Protein AF-0000000084717264 (afdb_homodimer)

Sequence (988 aa):
MASDDRIPPNPRMLIQALRSIGYSLEQAVADIIDNSISAKARNVLVRLVRTDERIDQVLVVDDGTGMSEHRLHEAMRFGADTEKSLDSLSKFGMGLKLASFSQATELTVATRSAGNISGRRWTVESISDDWRCDAVPRQDTSRLMKGPWGEVDLSRHGTVVAWSGLDRIRIGKGGLDATIKRLFDRLTLHLGLHFHRFLEDGRVHIWLDSQEADAHPNGVCIEVEALNPFSYERSGDTNYPRVFPLDLGELGELVMEAHIWPSNASQRSYKLDSAANRQGFYFYRNDRLIQAGGWNDIRDTEPHSSLARIAIDLPPTFDSYFSLDVQKSSIKAPPIFMTALRSAADGKKTKFSEYLKTAQATYRKHESTNPDNFPLVPVEGLPAYLRDNLRETLAPSEKHIRPVSFQWTDIEGGDFFEIDRDNRVIRLNRTYRNRVLGNRRPSAADAPLLKVLLFLLLRDDIDSERVSPKQRKWLDTCNRALTHAMKVLRTDDEMASDDRIPPNPRMLIQALRSIGYSLEQAVADIIDNSISAKARNVLVRLVRTDERIDQVLVVDDGTGMSEHRLHEAMRFGADTEKSLDSLSKFGMGLKLASFSQATELTVATRSAGNISGRRWTVESISDDWRCDAVPRQDTSRLMKGPWGEVDLSRHGTVVAWSGLDRIRIGKGGLDATIKRLFDRLTLHLGLHFHRFLEDGRVHIWLDSQEADAHPNGVCIEVEALNPFSYERSGDTNYPRVFPLDLGELGELVMEAHIWPSNASQRSYKLDSAANRQGFYFYRNDRLIQAGGWNDIRDTEPHSSLARIAIDLPPTFDSYFSLDVQKSSIKAPPIFMTALRSAADGKKTKFSEYLKTAQATYRKHESTNPDNFPLVPVEGLPAYLRDNLRETLAPSEKHIRPVSFQWTDIEGGDFFEIDRDNRVIRLNRTYRNRVLGNRRPSAADAPLLKVLLFLLLRDDIDSERVSPKQRKWLDTCNRALTHAMKVLRTDDE

Nearest PDB structures (foldseek):
  5ofa-assembly1_B  TM=5.895E-01  e=4.382E-13  Homo sapiens
  5ofb-assembly1_B  TM=5.787E-01  e=7.760E-13  Homo sapiens
  5of9-assembly1_B  TM=5.758E-01  e=5.507E-13  Homo sapiens
  5of9-assembly1_A  TM=6.020E-01  e=8.079E-12  Homo sapiens
  5ofa-assembly1_A  TM=5.971E-01  e=6.071E-12  Homo sapiens

Structure (mmCIF, N/CA/C/O backbone):
data_AF-0000000084717264-model_v1
#
loop_
_entity.id
_entity.type
_entity.pdbx_description
1 polymer 'Uncharacterized protein'
#
loop_
_atom_site.group_PDB
_atom_site.id
_atom_site.type_symbol
_atom_site.label_atom_id
_atom_site.label_alt_id
_atom_site.label_comp_id
_atom_site.label_asym_id
_atom_site.label_entity_id
_atom_site.label_seq_id
_atom_site.pdbx_PDB_ins_code
_atom_site.Cartn_x
_atom_site.Cartn_y
_atom_site.Cartn_z
_atom_site.occupancy
_atom_site.B_iso_or_equiv
_atom_site.auth_seq_id
_atom_site.auth_comp_id
_atom_site.auth_asym_id
_atom_site.auth_atom_id
_atom_site.pdbx_PDB_model_num
ATOM 1 N N . MET A 1 1 ? -11.336 -45.875 -1.043 1 43 1 MET A N 1
ATOM 2 C CA . MET A 1 1 ? -10.547 -44.969 -0.229 1 43 1 MET A CA 1
ATOM 3 C C . MET A 1 1 ? -9.805 -43.969 -1.106 1 43 1 MET A C 1
ATOM 5 O O . MET A 1 1 ? -9.266 -44.312 -2.154 1 43 1 MET A O 1
ATOM 9 N N . ALA A 1 2 ? -10.164 -42.688 -0.973 1 59.91 2 ALA A N 1
ATOM 10 C CA . ALA A 1 2 ? -9.539 -41.781 -1.935 1 59.91 2 ALA A CA 1
ATOM 11 C C . ALA A 1 2 ? -8.023 -41.938 -1.92 1 59.91 2 ALA A C 1
ATOM 13 O O . ALA A 1 2 ? -7.41 -42.031 -0.853 1 59.91 2 ALA A O 1
ATOM 14 N N . SER A 1 3 ? -7.391 -42.469 -2.955 1 70.69 3 SER A N 1
ATOM 15 C CA . SER A 1 3 ? -5.949 -42.625 -3.121 1 70.69 3 SER A CA 1
ATOM 16 C C . SER A 1 3 ? -5.27 -41.312 -3.463 1 70.69 3 SER A C 1
ATOM 18 O O . SER A 1 3 ? -5.934 -40.344 -3.861 1 70.69 3 SER A O 1
ATOM 20 N N . ASP A 1 4 ? -3.949 -41.281 -3.059 1 77.62 4 ASP A N 1
ATOM 21 C CA . ASP A 1 4 ? -3.129 -40.125 -3.461 1 77.62 4 ASP A CA 1
ATOM 22 C C . ASP A 1 4 ? -3.227 -39.906 -4.965 1 77.62 4 ASP A C 1
ATOM 24 O O . ASP A 1 4 ? -3.334 -40.844 -5.746 1 77.62 4 ASP A O 1
ATOM 28 N N . ASP A 1 5 ? -3.527 -38.719 -5.238 1 90.12 5 ASP A N 1
ATOM 29 C CA . ASP A 1 5 ? -3.631 -38.312 -6.641 1 90.12 5 ASP A CA 1
ATOM 30 C C . ASP A 1 5 ? -2.662 -37.188 -6.965 1 90.12 5 ASP A C 1
ATOM 32 O O . ASP A 1 5 ? -2.176 -36.5 -6.062 1 90.12 5 ASP A O 1
ATOM 36 N N . ARG A 1 6 ? -2.215 -37.25 -8.195 1 93.94 6 ARG A N 1
ATOM 37 C CA . ARG A 1 6 ? -1.481 -36.062 -8.688 1 93.94 6 ARG A CA 1
ATOM 38 C C . ARG A 1 6 ? -2.426 -35.062 -9.32 1 93.94 6 ARG A C 1
ATOM 40 O O . ARG A 1 6 ? -3.209 -35.406 -10.211 1 93.94 6 ARG A O 1
ATOM 47 N N . ILE A 1 7 ? -2.434 -33.875 -8.75 1 95.5 7 ILE A N 1
ATOM 48 C CA . ILE A 1 7 ? -3.326 -32.844 -9.242 1 95.5 7 ILE A CA 1
ATOM 49 C C . ILE A 1 7 ? -2.506 -31.641 -9.719 1 95.5 7 ILE A C 1
ATOM 51 O O . ILE A 1 7 ? -2.375 -30.641 -9 1 95.5 7 ILE A O 1
ATOM 55 N N . PRO A 1 8 ? -1.955 -31.703 -10.977 1 95.06 8 PRO A N 1
ATOM 56 C CA . PRO A 1 8 ? -1.204 -30.562 -11.492 1 95.06 8 PRO A CA 1
ATOM 57 C C . PRO A 1 8 ? -2.086 -29.328 -11.719 1 95.06 8 PRO A C 1
ATOM 59 O O . PRO A 1 8 ? -3.309 -29.469 -11.836 1 95.06 8 PRO A O 1
ATOM 62 N N . PRO A 1 9 ? -1.458 -28.219 -11.789 1 95.25 9 PRO A N 1
ATOM 63 C CA . PRO A 1 9 ? -2.256 -27.016 -11.992 1 95.25 9 PRO A CA 1
ATOM 64 C C . PRO A 1 9 ? -2.871 -26.938 -13.383 1 95.25 9 PRO A C 1
ATOM 66 O O . PRO A 1 9 ? -2.35 -27.547 -14.328 1 95.25 9 PRO A O 1
ATOM 69 N N . ASN A 1 10 ? -4.016 -26.281 -13.461 1 94.31 10 ASN A N 1
ATOM 70 C CA . ASN A 1 10 ? -4.602 -25.891 -14.742 1 94.31 10 ASN A CA 1
ATOM 71 C C . ASN A 1 10 ? -3.889 -24.688 -15.336 1 94.31 10 ASN A C 1
ATOM 73 O O . ASN A 1 10 ? -3.984 -23.578 -14.805 1 94.31 10 ASN A O 1
ATOM 77 N N . PRO A 1 11 ? -3.141 -24.906 -16.438 1 95.31 11 PRO A N 1
ATOM 78 C CA . PRO A 1 11 ? -2.307 -23.828 -16.953 1 95.31 11 PRO A CA 1
ATOM 79 C C . PRO A 1 11 ? -3.119 -22.594 -17.344 1 95.31 11 PRO A C 1
ATOM 81 O O . PRO A 1 11 ? -2.664 -21.469 -17.156 1 95.31 11 PRO A O 1
ATOM 84 N N . ARG A 1 12 ? -4.352 -22.766 -17.859 1 93.44 12 ARG A N 1
ATOM 85 C CA . ARG A 1 12 ? -5.195 -21.656 -18.297 1 93.44 12 ARG A CA 1
ATOM 86 C C . ARG A 1 12 ? -5.555 -20.75 -17.125 1 93.44 12 ARG A C 1
ATOM 88 O O . ARG A 1 12 ? -5.441 -19.531 -17.203 1 93.44 12 ARG A O 1
ATOM 95 N N . MET A 1 13 ? -5.902 -21.359 -16.078 1 91.19 13 MET A N 1
ATOM 96 C CA . MET A 1 13 ? -6.328 -20.594 -14.898 1 91.19 13 MET A CA 1
ATOM 97 C C . MET A 1 13 ? -5.125 -20.031 -14.148 1 91.19 13 MET A C 1
ATOM 99 O O . MET A 1 13 ? -5.164 -18.906 -13.648 1 91.19 13 MET A O 1
ATOM 103 N N . LEU A 1 14 ? -4.09 -20.812 -14.086 1 93.19 14 LEU A N 1
ATOM 104 C CA . LEU A 1 14 ? -2.906 -20.406 -13.344 1 93.19 14 LEU A CA 1
ATOM 105 C C . LEU A 1 14 ? -2.285 -19.156 -13.953 1 93.19 14 LEU A C 1
ATOM 107 O O . LEU A 1 14 ? -1.93 -18.219 -13.234 1 93.19 14 LEU A O 1
ATOM 111 N N . ILE A 1 15 ? -2.168 -19.109 -15.258 1 94.62 15 ILE A N 1
ATOM 112 C CA . ILE A 1 15 ? -1.512 -17.969 -15.898 1 94.62 15 ILE A CA 1
ATOM 113 C C . ILE A 1 15 ? -2.33 -16.703 -15.672 1 94.62 15 ILE A C 1
ATOM 115 O O . ILE A 1 15 ? -1.771 -15.617 -15.516 1 94.62 15 ILE A O 1
ATOM 119 N N . GLN A 1 16 ? -3.645 -16.875 -15.633 1 89.81 16 GLN A N 1
ATOM 120 C CA . GLN A 1 16 ? -4.488 -15.711 -15.367 1 89.81 16 GLN A CA 1
ATOM 121 C C . GLN A 1 16 ? -4.258 -15.172 -13.953 1 89.81 16 GLN A C 1
ATOM 123 O O . GLN A 1 16 ? -4.223 -13.961 -13.742 1 89.81 16 GLN A O 1
ATOM 128 N N . ALA A 1 17 ? -4.102 -16.062 -13.055 1 89.25 17 ALA A N 1
ATOM 129 C CA . ALA A 1 17 ? -3.824 -15.664 -11.68 1 89.25 17 ALA A CA 1
ATOM 130 C C . ALA A 1 17 ? -2.453 -15 -11.562 1 89.25 17 ALA A C 1
ATOM 132 O O . ALA A 1 17 ? -2.309 -13.969 -10.898 1 89.25 17 ALA A O 1
ATOM 133 N N . LEU A 1 18 ? -1.501 -15.602 -12.25 1 91.62 18 LEU A N 1
ATOM 134 C CA . LEU A 1 18 ? -0.133 -15.102 -12.164 1 91.62 18 LEU A CA 1
ATOM 135 C C . LEU A 1 18 ? -0.022 -13.711 -12.797 1 91.62 18 LEU A C 1
ATOM 137 O O . LEU A 1 18 ? 0.787 -12.891 -12.367 1 91.62 18 LEU A O 1
ATOM 141 N N . ARG A 1 19 ? -0.896 -13.414 -13.742 1 91.94 19 ARG A N 1
ATOM 142 C CA . ARG A 1 19 ? -0.926 -12.102 -14.383 1 91.94 19 ARG A CA 1
ATOM 143 C C . ARG A 1 19 ? -1.493 -11.047 -13.438 1 91.94 19 ARG A C 1
ATOM 145 O O . ARG A 1 19 ? -1.324 -9.852 -13.672 1 91.94 19 ARG A O 1
ATOM 152 N N . SER A 1 20 ? -2.139 -11.531 -12.391 1 87.62 20 SER A N 1
ATOM 153 C CA . SER A 1 20 ? -2.891 -10.617 -11.539 1 87.62 20 SER A CA 1
ATOM 154 C C . SER A 1 20 ? -2.297 -10.555 -10.133 1 87.62 20 SER A C 1
ATOM 156 O O . SER A 1 20 ? -3.02 -10.359 -9.156 1 87.62 20 SER A O 1
ATOM 158 N N . ILE A 1 21 ? -0.976 -10.766 -9.992 1 85.56 21 ILE A N 1
ATOM 159 C CA . ILE A 1 21 ? -0.338 -10.797 -8.68 1 85.56 21 ILE A CA 1
ATOM 160 C C . ILE A 1 21 ? -0.051 -9.375 -8.211 1 85.56 21 ILE A C 1
ATOM 162 O O . ILE A 1 21 ? 0.168 -9.141 -7.02 1 85.56 21 ILE A O 1
ATOM 166 N N . GLY A 1 22 ? -0.038 -8.383 -9.062 1 80.19 22 GLY A N 1
ATOM 167 C CA . GLY A 1 22 ? 0.001 -7.012 -8.578 1 80.19 22 GLY A CA 1
ATOM 168 C C . GLY A 1 22 ? 1.306 -6.305 -8.891 1 80.19 22 GLY A C 1
ATOM 169 O O . GLY A 1 22 ? 1.784 -5.492 -8.094 1 80.19 22 GLY A O 1
ATOM 170 N N . TYR A 1 23 ? 1.973 -6.527 -10.047 1 87.88 23 TYR A N 1
ATOM 171 C CA . TYR A 1 23 ? 3.17 -5.824 -10.492 1 87.88 23 TYR A CA 1
ATOM 172 C C . TYR A 1 23 ? 2.816 -4.457 -11.062 1 87.88 23 TYR A C 1
ATOM 174 O O . TYR A 1 23 ? 1.822 -4.312 -11.781 1 87.88 23 TYR A O 1
ATOM 182 N N . SER A 1 24 ? 3.555 -3.447 -10.617 1 88.94 24 SER A N 1
ATOM 183 C CA . SER A 1 24 ? 3.594 -2.24 -11.438 1 88.94 24 SER A CA 1
ATOM 184 C C . SER A 1 24 ? 4.543 -2.404 -12.617 1 88.94 24 SER A C 1
ATOM 186 O O . SER A 1 24 ? 5.32 -3.363 -12.664 1 88.94 24 SER A O 1
ATOM 188 N N . LEU A 1 25 ? 4.484 -1.51 -13.523 1 93.75 25 LEU A N 1
ATOM 189 C CA . LEU A 1 25 ? 5.379 -1.589 -14.672 1 93.75 25 LEU A CA 1
ATOM 190 C C . LEU A 1 25 ? 6.836 -1.451 -14.242 1 93.75 25 LEU A C 1
ATOM 192 O O . LEU A 1 25 ? 7.703 -2.186 -14.719 1 93.75 25 LEU A O 1
ATOM 196 N N . GLU A 1 26 ? 7.074 -0.497 -13.344 1 95.44 26 GLU A N 1
ATOM 197 C CA . GLU A 1 26 ? 8.445 -0.251 -12.922 1 95.44 26 GLU A CA 1
ATOM 198 C C . GLU A 1 26 ? 9.016 -1.45 -12.164 1 95.44 26 GLU A C 1
ATOM 200 O O . GLU A 1 26 ? 10.188 -1.792 -12.32 1 95.44 26 GLU A O 1
ATOM 205 N N . GLN A 1 27 ? 8.188 -2.1 -11.391 1 94.56 27 GLN A N 1
ATOM 206 C CA . GLN A 1 27 ? 8.617 -3.305 -10.688 1 94.56 27 GLN A CA 1
ATOM 207 C C . GLN A 1 27 ? 8.93 -4.434 -11.664 1 94.56 27 GLN A C 1
ATOM 209 O O . GLN A 1 27 ? 9.898 -5.168 -11.484 1 94.56 27 GLN A O 1
ATOM 214 N N . ALA A 1 28 ? 8.07 -4.543 -12.602 1 96.62 28 ALA A N 1
ATOM 215 C CA . ALA A 1 28 ? 8.242 -5.594 -13.602 1 96.62 28 ALA A CA 1
ATOM 216 C C . ALA A 1 28 ? 9.547 -5.398 -14.375 1 96.62 28 ALA A C 1
ATOM 218 O O . ALA A 1 28 ? 10.336 -6.336 -14.531 1 96.62 28 ALA A O 1
ATOM 219 N N . VAL A 1 29 ? 9.766 -4.191 -14.82 1 98.19 29 VAL A N 1
ATOM 220 C CA . VAL A 1 29 ? 10.984 -3.877 -15.555 1 98.19 29 VAL A CA 1
ATOM 221 C C . VAL A 1 29 ? 12.203 -4.125 -14.672 1 98.19 29 VAL A C 1
ATOM 223 O O . VAL A 1 29 ? 13.211 -4.676 -15.125 1 98.19 29 VAL A O 1
ATOM 226 N N . ALA A 1 30 ? 12.094 -3.74 -13.438 1 97.62 30 ALA A N 1
ATOM 227 C CA . ALA A 1 30 ? 13.195 -3.932 -12.5 1 97.62 30 ALA A CA 1
ATOM 228 C C . ALA A 1 30 ? 13.539 -5.41 -12.352 1 97.62 30 ALA A C 1
ATOM 230 O O . ALA A 1 30 ? 14.711 -5.773 -12.227 1 97.62 30 ALA A O 1
ATOM 231 N N . ASP A 1 31 ? 12.586 -6.238 -12.352 1 95.69 31 ASP A N 1
ATOM 232 C CA . ASP A 1 31 ? 12.82 -7.672 -12.227 1 95.69 31 ASP A CA 1
ATOM 233 C C . ASP A 1 31 ? 13.594 -8.211 -13.43 1 95.69 31 ASP A C 1
ATOM 235 O O . ASP A 1 31 ? 14.391 -9.141 -13.297 1 95.69 31 ASP A O 1
ATOM 239 N N . ILE A 1 32 ? 13.281 -7.68 -14.578 1 97.75 32 ILE A N 1
ATOM 240 C CA . ILE A 1 32 ? 14.039 -8.086 -15.766 1 97.75 32 ILE A CA 1
ATOM 241 C C . ILE A 1 32 ? 15.477 -7.594 -15.648 1 97.75 32 ILE A C 1
ATOM 243 O O . ILE A 1 32 ? 16.422 -8.32 -15.969 1 97.75 32 ILE A O 1
ATOM 247 N N . ILE A 1 33 ? 15.609 -6.387 -15.188 1 98.12 33 ILE A N 1
ATOM 248 C CA . ILE A 1 33 ? 16.938 -5.793 -15.055 1 98.12 33 ILE A CA 1
ATOM 249 C C . ILE A 1 33 ? 17.734 -6.562 -14.016 1 98.12 33 ILE A C 1
ATOM 251 O O . ILE A 1 33 ? 18.953 -6.715 -14.148 1 98.12 33 ILE A O 1
ATOM 255 N N . ASP A 1 34 ? 17.109 -7.121 -12.969 1 96.19 34 ASP A N 1
ATOM 256 C CA . ASP A 1 34 ? 17.781 -8 -12.023 1 96.19 34 ASP A CA 1
ATOM 257 C C . ASP A 1 34 ? 18.562 -9.102 -12.75 1 96.19 34 ASP A C 1
ATOM 259 O O . ASP A 1 34 ? 19.703 -9.406 -12.391 1 96.19 34 ASP A O 1
ATOM 263 N N . ASN A 1 35 ? 17.906 -9.68 -13.742 1 95 35 ASN A N 1
ATOM 264 C CA . ASN A 1 35 ? 18.547 -10.742 -14.508 1 95 35 ASN A CA 1
ATOM 265 C C . ASN A 1 35 ? 19.734 -10.219 -15.32 1 95 35 ASN A C 1
ATOM 267 O O . ASN A 1 35 ? 20.734 -10.906 -15.492 1 95 35 ASN A O 1
ATOM 271 N N . SER A 1 36 ? 19.547 -9 -15.82 1 97.38 36 SER A N 1
ATOM 272 C CA . SER A 1 36 ? 20.641 -8.375 -16.547 1 97.38 36 SER A CA 1
ATOM 273 C C . SER A 1 36 ? 21.875 -8.188 -15.672 1 97.38 36 SER A C 1
ATOM 275 O O . SER A 1 36 ? 23 -8.477 -16.094 1 97.38 36 SER A O 1
ATOM 277 N N . ILE A 1 37 ? 21.641 -7.695 -14.492 1 96.44 37 ILE A N 1
ATOM 278 C CA . ILE A 1 37 ? 22.719 -7.453 -13.539 1 96.44 37 ILE A CA 1
ATOM 279 C C . ILE A 1 37 ? 23.359 -8.781 -13.148 1 96.44 37 ILE A C 1
ATOM 281 O O . ILE A 1 37 ? 24.594 -8.883 -13.07 1 96.44 37 ILE A O 1
ATOM 285 N N . SER A 1 38 ? 22.578 -9.805 -12.953 1 93.44 38 SER A N 1
ATOM 286 C CA . SER A 1 38 ? 23.078 -11.133 -12.633 1 93.44 38 SER A CA 1
ATOM 287 C C . SER A 1 38 ? 23.938 -11.688 -13.758 1 93.44 38 SER A C 1
ATOM 289 O O . SER A 1 38 ? 24.875 -12.461 -13.516 1 93.44 38 SER A O 1
ATOM 291 N N . ALA A 1 39 ? 23.656 -11.297 -14.969 1 94.88 39 ALA A N 1
ATOM 292 C CA . ALA A 1 39 ? 24.406 -11.734 -16.141 1 94.88 39 ALA A CA 1
ATOM 293 C C . ALA A 1 39 ? 25.625 -10.836 -16.375 1 94.88 39 ALA A C 1
ATOM 295 O O . ALA A 1 39 ? 26.281 -10.93 -17.406 1 94.88 39 ALA A O 1
ATOM 296 N N . LYS A 1 40 ? 25.828 -9.836 -15.445 1 95.69 40 LYS A N 1
ATOM 297 C CA . LYS A 1 40 ? 26.984 -8.938 -15.461 1 95.69 40 LYS A CA 1
ATOM 298 C C . LYS A 1 40 ? 26.906 -7.973 -16.641 1 95.69 40 LYS A C 1
ATOM 300 O O . LYS A 1 40 ? 27.922 -7.695 -17.281 1 95.69 40 LYS A O 1
ATOM 305 N N . ALA A 1 41 ? 25.75 -7.609 -16.969 1 97.75 41 ALA A N 1
ATOM 306 C CA . ALA A 1 41 ? 25.578 -6.605 -18.016 1 97.75 41 ALA A CA 1
ATOM 307 C C . ALA A 1 41 ? 26.172 -5.266 -17.594 1 97.75 41 ALA A C 1
ATOM 309 O O . ALA A 1 41 ? 26.062 -4.863 -16.438 1 97.75 41 ALA A O 1
ATOM 310 N N . ARG A 1 42 ? 26.719 -4.566 -18.531 1 97.88 42 ARG A N 1
ATOM 311 C CA . ARG A 1 42 ? 27.234 -3.221 -18.297 1 97.88 42 ARG A CA 1
ATOM 312 C C . ARG A 1 42 ? 26.234 -2.162 -18.734 1 97.88 42 ARG A C 1
ATOM 314 O O . ARG A 1 42 ? 26.219 -1.056 -18.203 1 97.88 42 ARG A O 1
ATOM 321 N N . ASN A 1 43 ? 25.578 -2.506 -19.766 1 98.12 43 ASN A N 1
ATOM 322 C CA . ASN A 1 43 ? 24.562 -1.612 -20.312 1 98.12 43 ASN A CA 1
ATOM 323 C C . ASN A 1 43 ? 23.219 -2.318 -20.453 1 98.12 43 ASN A C 1
ATOM 325 O O . ASN A 1 43 ? 23.156 -3.451 -20.938 1 98.12 43 ASN A O 1
ATOM 329 N N . VAL A 1 44 ? 22.188 -1.637 -20 1 98.69 44 VAL A N 1
ATOM 330 C CA . VAL A 1 44 ? 20.828 -2.109 -20.172 1 98.69 44 VAL A CA 1
ATOM 331 C C . VAL A 1 44 ? 19.969 -1.009 -20.781 1 98.69 44 VAL A C 1
ATOM 333 O O . VAL A 1 44 ? 20.031 0.149 -20.359 1 98.69 44 VAL A O 1
ATOM 336 N N . LEU A 1 45 ? 19.203 -1.337 -21.781 1 97.94 45 LEU A N 1
ATOM 337 C CA . LEU A 1 45 ? 18.281 -0.41 -22.438 1 97.94 45 LEU A CA 1
ATOM 338 C C . LEU A 1 45 ? 16.828 -0.85 -22.234 1 97.94 45 LEU A C 1
ATOM 340 O O . LEU A 1 45 ? 16.5 -2.018 -22.438 1 97.94 45 LEU A O 1
ATOM 344 N N . VAL A 1 46 ? 16.031 0.043 -21.703 1 98.44 46 VAL A N 1
ATOM 345 C CA . VAL A 1 46 ? 14.586 -0.13 -21.672 1 98.44 46 VAL A CA 1
ATOM 346 C C . VAL A 1 46 ? 13.945 0.755 -22.734 1 98.44 46 VAL A C 1
ATOM 348 O O . VAL A 1 46 ? 14.023 1.983 -22.672 1 98.44 46 VAL A O 1
ATOM 351 N N . ARG A 1 47 ? 13.344 0.152 -23.734 1 96.38 47 ARG A N 1
ATOM 352 C CA . ARG A 1 47 ? 12.758 0.888 -24.859 1 96.38 47 ARG A CA 1
ATOM 353 C C . ARG A 1 47 ? 11.25 0.679 -24.922 1 96.38 47 ARG A C 1
ATOM 355 O O . ARG A 1 47 ? 10.773 -0.458 -24.906 1 96.38 47 ARG A O 1
ATOM 362 N N . LEU A 1 48 ? 10.5 1.731 -24.969 1 96.19 48 LEU A N 1
ATOM 363 C CA . LEU A 1 48 ? 9.086 1.688 -25.297 1 96.19 48 LEU A CA 1
ATOM 364 C C . LEU A 1 48 ? 8.875 1.881 -26.797 1 96.19 48 LEU A C 1
ATOM 366 O O . LEU A 1 48 ? 9.203 2.934 -27.344 1 96.19 48 LEU A O 1
ATOM 370 N N . VAL A 1 49 ? 8.414 0.819 -27.406 1 95.19 49 VAL A N 1
ATOM 371 C CA . VAL A 1 49 ? 8.07 0.927 -28.828 1 95.19 49 VAL A CA 1
ATOM 372 C C . VAL A 1 49 ? 6.629 1.405 -28.969 1 95.19 49 VAL A C 1
ATOM 374 O O . VAL A 1 49 ? 5.707 0.793 -28.422 1 95.19 49 VAL A O 1
ATOM 377 N N . ARG A 1 50 ? 6.438 2.471 -29.719 1 91.88 50 ARG A N 1
ATOM 378 C CA . ARG A 1 50 ? 5.105 3.064 -29.75 1 91.88 50 ARG A CA 1
ATOM 379 C C . ARG A 1 50 ? 4.648 3.291 -31.188 1 91.88 50 ARG A C 1
ATOM 381 O O . ARG A 1 50 ? 5.473 3.334 -32.094 1 91.88 50 ARG A O 1
ATOM 388 N N . THR A 1 51 ? 3.354 3.268 -31.344 1 88.75 51 THR A N 1
ATOM 389 C CA . THR A 1 51 ? 2.695 3.834 -32.5 1 88.75 51 THR A CA 1
ATOM 390 C C . THR A 1 51 ? 2.125 5.215 -32.188 1 88.75 51 THR A C 1
ATOM 392 O O . THR A 1 51 ? 2.545 5.863 -31.234 1 88.75 51 THR A O 1
ATOM 395 N N . ASP A 1 52 ? 1.245 5.66 -33 1 82.25 52 ASP A N 1
ATOM 396 C CA . ASP A 1 52 ? 0.621 6.957 -32.75 1 82.25 52 ASP A CA 1
ATOM 397 C C . ASP A 1 52 ? -0.442 6.852 -31.656 1 82.25 52 ASP A C 1
ATOM 399 O O . ASP A 1 52 ? -0.806 7.855 -31.031 1 82.25 52 ASP A O 1
ATOM 403 N N . GLU A 1 53 ? -0.792 5.648 -31.438 1 82.38 53 GLU A N 1
ATOM 404 C CA . GLU A 1 53 ? -1.983 5.535 -30.594 1 82.38 53 GLU A CA 1
ATOM 405 C C . GLU A 1 53 ? -1.677 4.793 -29.297 1 82.38 53 GLU A C 1
ATOM 407 O O . GLU A 1 53 ? -2.396 4.941 -28.312 1 82.38 53 GLU A O 1
ATOM 412 N N . ARG A 1 54 ? -0.612 3.965 -29.312 1 88.12 54 ARG A N 1
ATOM 413 C CA . ARG A 1 54 ? -0.41 3.137 -28.125 1 88.12 54 ARG A CA 1
ATOM 414 C C . ARG A 1 54 ? 1.048 2.709 -28 1 88.12 54 ARG A C 1
ATOM 416 O O . ARG A 1 54 ? 1.849 2.938 -28.906 1 88.12 54 ARG A O 1
ATOM 423 N N . ILE A 1 55 ? 1.384 2.223 -26.906 1 91.69 55 ILE A N 1
ATOM 424 C CA . ILE A 1 55 ? 2.654 1.534 -26.703 1 91.69 55 ILE A CA 1
ATOM 425 C C . ILE A 1 55 ? 2.51 0.062 -27.078 1 91.69 55 ILE A C 1
ATOM 427 O O . ILE A 1 55 ? 1.714 -0.665 -26.484 1 91.69 55 ILE A O 1
ATOM 431 N N . ASP A 1 56 ? 3.283 -0.357 -27.984 1 92.12 56 ASP A N 1
ATOM 432 C CA . ASP A 1 56 ? 3.104 -1.674 -28.578 1 92.12 56 ASP A CA 1
ATOM 433 C C . ASP A 1 56 ? 3.979 -2.717 -27.891 1 92.12 56 ASP A C 1
ATOM 435 O O . ASP A 1 56 ? 3.605 -3.889 -27.812 1 92.12 56 ASP A O 1
ATOM 439 N N . GLN A 1 57 ? 5.152 -2.27 -27.578 1 96 57 GLN A N 1
ATOM 440 C CA . GLN A 1 57 ? 6.113 -3.209 -27 1 96 57 GLN A CA 1
ATOM 441 C C . GLN A 1 57 ? 6.98 -2.531 -25.953 1 96 57 GLN A C 1
ATOM 443 O O . GLN A 1 57 ? 7.16 -1.312 -25.969 1 96 57 GLN A O 1
ATOM 448 N N . VAL A 1 58 ? 7.379 -3.289 -25.031 1 97.62 58 VAL A N 1
ATOM 449 C CA . VAL A 1 58 ? 8.469 -2.93 -24.125 1 97.62 58 VAL A CA 1
ATOM 450 C C . VAL A 1 58 ? 9.648 -3.873 -24.344 1 97.62 58 VAL A C 1
ATOM 452 O O . VAL A 1 58 ? 9.484 -5.098 -24.312 1 97.62 58 VAL A O 1
ATOM 455 N N . LEU A 1 59 ? 10.773 -3.309 -24.641 1 97.75 59 LEU A N 1
ATOM 456 C CA . LEU A 1 59 ? 11.992 -4.086 -24.844 1 97.75 59 LEU A CA 1
ATOM 457 C C . LEU A 1 59 ? 13.016 -3.805 -23.75 1 97.75 59 LEU A C 1
ATOM 459 O O . LEU A 1 59 ? 13.234 -2.648 -23.391 1 97.75 59 LEU A O 1
ATOM 463 N N . VAL A 1 60 ? 13.539 -4.809 -23.172 1 98.69 60 VAL A N 1
ATOM 464 C CA . VAL A 1 60 ? 14.68 -4.703 -22.266 1 98.69 60 VAL A CA 1
ATOM 465 C C . VAL A 1 60 ? 15.883 -5.43 -22.875 1 98.69 60 VAL A C 1
ATOM 467 O O . VAL A 1 60 ? 15.836 -6.645 -23.094 1 98.69 60 VAL A O 1
ATOM 470 N N . VAL A 1 61 ? 16.906 -4.684 -23.156 1 98.5 61 VAL A N 1
ATOM 471 C CA . VAL A 1 61 ? 18.062 -5.188 -23.891 1 98.5 61 VAL A CA 1
ATOM 472 C C . VAL A 1 61 ? 19.312 -5.031 -23.031 1 98.5 61 VAL A C 1
ATOM 474 O O . VAL A 1 61 ? 19.547 -3.967 -22.453 1 98.5 61 VAL A O 1
ATOM 477 N N . ASP A 1 62 ? 20.125 -6.102 -22.938 1 98.56 62 ASP A N 1
ATOM 478 C CA . ASP A 1 62 ? 21.328 -6 -22.141 1 98.56 62 ASP A CA 1
ATOM 479 C C . ASP A 1 62 ? 22.516 -6.668 -22.844 1 98.56 62 ASP A C 1
ATOM 481 O O . ASP A 1 62 ? 22.328 -7.484 -23.75 1 98.56 62 ASP A O 1
ATOM 485 N N . ASP A 1 63 ? 23.719 -6.254 -22.5 1 98.25 63 ASP A N 1
ATOM 486 C CA . ASP A 1 63 ? 24.922 -6.828 -23.078 1 98.25 63 ASP A CA 1
ATOM 487 C C . ASP A 1 63 ? 25.562 -7.84 -22.125 1 98.25 63 ASP A C 1
ATOM 489 O O . ASP A 1 63 ? 26.781 -7.965 -22.062 1 98.25 63 ASP A O 1
ATOM 493 N N . GLY A 1 64 ? 24.75 -8.492 -21.266 1 97.69 64 GLY A N 1
ATOM 494 C CA . GLY A 1 64 ? 25.25 -9.508 -20.359 1 97.69 64 GLY A CA 1
ATOM 495 C C . GLY A 1 64 ? 25.828 -10.719 -21.062 1 97.69 64 GLY A C 1
ATOM 496 O O . GLY A 1 64 ? 25.938 -10.727 -22.297 1 97.69 64 GLY A O 1
ATOM 497 N N . THR A 1 65 ? 26.094 -11.789 -20.375 1 96.75 65 THR A N 1
ATOM 498 C CA . THR A 1 65 ? 26.844 -12.93 -20.891 1 96.75 65 THR A CA 1
ATOM 499 C C . THR A 1 65 ? 25.969 -13.75 -21.844 1 96.75 65 THR A C 1
ATOM 501 O O . THR A 1 65 ? 26.484 -14.609 -22.578 1 96.75 65 THR A O 1
ATOM 504 N N . GLY A 1 66 ? 24.656 -13.484 -21.844 1 96.88 66 GLY A N 1
ATOM 505 C CA . GLY A 1 66 ? 23.75 -14.281 -22.656 1 96.88 66 GLY A CA 1
ATOM 506 C C . GLY A 1 66 ? 23.5 -15.664 -22.094 1 96.88 66 GLY A C 1
ATOM 507 O O . GLY A 1 66 ? 23.844 -15.938 -20.938 1 96.88 66 GLY A O 1
ATOM 508 N N . MET A 1 67 ? 22.797 -16.469 -22.922 1 95.88 67 MET A N 1
ATOM 509 C CA . MET A 1 67 ? 22.438 -17.812 -22.469 1 95.88 67 MET A CA 1
ATOM 510 C C . MET A 1 67 ? 22.594 -18.812 -23.609 1 95.88 67 MET A C 1
ATOM 512 O O . MET A 1 67 ? 22.359 -18.5 -24.766 1 95.88 67 MET A O 1
ATOM 516 N N . SER A 1 68 ? 22.953 -20.031 -23.188 1 94.88 68 SER A N 1
ATOM 517 C CA . SER A 1 68 ? 22.859 -21.141 -24.109 1 94.88 68 SER A CA 1
ATOM 518 C C . SER A 1 68 ? 21.391 -21.547 -24.328 1 94.88 68 SER A C 1
ATOM 520 O O . SER A 1 68 ? 20.516 -21.094 -23.609 1 94.88 68 SER A O 1
ATOM 522 N N . GLU A 1 69 ? 21.219 -22.359 -25.312 1 94 69 GLU A N 1
ATOM 523 C CA . GLU A 1 69 ? 19.859 -22.828 -25.578 1 94 69 GLU A CA 1
ATOM 524 C C . GLU A 1 69 ? 19.281 -23.547 -24.359 1 94 69 GLU A C 1
ATOM 526 O O . GLU A 1 69 ? 18.109 -23.375 -24.047 1 94 69 GLU A O 1
ATOM 531 N N . HIS A 1 70 ? 20.109 -24.359 -23.766 1 93.19 70 HIS A N 1
ATOM 532 C CA . HIS A 1 70 ? 19.672 -25.094 -22.578 1 93.19 70 HIS A CA 1
ATOM 533 C C . HIS A 1 70 ? 19.328 -24.156 -21.438 1 93.19 70 HIS A C 1
ATOM 535 O O . HIS A 1 70 ? 18.312 -24.344 -20.75 1 93.19 70 HIS A O 1
ATOM 541 N N . ARG A 1 71 ? 20.156 -23.141 -21.219 1 93.56 71 ARG A N 1
ATOM 542 C CA . ARG A 1 71 ? 19.922 -22.188 -20.156 1 93.56 71 ARG A CA 1
ATOM 543 C C . ARG A 1 71 ? 18.672 -21.359 -20.422 1 93.56 71 ARG A C 1
ATOM 545 O O . ARG A 1 71 ? 17.906 -21.031 -19.5 1 93.56 71 ARG A O 1
ATOM 552 N N . LEU A 1 72 ? 18.484 -21.016 -21.672 1 95.81 72 LEU A N 1
ATOM 553 C CA . LEU A 1 72 ? 17.297 -20.281 -22.047 1 95.81 72 LEU A CA 1
ATOM 554 C C . LEU A 1 72 ? 16.031 -21.109 -21.781 1 95.81 72 LEU A C 1
ATOM 556 O O . LEU A 1 72 ? 15.047 -20.609 -21.266 1 95.81 72 LEU A O 1
ATOM 560 N N . HIS A 1 73 ? 16.109 -22.375 -22.172 1 94.62 73 HIS A N 1
ATOM 561 C CA . HIS A 1 73 ? 15 -23.297 -21.938 1 94.62 73 HIS A CA 1
ATOM 562 C C . HIS A 1 73 ? 14.625 -23.328 -20.453 1 94.62 73 HIS A C 1
ATOM 564 O O . HIS A 1 73 ? 13.445 -23.234 -20.109 1 94.62 73 HIS A O 1
ATOM 570 N N . GLU A 1 74 ? 15.594 -23.391 -19.625 1 94 74 GLU A N 1
ATOM 571 C CA . GLU A 1 74 ? 15.359 -23.438 -18.188 1 94 74 GLU A CA 1
ATOM 572 C C . GLU A 1 74 ? 14.859 -22.078 -17.672 1 94 74 GLU A C 1
ATOM 574 O O . GLU A 1 74 ? 14.016 -22.031 -16.766 1 94 74 GLU A O 1
ATOM 579 N N . ALA A 1 75 ? 15.406 -21.031 -18.219 1 94.44 75 ALA A N 1
ATOM 580 C CA . ALA A 1 75 ? 15.016 -19.688 -17.797 1 94.44 75 ALA A CA 1
ATOM 581 C C . ALA A 1 75 ? 13.539 -19.438 -18.078 1 94.44 75 ALA A C 1
ATOM 583 O O . ALA A 1 75 ? 12.883 -18.688 -17.344 1 94.44 75 ALA A O 1
ATOM 584 N N . MET A 1 76 ? 13.047 -20.141 -19.078 1 96.44 76 MET A N 1
ATOM 585 C CA . MET A 1 76 ? 11.656 -19.938 -19.484 1 96.44 76 MET A CA 1
ATOM 586 C C . MET A 1 76 ? 10.711 -20.719 -18.578 1 96.44 76 MET A C 1
ATOM 588 O O . MET A 1 76 ? 9.5 -20.469 -18.578 1 96.44 76 MET A O 1
ATOM 592 N N . ARG A 1 77 ? 11.234 -21.609 -17.828 1 95.69 77 ARG A N 1
ATOM 593 C CA . ARG A 1 77 ? 10.398 -22.422 -16.938 1 95.69 77 ARG A CA 1
ATOM 594 C C . ARG A 1 77 ? 9.891 -21.594 -15.758 1 95.69 77 ARG A C 1
ATOM 596 O O . ARG A 1 77 ? 10.656 -20.828 -15.156 1 95.69 77 ARG A O 1
ATOM 603 N N . PHE A 1 78 ? 8.57 -21.703 -15.477 1 94.75 78 PHE A N 1
ATOM 604 C CA . PHE A 1 78 ? 8.078 -21.156 -14.219 1 94.75 78 PHE A CA 1
ATOM 605 C C . PHE A 1 78 ? 8.688 -21.891 -13.039 1 94.75 78 PHE A C 1
ATOM 607 O O . PHE A 1 78 ? 8.352 -23.047 -12.781 1 94.75 78 PHE A O 1
ATOM 614 N N . GLY A 1 79 ? 9.547 -21.219 -12.375 1 92.56 79 GLY A N 1
ATOM 615 C CA . GLY A 1 79 ? 10.312 -21.844 -11.312 1 92.56 79 GLY A CA 1
ATOM 616 C C . GLY A 1 79 ? 11.633 -22.422 -11.797 1 92.56 79 GLY A C 1
ATOM 617 O O . GLY A 1 79 ? 11.938 -23.594 -11.555 1 92.56 79 GLY A O 1
ATOM 618 N N . ALA A 1 80 ? 12.32 -21.531 -12.516 1 88.94 80 ALA A N 1
ATOM 619 C CA . ALA A 1 80 ? 13.625 -21.969 -13.016 1 88.94 80 ALA A CA 1
ATOM 620 C C . ALA A 1 80 ? 14.578 -22.266 -11.859 1 88.94 80 ALA A C 1
ATOM 622 O O . ALA A 1 80 ? 14.633 -21.531 -10.875 1 88.94 80 ALA A O 1
ATOM 623 N N . ASP A 1 81 ? 15.055 -23.469 -11.844 1 76 81 ASP A N 1
ATOM 624 C CA . ASP A 1 81 ? 15.992 -23.891 -10.805 1 76 81 ASP A CA 1
ATOM 625 C C . ASP A 1 81 ? 17.438 -23.578 -11.203 1 76 81 ASP A C 1
ATOM 627 O O . ASP A 1 81 ? 18.125 -24.438 -11.766 1 76 81 ASP A O 1
ATOM 631 N N . THR A 1 82 ? 17.672 -22.375 -11.383 1 63.38 82 THR A N 1
ATOM 632 C CA . THR A 1 82 ? 19.062 -22.094 -11.75 1 63.38 82 THR A CA 1
ATOM 633 C C . THR A 1 82 ? 19.922 -21.938 -10.5 1 63.38 82 THR A C 1
ATOM 635 O O . THR A 1 82 ? 19.438 -21.531 -9.445 1 63.38 82 THR A O 1
ATOM 638 N N . GLU A 1 83 ? 20.984 -22.625 -10.445 1 58.12 83 GLU A N 1
ATOM 639 C CA . GLU A 1 83 ? 21.938 -22.516 -9.344 1 58.12 83 GLU A CA 1
ATOM 640 C C . GLU A 1 83 ? 22.062 -21.078 -8.859 1 58.12 83 GLU A C 1
ATOM 642 O O . GLU A 1 83 ? 22.562 -20.219 -9.594 1 58.12 83 GLU A O 1
ATOM 647 N N . LYS A 1 84 ? 21.188 -20.797 -7.98 1 65.06 84 LYS A N 1
ATOM 648 C CA . LYS A 1 84 ? 21.281 -19.422 -7.488 1 65.06 84 LYS A CA 1
ATOM 649 C C . LYS A 1 84 ? 22.406 -19.266 -6.477 1 65.06 84 LYS A C 1
ATOM 651 O O . LYS A 1 84 ? 22.484 -20.016 -5.5 1 65.06 84 LYS A O 1
ATOM 656 N N . SER A 1 85 ? 23.344 -18.594 -6.992 1 68.25 85 SER A N 1
ATOM 657 C CA . SER A 1 85 ? 24.391 -18.188 -6.07 1 68.25 85 SER A CA 1
ATOM 658 C C . SER A 1 85 ? 23.859 -17.266 -4.984 1 68.25 85 SER A C 1
ATOM 660 O O . SER A 1 85 ? 22.75 -16.734 -5.113 1 68.25 85 SER A O 1
ATOM 662 N N . LEU A 1 86 ? 24.516 -17.203 -3.914 1 73.12 86 LEU A N 1
ATOM 663 C CA . LEU A 1 86 ? 24.156 -16.344 -2.791 1 73.12 86 LEU A CA 1
ATOM 664 C C . LEU A 1 86 ? 24.062 -14.883 -3.229 1 73.12 86 LEU A C 1
ATOM 666 O O . LEU A 1 86 ? 23.422 -14.07 -2.561 1 73.12 86 LEU A O 1
ATOM 670 N N . ASP A 1 87 ? 24.547 -14.633 -4.395 1 77.12 87 ASP A N 1
ATOM 671 C CA . ASP A 1 87 ? 24.594 -13.234 -4.832 1 77.12 87 ASP A CA 1
ATOM 672 C C . ASP A 1 87 ? 23.484 -12.938 -5.836 1 77.12 87 ASP A C 1
ATOM 674 O O . ASP A 1 87 ? 23.359 -11.805 -6.305 1 77.12 87 ASP A O 1
ATOM 678 N N . SER A 1 88 ? 22.75 -13.945 -6.012 1 81.94 88 SER A N 1
ATOM 679 C CA . SER A 1 88 ? 21.703 -13.766 -7.008 1 81.94 88 SER A CA 1
ATOM 680 C C . SER A 1 88 ? 20.625 -12.789 -6.52 1 81.94 88 SER A C 1
ATOM 682 O O . SER A 1 88 ? 20.297 -12.773 -5.332 1 81.94 88 SER A O 1
ATOM 684 N N . LEU A 1 89 ? 20.156 -11.961 -7.449 1 85.75 89 LEU A N 1
ATOM 685 C CA . LEU A 1 89 ? 19.109 -11.008 -7.125 1 85.75 89 LEU A CA 1
ATOM 686 C C . LEU A 1 89 ? 17.734 -11.656 -7.219 1 85.75 89 LEU A C 1
ATOM 688 O O . LEU A 1 89 ? 16.75 -11.117 -6.715 1 85.75 89 LEU A O 1
ATOM 692 N N . SER A 1 90 ? 17.719 -12.859 -7.891 1 80.69 90 SER A N 1
ATOM 693 C CA . SER A 1 90 ? 16.484 -13.602 -8.023 1 80.69 90 SER A CA 1
ATOM 694 C C . SER A 1 90 ? 16.344 -14.664 -6.938 1 80.69 90 SER A C 1
ATOM 696 O O . SER A 1 90 ? 17.328 -15.328 -6.586 1 80.69 90 SER A O 1
ATOM 698 N N . LYS A 1 91 ? 15.148 -14.859 -6.445 1 77.88 91 LYS A N 1
ATOM 699 C CA . LYS A 1 91 ? 14.977 -15.789 -5.336 1 77.88 91 LYS A CA 1
ATOM 700 C C . LYS A 1 91 ? 14.148 -17 -5.762 1 77.88 91 LYS A C 1
ATOM 702 O O . LYS A 1 91 ? 14.469 -18.141 -5.414 1 77.88 91 LYS A O 1
ATOM 707 N N . PHE A 1 92 ? 13.211 -16.875 -6.688 1 83 92 PHE A N 1
ATOM 708 C CA . PHE A 1 92 ? 12.211 -17.922 -6.855 1 83 92 PHE A CA 1
ATOM 709 C C . PHE A 1 92 ? 12.289 -18.531 -8.25 1 83 92 PHE A C 1
ATOM 711 O O . PHE A 1 92 ? 11.609 -19.516 -8.547 1 83 92 PHE A O 1
ATOM 718 N N . GLY A 1 93 ? 13.07 -17.906 -9.102 1 88.88 93 GLY A N 1
ATOM 719 C CA . GLY A 1 93 ? 13.102 -18.375 -10.484 1 88.88 93 GLY A CA 1
ATOM 720 C C . GLY A 1 93 ? 11.828 -18.062 -11.242 1 88.88 93 GLY A C 1
ATOM 721 O O . GLY A 1 93 ? 11.477 -18.75 -12.203 1 88.88 93 GLY A O 1
ATOM 722 N N . MET A 1 94 ? 11.125 -17.047 -10.805 1 92.12 94 MET A N 1
ATOM 723 C CA . MET A 1 94 ? 9.82 -16.719 -11.375 1 92.12 94 MET A CA 1
ATOM 724 C C . MET A 1 94 ? 9.844 -15.328 -12 1 92.12 94 MET A C 1
ATOM 726 O O . MET A 1 94 ? 8.961 -14.984 -12.789 1 92.12 94 MET A O 1
ATOM 730 N N . GLY A 1 95 ? 10.844 -14.547 -11.75 1 92.5 95 GLY A N 1
ATOM 731 C CA . GLY A 1 95 ? 10.844 -13.117 -12.039 1 92.5 95 GLY A CA 1
ATOM 732 C C . GLY A 1 95 ? 10.625 -12.805 -13.508 1 92.5 95 GLY A C 1
ATOM 733 O O . GLY A 1 95 ? 9.734 -12.023 -13.852 1 92.5 95 GLY A O 1
ATOM 734 N N . LEU A 1 96 ? 11.344 -13.469 -14.359 1 95.56 96 LEU A N 1
ATOM 735 C CA . LEU A 1 96 ? 11.25 -13.234 -15.797 1 95.56 96 LEU A CA 1
ATOM 736 C C . LEU A 1 96 ? 9.812 -13.414 -16.281 1 95.56 96 LEU A C 1
ATOM 738 O O . LEU A 1 96 ? 9.281 -12.562 -17 1 95.56 96 LEU A O 1
ATOM 742 N N . LYS A 1 97 ? 9.188 -14.461 -15.828 1 96.12 97 LYS A N 1
ATOM 743 C CA . LYS A 1 97 ? 7.863 -14.812 -16.328 1 96.12 97 LYS A CA 1
ATOM 744 C C . LYS A 1 97 ? 6.781 -13.977 -15.648 1 96.12 97 LYS A C 1
ATOM 746 O O . LYS A 1 97 ? 5.898 -13.438 -16.312 1 96.12 97 LYS A O 1
ATOM 751 N N . LEU A 1 98 ? 6.852 -13.859 -14.305 1 93.81 98 LEU A N 1
ATOM 752 C CA . LEU A 1 98 ? 5.828 -13.141 -13.562 1 93.81 98 LEU A CA 1
ATOM 753 C C . LEU A 1 98 ? 5.812 -11.664 -13.953 1 93.81 98 LEU A C 1
ATOM 755 O O . LEU A 1 98 ? 4.742 -11.102 -14.203 1 93.81 98 LEU A O 1
ATOM 759 N N . ALA A 1 99 ? 6.969 -11.102 -14 1 95.44 99 ALA A N 1
ATOM 760 C CA . ALA A 1 99 ? 7.074 -9.703 -14.406 1 95.44 99 ALA A CA 1
ATOM 761 C C . ALA A 1 99 ? 6.512 -9.492 -15.805 1 95.44 99 ALA A C 1
ATOM 763 O O . ALA A 1 99 ? 5.715 -8.578 -16.031 1 95.44 99 ALA A O 1
ATOM 764 N N . SER A 1 100 ? 6.859 -10.336 -16.672 1 97.75 100 SER A N 1
ATOM 765 C CA . SER A 1 100 ? 6.473 -10.203 -18.078 1 97.75 100 SER A CA 1
ATOM 766 C C . SER A 1 100 ? 4.965 -10.328 -18.25 1 97.75 100 SER A C 1
ATOM 768 O O . SER A 1 100 ? 4.328 -9.469 -18.859 1 97.75 100 SER A O 1
ATOM 770 N N . PHE A 1 101 ? 4.402 -11.328 -17.672 1 96.25 101 PHE A N 1
ATOM 771 C CA . PHE A 1 101 ? 2.992 -11.602 -17.922 1 96.25 101 PHE A CA 1
ATOM 772 C C . PHE A 1 101 ? 2.104 -10.703 -17.078 1 96.25 101 PHE A C 1
ATOM 774 O O . PHE A 1 101 ? 0.906 -10.578 -17.344 1 96.25 101 PHE A O 1
ATOM 781 N N . SER A 1 102 ? 2.664 -10.102 -16.078 1 93.25 102 SER A N 1
ATOM 782 C CA . SER A 1 102 ? 1.914 -9.078 -15.367 1 93.25 102 SER A CA 1
ATOM 783 C C . SER A 1 102 ? 1.586 -7.898 -16.281 1 93.25 102 SER A C 1
ATOM 785 O O . SER A 1 102 ? 0.659 -7.133 -16 1 93.25 102 SER A O 1
ATOM 787 N N . GLN A 1 103 ? 2.352 -7.75 -17.344 1 94.25 103 GLN A N 1
ATOM 788 C CA . GLN A 1 103 ? 2.209 -6.57 -18.188 1 94.25 103 GLN A CA 1
ATOM 789 C C . GLN A 1 103 ? 1.726 -6.949 -19.594 1 94.25 103 GLN A C 1
ATOM 791 O O . GLN A 1 103 ? 1.079 -6.148 -20.266 1 94.25 103 GLN A O 1
ATOM 796 N N . ALA A 1 104 ? 2.072 -8.164 -19.984 1 96.75 104 ALA A N 1
ATOM 797 C CA . ALA A 1 104 ? 1.917 -8.516 -21.406 1 96.75 104 ALA A CA 1
ATOM 798 C C . ALA A 1 104 ? 1.347 -9.922 -21.562 1 96.75 104 ALA A C 1
ATOM 800 O O . ALA A 1 104 ? 1.396 -10.727 -20.625 1 96.75 104 ALA A O 1
ATOM 801 N N . THR A 1 105 ? 0.852 -10.234 -22.766 1 97.06 105 THR A N 1
ATOM 802 C CA . THR A 1 105 ? 0.324 -11.57 -23.031 1 97.06 105 THR A CA 1
ATOM 803 C C . THR A 1 105 ? 1.336 -12.406 -23.812 1 97.06 105 THR A C 1
ATOM 805 O O . THR A 1 105 ? 1.115 -13.594 -24.062 1 97.06 105 THR A O 1
ATOM 808 N N . GLU A 1 106 ? 2.424 -11.75 -24.188 1 98.31 106 GLU A N 1
ATOM 809 C CA . GLU A 1 106 ? 3.479 -12.438 -24.938 1 98.31 106 GLU A CA 1
ATOM 810 C C . GLU A 1 106 ? 4.859 -12.031 -24.438 1 98.31 106 GLU A C 1
ATOM 812 O O . GLU A 1 106 ? 5.145 -10.836 -24.281 1 98.31 106 GLU A O 1
ATOM 817 N N . LEU A 1 107 ? 5.695 -13.031 -24.141 1 98.62 107 LEU A N 1
ATOM 818 C CA . LEU A 1 107 ? 7.098 -12.867 -23.766 1 98.62 107 LEU A CA 1
ATOM 819 C C . LEU A 1 107 ? 8.016 -13.547 -24.781 1 98.62 107 LEU A C 1
ATOM 821 O O . LEU A 1 107 ? 7.898 -14.75 -25.016 1 98.62 107 LEU A O 1
ATOM 825 N N . THR A 1 108 ? 8.875 -12.75 -25.406 1 98.62 108 THR A N 1
ATOM 826 C CA . THR A 1 108 ? 9.898 -13.289 -26.297 1 98.62 108 THR A CA 1
ATOM 827 C C . THR A 1 108 ? 11.297 -12.984 -25.75 1 98.62 108 THR A C 1
ATOM 829 O O . THR A 1 108 ? 11.578 -11.852 -25.359 1 98.62 108 THR A O 1
ATOM 832 N N . VAL A 1 109 ? 12.102 -14.008 -25.703 1 98.62 109 VAL A N 1
ATOM 833 C CA . VAL A 1 109 ? 13.492 -13.836 -25.281 1 98.62 109 VAL A CA 1
ATOM 834 C C . VAL A 1 109 ? 14.43 -14.281 -26.406 1 98.62 109 VAL A C 1
ATOM 836 O O . VAL A 1 109 ? 14.312 -15.398 -26.922 1 98.62 109 VAL A O 1
ATOM 839 N N . ALA A 1 110 ? 15.266 -13.398 -26.891 1 98.56 110 ALA A N 1
ATOM 840 C CA . ALA A 1 110 ? 16.359 -13.688 -27.812 1 98.56 110 ALA A CA 1
ATOM 841 C C . ALA A 1 110 ? 17.719 -13.453 -27.141 1 98.56 110 ALA A C 1
ATOM 843 O O . ALA A 1 110 ? 17.906 -12.469 -26.422 1 98.56 110 ALA A O 1
ATOM 844 N N . THR A 1 111 ? 18.625 -14.344 -27.312 1 98.44 111 THR A N 1
ATOM 845 C CA . THR A 1 111 ? 19.891 -14.242 -26.609 1 98.44 111 THR A CA 1
ATOM 846 C C . THR A 1 111 ? 21.031 -14.781 -27.453 1 98.44 111 THR A C 1
ATOM 848 O O . THR A 1 111 ? 20.812 -15.562 -28.391 1 98.44 111 THR A O 1
ATOM 851 N N . ARG A 1 112 ? 22.156 -14.273 -27.234 1 97.44 112 ARG A N 1
ATOM 852 C CA . ARG A 1 112 ? 23.391 -14.688 -27.891 1 97.44 112 ARG A CA 1
ATOM 853 C C . ARG A 1 112 ? 24.484 -15 -26.875 1 97.44 112 ARG A C 1
ATOM 855 O O . ARG A 1 112 ? 24.734 -14.219 -25.953 1 97.44 112 ARG A O 1
ATOM 862 N N . SER A 1 113 ? 25 -16.156 -26.984 1 95.75 113 SER A N 1
ATOM 863 C CA . SER A 1 113 ? 26.125 -16.562 -26.141 1 95.75 113 SER A CA 1
ATOM 864 C C . SER A 1 113 ? 27.078 -17.453 -26.922 1 95.75 113 SER A C 1
ATOM 866 O O . SER A 1 113 ? 26.656 -18.391 -27.609 1 95.75 113 SER A O 1
ATOM 868 N N . ALA A 1 114 ? 28.359 -17.172 -26.844 1 92.25 114 ALA A N 1
ATOM 869 C CA . ALA A 1 114 ? 29.406 -17.969 -27.469 1 92.25 114 ALA A CA 1
ATOM 870 C C . ALA A 1 114 ? 29.141 -18.172 -28.953 1 92.25 114 ALA A C 1
ATOM 872 O O . ALA A 1 114 ? 29.234 -19.281 -29.469 1 92.25 114 ALA A O 1
ATOM 873 N N . GLY A 1 115 ? 28.656 -17.125 -29.594 1 88.94 115 GLY A N 1
ATOM 874 C CA . GLY A 1 115 ? 28.469 -17.141 -31.031 1 88.94 115 GLY A CA 1
ATOM 875 C C . GLY A 1 115 ? 27.156 -17.75 -31.469 1 88.94 115 GLY A C 1
ATOM 876 O O . GLY A 1 115 ? 26.812 -17.719 -32.656 1 88.94 115 GLY A O 1
ATOM 877 N N . ASN A 1 116 ? 26.438 -18.297 -30.562 1 94.81 116 ASN A N 1
ATOM 878 C CA . ASN A 1 116 ? 25.156 -18.938 -30.875 1 94.81 116 ASN A CA 1
ATOM 879 C C . ASN A 1 116 ? 23.984 -18.062 -30.453 1 94.81 116 ASN A C 1
ATOM 881 O O . ASN A 1 116 ? 24.047 -17.375 -29.438 1 94.81 116 ASN A O 1
ATOM 885 N N . ILE A 1 117 ? 22.938 -18.094 -31.25 1 96.56 117 ILE A N 1
ATOM 886 C CA . ILE A 1 117 ? 21.734 -17.344 -30.906 1 96.56 117 ILE A CA 1
ATOM 887 C C . ILE A 1 117 ? 20.578 -18.312 -30.656 1 96.56 117 ILE A C 1
ATOM 889 O O . ILE A 1 117 ? 20.484 -19.359 -31.281 1 96.56 117 ILE A O 1
ATOM 893 N N . SER A 1 118 ? 19.781 -18.047 -29.734 1 96.56 118 SER A N 1
ATOM 894 C CA . SER A 1 118 ? 18.594 -18.812 -29.375 1 96.56 118 SER A CA 1
ATOM 895 C C . SER A 1 118 ? 17.422 -17.906 -29 1 96.56 118 SER A C 1
ATOM 897 O O . SER A 1 118 ? 17.641 -16.797 -28.5 1 96.56 118 SER A O 1
ATOM 899 N N . GLY A 1 119 ? 16.219 -18.328 -29.328 1 97.62 119 GLY A N 1
ATOM 900 C CA . GLY A 1 119 ? 15.031 -17.562 -29 1 97.62 119 GLY A CA 1
ATOM 901 C C . GLY A 1 119 ? 13.867 -18.438 -28.578 1 97.62 119 GLY A C 1
ATOM 902 O O . GLY A 1 119 ? 13.664 -19.531 -29.125 1 97.62 119 GLY A O 1
ATOM 903 N N . ARG A 1 120 ? 13.156 -18.016 -27.609 1 98 120 ARG A N 1
ATOM 904 C CA . ARG A 1 120 ? 11.945 -18.688 -27.156 1 98 120 ARG A CA 1
ATOM 905 C C . ARG A 1 120 ? 10.828 -17.672 -26.906 1 98 120 ARG A C 1
ATOM 907 O O . ARG A 1 120 ? 11.086 -16.5 -26.641 1 98 120 ARG A O 1
ATOM 914 N N . ARG A 1 121 ? 9.594 -18.25 -26.969 1 98.06 121 ARG A N 1
ATOM 915 C CA . ARG A 1 121 ? 8.445 -17.359 -26.812 1 98.06 121 ARG A CA 1
ATOM 916 C C . ARG A 1 121 ? 7.332 -18.047 -26.016 1 98.06 121 ARG A C 1
ATOM 918 O O . ARG A 1 121 ? 6.98 -19.188 -26.297 1 98.06 121 ARG A O 1
ATOM 925 N N . TRP A 1 122 ? 6.895 -17.359 -24.984 1 97.56 122 TRP A N 1
ATOM 926 C CA . TRP A 1 122 ? 5.684 -17.703 -24.25 1 97.56 122 TRP A CA 1
ATOM 927 C C . TRP A 1 122 ? 4.531 -16.781 -24.641 1 97.56 122 TRP A C 1
ATOM 929 O O . TRP A 1 122 ? 4.723 -15.578 -24.828 1 97.56 122 TRP A O 1
ATOM 939 N N . THR A 1 123 ? 3.348 -17.359 -24.859 1 97.88 123 THR A N 1
ATOM 940 C CA . THR A 1 123 ? 2.105 -16.594 -24.906 1 97.88 123 THR A CA 1
ATOM 941 C C . THR A 1 123 ? 1.1 -17.141 -23.891 1 97.88 123 THR A C 1
ATOM 943 O O . THR A 1 123 ? 1.204 -18.297 -23.469 1 97.88 123 THR A O 1
ATOM 946 N N . VAL A 1 124 ? 0.201 -16.297 -23.484 1 97 124 VAL A N 1
ATOM 947 C CA . VAL A 1 124 ? -0.859 -16.766 -22.609 1 97 124 VAL A CA 1
ATOM 948 C C . VAL A 1 124 ? -1.585 -17.938 -23.25 1 97 124 VAL A C 1
ATOM 950 O O . VAL A 1 124 ? -1.916 -18.922 -22.562 1 97 124 VAL A O 1
ATOM 953 N N . GLU A 1 125 ? -1.776 -17.875 -24.547 1 96.62 125 GLU A N 1
ATOM 954 C CA . GLU A 1 125 ? -2.443 -18.938 -25.281 1 96.62 125 GLU A CA 1
ATOM 955 C C . GLU A 1 125 ? -1.616 -20.219 -25.266 1 96.62 125 GLU A C 1
ATOM 957 O O . GLU A 1 125 ? -2.15 -21.297 -25.031 1 96.62 125 GLU A O 1
ATOM 962 N N . SER A 1 126 ? -0.337 -20.094 -25.531 1 97.12 126 SER A N 1
ATOM 963 C CA . SER A 1 126 ? 0.514 -21.281 -25.578 1 97.12 126 SER A CA 1
ATOM 964 C C . SER A 1 126 ? 0.644 -21.922 -24.203 1 97.12 126 SER A C 1
ATOM 966 O O . SER A 1 126 ? 0.676 -23.141 -24.078 1 97.12 126 SER A O 1
ATOM 968 N N . ILE A 1 127 ? 0.75 -21.109 -23.156 1 97 127 ILE A N 1
ATOM 969 C CA . ILE A 1 127 ? 0.792 -21.609 -21.781 1 97 127 ILE A CA 1
ATOM 970 C C . ILE A 1 127 ? -0.5 -22.359 -21.469 1 97 127 ILE A C 1
ATOM 972 O O . ILE A 1 127 ? -0.465 -23.469 -20.922 1 97 127 ILE A O 1
ATOM 976 N N . SER A 1 128 ? -1.614 -21.781 -21.906 1 95.25 128 SER A N 1
ATOM 977 C CA . SER A 1 128 ? -2.926 -22.391 -21.672 1 95.25 128 SER A CA 1
ATOM 978 C C . SER A 1 128 ? -3.061 -23.719 -22.391 1 95.25 128 SER A C 1
ATOM 980 O O . SER A 1 128 ? -3.873 -24.562 -22 1 95.25 128 SER A O 1
ATOM 982 N N . ASP A 1 129 ? -2.309 -23.812 -23.5 1 95.38 129 ASP A N 1
ATOM 983 C CA . ASP A 1 129 ? -2.262 -25.062 -24.234 1 95.38 129 ASP A CA 1
ATOM 984 C C . ASP A 1 129 ? -1.188 -26 -23.688 1 95.38 129 ASP A C 1
ATOM 986 O O . ASP A 1 129 ? -0.234 -26.344 -24.375 1 95.38 129 ASP A O 1
ATOM 990 N N . ASP A 1 130 ? -1.272 -26.266 -22.422 1 95.06 130 ASP A N 1
ATOM 991 C CA . ASP A 1 130 ? -0.489 -27.25 -21.672 1 95.06 130 ASP A CA 1
ATOM 992 C C . ASP A 1 130 ? 0.996 -26.891 -21.688 1 95.06 130 ASP A C 1
ATOM 994 O O . ASP A 1 130 ? 1.835 -27.719 -22.062 1 95.06 130 ASP A O 1
ATOM 998 N N . TRP A 1 131 ? 1.341 -25.672 -21.531 1 96.69 131 TRP A N 1
ATOM 999 C CA . TRP A 1 131 ? 2.693 -25.172 -21.297 1 96.69 131 TRP A CA 1
ATOM 1000 C C . TRP A 1 131 ? 3.547 -25.312 -22.562 1 96.69 131 TRP A C 1
ATOM 1002 O O . TRP A 1 131 ? 4.715 -25.703 -22.484 1 96.69 131 TRP A O 1
ATOM 1012 N N . ARG A 1 132 ? 2.93 -25.062 -23.672 1 96.88 132 ARG A N 1
ATOM 1013 C CA . ARG A 1 132 ? 3.686 -25.062 -24.906 1 96.88 132 ARG A CA 1
ATOM 1014 C C . ARG A 1 132 ? 4.543 -23.812 -25.047 1 96.88 132 ARG A C 1
ATOM 1016 O O . ARG A 1 132 ? 4.027 -22.688 -24.984 1 96.88 132 ARG A O 1
ATOM 1023 N N . CYS A 1 133 ? 5.848 -23.984 -25.109 1 96.88 133 CYS A N 1
ATOM 1024 C CA . CYS A 1 133 ? 6.793 -22.906 -25.344 1 96.88 133 CYS A CA 1
ATOM 1025 C C . CYS A 1 133 ? 7.359 -22.969 -26.75 1 96.88 133 CYS A C 1
ATOM 1027 O O . CYS A 1 133 ? 7.984 -23.969 -27.125 1 96.88 133 CYS A O 1
ATOM 1029 N N . ASP A 1 134 ? 7.199 -21.875 -27.469 1 96.69 134 ASP A N 1
ATOM 1030 C CA . ASP A 1 134 ? 7.566 -21.891 -28.891 1 96.69 134 ASP A CA 1
ATOM 1031 C C . ASP A 1 134 ? 9.039 -21.516 -29.078 1 96.69 134 ASP A C 1
ATOM 1033 O O . ASP A 1 134 ? 9.578 -20.688 -28.344 1 96.69 134 ASP A O 1
ATOM 1037 N N . ALA A 1 135 ? 9.617 -22.156 -30 1 95.56 135 ALA A N 1
ATOM 1038 C CA . ALA A 1 135 ? 10.93 -21.719 -30.453 1 95.56 135 ALA A CA 1
ATOM 1039 C C . ALA A 1 135 ? 10.805 -20.547 -31.453 1 95.56 135 ALA A C 1
ATOM 1041 O O . ALA A 1 135 ? 9.945 -20.578 -32.344 1 95.56 135 ALA A O 1
ATOM 1042 N N . VAL A 1 136 ? 11.594 -19.547 -31.203 1 96.5 136 VAL A N 1
ATOM 1043 C CA . VAL A 1 136 ? 11.625 -18.453 -32.156 1 96.5 136 VAL A CA 1
ATOM 1044 C C . VAL A 1 136 ? 12.562 -18.781 -33.312 1 96.5 136 VAL A C 1
ATOM 1046 O O . VAL A 1 136 ? 13.711 -19.172 -33.094 1 96.5 136 VAL A O 1
ATOM 1049 N N . PRO A 1 137 ? 12.078 -18.672 -34.531 1 95 137 PRO A N 1
ATOM 1050 C CA . PRO A 1 137 ? 12.938 -18.953 -35.688 1 95 137 PRO A CA 1
ATOM 1051 C C . PRO A 1 137 ? 14.242 -18.172 -35.656 1 95 137 PRO A C 1
ATOM 1053 O O . PRO A 1 137 ? 14.258 -17 -35.25 1 95 137 PRO A O 1
ATOM 1056 N N . ARG A 1 138 ? 15.281 -18.781 -36.156 1 94.62 138 ARG A N 1
ATOM 1057 C CA . ARG A 1 138 ? 16.625 -18.203 -36.125 1 94.62 138 ARG A CA 1
ATOM 1058 C C . ARG A 1 138 ? 16.641 -16.844 -36.812 1 94.62 138 ARG A C 1
ATOM 1060 O O . ARG A 1 138 ? 17.328 -15.922 -36.344 1 94.62 138 ARG A O 1
ATOM 1067 N N . GLN A 1 139 ? 15.945 -16.688 -37.875 1 95.31 139 GLN A N 1
ATOM 1068 C CA . GLN A 1 139 ? 15.906 -15.438 -38.594 1 95.31 139 GLN A CA 1
ATOM 1069 C C . GLN A 1 139 ? 15.328 -14.312 -37.75 1 95.31 139 GLN A C 1
ATOM 1071 O O . GLN A 1 139 ? 15.852 -13.195 -37.75 1 95.31 139 GLN A O 1
ATOM 1076 N N . ASP A 1 140 ? 14.258 -14.641 -37.062 1 95.75 140 ASP A N 1
ATOM 1077 C CA . ASP A 1 140 ? 13.617 -13.648 -36.219 1 95.75 140 ASP A CA 1
ATOM 1078 C C . ASP A 1 140 ? 14.5 -13.312 -35.031 1 95.75 140 ASP A C 1
ATOM 1080 O O . ASP A 1 140 ? 14.578 -12.148 -34.594 1 95.75 140 ASP A O 1
ATOM 1084 N N . THR A 1 141 ? 15.117 -14.328 -34.438 1 96.75 141 THR A N 1
ATOM 1085 C CA . THR A 1 141 ? 16.047 -14.117 -33.344 1 96.75 141 THR A CA 1
ATOM 1086 C C . THR A 1 141 ? 17.203 -13.219 -33.75 1 96.75 141 THR A C 1
ATOM 1088 O O . THR A 1 141 ? 17.562 -12.297 -33.031 1 96.75 141 THR A O 1
ATOM 1091 N N . SER A 1 142 ? 17.719 -13.5 -34.906 1 95.69 142 SER A N 1
ATOM 1092 C CA . SER A 1 142 ? 18.828 -12.703 -35.438 1 95.69 142 SER A CA 1
ATOM 1093 C C . SER A 1 142 ? 18.406 -11.258 -35.656 1 95.69 142 SER A C 1
ATOM 1095 O O . SER A 1 142 ? 19.156 -10.328 -35.375 1 95.69 142 SER A O 1
ATOM 1097 N N . ARG A 1 143 ? 17.25 -11.07 -36.125 1 94.69 143 ARG A N 1
ATOM 1098 C CA . ARG A 1 143 ? 16.734 -9.727 -36.375 1 94.69 143 ARG A CA 1
ATOM 1099 C C . ARG A 1 143 ? 16.641 -8.945 -35.062 1 94.69 143 ARG A C 1
ATOM 1101 O O . ARG A 1 143 ? 17 -7.77 -35 1 94.69 143 ARG A O 1
ATOM 1108 N N . LEU A 1 144 ? 16.156 -9.586 -34.031 1 94.94 144 LEU A N 1
ATOM 1109 C CA . LEU A 1 144 ? 16.047 -8.945 -32.75 1 94.94 144 LEU A CA 1
ATOM 1110 C C . LEU A 1 144 ? 17.438 -8.602 -32.188 1 94.94 144 LEU A C 1
ATOM 1112 O O . LEU A 1 144 ? 17.625 -7.512 -31.641 1 94.94 144 LEU A O 1
ATOM 1116 N N . MET A 1 145 ? 18.391 -9.5 -32.406 1 96.06 145 MET A N 1
ATOM 1117 C CA . MET A 1 145 ? 19.734 -9.32 -31.844 1 96.06 145 MET A CA 1
ATOM 1118 C C . MET A 1 145 ? 20.484 -8.211 -32.562 1 96.06 145 MET A C 1
ATOM 1120 O O . MET A 1 145 ? 21.391 -7.594 -32 1 96.06 145 MET A O 1
ATOM 1124 N N . LYS A 1 146 ? 20.078 -7.902 -33.781 1 93.44 146 LYS A N 1
ATOM 1125 C CA . LYS A 1 146 ? 20.766 -6.918 -34.625 1 93.44 146 LYS A CA 1
ATOM 1126 C C . LYS A 1 146 ? 20.031 -5.582 -34.625 1 93.44 146 LYS A C 1
ATOM 1128 O O . LYS A 1 146 ? 20.312 -4.715 -35.438 1 93.44 146 LYS A O 1
ATOM 1133 N N . GLY A 1 147 ? 19.125 -5.383 -33.75 1 90.75 147 GLY A N 1
ATOM 1134 C CA . GLY A 1 147 ? 18.375 -4.133 -33.688 1 90.75 147 GLY A CA 1
ATOM 1135 C C . GLY A 1 147 ? 19.234 -2.945 -33.312 1 90.75 147 GLY A C 1
ATOM 1136 O O . GLY A 1 147 ? 20.406 -3.105 -32.969 1 90.75 147 GLY A O 1
ATOM 1137 N N . PRO A 1 148 ? 18.719 -1.744 -33.438 1 91.19 148 PRO A N 1
ATOM 1138 C CA . PRO A 1 148 ? 19.422 -0.519 -33.062 1 91.19 148 PRO A CA 1
ATOM 1139 C C . PRO A 1 148 ? 19.344 -0.242 -31.562 1 91.19 148 PRO A C 1
ATOM 1141 O O . PRO A 1 148 ? 18.484 0.508 -31.109 1 91.19 148 PRO A O 1
ATOM 1144 N N . TRP A 1 149 ? 20.344 -0.771 -30.844 1 92.56 149 TRP A N 1
ATOM 1145 C CA . TRP A 1 149 ? 20.234 -0.759 -29.391 1 92.56 149 TRP A CA 1
ATOM 1146 C C . TRP A 1 149 ? 21.156 0.303 -28.797 1 92.56 149 TRP A C 1
ATOM 1148 O O . TRP A 1 149 ? 21.469 0.26 -27.609 1 92.56 149 TRP A O 1
ATOM 1158 N N . GLY A 1 150 ? 21.641 1.211 -29.641 1 88.31 150 GLY A N 1
ATOM 1159 C CA . GLY A 1 150 ? 22.422 2.336 -29.156 1 88.31 150 GLY A CA 1
ATOM 1160 C C . GLY A 1 150 ? 23.656 1.913 -28.391 1 88.31 150 GLY A C 1
ATOM 1161 O O . GLY A 1 150 ? 24.516 1.204 -28.938 1 88.31 150 GLY A O 1
ATOM 1162 N N . GLU A 1 151 ? 23.594 2.092 -27.031 1 88.56 151 GLU A N 1
ATOM 1163 C CA . GLU A 1 151 ? 24.766 1.888 -26.172 1 88.56 151 GLU A CA 1
ATOM 1164 C C . GLU A 1 151 ? 24.953 0.408 -25.844 1 88.56 151 GLU A C 1
ATOM 1166 O O . GLU A 1 151 ? 25.984 0.02 -25.297 1 88.56 151 GLU A O 1
ATOM 1171 N N . VAL A 1 152 ? 24.016 -0.389 -26.203 1 95.44 152 VAL A N 1
ATOM 1172 C CA . VAL A 1 152 ? 24.094 -1.81 -25.891 1 95.44 152 VAL A CA 1
ATOM 1173 C C . VAL A 1 152 ? 24.594 -2.592 -27.094 1 95.44 152 VAL A C 1
ATOM 1175 O O . VAL A 1 152 ? 23.953 -2.594 -28.156 1 95.44 152 VAL A O 1
ATOM 1178 N N . ASP A 1 153 ? 25.703 -3.221 -26.922 1 95.44 153 ASP A N 1
ATOM 1179 C CA . ASP A 1 153 ? 26.312 -3.998 -28 1 95.44 153 ASP A CA 1
ATOM 1180 C C . ASP A 1 153 ? 26.016 -5.488 -27.844 1 95.44 153 ASP A C 1
ATOM 1182 O O . ASP A 1 153 ? 26.469 -6.113 -26.875 1 95.44 153 ASP A O 1
ATOM 1186 N N . LEU A 1 154 ? 25.328 -6.043 -28.812 1 96.44 154 LEU A N 1
ATOM 1187 C CA . LEU A 1 154 ? 24.922 -7.445 -28.734 1 96.44 154 LEU A CA 1
ATOM 1188 C C . LEU A 1 154 ? 25.719 -8.297 -29.719 1 96.44 154 LEU A C 1
ATOM 1190 O O . LEU A 1 154 ? 25.344 -9.43 -30.016 1 96.44 154 LEU A O 1
ATOM 1194 N N . SER A 1 155 ? 26.797 -7.824 -30.234 1 93.56 155 SER A N 1
ATOM 1195 C CA . SER A 1 155 ? 27.562 -8.516 -31.266 1 93.56 155 SER A CA 1
ATOM 1196 C C . SER A 1 155 ? 28.172 -9.805 -30.734 1 93.56 155 SER A C 1
ATOM 1198 O O . SER A 1 155 ? 28.281 -10.789 -31.469 1 93.56 155 SER A O 1
ATOM 1200 N N . ARG A 1 156 ? 28.516 -9.867 -29.5 1 93.81 156 ARG A N 1
ATOM 1201 C CA . ARG A 1 156 ? 29.156 -11.047 -28.938 1 93.81 156 ARG A CA 1
ATOM 1202 C C . ARG A 1 156 ? 28.234 -11.789 -27.984 1 93.81 156 ARG A C 1
ATOM 1204 O O . ARG A 1 156 ? 28.172 -13.016 -28 1 93.81 156 ARG A O 1
ATOM 1211 N N . HIS A 1 157 ? 27.656 -11.086 -27.172 1 96.69 157 HIS A N 1
ATOM 1212 C CA . HIS A 1 157 ? 26.75 -11.648 -26.188 1 96.69 157 HIS A CA 1
ATOM 1213 C C . HIS A 1 157 ? 25.672 -10.633 -25.797 1 96.69 157 HIS A C 1
ATOM 1215 O O . HIS A 1 157 ? 25.828 -9.43 -26.047 1 96.69 157 HIS A O 1
ATOM 1221 N N . GLY A 1 158 ? 24.625 -11.125 -25.266 1 98.12 158 GLY A N 1
ATOM 1222 C CA . GLY A 1 158 ? 23.547 -10.266 -24.781 1 98.12 158 GLY A CA 1
ATOM 1223 C C . GLY A 1 158 ? 22.172 -10.906 -24.891 1 98.12 158 GLY A C 1
ATOM 1224 O O . GLY A 1 158 ? 22.062 -12.07 -25.281 1 98.12 158 GLY A O 1
ATOM 1225 N N . THR A 1 159 ? 21.188 -10.195 -24.406 1 98.62 159 THR A N 1
ATOM 1226 C CA . THR A 1 159 ? 19.828 -10.727 -24.375 1 98.62 159 THR A CA 1
ATOM 1227 C C . THR A 1 159 ? 18.812 -9.617 -24.656 1 98.62 159 THR A C 1
ATOM 1229 O O . THR A 1 159 ? 18.984 -8.484 -24.188 1 98.62 159 THR A O 1
ATOM 1232 N N . VAL A 1 160 ? 17.812 -9.93 -25.438 1 98.69 160 VAL A N 1
ATOM 1233 C CA . VAL A 1 160 ? 16.672 -9.07 -25.672 1 98.69 160 VAL A CA 1
ATOM 1234 C C . VAL A 1 160 ? 15.406 -9.719 -25.094 1 98.69 160 VAL A C 1
ATOM 1236 O O . VAL A 1 160 ? 15.062 -10.852 -25.453 1 98.69 160 VAL A O 1
ATOM 1239 N N . VAL A 1 161 ? 14.781 -9.125 -24.141 1 98.75 161 VAL A N 1
ATOM 1240 C CA . VAL A 1 161 ? 13.477 -9.523 -23.625 1 98.75 161 VAL A CA 1
ATOM 1241 C C . VAL A 1 161 ? 12.391 -8.609 -24.188 1 98.75 161 VAL A C 1
ATOM 1243 O O . VAL A 1 161 ? 12.43 -7.391 -23.969 1 98.75 161 VAL A O 1
ATOM 1246 N N . ALA A 1 162 ? 11.453 -9.18 -24.875 1 98.5 162 ALA A N 1
ATOM 1247 C CA . ALA A 1 162 ? 10.422 -8.398 -25.547 1 98.5 162 ALA A CA 1
ATOM 1248 C C . ALA A 1 162 ? 9.031 -8.734 -25 1 98.5 162 ALA A C 1
ATOM 1250 O O . ALA A 1 162 ? 8.641 -9.906 -24.984 1 98.5 162 ALA A O 1
ATOM 1251 N N . TRP A 1 163 ? 8.359 -7.719 -24.516 1 98.5 163 TRP A N 1
ATOM 1252 C CA . TRP A 1 163 ? 6.961 -7.824 -24.125 1 98.5 163 TRP A CA 1
ATOM 1253 C C . TRP A 1 163 ? 6.039 -7.336 -25.234 1 98.5 163 TRP A C 1
ATOM 1255 O O . TRP A 1 163 ? 6.188 -6.215 -25.719 1 98.5 163 TRP A O 1
ATOM 1265 N N . SER A 1 164 ? 5.145 -8.164 -25.641 1 96.88 164 SER A N 1
ATOM 1266 C CA . SER A 1 164 ? 4.133 -7.801 -26.625 1 96.88 164 SER A CA 1
ATOM 1267 C C . SER A 1 164 ? 2.727 -8.078 -26.109 1 96.88 164 SER A C 1
ATOM 1269 O O . SER A 1 164 ? 2.555 -8.82 -25.141 1 96.88 164 SER A O 1
ATOM 1271 N N . GLY A 1 165 ? 1.729 -7.469 -26.75 1 95.12 165 GLY A N 1
ATOM 1272 C CA . GLY A 1 165 ? 0.372 -7.594 -26.234 1 95.12 165 GLY A CA 1
ATOM 1273 C C . GLY A 1 165 ? 0.182 -6.949 -24.875 1 95.12 165 GLY A C 1
ATOM 1274 O O . GLY A 1 165 ? -0.339 -7.578 -23.953 1 95.12 165 GLY A O 1
ATOM 1275 N N . LEU A 1 166 ? 0.688 -5.727 -24.797 1 93.56 166 LEU A N 1
ATOM 1276 C CA . LEU A 1 166 ? 0.587 -4.973 -23.562 1 93.56 166 LEU A CA 1
ATOM 1277 C C . LEU A 1 166 ? -0.86 -4.586 -23.266 1 93.56 166 LEU A C 1
ATOM 1279 O O . LEU A 1 166 ? -1.472 -3.84 -24.047 1 93.56 166 LEU A O 1
ATOM 1283 N N . ASP A 1 167 ? -1.383 -5.07 -22.172 1 87.19 167 ASP A N 1
ATOM 1284 C CA . ASP A 1 167 ? -2.801 -4.82 -21.922 1 87.19 167 ASP A CA 1
ATOM 1285 C C . ASP A 1 167 ? -3.02 -4.172 -20.562 1 87.19 167 ASP A C 1
ATOM 1287 O O . ASP A 1 167 ? -4.152 -4.078 -20.094 1 87.19 167 ASP A O 1
ATOM 1291 N N . ARG A 1 168 ? -1.904 -3.75 -19.969 1 83.12 168 ARG A N 1
ATOM 1292 C CA . ARG A 1 168 ? -2.037 -3.117 -18.656 1 83.12 168 ARG A CA 1
ATOM 1293 C C . ARG A 1 168 ? -1.686 -1.636 -18.719 1 83.12 168 ARG A C 1
ATOM 1295 O O . ARG A 1 168 ? -1.976 -0.879 -17.797 1 83.12 168 ARG A O 1
ATOM 1302 N N . ILE A 1 169 ? -0.989 -1.275 -19.797 1 83.62 169 ILE A N 1
ATOM 1303 C CA . ILE A 1 169 ? -0.628 0.129 -19.953 1 83.62 169 ILE A CA 1
ATOM 1304 C C . ILE A 1 169 ? -1.793 0.894 -20.578 1 83.62 169 ILE A C 1
ATOM 1306 O O . ILE A 1 169 ? -2.232 0.57 -21.688 1 83.62 169 ILE A O 1
ATOM 1310 N N . ARG A 1 170 ? -2.207 1.859 -19.922 1 75.06 170 ARG A N 1
ATOM 1311 C CA . ARG A 1 170 ? -3.338 2.639 -20.406 1 75.06 170 ARG A CA 1
ATOM 1312 C C . ARG A 1 170 ? -2.92 4.07 -20.719 1 75.06 170 ARG A C 1
ATOM 1314 O O . ARG A 1 170 ? -2.113 4.66 -20 1 75.06 170 ARG A O 1
ATOM 1321 N N . ILE A 1 171 ? -3.43 4.586 -21.766 1 77.75 171 ILE A N 1
ATOM 1322 C CA . ILE A 1 171 ? -3.109 5.945 -22.188 1 77.75 171 ILE A CA 1
ATOM 1323 C C . ILE A 1 171 ? -4 6.938 -21.438 1 77.75 171 ILE A C 1
ATOM 1325 O O . ILE A 1 171 ? -5.227 6.805 -21.453 1 77.75 171 ILE A O 1
ATOM 1329 N N . GLY A 1 172 ? -3.352 7.883 -20.828 1 67.5 172 GLY A N 1
ATOM 1330 C CA . GLY A 1 172 ? -4.078 8.891 -20.062 1 67.5 172 GLY A CA 1
ATOM 1331 C C . GLY A 1 172 ? -4.648 9.992 -20.938 1 67.5 172 GLY A C 1
ATOM 1332 O O . GLY A 1 172 ? -4.504 9.969 -22.156 1 67.5 172 GLY A O 1
ATOM 1333 N N . LYS A 1 173 ? -5.27 10.984 -20.281 1 64.06 173 LYS A N 1
ATOM 1334 C CA . LYS A 1 173 ? -5.949 12.086 -20.969 1 64.06 173 LYS A CA 1
ATOM 1335 C C . LYS A 1 173 ? -4.961 12.945 -21.75 1 64.06 173 LYS A C 1
ATOM 1337 O O . LYS A 1 173 ? -5.305 13.484 -22.797 1 64.06 173 LYS A O 1
ATOM 1342 N N . GLY A 1 174 ? -3.822 13.016 -21.266 1 70.88 174 GLY A N 1
ATOM 1343 C CA . GLY A 1 174 ? -2.822 13.859 -21.906 1 70.88 174 GLY A CA 1
ATOM 1344 C C . GLY A 1 174 ? -2.26 13.25 -23.172 1 70.88 174 GLY A C 1
ATOM 1345 O O . GLY A 1 174 ? -1.457 13.883 -23.859 1 70.88 174 GLY A O 1
ATOM 1346 N N . GLY A 1 175 ? -2.818 12.07 -23.359 1 82.06 175 GLY A N 1
ATOM 1347 C CA . GLY A 1 175 ? -2.369 11.43 -24.594 1 82.06 175 GLY A CA 1
ATOM 1348 C C . GLY A 1 175 ? -1.168 10.523 -24.391 1 82.06 175 GLY A C 1
ATOM 1349 O O . GLY A 1 175 ? -0.723 10.32 -23.25 1 82.06 175 GLY A O 1
ATOM 1350 N N . LEU A 1 176 ? -0.661 10 -25.516 1 87.69 176 LEU A N 1
ATOM 1351 C CA . LEU A 1 176 ? 0.401 9 -25.516 1 87.69 176 LEU A CA 1
ATOM 1352 C C . LEU A 1 176 ? 1.713 9.602 -25.031 1 87.69 176 LEU A C 1
ATOM 1354 O O . LEU A 1 176 ? 2.408 9 -24.203 1 87.69 176 LEU A O 1
ATOM 1358 N N . ASP A 1 177 ? 2.021 10.82 -25.453 1 87.38 177 ASP A N 1
ATOM 1359 C CA . ASP A 1 177 ? 3.283 11.453 -25.078 1 87.38 177 ASP A CA 1
ATOM 1360 C C . ASP A 1 177 ? 3.33 11.742 -23.578 1 87.38 177 ASP A C 1
ATOM 1362 O O . ASP A 1 177 ? 4.355 11.523 -22.922 1 87.38 177 ASP A O 1
ATOM 1366 N N . ALA A 1 178 ? 2.244 12.219 -23.141 1 86.12 178 ALA A N 1
ATOM 1367 C CA . ALA A 1 178 ? 2.164 12.492 -21.703 1 86.12 178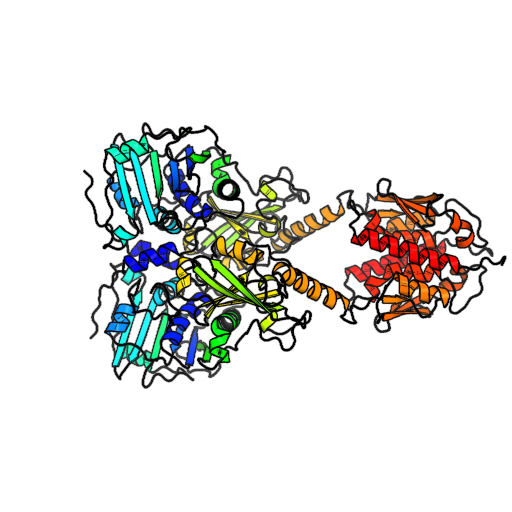 ALA A CA 1
ATOM 1368 C C . ALA A 1 178 ? 2.27 11.203 -20.891 1 86.12 178 ALA A C 1
ATOM 1370 O O . ALA A 1 178 ? 2.887 11.188 -19.828 1 86.12 178 ALA A O 1
ATOM 1371 N N . THR A 1 179 ? 1.679 10.195 -21.391 1 88.56 179 THR A N 1
ATOM 1372 C CA . THR A 1 179 ? 1.736 8.898 -20.734 1 88.56 179 THR A CA 1
ATOM 1373 C C . THR A 1 179 ? 3.166 8.359 -20.719 1 88.56 179 THR A C 1
ATOM 1375 O O . THR A 1 179 ? 3.635 7.867 -19.688 1 88.56 179 THR A O 1
ATOM 1378 N N . ILE A 1 180 ? 3.836 8.492 -21.781 1 92.06 180 ILE A N 1
ATOM 1379 C CA . ILE A 1 180 ? 5.215 8.023 -21.891 1 92.06 180 ILE A CA 1
ATOM 1380 C C . ILE A 1 180 ? 6.102 8.82 -20.938 1 92.06 180 ILE A C 1
ATOM 1382 O O . ILE A 1 180 ? 6.953 8.258 -20.25 1 92.06 180 ILE A O 1
ATOM 1386 N N . LYS A 1 181 ? 5.906 10.047 -20.891 1 89.81 181 LYS A N 1
ATOM 1387 C CA . LYS A 1 181 ? 6.672 10.891 -19.969 1 89.81 181 LYS A CA 1
ATOM 1388 C C . LYS A 1 181 ? 6.461 10.461 -18.531 1 89.81 181 LYS A C 1
ATOM 1390 O O . LYS A 1 181 ? 7.422 10.352 -17.75 1 89.81 181 LYS A O 1
ATOM 1395 N N . ARG A 1 182 ? 5.246 10.211 -18.188 1 89.25 182 ARG A N 1
ATOM 1396 C CA . ARG A 1 182 ? 4.93 9.766 -16.828 1 89.25 182 ARG A CA 1
ATOM 1397 C C . ARG A 1 182 ? 5.578 8.414 -16.531 1 89.25 182 ARG A C 1
ATOM 1399 O O . ARG A 1 182 ? 6.086 8.195 -15.438 1 89.25 182 ARG A O 1
ATOM 1406 N N . LEU A 1 183 ? 5.508 7.551 -17.469 1 92.94 183 LEU A N 1
ATOM 1407 C CA . LEU A 1 183 ? 6.125 6.238 -17.312 1 92.94 183 LEU A CA 1
ATOM 1408 C C . LEU A 1 183 ? 7.633 6.367 -17.109 1 92.94 183 LEU A C 1
ATOM 1410 O O . LEU A 1 183 ? 8.211 5.703 -16.25 1 92.94 183 LEU A O 1
ATOM 1414 N N . PHE A 1 184 ? 8.211 7.262 -17.844 1 94.75 184 PHE A N 1
ATOM 1415 C CA . PHE A 1 184 ? 9.648 7.477 -17.719 1 94.75 184 PHE A CA 1
ATOM 1416 C C . PHE A 1 184 ? 9.992 8.07 -16.359 1 94.75 184 PHE A C 1
ATOM 1418 O O . PHE A 1 184 ? 10.992 7.695 -15.75 1 94.75 184 PHE A O 1
ATOM 1425 N N . ASP A 1 185 ? 9.18 8.961 -15.93 1 92.88 185 ASP A N 1
ATOM 1426 C CA . ASP A 1 185 ? 9.398 9.539 -14.609 1 92.88 185 ASP A CA 1
ATOM 1427 C C . ASP A 1 185 ? 9.352 8.469 -13.523 1 92.88 185 ASP A C 1
ATOM 1429 O O . ASP A 1 185 ? 10.211 8.43 -12.633 1 92.88 185 ASP A O 1
ATOM 1433 N N . ARG A 1 186 ? 8.422 7.613 -13.633 1 94.12 186 ARG A N 1
ATOM 1434 C CA . ARG A 1 186 ? 8.266 6.539 -12.656 1 94.12 186 ARG A CA 1
ATOM 1435 C C . ARG A 1 186 ? 9.406 5.539 -12.758 1 94.12 186 ARG A C 1
ATOM 1437 O O . ARG A 1 186 ? 9.922 5.07 -11.742 1 94.12 186 ARG A O 1
ATOM 1444 N N . LEU A 1 187 ? 9.773 5.238 -13.953 1 97.25 187 LEU A N 1
ATOM 1445 C CA . LEU A 1 187 ? 10.867 4.297 -14.172 1 97.25 187 LEU A CA 1
ATOM 1446 C C . LEU A 1 187 ? 12.188 4.863 -13.656 1 97.25 187 LEU A C 1
ATOM 1448 O O . LEU A 1 187 ? 12.945 4.164 -12.977 1 97.25 187 LEU A O 1
ATOM 1452 N N . THR A 1 188 ? 12.414 6.125 -13.945 1 96.94 188 THR A N 1
ATOM 1453 C CA . THR A 1 188 ? 13.656 6.758 -13.516 1 96.94 188 THR A CA 1
ATOM 1454 C C . THR A 1 188 ? 13.75 6.789 -12 1 96.94 188 THR A C 1
ATOM 1456 O O . THR A 1 188 ? 14.805 6.512 -11.43 1 96.94 188 THR A O 1
ATOM 1459 N N . LEU A 1 189 ? 12.672 7.094 -11.398 1 96.12 189 LEU A N 1
ATOM 1460 C CA . LEU A 1 189 ? 12.641 7.125 -9.945 1 96.12 189 LEU A CA 1
ATOM 1461 C C . LEU A 1 189 ? 12.883 5.734 -9.367 1 96.12 189 LEU A C 1
ATOM 1463 O O . LEU A 1 189 ? 13.75 5.555 -8.5 1 96.12 189 LEU A O 1
ATOM 1467 N N . HIS A 1 190 ? 12.172 4.777 -9.828 1 97.69 190 HIS A N 1
ATOM 1468 C CA . HIS A 1 190 ? 12.227 3.432 -9.273 1 97.69 190 HIS A CA 1
ATOM 1469 C C . HIS A 1 190 ? 13.586 2.785 -9.531 1 97.69 190 HIS A C 1
ATOM 1471 O O . HIS A 1 190 ? 14.203 2.248 -8.609 1 97.69 190 HIS A O 1
ATOM 1477 N N . LEU A 1 191 ? 14.008 2.818 -10.75 1 98.5 191 LEU A N 1
ATOM 1478 C CA . LEU A 1 191 ? 15.266 2.174 -11.117 1 98.5 191 LEU A CA 1
ATOM 1479 C C . LEU A 1 191 ? 16.453 2.896 -10.484 1 98.5 191 LEU A C 1
ATOM 1481 O O . LEU A 1 191 ? 17.406 2.26 -10.031 1 98.5 191 LEU A O 1
ATOM 1485 N N . GLY A 1 192 ? 16.359 4.223 -10.492 1 98.25 192 GLY A N 1
ATOM 1486 C CA . GLY A 1 192 ? 17.406 5 -9.867 1 98.25 192 GLY A CA 1
ATOM 1487 C C . GLY A 1 192 ? 17.562 4.719 -8.383 1 98.25 192 GLY A C 1
ATOM 1488 O O . GLY A 1 192 ? 18.672 4.746 -7.852 1 98.25 192 GLY A O 1
ATOM 1489 N N . LEU A 1 193 ? 16.484 4.492 -7.773 1 98 193 LEU A N 1
ATOM 1490 C CA . LEU A 1 193 ? 16.453 4.258 -6.332 1 98 193 LEU A CA 1
ATOM 1491 C C . LEU A 1 193 ? 16.859 2.822 -6.012 1 98 193 LEU A C 1
ATOM 1493 O O . LEU A 1 193 ? 17.812 2.59 -5.266 1 98 193 LEU A O 1
ATOM 1497 N N . HIS A 1 194 ? 16.297 1.827 -6.637 1 97.81 194 HIS A N 1
ATOM 1498 C CA . HIS A 1 194 ? 16.438 0.429 -6.242 1 97.81 194 HIS A CA 1
ATOM 1499 C C . HIS A 1 194 ? 17.75 -0.161 -6.742 1 97.81 194 HIS A C 1
ATOM 1501 O O . HIS A 1 194 ? 18.234 -1.147 -6.188 1 97.81 194 HIS A O 1
ATOM 1507 N N . PHE A 1 195 ? 18.328 0.482 -7.754 1 98.31 195 PHE A N 1
ATOM 1508 C CA . PHE A 1 195 ? 19.609 0.02 -8.25 1 98.31 195 PHE A CA 1
ATOM 1509 C C . PHE A 1 195 ? 20.703 1.063 -8 1 98.31 195 PHE A C 1
ATOM 1511 O O . PHE A 1 195 ? 21.734 1.055 -8.656 1 98.31 195 PHE A O 1
ATOM 1518 N N . HIS A 1 196 ? 20.469 1.983 -7.043 1 98.38 196 HIS A N 1
ATOM 1519 C CA . HIS A 1 196 ? 21.359 3.135 -6.906 1 98.38 196 HIS A CA 1
ATOM 1520 C C . HIS A 1 196 ? 22.797 2.695 -6.629 1 98.38 196 HIS A C 1
ATOM 1522 O O . HIS A 1 196 ? 23.734 3.32 -7.109 1 98.38 196 HIS A O 1
ATOM 1528 N N . ARG A 1 197 ? 22.984 1.635 -5.879 1 98.06 197 ARG A N 1
ATOM 1529 C CA . ARG A 1 197 ? 24.344 1.186 -5.547 1 98.06 197 ARG A CA 1
ATOM 1530 C C . ARG A 1 197 ? 25.062 0.664 -6.785 1 98.06 197 ARG A C 1
ATOM 1532 O O . ARG A 1 197 ? 26.266 0.889 -6.953 1 98.06 197 ARG A O 1
ATOM 1539 N N . PHE A 1 198 ? 24.391 -0.039 -7.637 1 98.06 198 PHE A N 1
ATOM 1540 C CA . PHE A 1 198 ? 24.969 -0.533 -8.883 1 98.06 198 PHE A CA 1
ATOM 1541 C C . PHE A 1 198 ? 25.297 0.621 -9.82 1 98.06 198 PHE A C 1
ATOM 1543 O O . PHE A 1 198 ? 26.328 0.597 -10.5 1 98.06 198 PHE A O 1
ATOM 1550 N N . LEU A 1 199 ? 24.422 1.55 -9.852 1 97.88 199 LEU A N 1
ATOM 1551 C CA . LEU A 1 199 ? 24.578 2.707 -10.719 1 97.88 199 LEU A CA 1
ATOM 1552 C C . LEU A 1 199 ? 25.734 3.584 -10.242 1 97.88 199 LEU A C 1
ATOM 1554 O O . LEU A 1 199 ? 26.562 4.02 -11.047 1 97.88 199 LEU A O 1
ATOM 1558 N N . GLU A 1 200 ? 25.812 3.801 -8.969 1 95.94 200 GLU A N 1
ATOM 1559 C CA . GLU A 1 200 ? 26.844 4.652 -8.375 1 95.94 200 GLU A CA 1
ATOM 1560 C C . GLU A 1 200 ? 28.234 4.047 -8.562 1 95.94 200 GLU A C 1
ATOM 1562 O O . GLU A 1 200 ? 29.203 4.773 -8.773 1 95.94 200 GLU A O 1
ATOM 1567 N N . ASP A 1 201 ? 28.297 2.758 -8.484 1 95.25 201 ASP A N 1
ATOM 1568 C CA . ASP A 1 201 ? 29.562 2.049 -8.609 1 95.25 201 ASP A CA 1
ATOM 1569 C C . ASP A 1 201 ? 29.953 1.861 -10.078 1 95.25 201 ASP A C 1
ATOM 1571 O O . ASP A 1 201 ? 31.047 1.386 -10.383 1 95.25 201 ASP A O 1
ATOM 1575 N N . GLY A 1 202 ? 29.078 2.201 -10.914 1 95.31 202 GLY A N 1
ATOM 1576 C CA . GLY A 1 202 ? 29.359 2.051 -12.336 1 95.31 202 GLY A CA 1
ATOM 1577 C C . GLY A 1 202 ? 29.297 0.61 -12.805 1 95.31 202 GLY A C 1
ATOM 1578 O O . GLY A 1 202 ? 29.812 0.275 -13.867 1 95.31 202 GLY A O 1
ATOM 1579 N N . ARG A 1 203 ? 28.672 -0.255 -12.047 1 96.69 203 ARG A N 1
ATOM 1580 C CA . ARG A 1 203 ? 28.562 -1.665 -12.406 1 96.69 203 ARG A CA 1
ATOM 1581 C C . ARG A 1 203 ? 27.594 -1.863 -13.562 1 96.69 203 ARG A C 1
ATOM 1583 O O . ARG A 1 203 ? 27.703 -2.822 -14.328 1 96.69 203 ARG A O 1
ATOM 1590 N N . VAL A 1 204 ? 26.609 -0.901 -13.672 1 98.06 204 VAL A N 1
ATOM 1591 C CA . VAL A 1 204 ? 25.641 -0.987 -14.75 1 98.06 204 VAL A CA 1
ATOM 1592 C C . VAL A 1 204 ? 25.141 0.412 -15.117 1 98.06 204 VAL A C 1
ATOM 1594 O O . VAL A 1 204 ? 25.109 1.304 -14.266 1 98.06 204 VAL A O 1
ATOM 1597 N N . HIS A 1 205 ? 24.906 0.572 -16.359 1 98.31 205 HIS A N 1
ATOM 1598 C CA . HIS A 1 205 ? 24.219 1.752 -16.875 1 98.31 205 HIS A CA 1
ATOM 1599 C C . HIS A 1 205 ? 22.859 1.39 -17.453 1 98.31 205 HIS A C 1
ATOM 1601 O O . HIS A 1 205 ? 22.719 0.391 -18.172 1 98.31 205 HIS A O 1
ATOM 1607 N N . ILE A 1 206 ? 21.859 2.182 -17.109 1 98.56 206 ILE A N 1
ATOM 1608 C CA . ILE A 1 206 ? 20.516 1.917 -17.578 1 98.56 206 ILE A CA 1
ATOM 1609 C C . ILE A 1 206 ? 20.016 3.092 -18.422 1 98.56 206 ILE A C 1
ATOM 1611 O O . ILE A 1 206 ? 20.125 4.25 -18 1 98.56 206 ILE A O 1
ATOM 1615 N N . TRP A 1 207 ? 19.531 2.756 -19.562 1 97.5 207 TRP A N 1
ATOM 1616 C CA . TRP A 1 207 ? 19.031 3.754 -20.5 1 97.5 207 TRP A CA 1
ATOM 1617 C C . TRP A 1 207 ? 17.547 3.537 -20.797 1 97.5 207 TRP A C 1
ATOM 1619 O O . TRP A 1 207 ? 17.078 2.396 -20.875 1 97.5 207 TRP A O 1
ATOM 1629 N N . LEU A 1 208 ? 16.781 4.672 -20.922 1 97.25 208 LEU A N 1
ATOM 1630 C CA . LEU A 1 208 ? 15.375 4.641 -21.312 1 97.25 208 LEU A CA 1
ATOM 1631 C C . LEU A 1 208 ? 15.164 5.387 -22.625 1 97.25 208 LEU A C 1
ATOM 1633 O O . LEU A 1 208 ? 15.742 6.457 -22.844 1 97.25 208 LEU A O 1
ATOM 1637 N N . ASP A 1 209 ? 14.453 4.762 -23.5 1 94.19 209 ASP A N 1
ATOM 1638 C CA . ASP A 1 209 ? 14.086 5.527 -24.688 1 94.19 209 ASP A CA 1
ATOM 1639 C C . ASP A 1 209 ? 12.75 5.047 -25.25 1 94.19 209 ASP A C 1
ATOM 1641 O O . ASP A 1 209 ? 12.172 4.082 -24.75 1 94.19 209 ASP A O 1
ATOM 1645 N N . SER A 1 210 ? 12.156 5.82 -26.109 1 93.44 210 SER A N 1
ATOM 1646 C CA . SER A 1 210 ? 10.93 5.508 -26.828 1 93.44 210 SER A CA 1
ATOM 1647 C C . SER A 1 210 ? 11.133 5.648 -28.344 1 93.44 210 SER A C 1
ATOM 1649 O O . SER A 1 210 ? 11.781 6.586 -28.797 1 93.44 210 SER A O 1
ATOM 1651 N N . GLN A 1 211 ? 10.719 4.656 -29.016 1 91.81 211 GLN A N 1
ATOM 1652 C CA . GLN A 1 211 ? 10.891 4.645 -30.469 1 91.81 211 GLN A CA 1
ATOM 1653 C C . GLN A 1 211 ? 9.586 4.289 -31.172 1 91.81 211 GLN A C 1
ATOM 1655 O O . GLN A 1 211 ? 8.797 3.49 -30.656 1 91.81 211 GLN A O 1
ATOM 1660 N N . GLU A 1 212 ? 9.375 4.945 -32.25 1 88.62 212 GLU A N 1
ATOM 1661 C CA . GLU A 1 212 ? 8.25 4.547 -33.094 1 88.62 212 GLU A CA 1
ATOM 1662 C C . GLU A 1 212 ? 8.516 3.217 -33.781 1 88.62 212 GLU A C 1
ATOM 1664 O O . GLU A 1 212 ? 9.648 2.939 -34.188 1 88.62 212 GLU A O 1
ATOM 1669 N N . ALA A 1 213 ? 7.336 2.621 -33.875 1 78.19 213 ALA A N 1
ATOM 1670 C CA . ALA A 1 213 ? 7.461 1.325 -34.562 1 78.19 213 ALA A CA 1
ATOM 1671 C C . ALA A 1 213 ? 8.078 1.477 -35.938 1 78.19 213 ALA A C 1
ATOM 1673 O O . ALA A 1 213 ? 7.707 2.381 -36.688 1 78.19 213 ALA A O 1
ATOM 1674 N N . ASP A 1 214 ? 9.109 0.855 -36.375 1 69.56 214 ASP A N 1
ATOM 1675 C CA . ASP A 1 214 ? 9.711 0.787 -37.688 1 69.56 214 ASP A CA 1
ATOM 1676 C C . ASP A 1 214 ? 10.484 2.064 -38.031 1 69.56 214 ASP A C 1
ATOM 1678 O O . ASP A 1 214 ? 10.828 2.32 -39.188 1 69.56 214 ASP A O 1
ATOM 1682 N N . ALA A 1 215 ? 10.516 2.947 -37.031 1 73.25 215 ALA A N 1
ATOM 1683 C CA . ALA A 1 215 ? 11.258 4.176 -37.281 1 73.25 215 ALA A CA 1
ATOM 1684 C C . ALA A 1 215 ? 12.711 4.039 -36.875 1 73.25 215 ALA A C 1
ATOM 1686 O O . ALA A 1 215 ? 13.062 3.133 -36.094 1 73.25 215 ALA A O 1
ATOM 1687 N N . HIS A 1 216 ? 13.508 4.762 -37.531 1 73.19 216 HIS A N 1
ATOM 1688 C CA . HIS A 1 216 ? 14.906 4.84 -37.125 1 73.19 216 HIS A CA 1
ATOM 1689 C C . HIS A 1 216 ? 15.039 5.48 -35.75 1 73.19 216 HIS A C 1
ATOM 1691 O O . HIS A 1 216 ? 14.266 6.375 -35.406 1 73.19 216 HIS A O 1
ATOM 1697 N N . PRO A 1 217 ? 16 4.883 -34.969 1 73.62 217 PRO A N 1
ATOM 1698 C CA . PRO A 1 217 ? 16.203 5.441 -33.625 1 73.62 217 PRO A CA 1
ATOM 1699 C C . PRO A 1 217 ? 16.391 6.957 -33.656 1 73.62 217 PRO A C 1
ATOM 1701 O O . PRO A 1 217 ? 17.062 7.492 -34.531 1 73.62 217 PRO A O 1
ATOM 1704 N N . ASN A 1 218 ? 15.672 7.664 -32.844 1 71.38 218 ASN A N 1
ATOM 1705 C CA . ASN A 1 218 ? 15.719 9.117 -32.781 1 71.38 218 ASN A CA 1
ATOM 1706 C C . ASN A 1 218 ? 16.875 9.617 -31.938 1 71.38 218 ASN A C 1
ATOM 1708 O O . ASN A 1 218 ? 17.125 10.82 -31.844 1 71.38 218 ASN A O 1
ATOM 1712 N N . GLY A 1 219 ? 17.578 8.719 -31.406 1 71.44 219 GLY A N 1
ATOM 1713 C CA . GLY A 1 219 ? 18.781 9.055 -30.641 1 71.44 219 GLY A CA 1
ATOM 1714 C C . GLY A 1 219 ? 18.469 9.641 -29.281 1 71.44 219 GLY A C 1
ATOM 1715 O O . GLY A 1 219 ? 19.375 9.945 -28.516 1 71.44 219 GLY A O 1
ATOM 1716 N N . VAL A 1 220 ? 17.234 9.828 -29.016 1 78.19 220 VAL A N 1
ATOM 1717 C CA . VAL A 1 220 ? 16.875 10.422 -27.719 1 78.19 220 VAL A CA 1
ATOM 1718 C C . VAL A 1 220 ? 16.797 9.328 -26.656 1 78.19 220 VAL A C 1
ATOM 1720 O O . VAL A 1 220 ? 16 8.391 -26.781 1 78.19 220 VAL A O 1
ATOM 1723 N N . CYS A 1 221 ? 17.734 9.43 -25.688 1 90.12 221 CYS A N 1
ATOM 1724 C CA . CYS A 1 221 ? 17.797 8.453 -24.609 1 90.12 221 CYS A CA 1
ATOM 1725 C C . CYS A 1 221 ? 18.062 9.133 -23.266 1 90.12 221 CYS A C 1
ATOM 1727 O O . CYS A 1 221 ? 18.719 10.172 -23.219 1 90.12 221 CYS A O 1
ATOM 1729 N N . ILE A 1 222 ? 17.438 8.625 -22.312 1 92.69 222 ILE A N 1
ATOM 1730 C CA . ILE A 1 222 ? 17.625 9.117 -20.953 1 92.69 222 ILE A CA 1
ATOM 1731 C C . ILE A 1 222 ? 18.422 8.102 -20.141 1 92.69 222 ILE A C 1
ATOM 1733 O O . ILE A 1 222 ? 18.094 6.91 -20.125 1 92.69 222 ILE A O 1
ATOM 1737 N N . GLU A 1 223 ? 19.516 8.578 -19.562 1 95.88 223 GLU A N 1
ATOM 1738 C CA . GLU A 1 223 ? 20.234 7.711 -18.641 1 95.88 223 GLU A CA 1
ATOM 1739 C C . GLU A 1 223 ? 19.688 7.828 -17.219 1 95.88 223 GLU A C 1
ATOM 1741 O O . GLU A 1 223 ? 19.484 8.93 -16.719 1 95.88 223 GLU A O 1
ATOM 1746 N N . VAL A 1 224 ? 19.406 6.703 -16.641 1 97.81 224 VAL A N 1
ATOM 1747 C CA . VAL A 1 224 ? 18.891 6.68 -15.273 1 97.81 224 VAL A CA 1
ATOM 1748 C C . VAL A 1 224 ? 20 7.039 -14.289 1 97.81 224 VAL A C 1
ATOM 1750 O O . VAL A 1 224 ? 21.078 6.426 -14.305 1 97.81 224 VAL A O 1
ATOM 1753 N N . GLU A 1 225 ? 19.75 8.031 -13.461 1 95.94 225 GLU A N 1
ATOM 1754 C CA . GLU A 1 225 ? 20.719 8.453 -12.445 1 95.94 225 GLU A CA 1
ATOM 1755 C C . GLU A 1 225 ? 20.469 7.742 -11.117 1 95.94 225 GLU A C 1
ATOM 1757 O O . GLU A 1 225 ? 19.328 7.414 -10.789 1 95.94 225 GLU A O 1
ATOM 1762 N N . ALA A 1 226 ? 21.609 7.527 -10.414 1 97.38 226 ALA A N 1
ATOM 1763 C CA . ALA A 1 226 ? 21.5 6.938 -9.078 1 97.38 226 ALA A CA 1
ATOM 1764 C C . ALA A 1 226 ? 20.781 7.887 -8.117 1 97.38 226 ALA A C 1
ATOM 1766 O O . ALA A 1 226 ? 21.109 9.07 -8.055 1 97.38 226 ALA A O 1
ATOM 1767 N N . LEU A 1 227 ? 19.781 7.418 -7.48 1 96.81 227 LEU A N 1
ATOM 1768 C CA . LEU A 1 227 ? 19.094 8.141 -6.414 1 96.81 227 LEU A CA 1
ATOM 1769 C C . LEU A 1 227 ? 19.375 7.508 -5.059 1 96.81 227 LEU A C 1
ATOM 1771 O O . LEU A 1 227 ? 18.562 6.75 -4.535 1 96.81 227 LEU A O 1
ATOM 1775 N N . ASN A 1 228 ? 20.547 7.859 -4.516 1 97.19 228 ASN A N 1
ATOM 1776 C CA . ASN A 1 228 ? 21 7.336 -3.232 1 97.19 228 ASN A CA 1
ATOM 1777 C C . ASN A 1 228 ? 20.297 8.023 -2.066 1 97.19 228 ASN A C 1
ATOM 1779 O O . ASN A 1 228 ? 20.516 9.203 -1.806 1 97.19 228 ASN A O 1
ATOM 1783 N N . PRO A 1 229 ? 19.469 7.227 -1.334 1 97.19 229 PRO A N 1
ATOM 1784 C CA . PRO A 1 229 ? 18.703 7.855 -0.261 1 97.19 229 PRO A CA 1
ATOM 1785 C C . PRO A 1 229 ? 19.562 8.242 0.938 1 97.19 229 PRO A C 1
ATOM 1787 O O . PRO A 1 229 ? 19.047 8.789 1.919 1 97.19 229 PRO A O 1
ATOM 1790 N N . PHE A 1 230 ? 20.859 8.094 0.816 1 96.62 230 PHE A N 1
ATOM 1791 C CA . PHE A 1 230 ? 21.75 8.414 1.913 1 96.62 230 PHE A CA 1
ATOM 1792 C C . PHE A 1 230 ? 22.859 9.359 1.448 1 96.62 230 PHE A C 1
ATOM 1794 O O . PHE A 1 230 ? 23.906 9.477 2.096 1 96.62 230 PHE A O 1
ATOM 1801 N N . SER A 1 231 ? 22.703 10.031 0.312 1 91.88 231 SER A N 1
ATOM 1802 C CA . SER A 1 231 ? 23.75 10.82 -0.316 1 91.88 231 SER A CA 1
ATOM 1803 C C . SER A 1 231 ? 23.703 12.273 0.149 1 91.88 231 SER A C 1
ATOM 1805 O O . SER A 1 231 ? 23.859 13.195 -0.657 1 91.88 231 SER A O 1
ATOM 1807 N N . TYR A 1 232 ? 23.547 12.469 1.4 1 90 232 TYR A N 1
ATOM 1808 C CA . TYR A 1 232 ? 23.625 13.836 1.896 1 90 232 TYR A CA 1
ATOM 1809 C C . TYR A 1 232 ? 25.062 14.258 2.135 1 90 232 TYR A C 1
ATOM 1811 O O . TYR A 1 232 ? 25.922 13.422 2.443 1 90 232 TYR A O 1
ATOM 1819 N N . GLU A 1 233 ? 25.391 15.516 1.938 1 82.94 233 GLU A N 1
ATOM 1820 C CA . GLU A 1 233 ? 26.734 16.031 2.148 1 82.94 233 GLU A CA 1
ATOM 1821 C C . GLU A 1 233 ? 27.062 16.156 3.637 1 82.94 233 GLU A C 1
ATOM 1823 O O . GLU A 1 233 ? 28.125 15.742 4.086 1 82.94 233 GLU A O 1
ATOM 1828 N N . ARG A 1 234 ? 26.109 16.828 4.352 1 83.31 234 ARG A N 1
ATOM 1829 C CA . ARG A 1 234 ? 26.219 16.984 5.797 1 83.31 234 ARG A CA 1
ATOM 1830 C C . ARG A 1 234 ? 24.984 16.438 6.508 1 83.31 234 ARG A C 1
ATOM 1832 O O . ARG A 1 234 ? 23.859 16.734 6.117 1 83.31 234 ARG A O 1
ATOM 1839 N N . SER A 1 235 ? 25.266 15.688 7.496 1 91.69 235 SER A N 1
ATOM 1840 C CA . SER A 1 235 ? 24.172 15.094 8.25 1 91.69 235 SER A CA 1
ATOM 1841 C C . SER A 1 235 ? 23.344 16.156 8.969 1 91.69 235 SER A C 1
ATOM 1843 O O . SER A 1 235 ? 23.859 17.25 9.25 1 91.69 235 SER A O 1
ATOM 1845 N N . GLY A 1 236 ? 22.094 15.898 9.125 1 89.56 236 GLY A N 1
ATOM 1846 C CA . GLY A 1 236 ? 21.266 16.797 9.906 1 89.56 236 GLY A CA 1
ATOM 1847 C C . GLY A 1 236 ? 21.703 16.906 11.352 1 89.56 236 GLY A C 1
ATOM 1848 O O . GLY A 1 236 ? 21.422 17.906 12.016 1 89.56 236 GLY A O 1
ATOM 1849 N N . ASP A 1 237 ? 22.328 15.883 11.836 1 90.94 237 ASP A N 1
ATOM 1850 C CA . ASP A 1 237 ? 22.922 15.844 13.164 1 90.94 237 ASP A CA 1
ATOM 1851 C C . ASP A 1 237 ? 24.359 15.305 13.102 1 90.94 237 ASP A C 1
ATOM 1853 O O . ASP A 1 237 ? 24.594 14.234 12.547 1 90.94 237 ASP A O 1
ATOM 1857 N N . THR A 1 238 ? 25.281 16.016 13.711 1 88.06 238 THR A N 1
ATOM 1858 C CA . THR A 1 238 ? 26.703 15.758 13.57 1 88.06 238 THR A CA 1
ATOM 1859 C C . THR A 1 238 ? 27.062 14.391 14.156 1 88.06 238 THR A C 1
ATOM 1861 O O . THR A 1 238 ? 28.109 13.82 13.812 1 88.06 238 THR A O 1
ATOM 1864 N N . ASN A 1 239 ? 26.25 13.859 14.992 1 90.88 239 ASN A N 1
ATOM 1865 C CA . ASN A 1 239 ? 26.562 12.578 15.617 1 90.88 239 ASN A CA 1
ATOM 1866 C C . ASN A 1 239 ? 26.172 11.406 14.727 1 90.88 239 ASN A C 1
ATOM 1868 O O . ASN A 1 239 ? 26.5 10.258 15.016 1 90.88 239 ASN A O 1
ATOM 1872 N N . TYR A 1 240 ? 25.578 11.75 13.641 1 93.44 240 TYR A N 1
ATOM 1873 C CA . TYR A 1 240 ? 25.109 10.695 12.742 1 93.44 240 TYR A CA 1
ATOM 1874 C C . TYR A 1 240 ? 25.781 10.805 11.383 1 93.44 240 TYR A C 1
ATOM 1876 O O . TYR A 1 240 ? 26.266 11.867 11 1 93.44 240 TYR A O 1
ATOM 1884 N N . PRO A 1 241 ? 25.906 9.672 10.672 1 94.56 241 PRO A N 1
ATOM 1885 C CA . PRO A 1 241 ? 25.25 8.375 10.859 1 94.56 241 PRO A CA 1
ATOM 1886 C C . PRO A 1 241 ? 25.906 7.535 11.953 1 94.56 241 PRO A C 1
ATOM 1888 O O . PRO A 1 241 ? 27.094 7.723 12.258 1 94.56 241 PRO A O 1
ATOM 1891 N N . ARG A 1 242 ? 25.125 6.727 12.547 1 94.62 242 ARG A N 1
ATOM 1892 C CA . ARG A 1 242 ? 25.594 5.805 13.578 1 94.62 242 ARG A CA 1
ATOM 1893 C C . ARG A 1 242 ? 25.188 4.371 13.266 1 94.62 242 ARG A C 1
ATOM 1895 O O . ARG A 1 242 ? 24.203 4.148 12.555 1 94.62 242 ARG A O 1
ATOM 1902 N N . VAL A 1 243 ? 25.969 3.492 13.773 1 94.94 243 VAL A N 1
ATOM 1903 C CA . VAL A 1 243 ? 25.734 2.074 13.523 1 94.94 243 VAL A CA 1
ATOM 1904 C C . VAL A 1 243 ? 25.141 1.421 14.766 1 94.94 243 VAL A C 1
ATOM 1906 O O . VAL A 1 243 ? 25.641 1.612 15.875 1 94.94 243 VAL A O 1
ATOM 1909 N N . PHE A 1 244 ? 24.062 0.76 14.562 1 94.75 244 PHE A N 1
ATOM 1910 C CA . PHE A 1 244 ? 23.391 0.024 15.633 1 94.75 244 PHE A CA 1
ATOM 1911 C C . PHE A 1 244 ? 23.406 -1.474 15.352 1 94.75 244 PHE A C 1
ATOM 1913 O O . PHE A 1 244 ? 22.688 -1.957 14.484 1 94.75 244 PHE A O 1
ATOM 1920 N N . PRO A 1 245 ? 24.219 -2.197 16.062 1 93 245 PRO A N 1
ATOM 1921 C CA . PRO A 1 245 ? 24.141 -3.654 15.93 1 93 245 PRO A CA 1
ATOM 1922 C C . PRO A 1 245 ? 22.844 -4.234 16.516 1 93 245 PRO A C 1
ATOM 1924 O O . PRO A 1 245 ? 22.391 -3.781 17.578 1 93 245 PRO A O 1
ATOM 1927 N N . LEU A 1 246 ? 22.25 -5.078 15.734 1 91.69 246 LEU A N 1
ATOM 1928 C CA . LEU A 1 246 ? 21.047 -5.777 16.188 1 91.69 246 LEU A CA 1
ATOM 1929 C C . LEU A 1 246 ? 21.344 -7.25 16.453 1 91.69 246 LEU A C 1
ATOM 1931 O O . LEU A 1 246 ? 21.766 -7.969 15.539 1 91.69 246 LEU A O 1
ATOM 1935 N N . ASP A 1 247 ? 21.109 -7.586 17.672 1 88.12 247 ASP A N 1
ATOM 1936 C CA . ASP A 1 247 ? 21.266 -8.992 18.016 1 88.12 247 ASP A CA 1
ATOM 1937 C C . ASP A 1 247 ? 19.953 -9.75 17.844 1 88.12 247 ASP A C 1
ATOM 1939 O O . ASP A 1 247 ? 19 -9.547 18.594 1 88.12 247 ASP A O 1
ATOM 1943 N N . LEU A 1 248 ? 19.969 -10.656 16.844 1 87.25 248 LEU A N 1
ATOM 1944 C CA . LEU A 1 248 ? 18.75 -11.414 16.562 1 87.25 248 LEU A CA 1
ATOM 1945 C C . LEU A 1 248 ? 18.844 -12.82 17.141 1 87.25 248 LEU A C 1
ATOM 1947 O O . LEU A 1 248 ? 18.234 -13.758 16.609 1 87.25 248 LEU A O 1
ATOM 1951 N N . GLY A 1 249 ? 19.688 -12.93 18.141 1 82.12 249 GLY A N 1
ATOM 1952 C CA . GLY A 1 249 ? 19.812 -14.219 18.812 1 82.12 249 GLY A CA 1
ATOM 1953 C C . GLY A 1 249 ? 20.375 -15.305 17.906 1 82.12 249 GLY A C 1
ATOM 1954 O O . GLY A 1 249 ? 21.453 -15.141 17.328 1 82.12 249 GLY A O 1
ATOM 1955 N N . GLU A 1 250 ? 19.516 -16.391 17.672 1 78.75 250 GLU A N 1
ATOM 1956 C CA . GLU A 1 250 ? 19.953 -17.562 16.906 1 78.75 250 GLU A CA 1
ATOM 1957 C C . GLU A 1 250 ? 20.125 -17.234 15.43 1 78.75 250 GLU A C 1
ATOM 1959 O O . GLU A 1 250 ? 20.859 -17.922 14.719 1 78.75 250 GLU A O 1
ATOM 1964 N N . LEU A 1 251 ? 19.531 -16.125 14.992 1 79.81 251 LEU A N 1
ATOM 1965 C CA . LEU A 1 251 ? 19.578 -15.773 13.586 1 79.81 251 LEU A CA 1
ATOM 1966 C C . LEU A 1 251 ? 20.891 -15.039 13.258 1 79.81 251 LEU A C 1
ATOM 1968 O O . LEU A 1 251 ? 21.297 -14.984 12.102 1 79.81 251 LEU A O 1
ATOM 1972 N N . GLY A 1 252 ? 21.469 -14.531 14.305 1 85.44 252 GLY A N 1
ATOM 1973 C CA . GLY A 1 252 ? 22.703 -13.797 14.094 1 85.44 252 GLY A CA 1
ATOM 1974 C C . GLY A 1 252 ? 22.547 -12.305 14.336 1 85.44 252 GLY A C 1
ATOM 1975 O O . GLY A 1 252 ? 21.719 -11.883 15.133 1 85.44 252 GLY A O 1
ATOM 1976 N N . GLU A 1 253 ? 23.547 -11.609 13.711 1 88.81 253 GLU A N 1
ATOM 1977 C CA . GLU A 1 253 ? 23.594 -10.172 13.953 1 88.81 253 GLU A CA 1
ATOM 1978 C C . GLU A 1 253 ? 23.344 -9.383 12.672 1 88.81 253 GLU A C 1
ATOM 1980 O O . GLU A 1 253 ? 23.75 -9.797 11.594 1 88.81 253 GLU A O 1
ATOM 1985 N N . LEU A 1 254 ? 22.562 -8.367 12.797 1 91.75 254 LEU A N 1
ATOM 1986 C CA . LEU A 1 254 ? 22.344 -7.402 11.727 1 91.75 254 LEU A CA 1
ATOM 1987 C C . LEU A 1 254 ? 22.875 -6.023 12.117 1 91.75 254 LEU A C 1
ATOM 1989 O O . LEU A 1 254 ? 22.922 -5.684 13.297 1 91.75 254 LEU A O 1
ATOM 1993 N N . VAL A 1 255 ? 23.328 -5.34 11.133 1 92.19 255 VAL A N 1
ATOM 1994 C CA . VAL A 1 255 ? 23.828 -3.994 11.391 1 92.19 255 VAL A CA 1
ATOM 1995 C C . VAL A 1 255 ? 22.922 -2.965 10.719 1 92.19 255 VAL A C 1
ATOM 1997 O O . VAL A 1 255 ? 22.578 -3.104 9.547 1 92.19 255 VAL A O 1
ATOM 2000 N N . MET A 1 256 ? 22.453 -2.066 11.461 1 95 256 MET A N 1
ATOM 2001 C CA . MET A 1 256 ? 21.672 -0.946 10.953 1 95 256 MET A CA 1
ATOM 2002 C C . MET A 1 256 ? 22.484 0.343 10.969 1 95 256 MET A C 1
ATOM 2004 O O . MET A 1 256 ? 23.172 0.638 11.945 1 95 256 MET A O 1
ATOM 2008 N N . GLU A 1 257 ? 22.484 1.038 9.977 1 96.75 257 GLU A N 1
ATOM 2009 C CA . GLU A 1 257 ? 23.094 2.359 9.914 1 96.75 257 GLU A CA 1
ATOM 2010 C C . GLU A 1 257 ? 22.047 3.461 9.875 1 96.75 257 GLU A C 1
ATOM 2012 O O . GLU A 1 257 ? 21.297 3.588 8.898 1 96.75 257 GLU A O 1
ATOM 2017 N N . ALA A 1 258 ? 22 4.195 10.906 1 97.12 258 ALA A N 1
ATOM 2018 C CA . ALA A 1 258 ? 20.953 5.203 11.07 1 97.12 258 ALA A CA 1
ATOM 2019 C C . ALA A 1 258 ? 21.438 6.566 10.578 1 97.12 258 ALA A C 1
ATOM 2021 O O . ALA A 1 258 ? 22.469 7.066 11.031 1 97.12 258 ALA A O 1
ATOM 2022 N N . HIS A 1 259 ? 20.703 7.137 9.656 1 97.12 259 HIS A N 1
ATOM 2023 C CA . HIS A 1 259 ? 21.031 8.422 9.047 1 97.12 259 HIS A CA 1
ATOM 2024 C C . HIS A 1 259 ? 19.969 9.461 9.359 1 97.12 259 HIS A C 1
ATOM 2026 O O . HIS A 1 259 ? 18.797 9.117 9.586 1 97.12 259 HIS A O 1
ATOM 2032 N N . ILE A 1 260 ? 20.375 10.672 9.445 1 96.19 260 ILE A N 1
ATOM 2033 C CA . ILE A 1 260 ? 19.453 11.797 9.57 1 96.19 260 ILE A CA 1
ATOM 2034 C C . ILE A 1 260 ? 19.719 12.812 8.461 1 96.19 260 ILE A C 1
ATOM 2036 O O . ILE A 1 260 ? 20.781 13.445 8.43 1 96.19 260 ILE A O 1
ATOM 2040 N N . TRP A 1 261 ? 18.797 12.914 7.535 1 94.38 261 TRP A N 1
ATOM 2041 C CA . TRP A 1 261 ? 18.922 13.906 6.473 1 94.38 261 TRP A CA 1
ATOM 2042 C C . TRP A 1 261 ? 18.875 15.32 7.035 1 94.38 261 TRP A C 1
ATOM 2044 O O . TRP A 1 261 ? 18.266 15.562 8.078 1 94.38 261 TRP A O 1
ATOM 2054 N N . PRO A 1 262 ? 19.547 16.219 6.348 1 88.69 262 PRO A N 1
ATOM 2055 C CA . PRO A 1 262 ? 19.422 17.609 6.777 1 88.69 262 PRO A CA 1
ATOM 2056 C C . PRO A 1 262 ? 18.016 18.172 6.566 1 88.69 262 PRO A C 1
ATOM 2058 O O . PRO A 1 262 ? 17.328 17.797 5.605 1 88.69 262 PRO A O 1
ATOM 2061 N N . SER A 1 263 ? 17.469 18.953 7.438 1 81.81 263 SER A N 1
ATOM 2062 C CA . SER A 1 263 ? 16.109 19.484 7.441 1 81.81 263 SER A CA 1
ATOM 2063 C C . SER A 1 263 ? 15.828 20.297 6.18 1 81.81 263 SER A C 1
ATOM 2065 O O . SER A 1 263 ? 14.688 20.391 5.738 1 81.81 263 SER A O 1
ATOM 2067 N N . ASN A 1 264 ? 16.75 20.859 5.434 1 73.19 264 ASN A N 1
ATOM 2068 C CA . ASN A 1 264 ? 16.516 21.688 4.254 1 73.19 264 ASN A CA 1
ATOM 2069 C C . ASN A 1 264 ? 16.953 20.984 2.977 1 73.19 264 ASN A C 1
ATOM 2071 O O . ASN A 1 264 ? 17.281 21.641 1.984 1 73.19 264 ASN A O 1
ATOM 2075 N N . ALA A 1 265 ? 16.828 19.719 3.145 1 79.12 265 ALA A N 1
ATOM 2076 C CA . ALA A 1 265 ? 17.281 19 1.967 1 79.12 265 ALA A CA 1
ATOM 2077 C C . ALA A 1 265 ? 16.297 19.125 0.814 1 79.12 265 ALA A C 1
ATOM 2079 O O . ALA A 1 265 ? 15.086 19 1.012 1 79.12 265 ALA A O 1
ATOM 2080 N N . SER A 1 266 ? 16.719 19.516 -0.363 1 79.81 266 SER A N 1
ATOM 2081 C CA . SER A 1 266 ? 15.891 19.672 -1.551 1 79.81 266 SER A CA 1
ATOM 2082 C C . SER A 1 266 ? 16.344 18.734 -2.664 1 79.81 266 SER A C 1
ATOM 2084 O O . SER A 1 266 ? 15.781 18.734 -3.76 1 79.81 266 SER A O 1
ATOM 2086 N N . GLN A 1 267 ? 17.297 17.969 -2.355 1 81.69 267 GLN A N 1
ATOM 2087 C CA . GLN A 1 267 ? 17.844 17.047 -3.338 1 81.69 267 GLN A CA 1
ATOM 2088 C C . GLN A 1 267 ? 16.797 16.031 -3.771 1 81.69 267 GLN A C 1
ATOM 2090 O O . GLN A 1 267 ? 15.969 15.602 -2.967 1 81.69 267 GLN A O 1
ATOM 2095 N N . ARG A 1 268 ? 16.891 15.625 -4.969 1 86.06 268 ARG A N 1
ATOM 2096 C CA . ARG A 1 268 ? 15.992 14.602 -5.508 1 86.06 268 ARG A CA 1
ATOM 2097 C C . ARG A 1 268 ? 16.141 13.289 -4.738 1 86.06 268 ARG A C 1
ATOM 2099 O O . ARG A 1 268 ? 15.156 12.562 -4.559 1 86.06 268 ARG A O 1
ATOM 2106 N N . SER A 1 269 ? 17.328 13.016 -4.273 1 90.81 269 SER A N 1
ATOM 2107 C CA . SER A 1 269 ? 17.594 11.781 -3.545 1 90.81 269 SER A CA 1
ATOM 2108 C C . SER A 1 269 ? 16.922 11.789 -2.18 1 90.81 269 SER A C 1
ATOM 2110 O O . SER A 1 269 ? 16.703 10.727 -1.584 1 90.81 269 SER A O 1
ATOM 2112 N N . TYR A 1 270 ? 16.578 12.922 -1.626 1 91.75 270 TYR A N 1
ATOM 2113 C CA . TYR A 1 270 ? 15.836 13.031 -0.377 1 91.75 270 TYR A CA 1
ATOM 2114 C C . TYR A 1 270 ? 14.336 13 -0.635 1 91.75 270 TYR A C 1
ATOM 2116 O O . TYR A 1 270 ? 13.609 12.219 -0.013 1 91.75 270 TYR A O 1
ATOM 2124 N N . LYS A 1 271 ? 13.883 13.797 -1.572 1 87.44 271 LYS A N 1
ATOM 2125 C CA . LYS A 1 271 ? 12.453 13.969 -1.817 1 87.44 271 LYS A CA 1
ATOM 2126 C C . LYS A 1 271 ? 11.844 12.703 -2.416 1 87.44 271 LYS A C 1
ATOM 2128 O O . LYS A 1 271 ? 10.789 12.25 -1.977 1 87.44 271 LYS A O 1
ATOM 2133 N N . LEU A 1 272 ? 12.625 12.18 -3.471 1 91.25 272 LEU A N 1
ATOM 2134 C CA . LEU A 1 272 ? 12.125 11.031 -4.219 1 91.25 272 LEU A CA 1
ATOM 2135 C C . LEU A 1 272 ? 10.688 11.266 -4.68 1 91.25 272 LEU A C 1
ATOM 2137 O O . LEU A 1 272 ? 10.422 12.227 -5.41 1 91.25 272 LEU A O 1
ATOM 2141 N N . ASP A 1 273 ? 9.688 10.484 -4.273 1 86 273 ASP A N 1
ATOM 2142 C CA . ASP A 1 273 ? 8.297 10.789 -4.598 1 86 273 ASP A CA 1
ATOM 2143 C C . ASP A 1 273 ? 7.617 11.531 -3.449 1 86 273 ASP A C 1
ATOM 2145 O O . ASP A 1 273 ? 6.695 12.32 -3.674 1 86 273 ASP A O 1
ATOM 2149 N N . SER A 1 274 ? 7.922 11.227 -2.244 1 82.56 274 SER A N 1
ATOM 2150 C CA . SER A 1 274 ? 7.434 11.883 -1.032 1 82.56 274 SER A CA 1
ATOM 2151 C C . SER A 1 274 ? 8.367 11.625 0.145 1 82.56 274 SER A C 1
ATOM 2153 O O . SER A 1 274 ? 8.445 10.508 0.656 1 82.56 274 SER A O 1
ATOM 2155 N N . ALA A 1 275 ? 8.953 12.68 0.544 1 81.94 275 ALA A N 1
ATOM 2156 C CA . ALA A 1 275 ? 9.914 12.531 1.633 1 81.94 275 ALA A CA 1
ATOM 2157 C C . ALA A 1 275 ? 9.25 11.938 2.873 1 81.94 275 ALA A C 1
ATOM 2159 O O . ALA A 1 275 ? 9.844 11.102 3.564 1 81.94 275 ALA A O 1
ATOM 2160 N N . ALA A 1 276 ? 8.062 12.359 3.143 1 81.94 276 ALA A N 1
ATOM 2161 C CA . ALA A 1 276 ? 7.336 11.891 4.32 1 81.94 276 ALA A CA 1
ATOM 2162 C C . ALA A 1 276 ? 7.094 10.383 4.25 1 81.94 276 ALA A C 1
ATOM 2164 O O . ALA A 1 276 ? 7.141 9.695 5.273 1 81.94 276 ALA A O 1
ATOM 2165 N N . ASN A 1 277 ? 6.965 9.891 3.084 1 84.94 277 ASN A N 1
ATOM 2166 C CA . ASN A 1 277 ? 6.645 8.477 2.912 1 84.94 277 ASN A CA 1
ATOM 2167 C C . ASN A 1 277 ? 7.906 7.629 2.777 1 84.94 277 ASN A C 1
ATOM 2169 O O . ASN A 1 277 ? 7.832 6.398 2.781 1 84.94 277 ASN A O 1
ATOM 2173 N N . ARG A 1 278 ? 9 8.273 2.66 1 93.25 278 ARG A N 1
ATOM 2174 C CA . ARG A 1 278 ? 10.242 7.547 2.42 1 93.25 278 ARG A CA 1
ATOM 2175 C C . ARG A 1 278 ? 11.078 7.461 3.691 1 93.25 278 ARG A C 1
ATOM 2177 O O . ARG A 1 278 ? 12.25 7.082 3.645 1 93.25 278 ARG A O 1
ATOM 2184 N N . GLN A 1 279 ? 10.453 7.828 4.828 1 94.06 279 GLN A N 1
ATOM 2185 C CA . GLN A 1 279 ? 11.109 7.672 6.125 1 94.06 279 GLN A CA 1
ATOM 2186 C C . GLN A 1 279 ? 11.141 6.207 6.551 1 94.06 279 GLN A C 1
ATOM 2188 O O . GLN A 1 279 ? 10.336 5.398 6.082 1 94.06 279 GLN A O 1
ATOM 2193 N N . GLY A 1 280 ? 12.211 5.887 7.398 1 95.75 280 GLY A N 1
ATOM 2194 C CA . GLY A 1 280 ? 12.188 4.559 7.996 1 95.75 280 GLY A CA 1
ATOM 2195 C C . GLY A 1 280 ? 13.297 3.656 7.48 1 95.75 280 GLY A C 1
ATOM 2196 O O . GLY A 1 280 ? 14.422 4.105 7.273 1 95.75 280 GLY A O 1
ATOM 2197 N N . PHE A 1 281 ? 12.961 2.367 7.328 1 95.94 281 PHE A N 1
ATOM 2198 C CA . PHE A 1 281 ? 13.961 1.339 7.059 1 95.94 281 PHE A CA 1
ATOM 2199 C C . PHE A 1 281 ? 14.18 1.178 5.559 1 95.94 281 PHE A C 1
ATOM 2201 O O . PHE A 1 281 ? 13.227 1.207 4.777 1 95.94 281 PHE A O 1
ATOM 2208 N N . TYR A 1 282 ? 15.352 1.032 5.203 1 97.19 282 TYR A N 1
ATOM 2209 C CA . TYR A 1 282 ? 15.797 0.68 3.859 1 97.19 282 TYR A CA 1
ATOM 2210 C C . TYR A 1 282 ? 16.531 -0.659 3.859 1 97.19 282 TYR A C 1
ATOM 2212 O O . TYR A 1 282 ? 17.688 -0.74 4.266 1 97.19 282 TYR A O 1
ATOM 2220 N N . PHE A 1 283 ? 15.867 -1.646 3.367 1 95.75 283 PHE A N 1
ATOM 2221 C CA . PHE A 1 283 ? 16.422 -2.994 3.369 1 95.75 283 PHE A CA 1
ATOM 2222 C C . PHE A 1 283 ? 17.078 -3.312 2.033 1 95.75 283 PHE A C 1
ATOM 2224 O O . PHE A 1 283 ? 16.453 -3.154 0.977 1 95.75 283 PHE A O 1
ATOM 2231 N N . TYR A 1 284 ? 18.297 -3.705 2.15 1 95.38 284 TYR A N 1
ATOM 2232 C CA . TYR A 1 284 ? 19.047 -4.137 0.979 1 95.38 284 TYR A CA 1
ATOM 2233 C C . TYR A 1 284 ? 19.281 -5.645 1.003 1 95.38 284 TYR A C 1
ATOM 2235 O O . TYR A 1 284 ? 19.375 -6.246 2.074 1 95.38 284 TYR A O 1
ATOM 2243 N N . ARG A 1 285 ? 19.312 -6.211 -0.176 1 92.25 285 ARG A N 1
ATOM 2244 C CA . ARG A 1 285 ? 19.766 -7.582 -0.391 1 92.25 285 ARG A CA 1
ATOM 2245 C C . ARG A 1 285 ? 20.688 -7.664 -1.602 1 92.25 285 ARG A C 1
ATOM 2247 O O . ARG A 1 285 ? 20.266 -7.402 -2.73 1 92.25 285 ARG A O 1
ATOM 2254 N N . ASN A 1 286 ? 21.922 -7.996 -1.38 1 92.44 286 ASN A N 1
ATOM 2255 C CA . ASN A 1 286 ? 22.906 -8.055 -2.451 1 92.44 286 ASN A CA 1
ATOM 2256 C C . ASN A 1 286 ? 22.938 -6.758 -3.252 1 92.44 286 ASN A C 1
ATOM 2258 O O . ASN A 1 286 ? 22.875 -6.777 -4.48 1 92.44 286 ASN A O 1
ATOM 2262 N N . ASP A 1 287 ? 22.922 -5.652 -2.52 1 94.88 287 ASP A N 1
ATOM 2263 C CA . ASP A 1 287 ? 23.094 -4.289 -3.016 1 94.88 287 ASP A CA 1
ATOM 2264 C C . ASP A 1 287 ? 21.844 -3.805 -3.734 1 94.88 287 ASP A C 1
ATOM 2266 O O . ASP A 1 287 ? 21.766 -2.646 -4.148 1 94.88 287 ASP A O 1
ATOM 2270 N N . ARG A 1 288 ? 20.844 -4.695 -3.871 1 95.62 288 ARG A N 1
ATOM 2271 C CA . ARG A 1 288 ? 19.531 -4.348 -4.422 1 95.62 288 ARG A CA 1
ATOM 2272 C C . ARG A 1 288 ? 18.609 -3.807 -3.338 1 95.62 288 ARG A C 1
ATOM 2274 O O . ARG A 1 288 ? 18.344 -4.488 -2.348 1 95.62 288 ARG A O 1
ATOM 2281 N N . LEU A 1 289 ? 18.172 -2.584 -3.488 1 96.69 289 LEU A N 1
ATOM 2282 C CA . LEU A 1 289 ? 17.219 -2.035 -2.527 1 96.69 289 LEU A CA 1
ATOM 2283 C C . LEU A 1 289 ? 15.852 -2.682 -2.689 1 96.69 289 LEU A C 1
ATOM 2285 O O . LEU A 1 289 ? 15.25 -2.607 -3.764 1 96.69 289 LEU A O 1
ATOM 2289 N N . ILE A 1 290 ? 15.422 -3.303 -1.657 1 93.56 290 ILE A N 1
ATOM 2290 C CA . ILE A 1 290 ? 14.164 -4.035 -1.705 1 93.56 290 ILE A CA 1
ATOM 2291 C C . ILE A 1 290 ? 13.031 -3.15 -1.185 1 93.56 290 ILE A C 1
ATOM 2293 O O . ILE A 1 290 ? 12.016 -2.961 -1.865 1 93.56 290 ILE A O 1
ATOM 2297 N N . GLN A 1 291 ? 13.242 -2.652 -0.061 1 94.38 291 GLN A N 1
ATOM 2298 C CA . GLN A 1 291 ? 12.281 -1.75 0.559 1 94.38 291 GLN A CA 1
ATOM 2299 C C . GLN A 1 291 ? 12.883 -0.361 0.762 1 94.38 291 GLN A C 1
ATOM 2301 O O . GLN A 1 291 ? 13.961 -0.224 1.348 1 94.38 291 GLN A O 1
ATOM 2306 N N . ALA A 1 292 ? 12.18 0.62 0.307 1 95.81 292 ALA A N 1
ATOM 2307 C CA . ALA A 1 292 ? 12.664 1.998 0.367 1 95.81 292 ALA A CA 1
ATOM 2308 C C . ALA A 1 292 ? 11.781 2.846 1.28 1 95.81 292 ALA A C 1
ATOM 2310 O O . ALA A 1 292 ? 11.086 3.75 0.816 1 95.81 292 ALA A O 1
ATOM 2311 N N . GLY A 1 293 ? 11.992 2.641 2.57 1 94 293 GLY A N 1
ATOM 2312 C CA . GLY A 1 293 ? 11.211 3.402 3.531 1 94 293 GLY A CA 1
ATOM 2313 C C . GLY A 1 293 ? 10.125 2.582 4.207 1 94 293 GLY A C 1
ATOM 2314 O O . GLY A 1 293 ? 9.828 1.464 3.777 1 94 293 GLY A O 1
ATOM 2315 N N . GLY A 1 294 ? 9.602 3.113 5.266 1 90.81 294 GLY A N 1
ATOM 2316 C CA . GLY A 1 294 ? 8.586 2.436 6.051 1 90.81 294 GLY A CA 1
ATOM 2317 C C . GLY A 1 294 ? 9.102 1.906 7.371 1 90.81 294 GLY A C 1
ATOM 2318 O O . GLY A 1 294 ? 10.297 1.627 7.512 1 90.81 294 GLY A O 1
ATOM 2319 N N . TRP A 1 295 ? 8.148 1.745 8.344 1 89.56 295 TRP A N 1
ATOM 2320 C CA . TRP A 1 295 ? 8.547 1.35 9.688 1 89.56 295 TRP A CA 1
ATOM 2321 C C . TRP A 1 295 ? 8.102 -0.075 9.992 1 89.56 295 TRP A C 1
ATOM 2323 O O . TRP A 1 295 ? 8.211 -0.537 11.133 1 89.56 295 TRP A O 1
ATOM 2333 N N . ASN A 1 296 ? 7.617 -0.851 9.016 1 81.12 296 ASN A N 1
ATOM 2334 C CA . ASN A 1 296 ? 7.211 -2.248 9.133 1 81.12 296 ASN A CA 1
ATOM 2335 C C . ASN A 1 296 ? 6.309 -2.473 10.336 1 81.12 296 ASN A C 1
ATOM 2337 O O . ASN A 1 296 ? 6.535 -3.391 11.125 1 81.12 296 ASN A O 1
ATOM 2341 N N . ASP A 1 297 ? 5.379 -1.707 10.555 1 68.94 297 ASP A N 1
ATOM 2342 C CA . ASP A 1 297 ? 4.324 -1.808 11.562 1 68.94 297 ASP A CA 1
ATOM 2343 C C . ASP A 1 297 ? 4.863 -1.497 12.961 1 68.94 297 ASP A C 1
ATOM 2345 O O . ASP A 1 297 ? 4.211 -1.79 13.961 1 68.94 297 ASP A O 1
ATOM 2349 N N . ILE A 1 298 ? 6.078 -1.095 12.977 1 72.94 298 ILE A N 1
ATOM 2350 C CA . ILE A 1 298 ? 6.66 -0.721 14.258 1 72.94 298 ILE A CA 1
ATOM 2351 C C . ILE A 1 298 ? 6.113 0.635 14.703 1 72.94 298 ILE A C 1
ATOM 2353 O O . ILE A 1 298 ? 5.867 0.854 15.891 1 72.94 298 ILE A O 1
ATOM 2357 N N . ARG A 1 299 ? 5.922 1.42 13.734 1 77.44 299 ARG A N 1
ATOM 2358 C CA . ARG A 1 299 ? 5.387 2.754 13.992 1 77.44 299 ARG A CA 1
ATOM 2359 C C . ARG A 1 299 ? 4.711 3.316 12.742 1 77.44 299 ARG A C 1
ATOM 2361 O O . ARG A 1 299 ? 4.93 2.822 11.633 1 77.44 299 ARG A O 1
ATOM 2368 N N . ASP A 1 300 ? 3.924 4.289 12.992 1 72.88 300 ASP A N 1
ATOM 2369 C CA . ASP A 1 300 ? 3.256 4.961 11.875 1 72.88 300 ASP A CA 1
ATOM 2370 C C . ASP A 1 300 ? 4.152 6.031 11.258 1 72.88 300 ASP A C 1
ATOM 2372 O O . ASP A 1 300 ? 5.055 6.547 11.922 1 72.88 300 ASP A O 1
ATOM 2376 N N . THR A 1 301 ? 3.863 6.238 10.023 1 78.62 301 THR A N 1
ATOM 2377 C CA . THR A 1 301 ? 4.527 7.352 9.352 1 78.62 301 THR A CA 1
ATOM 2378 C C . THR A 1 301 ? 4.094 8.688 9.953 1 78.62 301 THR A C 1
ATOM 2380 O O . THR A 1 301 ? 2.91 8.891 10.234 1 78.62 301 THR A O 1
ATOM 2383 N N . GLU A 1 302 ? 5.02 9.508 10.359 1 79.5 302 GLU A N 1
ATOM 2384 C CA . GLU A 1 302 ? 4.773 10.852 10.883 1 79.5 302 GLU A CA 1
ATOM 2385 C C . GLU A 1 302 ? 5.684 11.883 10.219 1 79.5 302 GLU A C 1
ATOM 2387 O O . GLU A 1 302 ? 6.863 11.617 9.984 1 79.5 302 GLU A O 1
ATOM 2392 N N . PRO A 1 303 ? 5.141 12.945 9.922 1 79.12 303 PRO A N 1
ATOM 2393 C CA . PRO A 1 303 ? 5.906 13.938 9.172 1 79.12 303 PRO A CA 1
ATOM 2394 C C . PRO A 1 303 ? 7.207 14.336 9.867 1 79.12 303 PRO A C 1
ATOM 2396 O O . PRO A 1 303 ? 8.227 14.547 9.211 1 79.12 303 PRO A O 1
ATOM 2399 N N . HIS A 1 304 ? 7.289 14.414 11.188 1 84.75 304 HIS A N 1
ATOM 2400 C CA . HIS A 1 304 ? 8.453 14.891 11.922 1 84.75 304 HIS A CA 1
ATOM 2401 C C . HIS A 1 304 ? 9.586 13.875 11.891 1 84.75 304 HIS A C 1
ATOM 2403 O O . HIS A 1 304 ? 10.719 14.188 12.258 1 84.75 304 HIS A O 1
ATOM 2409 N N . SER A 1 305 ? 9.305 12.711 11.383 1 89.94 305 SER A N 1
ATOM 2410 C CA . SER A 1 305 ? 10.336 11.68 11.281 1 89.94 305 SER A CA 1
ATOM 2411 C C . SER A 1 305 ? 10.852 11.555 9.852 1 89.94 305 SER A C 1
ATOM 2413 O O . SER A 1 305 ? 11.625 10.641 9.547 1 89.94 305 SER A O 1
ATOM 2415 N N . SER A 1 306 ? 10.5 12.484 8.992 1 91.25 306 SER A N 1
ATOM 2416 C CA . SER A 1 306 ? 10.773 12.383 7.562 1 91.25 306 SER A CA 1
ATOM 2417 C C . SER A 1 306 ? 12.273 12.367 7.289 1 91.25 306 SER A C 1
ATOM 2419 O O . SER A 1 306 ? 12.719 11.898 6.234 1 91.25 306 SER A O 1
ATOM 2421 N N . LEU A 1 307 ? 13.062 12.844 8.266 1 94.44 307 LEU A N 1
ATOM 2422 C CA . LEU A 1 307 ? 14.5 12.938 8.062 1 94.44 307 LEU A CA 1
ATOM 2423 C C . LEU A 1 307 ? 15.188 11.617 8.406 1 94.44 307 LEU A C 1
ATOM 2425 O O . LEU A 1 307 ? 16.359 11.414 8.07 1 94.44 307 LEU A O 1
ATOM 2429 N N . ALA A 1 308 ? 14.5 10.758 9.047 1 96.31 308 ALA A N 1
ATOM 2430 C CA . ALA A 1 308 ? 15.086 9.523 9.555 1 96.31 308 ALA A CA 1
ATOM 2431 C C . ALA A 1 308 ? 15.117 8.445 8.469 1 96.31 308 ALA A C 1
ATOM 2433 O O . ALA A 1 308 ? 14.078 8.102 7.895 1 96.31 308 ALA A O 1
ATOM 2434 N N . ARG A 1 309 ? 16.266 7.926 8.109 1 97.56 309 ARG A N 1
ATOM 2435 C CA . ARG A 1 309 ? 16.453 6.805 7.188 1 97.56 309 ARG A CA 1
ATOM 2436 C C . ARG A 1 309 ? 17.469 5.812 7.727 1 97.56 309 ARG A C 1
ATOM 2438 O O . ARG A 1 309 ? 18.547 6.207 8.172 1 97.56 309 ARG A O 1
ATOM 2445 N N . ILE A 1 310 ? 17.156 4.551 7.723 1 97.44 310 ILE A N 1
ATOM 2446 C CA . ILE A 1 310 ? 18.016 3.523 8.305 1 97.44 310 ILE A CA 1
ATOM 2447 C C . ILE A 1 310 ? 18.359 2.475 7.25 1 97.44 310 ILE A C 1
ATOM 2449 O O . ILE A 1 310 ? 17.469 1.846 6.68 1 97.44 310 ILE A O 1
ATOM 2453 N N . ALA A 1 311 ? 19.594 2.299 6.977 1 97.88 311 ALA A N 1
ATOM 2454 C CA . ALA A 1 311 ? 20.047 1.303 6.008 1 97.88 311 ALA A CA 1
ATOM 2455 C C . ALA A 1 311 ? 20.312 -0.037 6.684 1 97.88 311 ALA A C 1
ATOM 2457 O O . ALA A 1 311 ? 20.984 -0.092 7.719 1 97.88 311 ALA A O 1
ATOM 2458 N N . ILE A 1 312 ? 19.766 -1.066 6.148 1 96.06 312 ILE A N 1
ATOM 2459 C CA . ILE A 1 312 ? 19.984 -2.42 6.645 1 96.06 312 ILE A CA 1
ATOM 2460 C C . ILE A 1 312 ? 20.344 -3.344 5.484 1 96.06 312 ILE A C 1
ATOM 2462 O O . ILE A 1 312 ? 19.594 -3.469 4.523 1 96.06 312 ILE A O 1
ATOM 2466 N N . ASP A 1 313 ? 21.453 -4.027 5.543 1 94.75 313 ASP A N 1
ATOM 2467 C CA . ASP A 1 313 ? 21.844 -5.027 4.559 1 94.75 313 ASP A CA 1
ATOM 2468 C C . ASP A 1 313 ? 21.516 -6.438 5.043 1 94.75 313 ASP A C 1
ATOM 2470 O O . ASP A 1 313 ? 22.141 -6.938 5.988 1 94.75 313 ASP A O 1
ATOM 2474 N N . LEU A 1 314 ? 20.562 -7 4.352 1 91.69 314 LEU A N 1
ATOM 2475 C CA . LEU A 1 314 ? 20.156 -8.352 4.727 1 91.69 314 LEU A CA 1
ATOM 2476 C C . LEU A 1 314 ? 21.047 -9.391 4.047 1 91.69 314 LEU A C 1
ATOM 2478 O O . LEU A 1 314 ? 21.172 -9.406 2.818 1 91.69 314 LEU A O 1
ATOM 2482 N N . PRO A 1 315 ? 21.609 -10.203 4.855 1 88.25 315 PRO A N 1
ATOM 2483 C CA . PRO A 1 315 ? 22.312 -11.328 4.234 1 88.25 315 PRO A CA 1
ATOM 2484 C C . PRO A 1 315 ? 21.359 -12.344 3.615 1 88.25 315 PRO A C 1
ATOM 2486 O O . PRO A 1 315 ? 20.25 -12.547 4.125 1 88.25 315 PRO A O 1
ATOM 2489 N N . PRO A 1 316 ? 21.781 -12.992 2.557 1 82.06 316 PRO A N 1
ATOM 2490 C CA . PRO A 1 316 ? 20.922 -13.977 1.902 1 82.06 316 PRO A CA 1
ATOM 2491 C C . PRO A 1 316 ? 20.453 -15.078 2.854 1 82.06 316 PRO A C 1
ATOM 2493 O O . PRO A 1 316 ? 19.375 -15.648 2.662 1 82.06 316 PRO A O 1
ATOM 2496 N N . THR A 1 317 ? 21.156 -15.344 3.924 1 81.12 317 THR A N 1
ATOM 2497 C CA . THR A 1 317 ? 20.812 -16.391 4.883 1 81.12 317 THR A CA 1
ATOM 2498 C C . THR A 1 317 ? 19.562 -16 5.68 1 81.12 317 THR A C 1
ATOM 2500 O O . THR A 1 317 ? 18.938 -16.844 6.328 1 81.12 317 THR A O 1
ATOM 2503 N N . PHE A 1 318 ? 19.219 -14.711 5.613 1 83.88 318 PHE A N 1
ATOM 2504 C CA . PHE A 1 318 ? 18.078 -14.227 6.395 1 83.88 318 PHE A CA 1
ATOM 2505 C C . PHE A 1 318 ? 16.797 -14.266 5.574 1 83.88 318 PHE A C 1
ATOM 2507 O O . PHE A 1 318 ? 15.734 -13.891 6.066 1 83.88 318 PHE A O 1
ATOM 2514 N N . ASP A 1 319 ? 16.812 -14.805 4.406 1 76.69 319 ASP A N 1
ATOM 2515 C CA . ASP A 1 319 ? 15.672 -14.781 3.498 1 76.69 319 ASP A CA 1
ATOM 2516 C C . ASP A 1 319 ? 14.469 -15.492 4.109 1 76.69 319 ASP A C 1
ATOM 2518 O O . ASP A 1 319 ? 13.32 -15.125 3.848 1 76.69 319 ASP A O 1
ATOM 2522 N N . SER A 1 320 ? 14.75 -16.5 4.875 1 73.94 320 SER A N 1
ATOM 2523 C CA . SER A 1 320 ? 13.664 -17.297 5.449 1 73.94 320 SER A CA 1
ATOM 2524 C C . SER A 1 320 ? 12.977 -16.547 6.586 1 73.94 320 SER A C 1
ATOM 2526 O O . SER A 1 320 ? 11.828 -16.828 6.918 1 73.94 320 SER A O 1
ATOM 2528 N N . TYR A 1 321 ? 13.695 -15.594 7.109 1 78.12 321 TYR A N 1
ATOM 2529 C CA . TYR A 1 321 ? 13.172 -14.883 8.266 1 78.12 321 TYR A CA 1
ATOM 2530 C C . TYR A 1 321 ? 12.578 -13.539 7.863 1 78.12 321 TYR A C 1
ATOM 2532 O O . TYR A 1 321 ? 11.578 -13.094 8.43 1 78.12 321 TYR A O 1
ATOM 2540 N N . PHE A 1 322 ? 13.297 -12.969 6.98 1 82.19 322 PHE A N 1
ATOM 2541 C CA . PHE A 1 322 ? 12.797 -11.727 6.406 1 82.19 322 PHE A CA 1
ATOM 2542 C C . PHE A 1 322 ? 12.102 -11.984 5.074 1 82.19 322 PHE A C 1
ATOM 2544 O O . PHE A 1 322 ? 12.758 -12.094 4.035 1 82.19 322 PHE A O 1
ATOM 2551 N N . SER A 1 323 ? 10.836 -12.242 5.145 1 78.25 323 SER A N 1
ATOM 2552 C CA . SER A 1 323 ? 10.094 -12.68 3.965 1 78.25 323 SER A CA 1
ATOM 2553 C C . SER A 1 323 ? 9.992 -11.555 2.936 1 78.25 323 SER A C 1
ATOM 2555 O O . SER A 1 323 ? 9.688 -10.414 3.281 1 78.25 323 SER A O 1
ATOM 2557 N N . LEU A 1 324 ? 10.453 -11.914 1.766 1 80.81 324 LEU A N 1
ATOM 2558 C CA . LEU A 1 324 ? 10.336 -11.039 0.607 1 80.81 324 LEU A CA 1
ATOM 2559 C C . LEU A 1 324 ? 9.188 -11.477 -0.296 1 80.81 324 LEU A C 1
ATOM 2561 O O . LEU A 1 324 ? 9 -12.672 -0.53 1 80.81 324 LEU A O 1
ATOM 2565 N N . ASP A 1 325 ? 8.398 -10.508 -0.751 1 82.19 325 ASP A N 1
ATOM 2566 C CA . ASP A 1 325 ? 7.363 -10.875 -1.71 1 82.19 325 ASP A CA 1
ATOM 2567 C C . ASP A 1 325 ? 7.938 -11.008 -3.119 1 82.19 325 ASP A C 1
ATOM 2569 O O . ASP A 1 325 ? 9.062 -10.586 -3.377 1 82.19 325 ASP A O 1
ATOM 2573 N N . VAL A 1 326 ? 7.188 -11.57 -3.984 1 82.69 326 VAL A N 1
ATOM 2574 C CA . VAL A 1 326 ? 7.664 -11.883 -5.328 1 82.69 326 VAL A CA 1
ATOM 2575 C C . VAL A 1 326 ? 7.922 -10.594 -6.102 1 82.69 326 VAL A C 1
ATOM 2577 O O . VAL A 1 326 ? 8.773 -10.555 -6.988 1 82.69 326 VAL A O 1
ATOM 2580 N N . GLN A 1 327 ? 7.246 -9.562 -5.77 1 81.44 327 GLN A N 1
ATOM 2581 C CA . GLN A 1 327 ? 7.391 -8.281 -6.457 1 81.44 327 GLN A CA 1
ATOM 2582 C C . GLN A 1 327 ? 8.57 -7.488 -5.902 1 81.44 327 GLN A C 1
ATOM 2584 O O . GLN A 1 327 ? 8.953 -6.457 -6.465 1 81.44 327 GLN A O 1
ATOM 2589 N N . LYS A 1 328 ? 9.172 -7.996 -4.836 1 82.19 328 LYS A N 1
ATOM 2590 C CA . LYS A 1 328 ? 10.305 -7.324 -4.203 1 82.19 328 LYS A CA 1
ATOM 2591 C C . LYS A 1 328 ? 9.953 -5.887 -3.828 1 82.19 328 LYS A C 1
ATOM 2593 O O . LYS A 1 328 ? 10.695 -4.953 -4.148 1 82.19 328 LYS A O 1
ATOM 2598 N N . SER A 1 329 ? 8.875 -5.773 -3.154 1 80.38 329 SER A N 1
ATOM 2599 C CA . SER A 1 329 ? 8.391 -4.438 -2.826 1 80.38 329 SER A CA 1
ATOM 2600 C C . SER A 1 329 ? 8.453 -4.184 -1.324 1 80.38 329 SER A C 1
ATOM 2602 O O . SER A 1 329 ? 8.562 -3.035 -0.889 1 80.38 329 SER A O 1
ATOM 2604 N N . SER A 1 330 ? 8.391 -5.199 -0.564 1 81.44 330 SER A N 1
ATOM 2605 C CA . SER A 1 330 ? 8.383 -5.027 0.885 1 81.44 330 SER A CA 1
ATOM 2606 C C . SER A 1 330 ? 8.961 -6.25 1.59 1 81.44 330 SER A C 1
ATOM 2608 O O . SER A 1 330 ? 9.008 -7.34 1.012 1 81.44 330 SER A O 1
ATOM 2610 N N . ILE A 1 331 ? 9.461 -5.914 2.82 1 85.75 331 ILE A N 1
ATOM 2611 C CA . ILE A 1 331 ? 10.008 -6.965 3.672 1 85.75 331 ILE A CA 1
ATOM 2612 C C . ILE A 1 331 ? 9.109 -7.16 4.895 1 85.75 331 ILE A C 1
ATOM 2614 O O . ILE A 1 331 ? 8.656 -6.188 5.496 1 85.75 331 ILE A O 1
ATOM 2618 N N . LYS A 1 332 ? 8.758 -8.344 5.125 1 81.06 332 LYS A N 1
ATOM 2619 C CA . LYS A 1 332 ? 8.117 -8.672 6.395 1 81.06 332 LYS A CA 1
ATOM 2620 C C . LYS A 1 332 ? 9.148 -9.109 7.434 1 81.06 332 LYS A C 1
ATOM 2622 O O . LYS A 1 332 ? 9.68 -10.219 7.359 1 81.06 332 LYS A O 1
ATOM 2627 N N . ALA A 1 333 ? 9.391 -8.219 8.367 1 83.06 333 ALA A N 1
ATOM 2628 C CA . ALA A 1 333 ? 10.383 -8.508 9.406 1 83.06 333 ALA A CA 1
ATOM 2629 C C . ALA A 1 333 ? 9.797 -9.406 10.492 1 83.06 333 ALA A C 1
ATOM 2631 O O . ALA A 1 333 ? 8.625 -9.273 10.852 1 83.06 333 ALA A O 1
ATOM 2632 N N . PRO A 1 334 ? 10.602 -10.289 11 1 80.06 334 PRO A N 1
ATOM 2633 C CA . PRO A 1 334 ? 10.141 -11.156 12.086 1 80.06 334 PRO A CA 1
ATOM 2634 C C . PRO A 1 334 ? 9.977 -10.414 13.406 1 80.06 334 PRO A C 1
ATOM 2636 O O . PRO A 1 334 ? 10.57 -9.344 13.602 1 80.06 334 PRO A O 1
ATOM 2639 N N . PRO A 1 335 ? 9.203 -10.953 14.297 1 74.88 335 PRO A N 1
ATOM 2640 C CA . PRO A 1 335 ? 8.969 -10.305 15.586 1 74.88 335 PRO A CA 1
ATOM 2641 C C . PRO A 1 335 ? 10.258 -10.023 16.359 1 74.88 335 PRO A C 1
ATOM 2643 O O . PRO A 1 335 ? 10.352 -9.023 17.062 1 74.88 335 PRO A O 1
ATOM 2646 N N . ILE A 1 336 ? 11.18 -10.875 16.203 1 79.38 336 ILE A N 1
ATOM 2647 C CA . ILE A 1 336 ? 12.445 -10.719 16.922 1 79.38 336 ILE A CA 1
ATOM 2648 C C . ILE A 1 336 ? 13.125 -9.422 16.484 1 79.38 336 ILE A C 1
ATOM 2650 O O . ILE A 1 336 ? 13.883 -8.82 17.25 1 79.38 336 ILE A O 1
ATOM 2654 N N . PHE A 1 337 ? 12.914 -9.039 15.266 1 86.44 337 PHE A N 1
ATOM 2655 C CA . PHE A 1 337 ? 13.469 -7.785 14.766 1 86.44 337 PHE A CA 1
ATOM 2656 C C . PHE A 1 337 ? 12.992 -6.605 15.602 1 86.44 337 PHE A C 1
ATOM 2658 O O . PHE A 1 337 ? 13.781 -5.746 15.984 1 86.44 337 PHE A O 1
ATOM 2665 N N . MET A 1 338 ? 11.812 -6.629 15.922 1 80.94 338 MET A N 1
ATOM 2666 C CA . MET A 1 338 ? 11.227 -5.555 16.719 1 80.94 338 MET A CA 1
ATOM 2667 C C . MET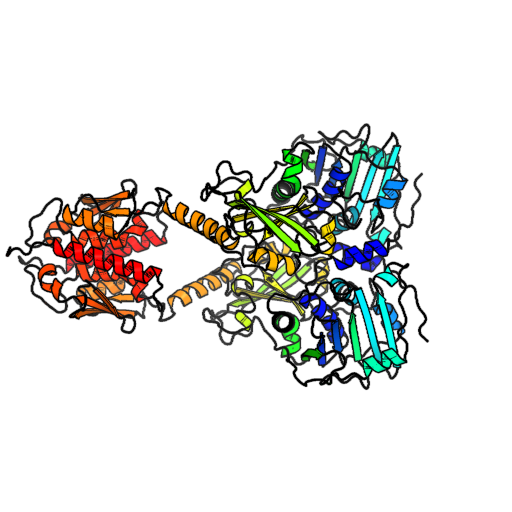 A 1 338 ? 11.797 -5.547 18.141 1 80.94 338 MET A C 1
ATOM 2669 O O . MET A 1 338 ? 12.102 -4.48 18.672 1 80.94 338 MET A O 1
ATOM 2673 N N . THR A 1 339 ? 11.898 -6.695 18.672 1 80.56 339 THR A N 1
ATOM 2674 C CA . THR A 1 339 ? 12.445 -6.816 20.016 1 80.56 339 THR A CA 1
ATOM 2675 C C . THR A 1 339 ? 13.898 -6.348 20.047 1 80.56 339 THR A C 1
ATOM 2677 O O . THR A 1 339 ? 14.305 -5.637 20.969 1 80.56 339 THR A O 1
ATOM 2680 N N . ALA A 1 340 ? 14.594 -6.75 19.047 1 87.25 340 ALA A N 1
ATOM 2681 C CA . ALA A 1 340 ? 16 -6.371 18.969 1 87.25 340 ALA A CA 1
ATOM 2682 C C . ALA A 1 340 ? 16.141 -4.863 18.781 1 87.25 340 ALA A C 1
ATOM 2684 O O . ALA A 1 340 ? 17.078 -4.254 19.312 1 87.25 340 ALA A O 1
ATOM 2685 N N . LEU A 1 341 ? 15.258 -4.305 18.062 1 88.06 341 LEU A N 1
ATOM 2686 C CA . LEU A 1 341 ? 15.289 -2.871 17.797 1 88.06 341 LEU A CA 1
ATOM 2687 C C . LEU A 1 341 ? 15.133 -2.072 19.094 1 88.06 341 LEU A C 1
ATOM 2689 O O . LEU A 1 341 ? 15.789 -1.046 19.266 1 88.06 341 LEU A O 1
ATOM 2693 N N . ARG A 1 342 ? 14.305 -2.506 19.938 1 83.25 342 ARG A N 1
ATOM 2694 C CA . ARG A 1 342 ? 14.031 -1.817 21.188 1 83.25 342 ARG A CA 1
ATOM 2695 C C . ARG A 1 342 ? 15.258 -1.807 22.094 1 83.25 342 ARG A C 1
ATOM 2697 O O . ARG A 1 342 ? 15.469 -0.866 22.859 1 83.25 342 ARG A O 1
ATOM 2704 N N . SER A 1 343 ? 16.016 -2.832 21.969 1 84.69 343 SER A N 1
ATOM 2705 C CA . 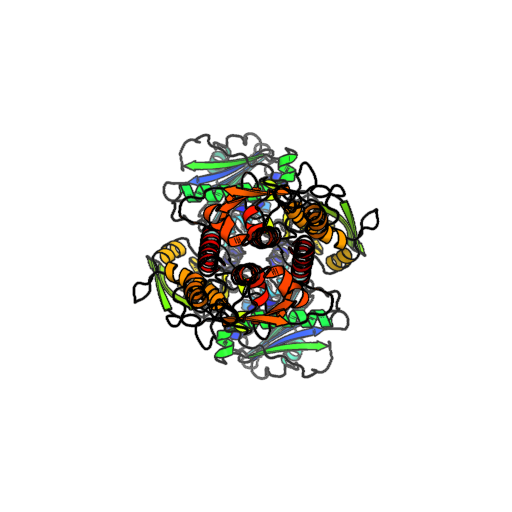SER A 1 343 ? 17.188 -2.945 22.828 1 84.69 343 SER A CA 1
ATOM 2706 C C . SER A 1 343 ? 18.453 -2.5 22.094 1 84.69 343 SER A C 1
ATOM 2708 O O . SER A 1 343 ? 19.531 -2.479 22.688 1 84.69 343 SER A O 1
ATOM 2710 N N . ALA A 1 344 ? 18.281 -2.174 20.875 1 89.44 344 ALA A N 1
ATOM 2711 C CA . ALA A 1 344 ? 19.453 -1.849 20.047 1 89.44 344 ALA A CA 1
ATOM 2712 C C . ALA A 1 344 ? 20.141 -0.59 20.562 1 89.44 344 ALA A C 1
ATOM 2714 O O . ALA A 1 344 ? 19.484 0.39 20.922 1 89.44 344 ALA A O 1
ATOM 2715 N N . ALA A 1 345 ? 21.422 -0.683 20.703 1 89.38 345 ALA A N 1
ATOM 2716 C CA . ALA A 1 345 ? 22.266 0.44 21.125 1 89.38 345 ALA A CA 1
ATOM 2717 C C . ALA A 1 345 ? 23.547 0.507 20.312 1 89.38 345 ALA A C 1
ATOM 2719 O O . ALA A 1 345 ? 24.062 -0.521 19.875 1 89.38 345 ALA A O 1
ATOM 2720 N N . ASP A 1 346 ? 23.984 1.678 20.109 1 87 346 ASP A N 1
ATOM 2721 C CA . ASP A 1 346 ? 25.219 1.835 19.344 1 87 346 ASP A CA 1
ATOM 2722 C C . ASP A 1 346 ? 26.438 1.642 20.234 1 87 346 ASP A C 1
ATOM 2724 O O . ASP A 1 346 ? 26.312 1.217 21.391 1 87 346 ASP A O 1
ATOM 2728 N N . GLY A 1 347 ? 27.672 1.815 19.609 1 81.12 347 GLY A N 1
ATOM 2729 C CA . GLY A 1 347 ? 28.922 1.635 20.344 1 81.12 347 GLY A CA 1
ATOM 2730 C C . GLY A 1 347 ? 29.047 2.545 21.547 1 81.12 347 GLY A C 1
ATOM 2731 O O . GLY A 1 347 ? 29.75 2.219 22.516 1 81.12 347 GLY A O 1
ATOM 2732 N N . LYS A 1 348 ? 28.344 3.67 21.578 1 81.44 348 LYS A N 1
ATOM 2733 C CA . LYS A 1 348 ? 28.406 4.633 22.672 1 81.44 348 LYS A CA 1
ATOM 2734 C C . LYS A 1 348 ? 27.234 4.445 23.641 1 81.44 348 LYS A C 1
ATOM 2736 O O . LYS A 1 348 ? 26.906 5.344 24.406 1 81.44 348 LYS A O 1
ATOM 2741 N N . LYS A 1 349 ? 26.453 3.41 23.438 1 84.12 349 LYS A N 1
ATOM 2742 C CA . LYS A 1 349 ? 25.344 2.986 24.297 1 84.12 349 LYS A CA 1
ATOM 2743 C C . LYS A 1 349 ? 24.125 3.881 24.109 1 84.12 349 LYS A C 1
ATOM 2745 O O . LYS A 1 349 ? 23.297 4.004 25.016 1 84.12 349 LYS A O 1
ATOM 2750 N N . THR A 1 350 ? 24.156 4.52 23.016 1 88.62 350 THR A N 1
ATOM 2751 C CA . THR A 1 350 ? 22.953 5.266 22.672 1 88.62 350 THR A CA 1
ATOM 2752 C C . THR A 1 350 ? 21.891 4.332 22.094 1 88.62 350 THR A C 1
ATOM 2754 O O . THR A 1 350 ? 22.156 3.58 21.156 1 88.62 350 THR A O 1
ATOM 2757 N N . LYS A 1 351 ? 20.703 4.496 22.688 1 91.19 351 LYS A N 1
ATOM 2758 C CA . LYS A 1 351 ? 19.609 3.623 22.281 1 91.19 351 LYS A CA 1
ATOM 2759 C C . LYS A 1 351 ? 19 4.094 20.953 1 91.19 351 LYS A C 1
ATOM 2761 O O . LYS A 1 351 ? 19.016 5.285 20.656 1 91.19 351 LYS A O 1
ATOM 2766 N N . PHE A 1 352 ? 18.406 3.184 20.234 1 91 352 PHE A N 1
ATOM 2767 C CA . PHE A 1 352 ? 17.766 3.479 18.969 1 91 352 PHE A CA 1
ATOM 2768 C C . PHE A 1 352 ? 16.609 4.449 19.156 1 91 352 PHE A C 1
ATOM 2770 O O . PHE A 1 352 ? 16.344 5.297 18.297 1 91 352 PHE A O 1
ATOM 2777 N N . SER A 1 353 ? 15.93 4.355 20.266 1 88.56 353 SER A N 1
ATOM 2778 C CA . SER A 1 353 ? 14.836 5.27 20.578 1 88.56 353 SER A CA 1
ATOM 2779 C C . SER A 1 353 ? 15.32 6.719 20.609 1 88.56 353 SER A C 1
ATOM 2781 O O . SER A 1 353 ? 14.586 7.633 20.25 1 88.56 353 SER A O 1
ATOM 2783 N N . GLU A 1 354 ? 16.469 6.828 21.016 1 91.69 354 GLU A N 1
ATOM 2784 C CA . GLU A 1 354 ? 17.078 8.156 21.078 1 91.69 354 GLU A CA 1
ATOM 2785 C C . GLU A 1 354 ? 17.344 8.695 19.672 1 91.69 354 GLU A C 1
ATOM 2787 O O . GLU A 1 354 ? 17.266 9.906 19.438 1 91.69 354 GLU A O 1
ATOM 2792 N N . TYR A 1 355 ? 17.719 7.762 18.766 1 92.88 355 TYR A N 1
ATOM 2793 C CA . TYR A 1 355 ? 17.922 8.141 17.375 1 92.88 355 TYR A CA 1
ATOM 2794 C C . TYR A 1 355 ? 16.672 8.82 16.812 1 92.88 355 TYR A C 1
ATOM 2796 O O . TYR A 1 355 ? 16.766 9.891 16.188 1 92.88 355 TYR A O 1
ATOM 2804 N N . LEU A 1 356 ? 15.555 8.219 17.047 1 90.94 356 LEU A N 1
ATOM 2805 C CA . LEU A 1 356 ? 14.297 8.734 16.516 1 90.94 356 LEU A CA 1
ATOM 2806 C C . LEU A 1 356 ? 13.977 10.109 17.109 1 90.94 356 LEU A C 1
ATOM 2808 O O . LEU A 1 356 ? 13.508 11 16.391 1 90.94 356 LEU A O 1
ATOM 2812 N N . LYS A 1 357 ? 14.211 10.227 18.359 1 91.5 357 LYS A N 1
ATOM 2813 C CA . LYS A 1 357 ? 13.992 11.516 19.016 1 91.5 357 LYS A CA 1
ATOM 2814 C C . LYS A 1 357 ? 14.898 12.594 18.422 1 91.5 357 LYS A C 1
ATOM 2816 O O . LYS A 1 357 ? 14.469 13.727 18.219 1 91.5 357 LYS A O 1
ATOM 2821 N N . THR A 1 358 ? 16.109 12.18 18.219 1 92.06 358 THR A N 1
ATOM 2822 C CA . THR A 1 358 ? 17.078 13.109 17.641 1 92.06 358 THR A CA 1
ATOM 2823 C C . THR A 1 358 ? 16.656 13.547 16.25 1 92.06 358 THR A C 1
ATOM 2825 O O . THR A 1 358 ? 16.75 14.719 15.898 1 92.06 358 THR A O 1
ATOM 2828 N N . ALA A 1 359 ? 16.234 12.617 15.453 1 93.12 359 ALA A N 1
ATOM 2829 C CA . ALA A 1 359 ? 15.789 12.93 14.102 1 93.12 359 ALA A CA 1
ATOM 2830 C C . ALA A 1 359 ? 14.609 13.898 14.125 1 93.12 359 ALA A C 1
ATOM 2832 O O . ALA A 1 359 ? 14.57 14.859 13.359 1 93.12 359 ALA A O 1
ATOM 2833 N N . GLN A 1 360 ? 13.695 13.617 14.992 1 90.44 360 GLN A N 1
ATOM 2834 C CA . GLN A 1 360 ? 12.531 14.477 15.141 1 90.44 360 GLN A CA 1
ATOM 2835 C C . GLN A 1 360 ? 12.93 15.875 15.617 1 90.44 360 GLN A C 1
ATOM 2837 O O . GLN A 1 360 ? 12.391 16.875 15.141 1 90.44 360 GLN A O 1
ATOM 2842 N N . ALA A 1 361 ? 13.805 15.875 16.531 1 88.5 361 ALA A N 1
ATOM 2843 C CA . ALA A 1 361 ? 14.297 17.141 17.062 1 88.5 361 ALA A CA 1
ATOM 2844 C C . ALA A 1 361 ? 15 17.953 15.984 1 88.5 361 ALA A C 1
ATOM 2846 O O . ALA A 1 361 ? 14.859 19.188 15.93 1 88.5 361 ALA A O 1
ATOM 2847 N N . THR A 1 362 ? 15.82 17.266 15.242 1 88.19 362 THR A N 1
ATOM 2848 C CA . THR A 1 362 ? 16.516 17.922 14.141 1 88.19 362 THR A CA 1
ATOM 2849 C C . THR A 1 362 ? 15.523 18.562 13.18 1 88.19 362 THR A C 1
ATOM 2851 O O . THR A 1 362 ? 15.75 19.672 12.703 1 88.19 362 THR A O 1
ATOM 2854 N N . TYR A 1 363 ? 14.547 17.891 12.852 1 84.88 363 TYR A N 1
ATOM 2855 C CA . TYR A 1 363 ? 13.5 18.422 11.984 1 84.88 363 TYR A CA 1
ATOM 2856 C C . TYR A 1 363 ? 12.852 19.656 12.586 1 84.88 363 TYR A C 1
ATOM 2858 O O . TYR A 1 363 ? 12.648 20.656 11.898 1 84.88 363 TYR A O 1
ATOM 2866 N N . ARG A 1 364 ? 12.641 19.578 13.867 1 77.12 364 ARG A N 1
ATOM 2867 C CA . ARG A 1 364 ? 11.977 20.672 14.57 1 77.12 364 ARG A CA 1
ATOM 2868 C C . ARG A 1 364 ? 12.891 21.891 14.688 1 77.12 364 ARG A C 1
ATOM 2870 O O . ARG A 1 364 ? 12.438 23.031 14.594 1 77.12 364 ARG A O 1
ATOM 2877 N N . LYS A 1 365 ? 14.227 21.547 15.086 1 68.62 365 LYS A N 1
ATOM 2878 C CA . LYS A 1 365 ? 15.211 22.625 15.219 1 68.62 365 LYS A CA 1
ATOM 2879 C C . LYS A 1 365 ? 15.297 23.453 13.945 1 68.62 365 LYS A C 1
ATOM 2881 O O . LYS A 1 365 ? 15.383 24.672 14 1 68.62 365 LYS A O 1
ATOM 2886 N N . HIS A 1 366 ? 15.562 22.719 12.852 1 60.91 366 HIS A N 1
ATOM 2887 C CA . HIS A 1 366 ? 15.633 23.422 11.57 1 60.91 366 HIS A CA 1
ATOM 2888 C C . HIS A 1 366 ? 14.398 24.281 11.336 1 60.91 366 HIS A C 1
ATOM 2890 O O . HIS A 1 366 ? 14.516 25.406 10.859 1 60.91 366 HIS A O 1
ATOM 2896 N N . GLU A 1 367 ? 13.484 23.562 11.766 1 54.78 367 GLU A N 1
ATOM 2897 C CA . GLU A 1 367 ? 12.273 24.375 11.695 1 54.78 367 GLU A CA 1
ATOM 2898 C C . GLU A 1 367 ? 12.422 25.656 12.516 1 54.78 367 GLU A C 1
ATOM 2900 O O . GLU A 1 367 ? 11.969 26.719 12.102 1 54.78 367 GLU A O 1
ATOM 2905 N N . SER A 1 368 ? 13.43 25.438 13.641 1 52.28 368 SER A N 1
ATOM 2906 C CA . SER A 1 368 ? 13.602 26.547 14.57 1 52.28 368 SER A CA 1
ATOM 2907 C C . SER A 1 368 ? 14.703 27.5 14.109 1 52.28 368 SER A C 1
ATOM 2909 O O . SER A 1 368 ? 14.656 28.703 14.375 1 52.28 368 SER A O 1
ATOM 2911 N N . THR A 1 369 ? 16.062 26.922 13.562 1 51.44 369 THR A N 1
ATOM 2912 C CA . THR A 1 369 ? 17.234 27.734 13.227 1 51.44 369 THR A CA 1
ATOM 2913 C C . THR A 1 369 ? 17.062 28.391 11.859 1 51.44 369 THR A C 1
ATOM 2915 O O . THR A 1 369 ? 17.922 29.156 11.422 1 51.44 369 THR A O 1
ATOM 2918 N N . ASN A 1 370 ? 16.547 27.828 11.094 1 50.16 370 ASN A N 1
ATOM 2919 C CA . ASN A 1 370 ? 16.219 28.594 9.898 1 50.16 370 ASN A CA 1
ATOM 2920 C C . ASN A 1 370 ? 15.898 30.047 10.234 1 50.16 370 ASN A C 1
ATOM 2922 O O . ASN A 1 370 ? 14.969 30.328 10.992 1 50.16 370 ASN A O 1
ATOM 2926 N N . PRO A 1 371 ? 17.266 30.828 10.055 1 51.5 371 PRO A N 1
ATOM 2927 C CA . PRO A 1 371 ? 17.047 32.25 10.422 1 51.5 371 PRO A CA 1
ATOM 2928 C C . PRO A 1 371 ? 15.602 32.656 10.266 1 51.5 371 PRO A C 1
ATOM 2930 O O . PRO A 1 371 ? 15.117 33.531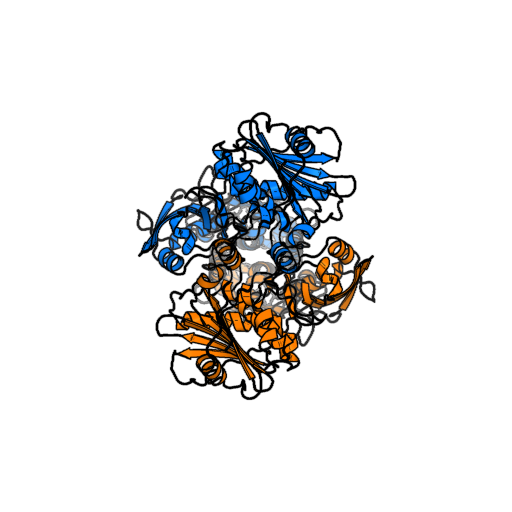 11.016 1 51.5 371 PRO A O 1
ATOM 2933 N N . ASP A 1 372 ? 15.234 31.938 9.32 1 55.38 372 ASP A N 1
ATOM 2934 C CA . ASP A 1 372 ? 13.805 32.188 9.117 1 55.38 372 ASP A CA 1
ATOM 2935 C C . ASP A 1 372 ? 12.969 31.547 10.219 1 55.38 372 ASP A C 1
ATOM 2937 O O . ASP A 1 372 ? 11.789 31.859 10.367 1 55.38 372 ASP A O 1
ATOM 2941 N N . ASN A 1 373 ? 14.016 30.875 11.109 1 59.91 373 ASN A N 1
ATOM 2942 C CA . ASN A 1 373 ? 13.281 30.172 12.156 1 59.91 373 ASN A CA 1
ATOM 2943 C C . ASN A 1 373 ? 13.625 30.719 13.539 1 59.91 373 ASN A C 1
ATOM 2945 O O . ASN A 1 373 ? 13.125 30.219 14.555 1 59.91 373 ASN A O 1
ATOM 2949 N N . PHE A 1 374 ? 14.781 31.703 13.625 1 67.88 374 PHE A N 1
ATOM 2950 C CA . PHE A 1 374 ? 15.062 32.312 14.914 1 67.88 374 PHE A CA 1
ATOM 2951 C C . PHE A 1 374 ? 13.805 32.969 15.484 1 67.88 374 PHE A C 1
ATOM 2953 O O . PHE A 1 374 ? 12.945 33.438 14.742 1 67.88 374 PHE A O 1
ATOM 2960 N N . PRO A 1 375 ? 13.961 32.969 16.906 1 79.94 375 PRO A N 1
ATOM 2961 C CA . PRO A 1 375 ? 12.758 33.562 17.484 1 79.94 375 PRO A CA 1
ATOM 2962 C C . PRO A 1 375 ? 12.688 35.062 17.25 1 79.94 375 PRO A C 1
ATOM 2964 O O . PRO A 1 375 ? 13.719 35.75 17.281 1 79.94 375 PRO A O 1
ATOM 2967 N N . LEU A 1 376 ? 11.711 35.562 17 1 86.56 376 LEU A N 1
ATOM 2968 C CA . LEU A 1 376 ? 11.445 36.969 16.875 1 86.56 376 LEU A CA 1
ATOM 2969 C C . LEU A 1 376 ? 11.344 37.625 18.25 1 86.56 376 LEU A C 1
ATOM 2971 O O . LEU A 1 376 ? 10.656 37.125 19.141 1 86.56 376 LEU A O 1
ATOM 2975 N N . VAL A 1 377 ? 12.195 38.719 18.469 1 91.62 377 VAL A N 1
ATOM 2976 C CA . VAL A 1 377 ? 12.148 39.469 19.719 1 91.62 377 VAL A CA 1
ATOM 2977 C C . VAL A 1 377 ? 12.055 40.969 19.422 1 91.62 377 VAL A C 1
ATOM 2979 O O . VAL A 1 377 ? 12.789 41.5 18.578 1 91.62 377 VAL A O 1
ATOM 2982 N N . PRO A 1 378 ? 11.078 41.656 20.031 1 93.19 378 PRO A N 1
ATOM 2983 C CA . PRO A 1 378 ? 11.039 43.094 19.844 1 93.19 378 PRO A CA 1
ATOM 2984 C C . PRO A 1 378 ? 12.211 43.812 20.484 1 93.19 378 PRO A C 1
ATOM 2986 O O . PRO A 1 378 ? 12.562 43.531 21.641 1 93.19 378 PRO A O 1
ATOM 2989 N N . VAL A 1 379 ? 12.812 44.812 19.797 1 88.88 379 VAL A N 1
ATOM 2990 C CA . VAL A 1 379 ? 13.984 45.5 20.312 1 88.88 379 VAL A CA 1
ATOM 2991 C C . VAL A 1 379 ? 13.797 47.031 20.172 1 88.88 379 VAL A C 1
ATOM 2993 O O . VAL A 1 379 ? 13.5 47.719 21.156 1 88.88 379 VAL A O 1
ATOM 2996 N N . GLU A 1 380 ? 13.82 47.469 18.906 1 89 380 GLU A N 1
ATOM 2997 C CA . GLU A 1 380 ? 13.766 48.906 18.688 1 89 380 GLU A CA 1
ATOM 2998 C C . GLU A 1 380 ? 12.344 49.438 18.859 1 89 380 GLU A C 1
ATOM 3000 O O . GLU A 1 380 ? 11.375 48.812 18.438 1 89 380 GLU A O 1
ATOM 3005 N N . GLY A 1 381 ? 12.195 50.625 19.641 1 88.31 381 GLY A N 1
ATOM 3006 C CA . GLY A 1 381 ? 10.906 51.25 19.906 1 88.31 381 GLY A CA 1
ATOM 3007 C C . GLY A 1 381 ? 10.383 50.969 21.297 1 88.31 381 GLY A C 1
ATOM 3008 O O . GLY A 1 381 ? 9.281 51.375 21.641 1 88.31 381 GLY A O 1
ATOM 3009 N N . LEU A 1 382 ? 11.188 50.219 22.047 1 92.25 382 LEU A N 1
ATOM 3010 C CA . LEU A 1 382 ? 10.82 49.875 23.406 1 92.25 382 LEU A CA 1
ATOM 3011 C C . LEU A 1 382 ? 11.875 50.344 24.391 1 92.25 382 LEU A C 1
ATOM 3013 O O . LEU A 1 382 ? 13.039 50.531 24.031 1 92.25 382 LEU A O 1
ATOM 3017 N N . PRO A 1 383 ? 11.43 50.625 25.672 1 90.62 383 PRO A N 1
ATOM 3018 C CA . PRO A 1 383 ? 12.414 50.969 26.703 1 90.62 383 PRO A CA 1
ATOM 3019 C C . PRO A 1 383 ? 13.422 49.844 26.969 1 90.62 383 PRO A C 1
ATOM 3021 O O . PRO A 1 383 ? 13.086 48.688 26.828 1 90.62 383 PRO A O 1
ATOM 3024 N N . ALA A 1 384 ? 14.617 50.219 27.375 1 87.5 384 ALA A N 1
ATOM 3025 C CA . ALA A 1 384 ? 15.742 49.312 27.547 1 87.5 384 ALA A CA 1
ATOM 3026 C C . ALA A 1 384 ? 15.375 48.188 28.516 1 87.5 384 ALA A C 1
ATOM 3028 O O . ALA A 1 384 ? 15.641 47 28.25 1 87.5 384 ALA A O 1
ATOM 3029 N N . TYR A 1 385 ? 14.773 48.531 29.562 1 88.62 385 TYR A N 1
ATOM 3030 C CA . TYR A 1 385 ? 14.375 47.562 30.562 1 88.62 385 TYR A CA 1
ATOM 3031 C C . TYR A 1 385 ? 13.461 46.5 29.953 1 88.62 385 TYR A C 1
ATOM 3033 O O . TYR A 1 385 ? 13.633 45.312 30.188 1 88.62 385 TYR A O 1
ATOM 3041 N N . LEU A 1 386 ? 12.586 46.969 29.234 1 91.94 386 LEU A N 1
ATOM 3042 C CA . LEU A 1 386 ? 11.594 46.094 28.625 1 91.94 386 LEU A CA 1
ATOM 3043 C C . LEU A 1 386 ? 12.234 45.188 27.562 1 91.94 386 LEU A C 1
ATOM 3045 O O . LEU A 1 386 ? 11.922 44 27.453 1 91.94 386 LEU A O 1
ATOM 3049 N N . ARG A 1 387 ? 13.094 45.656 26.812 1 91.12 387 ARG A N 1
ATOM 3050 C CA . ARG A 1 387 ? 13.797 44.906 25.766 1 91.12 387 ARG A CA 1
ATOM 3051 C C . ARG A 1 387 ? 14.531 43.719 26.359 1 91.12 387 ARG A C 1
ATOM 3053 O O . ARG A 1 387 ? 14.414 42.594 25.844 1 91.12 387 ARG A O 1
ATOM 3060 N N . ASP A 1 388 ? 15.172 43.969 27.359 1 88.69 388 ASP A N 1
ATOM 3061 C CA . ASP A 1 388 ? 15.977 42.938 28 1 88.69 388 ASP A CA 1
ATOM 3062 C C . ASP A 1 388 ? 15.094 41.844 28.578 1 88.69 388 ASP A C 1
ATOM 3064 O O . ASP A 1 388 ? 15.406 40.656 28.438 1 88.69 388 ASP A O 1
ATOM 3068 N N . ASN A 1 389 ? 14.109 42.25 29.188 1 89.62 389 ASN A N 1
ATOM 3069 C CA . ASN A 1 389 ? 13.219 41.25 29.797 1 89.62 389 ASN A CA 1
ATOM 3070 C C . ASN A 1 389 ? 12.438 40.469 28.734 1 89.62 389 ASN A C 1
ATOM 3072 O O . ASN A 1 389 ? 12.164 39.281 28.922 1 89.62 389 ASN A O 1
ATOM 3076 N N . LEU A 1 390 ? 12.102 41.125 27.672 1 92.31 390 LEU A N 1
ATOM 3077 C CA . LEU A 1 390 ? 11.422 40.438 26.594 1 92.31 390 LEU A CA 1
ATOM 3078 C C . LEU A 1 390 ? 12.344 39.438 25.922 1 92.31 390 LEU A C 1
ATOM 3080 O O . LEU A 1 390 ? 11.906 38.344 25.531 1 92.31 390 LEU A O 1
ATOM 3084 N N . ARG A 1 391 ? 13.516 39.781 25.75 1 89.5 391 ARG A N 1
ATOM 3085 C CA . ARG A 1 391 ? 14.492 38.844 25.203 1 89.5 391 ARG A CA 1
ATOM 3086 C C . ARG A 1 391 ? 14.562 37.594 26.047 1 89.5 391 ARG A C 1
ATOM 3088 O O . ARG A 1 391 ? 14.555 36.469 25.5 1 89.5 391 ARG A O 1
ATOM 3095 N N . GLU A 1 392 ? 14.617 37.75 27.281 1 87.06 392 GLU A N 1
ATOM 3096 C CA . GLU A 1 392 ? 14.703 36.625 28.188 1 87.06 392 GLU A CA 1
ATOM 3097 C C . GLU A 1 392 ? 13.414 35.781 28.156 1 87.06 392 GLU A C 1
ATOM 3099 O O . GLU A 1 392 ? 13.453 34.562 28.344 1 87.06 392 GLU A O 1
ATOM 3104 N N . THR A 1 393 ? 12.352 36.438 28.031 1 88.56 393 THR A N 1
ATOM 3105 C CA . THR A 1 393 ? 11.047 35.781 28.078 1 88.56 393 THR A CA 1
ATOM 3106 C C . THR A 1 393 ? 10.758 35.062 26.766 1 88.56 393 THR A C 1
ATOM 3108 O O . THR A 1 393 ? 10.25 33.938 26.781 1 88.56 393 THR A O 1
ATOM 3111 N N . LEU A 1 394 ? 11.078 35.656 25.625 1 87.56 394 LEU A N 1
ATOM 3112 C CA . LEU A 1 394 ? 10.68 35.188 24.312 1 87.56 394 LEU A CA 1
ATOM 3113 C C . LEU A 1 394 ? 11.758 34.281 23.719 1 87.56 394 LEU A C 1
ATOM 3115 O O . LEU A 1 394 ? 11.461 33.406 22.906 1 87.56 394 LEU A O 1
ATOM 3119 N N . ALA A 1 395 ? 12.852 34.469 24.031 1 82.12 395 ALA A N 1
ATOM 3120 C CA . ALA A 1 395 ? 13.969 33.688 23.516 1 82.12 395 ALA A CA 1
ATOM 3121 C C . ALA A 1 395 ? 14.953 33.312 24.625 1 82.12 395 ALA A C 1
ATOM 3123 O O . ALA A 1 395 ? 16.109 33.75 24.594 1 82.12 395 ALA A O 1
ATOM 3124 N N . PRO A 1 396 ? 14.266 32.469 25.484 1 75.31 396 PRO A N 1
ATOM 3125 C CA . PRO A 1 396 ? 15.172 32.125 26.578 1 75.31 396 PRO A CA 1
ATOM 3126 C C . PRO A 1 396 ? 16.375 31.328 26.109 1 75.31 396 PRO A C 1
ATOM 3128 O O . PRO A 1 396 ? 16.234 30.391 25.312 1 75.31 396 PRO A O 1
ATOM 3131 N N . SER A 1 397 ? 17.562 31.688 26.547 1 69.62 397 SER A N 1
ATOM 3132 C CA . SER A 1 397 ? 18.828 30.984 26.359 1 69.62 397 SER A CA 1
ATOM 3133 C C . SER A 1 397 ? 19.234 30.953 24.891 1 69.62 397 SER A C 1
ATOM 3135 O O . SER A 1 397 ? 20 30.094 24.469 1 69.62 397 SER A O 1
ATOM 3137 N N . GLU A 1 398 ? 18.516 31.734 24.125 1 70.19 398 GLU A N 1
ATOM 3138 C CA . GLU A 1 398 ? 18.906 31.781 22.719 1 70.19 398 GLU A CA 1
ATOM 3139 C C . GLU A 1 398 ? 19.969 32.844 22.469 1 70.19 398 GLU A C 1
ATOM 3141 O O . GLU A 1 398 ? 19.891 33.938 22.984 1 70.19 398 GLU A O 1
ATOM 3146 N N . LYS A 1 399 ? 21.031 32.406 21.766 1 71.94 399 LYS A N 1
ATOM 3147 C CA . LYS A 1 399 ? 22.125 33.344 21.5 1 71.94 399 LYS A CA 1
ATOM 3148 C C . LYS A 1 399 ? 21.781 34.281 20.375 1 71.94 399 LYS A C 1
ATOM 3150 O O . LYS A 1 399 ? 22.156 35.469 20.391 1 71.94 399 LYS A O 1
ATOM 3155 N N . HIS A 1 400 ? 21.031 33.781 19.344 1 77.75 400 HIS A N 1
ATOM 3156 C CA . HIS A 1 400 ? 20.656 34.594 18.188 1 77.75 400 HIS A CA 1
ATOM 3157 C C . HIS A 1 400 ? 19.156 34.844 18.125 1 77.75 400 HIS A C 1
ATOM 3159 O O . HIS A 1 400 ? 18.375 33.938 18.484 1 77.75 400 HIS A O 1
ATOM 3165 N N . ILE A 1 401 ? 18.797 36.156 17.922 1 82.88 401 ILE A N 1
ATOM 3166 C CA . ILE A 1 401 ? 17.391 36.531 17.812 1 82.88 401 ILE A CA 1
ATOM 3167 C C . ILE A 1 401 ? 17.156 37.312 16.531 1 82.88 401 ILE A C 1
ATOM 3169 O O . ILE A 1 401 ? 18.125 37.781 15.898 1 82.88 401 ILE A O 1
ATOM 3173 N N . ARG A 1 402 ? 16.125 37.312 16.016 1 85.69 402 ARG A N 1
ATOM 3174 C CA . ARG A 1 402 ? 15.695 38.219 14.961 1 85.69 402 ARG A CA 1
ATOM 3175 C C . ARG A 1 402 ? 14.938 39.406 15.531 1 85.69 402 ARG A C 1
ATOM 3177 O O . ARG A 1 402 ? 13.836 39.25 16.062 1 85.69 402 ARG A O 1
ATOM 3184 N N . PRO A 1 403 ? 15.57 40.562 15.445 1 90.38 403 PRO A N 1
ATOM 3185 C CA . PRO A 1 403 ? 14.945 41.75 16.078 1 90.38 403 PRO A CA 1
ATOM 3186 C C . PRO A 1 403 ? 13.758 42.281 15.289 1 90.38 403 PRO A C 1
ATOM 3188 O O . PRO A 1 403 ? 13.789 42.312 14.055 1 90.38 403 PRO A O 1
ATOM 3191 N N . VAL A 1 404 ? 12.797 42.625 15.953 1 93.19 404 VAL A N 1
ATOM 3192 C CA . VAL A 1 404 ? 11.633 43.312 15.391 1 93.19 404 VAL A CA 1
ATOM 3193 C C . VAL A 1 404 ? 11.57 44.75 15.906 1 93.19 404 VAL A C 1
ATOM 3195 O O . VAL A 1 404 ? 11.797 45 17.094 1 93.19 404 VAL A O 1
ATOM 3198 N N . SER A 1 405 ? 11.359 45.688 15.016 1 94.06 405 SER A N 1
ATOM 3199 C CA . SER A 1 405 ? 11.328 47.094 15.406 1 94.06 405 SER A CA 1
ATOM 3200 C C . SER A 1 405 ? 9.938 47.688 15.227 1 94.06 405 SER A C 1
ATOM 3202 O O . SER A 1 405 ? 9.109 47.125 14.508 1 94.06 405 SER A O 1
ATOM 3204 N N . PHE A 1 406 ? 9.68 48.781 15.977 1 95.56 406 PHE A N 1
ATOM 3205 C CA . PHE A 1 406 ? 8.438 49.531 15.859 1 95.56 406 PHE A CA 1
ATOM 3206 C C . PHE A 1 406 ? 8.703 50.938 15.32 1 95.56 406 PHE A C 1
ATOM 3208 O O . PHE A 1 406 ? 9.688 51.562 15.703 1 95.56 406 PHE A O 1
ATOM 3215 N N . GLN A 1 407 ? 7.855 51.375 14.391 1 93.75 407 GLN A N 1
ATOM 3216 C CA . GLN A 1 407 ? 7.984 52.75 13.852 1 93.75 407 GLN A CA 1
ATOM 3217 C C . GLN A 1 407 ? 6.617 53.375 13.656 1 93.75 407 GLN A C 1
ATOM 3219 O O . GLN A 1 407 ? 5.68 52.75 13.172 1 93.75 407 GLN A O 1
ATOM 3224 N N . TRP A 1 408 ? 6.48 54.656 14.164 1 94.5 408 TRP A N 1
ATOM 3225 C CA . TRP A 1 408 ? 5.301 55.438 13.82 1 94.5 408 TRP A CA 1
ATOM 3226 C C . TRP A 1 408 ? 5.445 56.062 12.438 1 94.5 408 TRP A C 1
ATOM 3228 O O . TRP A 1 408 ? 6.418 56.781 12.164 1 94.5 408 TRP A O 1
ATOM 3238 N N . THR A 1 409 ? 4.582 55.719 11.562 1 93.88 409 THR A N 1
ATOM 3239 C CA . THR A 1 409 ? 4.633 56.25 10.203 1 93.88 409 THR A CA 1
ATOM 3240 C C . THR A 1 409 ? 3.238 56.625 9.711 1 93.88 409 THR A C 1
ATOM 3242 O O . THR A 1 409 ? 2.236 56.25 10.328 1 93.88 409 THR A O 1
ATOM 3245 N N . ASP A 1 410 ? 3.205 57.438 8.656 1 93.5 410 ASP A N 1
ATOM 3246 C CA . ASP A 1 410 ? 1.926 57.75 8.016 1 93.5 410 ASP A CA 1
ATOM 3247 C C . ASP A 1 410 ? 1.501 56.594 7.102 1 93.5 410 ASP A C 1
ATOM 3249 O O . ASP A 1 410 ? 2.213 56.25 6.156 1 93.5 410 ASP A O 1
ATOM 3253 N N . ILE A 1 411 ? 0.536 55.906 7.52 1 92.5 411 ILE A N 1
ATOM 3254 C CA . ILE A 1 411 ? 0.031 54.781 6.719 1 92.5 411 ILE A CA 1
ATOM 3255 C C . ILE A 1 411 ? -1.17 55.25 5.898 1 92.5 411 ILE A C 1
ATOM 3257 O O . ILE A 1 411 ? -2.145 55.75 6.445 1 92.5 411 ILE A O 1
ATOM 3261 N N . GLU A 1 412 ? -1.073 55 4.594 1 83.69 412 GLU A N 1
ATOM 3262 C CA . GLU A 1 412 ? -2.148 55.406 3.684 1 83.69 412 GLU A CA 1
ATOM 3263 C C . GLU A 1 412 ? -3.365 54.5 3.854 1 83.69 412 GLU A C 1
ATOM 3265 O O . GLU A 1 412 ? -3.227 53.312 4.199 1 83.69 412 GLU A O 1
ATOM 3270 N N . GLY A 1 413 ? -4.66 55 3.768 1 84.12 413 GLY A N 1
ATOM 3271 C CA . GLY A 1 413 ? -5.871 54.188 3.828 1 84.12 413 GLY A CA 1
ATOM 3272 C C . GLY A 1 413 ? -6.488 54.125 5.211 1 84.12 413 GLY A C 1
ATOM 3273 O O . GLY A 1 413 ? -7.613 53.688 5.379 1 84.12 413 GLY A O 1
ATOM 3274 N N . GLY A 1 414 ? -5.652 54.469 6.297 1 87.81 414 GLY A N 1
ATOM 3275 C CA . GLY A 1 414 ? -6.227 54.562 7.629 1 87.81 414 GLY A CA 1
ATOM 3276 C C . GLY A 1 414 ? -6.012 53.344 8.477 1 87.81 414 GLY A C 1
ATOM 3277 O O . GLY A 1 414 ? -6.551 53.219 9.578 1 87.81 414 GLY A O 1
ATOM 3278 N N . ASP A 1 415 ? -5.184 52.375 7.941 1 94.12 415 ASP A N 1
ATOM 3279 C CA . ASP A 1 415 ? -4.914 51.188 8.703 1 94.12 415 ASP A CA 1
ATOM 3280 C C . ASP A 1 415 ? -4.16 51.5 9.992 1 94.12 415 ASP A C 1
ATOM 3282 O O . ASP A 1 415 ? -3.42 52.469 10.062 1 94.12 415 ASP A O 1
ATOM 3286 N N . PHE A 1 416 ? -4.422 50.656 11.023 1 95.12 416 PHE A N 1
ATOM 3287 C CA . PHE A 1 416 ? -3.807 50.875 12.328 1 95.12 416 PHE A CA 1
ATOM 3288 C C . PHE A 1 416 ? -2.328 50.5 12.297 1 95.12 416 PHE A C 1
ATOM 3290 O O . PHE A 1 416 ? -1.502 51.156 12.922 1 95.12 416 PHE A O 1
ATOM 3297 N N . PHE A 1 417 ? -2.037 49.438 11.617 1 95.75 417 PHE A N 1
ATOM 3298 C CA . PHE A 1 417 ? -0.651 49 11.531 1 95.75 417 PHE A CA 1
ATOM 3299 C C . PHE A 1 417 ? -0.349 48.438 10.148 1 95.75 417 PHE A C 1
ATOM 3301 O O . PHE A 1 417 ? -1.265 48.156 9.367 1 95.75 417 PHE A O 1
ATOM 3308 N N . GLU A 1 418 ? 0.885 48.344 9.812 1 94.69 418 GLU A N 1
ATOM 3309 C CA . GLU A 1 418 ? 1.431 47.656 8.641 1 94.69 418 GLU A CA 1
ATOM 3310 C C . GLU A 1 418 ? 2.686 46.875 9 1 94.69 418 GLU A C 1
ATOM 3312 O O . GLU A 1 418 ? 3.445 47.25 9.883 1 94.69 418 GLU A O 1
ATOM 3317 N N . ILE A 1 419 ? 2.828 45.75 8.32 1 93.31 419 ILE A N 1
ATOM 3318 C CA . ILE A 1 419 ? 3.984 44.906 8.609 1 93.31 419 ILE A CA 1
ATOM 3319 C C . ILE A 1 419 ? 4.98 44.969 7.453 1 93.31 419 ILE A C 1
ATOM 3321 O O . ILE A 1 419 ? 4.617 44.75 6.297 1 93.31 419 ILE A O 1
ATOM 3325 N N . ASP A 1 420 ? 6.148 45.438 7.742 1 90.38 420 ASP A N 1
ATOM 3326 C CA . ASP A 1 420 ? 7.277 45.312 6.828 1 90.38 420 ASP A CA 1
ATOM 3327 C C . ASP A 1 420 ? 8.078 44.062 7.109 1 90.38 420 ASP A C 1
ATOM 3329 O O . ASP A 1 420 ? 8.984 44.062 7.941 1 90.38 420 ASP A O 1
ATOM 3333 N N . ARG A 1 421 ? 7.812 43.062 6.422 1 87.19 421 ARG A N 1
ATOM 3334 C CA . ARG A 1 421 ? 8.391 41.75 6.688 1 87.19 421 ARG A CA 1
ATOM 3335 C C . ARG A 1 421 ? 9.867 41.719 6.32 1 87.19 421 ARG A C 1
ATOM 3337 O O . ARG A 1 421 ? 10.672 41.062 7 1 87.19 421 ARG A O 1
ATOM 3344 N N . ASP A 1 422 ? 10.172 42.438 5.293 1 85.06 422 ASP A N 1
ATOM 3345 C CA . ASP A 1 422 ? 11.547 42.438 4.812 1 85.06 422 ASP A CA 1
ATOM 3346 C C . ASP A 1 422 ? 12.5 43 5.867 1 85.06 422 ASP A C 1
ATOM 3348 O O . ASP A 1 422 ? 13.602 42.469 6.059 1 85.06 422 ASP A O 1
ATOM 3352 N N . ASN A 1 423 ? 11.992 43.906 6.531 1 88.19 423 ASN A N 1
ATOM 3353 C CA . ASN A 1 423 ? 12.852 44.562 7.508 1 88.19 423 ASN A CA 1
ATOM 3354 C C . ASN A 1 423 ? 12.43 44.25 8.938 1 88.19 423 ASN A C 1
ATOM 3356 O O . ASN A 1 423 ? 13.039 44.719 9.898 1 88.19 423 ASN A O 1
ATOM 3360 N N . ARG A 1 424 ? 11.406 43.406 9.102 1 90.12 424 ARG A N 1
ATOM 3361 C CA . ARG A 1 424 ? 10.875 43.031 10.406 1 90.12 424 ARG A CA 1
ATOM 3362 C C . ARG A 1 424 ? 10.516 44.25 11.234 1 90.12 424 ARG A C 1
ATOM 3364 O O . ARG A 1 424 ? 10.961 44.375 12.375 1 90.12 424 ARG A O 1
ATOM 3371 N N . VAL A 1 425 ? 9.688 45.094 10.617 1 93.62 425 VAL A N 1
ATOM 3372 C CA . VAL A 1 425 ? 9.234 46.344 11.258 1 93.62 425 VAL A CA 1
ATOM 3373 C C . VAL A 1 425 ? 7.707 46.344 11.344 1 93.62 425 VAL A C 1
ATOM 3375 O O . VAL A 1 425 ? 7.027 46.031 10.359 1 93.62 425 VAL A O 1
ATOM 3378 N N . ILE A 1 426 ? 7.246 46.594 12.547 1 95.25 426 ILE A N 1
ATOM 3379 C CA . ILE A 1 426 ? 5.824 46.875 12.711 1 95.25 426 ILE A CA 1
ATOM 3380 C C . ILE A 1 426 ? 5.594 48.406 12.656 1 95.25 426 ILE A C 1
ATOM 3382 O O . ILE A 1 426 ? 6.031 49.125 13.539 1 95.25 426 ILE A O 1
ATOM 3386 N N . ARG A 1 427 ? 4.922 48.812 11.633 1 95.19 427 ARG A N 1
ATOM 3387 C CA . ARG A 1 427 ? 4.609 50.25 11.484 1 95.19 427 ARG A CA 1
ATOM 3388 C C . ARG A 1 427 ? 3.244 50.562 12.086 1 95.19 427 ARG A C 1
ATOM 3390 O O . ARG A 1 427 ? 2.252 49.906 11.781 1 95.19 427 ARG A O 1
ATOM 3397 N N . LEU A 1 428 ? 3.24 51.5 13 1 95.81 428 LEU A N 1
ATOM 3398 C CA . LEU A 1 428 ? 1.995 52 13.578 1 95.81 428 LEU A CA 1
ATOM 3399 C C . LEU A 1 428 ? 1.585 53.312 12.938 1 95.81 428 LEU A C 1
ATOM 3401 O O . LEU A 1 428 ? 2.434 54.188 12.656 1 95.81 428 LEU A O 1
ATOM 3405 N N . ASN A 1 429 ? 0.35 53.469 12.688 1 95.25 429 ASN A N 1
ATOM 3406 C CA . ASN A 1 429 ? -0.15 54.688 12.047 1 95.25 429 ASN A CA 1
ATOM 3407 C C . ASN A 1 429 ? -0.028 55.906 12.969 1 95.25 429 ASN A C 1
ATOM 3409 O O . ASN A 1 429 ? -0.657 55.938 14.023 1 95.25 429 ASN A O 1
ATOM 3413 N N . ARG A 1 430 ? 0.655 56.906 12.539 1 93.69 430 ARG A N 1
ATOM 3414 C CA . ARG A 1 430 ? 0.931 58.094 13.328 1 93.69 430 ARG A CA 1
ATOM 3415 C C . ARG A 1 430 ? -0.354 58.875 13.633 1 93.69 430 ARG A C 1
ATOM 3417 O O . ARG A 1 430 ? -0.456 59.531 14.664 1 93.69 430 ARG A O 1
ATOM 3424 N N . THR A 1 431 ? -1.346 58.688 12.82 1 92.56 431 THR A N 1
ATOM 3425 C CA . THR A 1 431 ? -2.621 59.375 12.992 1 92.56 431 THR A CA 1
ATOM 3426 C C . THR A 1 431 ? -3.262 59.031 14.32 1 92.56 431 THR A C 1
ATOM 3428 O O . THR A 1 431 ? -3.994 59.812 14.906 1 92.56 431 THR A O 1
ATOM 3431 N N . TYR A 1 432 ? -2.92 57.906 14.828 1 93.62 432 TYR A N 1
ATOM 3432 C CA . TYR A 1 432 ? -3.566 57.406 16.047 1 93.62 432 TYR A CA 1
ATOM 3433 C C . TYR A 1 432 ? -2.668 57.594 17.25 1 93.62 432 TYR A C 1
ATOM 3435 O O . TYR A 1 432 ? -3.066 57.312 18.391 1 93.62 432 TYR A O 1
ATOM 3443 N N . ARG A 1 433 ? -1.461 58.094 17.109 1 93.25 433 ARG A N 1
ATOM 3444 C CA . ARG A 1 433 ? -0.452 58.125 18.172 1 93.25 433 ARG A CA 1
ATOM 3445 C C . ARG A 1 433 ? -0.928 58.969 19.344 1 93.25 433 ARG A C 1
ATOM 3447 O O . ARG A 1 433 ? -0.849 58.531 20.5 1 93.25 433 ARG A O 1
ATOM 3454 N N . ASN A 1 434 ? -1.455 60.094 19.094 1 89.81 434 ASN A N 1
ATOM 3455 C CA . ASN A 1 434 ? -1.894 61 20.156 1 89.81 434 ASN A CA 1
ATOM 3456 C C . ASN A 1 434 ? -3.039 60.375 20.969 1 89.81 434 ASN A C 1
ATOM 3458 O O . ASN A 1 434 ? -3.072 60.5 22.188 1 89.81 434 ASN A O 1
ATOM 3462 N N . ARG A 1 435 ? -3.918 59.781 20.281 1 88.69 435 ARG A N 1
ATOM 3463 C CA . ARG A 1 435 ? -5.055 59.156 20.953 1 88.69 435 ARG A CA 1
ATOM 3464 C C . ARG A 1 435 ? -4.609 57.969 21.812 1 88.69 435 ARG A C 1
ATOM 3466 O O . ARG A 1 435 ? -5.152 57.75 22.891 1 88.69 435 ARG A O 1
ATOM 3473 N N . VAL A 1 436 ? -3.641 57.25 21.328 1 90.62 436 VAL A N 1
ATOM 3474 C CA . VAL A 1 436 ? -3.115 56.094 22.047 1 90.62 436 VAL A CA 1
ATOM 3475 C C . VAL A 1 436 ? -2.398 56.531 23.312 1 90.62 436 VAL A C 1
ATOM 3477 O O . VAL A 1 436 ? -2.555 55.938 24.375 1 90.62 436 VAL A O 1
ATOM 3480 N N . LEU A 1 437 ? -1.685 57.656 23.203 1 88.12 437 LEU A N 1
ATOM 3481 C CA . LEU A 1 437 ? -0.848 58.094 24.312 1 88.12 437 LEU A CA 1
ATOM 3482 C C . LEU A 1 437 ? -1.677 58.844 25.344 1 88.12 437 LEU A C 1
ATOM 3484 O O . LEU A 1 437 ? -1.345 58.844 26.531 1 88.12 437 LEU A O 1
ATOM 3488 N N . GLY A 1 438 ? -2.76 59.5 24.922 1 80.88 438 GLY A N 1
ATOM 3489 C CA . GLY A 1 438 ? -3.516 60.344 25.828 1 80.88 438 GLY A CA 1
ATOM 3490 C C . GLY A 1 438 ? -2.721 61.531 26.359 1 80.88 438 GLY A C 1
ATOM 3491 O O . GLY A 1 438 ? -2.312 62.406 25.594 1 80.88 438 GLY A O 1
ATOM 3492 N N . ASN A 1 439 ? -2.385 61.469 27.688 1 79.81 439 ASN A N 1
ATOM 3493 C CA . ASN A 1 439 ? -1.657 62.562 28.328 1 79.81 439 ASN A CA 1
ATOM 3494 C C . ASN A 1 439 ? -0.164 62.25 28.422 1 79.81 439 ASN A C 1
ATOM 3496 O O . ASN A 1 439 ? 0.605 63.062 28.938 1 79.81 439 ASN A O 1
ATOM 3500 N N . ARG A 1 440 ? 0.249 61.188 27.922 1 83.62 440 ARG A N 1
ATOM 3501 C CA . ARG A 1 440 ? 1.649 60.781 28 1 83.62 440 ARG A CA 1
ATOM 3502 C C . ARG A 1 440 ? 2.469 61.406 26.875 1 83.62 440 ARG A C 1
ATOM 3504 O O . ARG A 1 440 ? 1.962 61.594 25.766 1 83.62 440 ARG A O 1
ATOM 3511 N N . ARG A 1 441 ? 3.705 61.688 27.109 1 85.19 441 ARG A N 1
ATOM 3512 C CA . ARG A 1 441 ? 4.59 62.344 26.172 1 85.19 441 ARG A CA 1
ATOM 3513 C C . ARG A 1 441 ? 5.078 61.406 25.094 1 85.19 441 ARG A C 1
ATOM 3515 O O . ARG A 1 441 ? 5.445 60.25 25.375 1 85.19 441 ARG A O 1
ATOM 3522 N N . PRO A 1 442 ? 4.992 61.812 23.906 1 88.69 442 PRO A N 1
ATOM 3523 C CA . PRO A 1 442 ? 5.512 60.969 22.797 1 88.69 442 PRO A CA 1
ATOM 3524 C C . PRO A 1 442 ? 7.027 60.812 22.859 1 88.69 442 PRO A C 1
ATOM 3526 O O . PRO A 1 442 ? 7.746 61.75 23.203 1 88.69 442 PRO A O 1
ATOM 3529 N N . SER A 1 443 ? 7.527 59.594 22.734 1 87.94 443 SER A N 1
ATOM 3530 C CA . SER A 1 443 ? 8.945 59.25 22.672 1 87.94 443 SER A CA 1
ATOM 3531 C C . SER A 1 443 ? 9.18 58.031 21.797 1 87.94 443 SER A C 1
ATOM 3533 O O . SER A 1 443 ? 8.227 57.375 21.344 1 87.94 443 SER A O 1
ATOM 3535 N N . ALA A 1 444 ? 10.422 57.781 21.609 1 84.56 444 ALA A N 1
ATOM 3536 C CA . ALA A 1 444 ? 10.766 56.594 20.812 1 84.56 444 ALA A CA 1
ATOM 3537 C C . ALA A 1 444 ? 10.32 55.312 21.516 1 84.56 444 ALA A C 1
ATOM 3539 O O . ALA A 1 444 ? 10.031 54.312 20.875 1 84.56 444 ALA A O 1
ATOM 3540 N N . ALA A 1 445 ? 10.172 55.406 22.797 1 88.75 445 ALA A N 1
ATOM 3541 C CA . ALA A 1 445 ? 9.844 54.25 23.594 1 88.75 445 ALA A CA 1
ATOM 3542 C C . ALA A 1 445 ? 8.422 54.312 24.141 1 88.75 445 ALA A C 1
ATOM 3544 O O . ALA A 1 445 ? 8.086 53.656 25.125 1 88.75 445 ALA A O 1
ATOM 3545 N N . ASP A 1 446 ? 7.629 55.094 23.469 1 90.88 446 ASP A N 1
ATOM 3546 C CA . ASP A 1 446 ? 6.277 55.281 23.984 1 90.88 446 ASP A CA 1
ATOM 3547 C C . ASP A 1 446 ? 5.398 54.094 23.672 1 90.88 446 ASP A C 1
ATOM 3549 O O . ASP A 1 446 ? 5.824 53.156 22.953 1 90.88 446 ASP A O 1
ATOM 3553 N N . ALA A 1 447 ? 4.254 53.969 24.359 1 92.31 447 ALA A N 1
ATOM 3554 C CA . ALA A 1 447 ? 3.197 52.969 24.188 1 92.31 447 ALA A CA 1
ATOM 3555 C C . ALA A 1 447 ? 3.756 51.531 24.281 1 92.31 447 ALA A C 1
ATOM 3557 O O . ALA A 1 447 ? 3.498 50.719 23.422 1 92.31 447 ALA A O 1
ATOM 3558 N N . PRO A 1 448 ? 4.508 51.219 25.297 1 93.06 448 PRO A N 1
ATOM 3559 C CA . PRO A 1 448 ? 5.145 49.906 25.406 1 93.06 448 PRO A CA 1
ATOM 3560 C C . PRO A 1 448 ? 4.133 48.781 25.453 1 93.06 448 PRO A C 1
ATOM 3562 O O . PRO A 1 448 ? 4.348 47.719 24.828 1 93.06 448 PRO A O 1
ATOM 3565 N N . LEU A 1 449 ? 3.076 48.906 26.172 1 93.31 449 LEU A N 1
ATOM 3566 C CA . LEU A 1 449 ? 2.076 47.844 26.297 1 93.31 449 LEU A CA 1
ATOM 3567 C C . LEU A 1 449 ? 1.448 47.531 24.938 1 93.31 449 LEU A C 1
ATOM 3569 O O . LEU A 1 449 ? 1.289 46.344 24.578 1 93.31 449 LEU A O 1
ATOM 3573 N N . LEU A 1 450 ? 1.044 48.531 24.219 1 94.19 450 LEU A N 1
ATOM 3574 C CA . LEU A 1 450 ? 0.463 48.375 22.891 1 94.19 450 LEU A CA 1
ATOM 3575 C C . LEU A 1 450 ? 1.431 47.656 21.953 1 94.19 450 LEU A C 1
ATOM 3577 O O . LEU A 1 450 ? 1.043 46.719 21.25 1 94.19 450 LEU A O 1
ATOM 3581 N N . LYS A 1 451 ? 2.648 48.094 21.953 1 94.94 451 LYS A N 1
ATOM 3582 C CA . LYS A 1 451 ? 3.666 47.562 21.062 1 94.94 451 LYS A CA 1
ATOM 3583 C C . LYS A 1 451 ? 3.955 46.094 21.359 1 94.94 451 LYS A C 1
ATOM 3585 O O . LYS A 1 451 ? 4.066 45.281 20.453 1 94.94 451 LYS A O 1
ATOM 3590 N N . VAL A 1 452 ? 4.047 45.719 22.609 1 94.88 452 VAL A N 1
ATOM 3591 C CA . VAL A 1 452 ? 4.277 44.344 23 1 94.88 452 VAL A CA 1
ATOM 3592 C C . VAL A 1 452 ? 3.086 43.469 22.594 1 94.88 452 VAL A C 1
ATOM 3594 O O . VAL A 1 452 ? 3.262 42.375 22.047 1 94.88 452 VAL A O 1
ATOM 3597 N N . LEU A 1 453 ? 1.893 43.938 22.828 1 95.5 453 LEU A N 1
ATOM 3598 C CA . LEU A 1 453 ? 0.688 43.219 22.438 1 95.5 453 LEU A CA 1
ATOM 3599 C C . LEU A 1 453 ? 0.634 43.031 20.922 1 95.5 453 LEU A C 1
ATOM 3601 O O . LEU A 1 453 ? 0.274 41.938 20.453 1 95.5 453 LEU A O 1
ATOM 3605 N N . LEU A 1 454 ? 0.924 44.031 20.219 1 95.25 454 LEU A N 1
ATOM 3606 C CA . LEU A 1 454 ? 0.938 43.969 18.75 1 95.25 454 LEU A CA 1
ATOM 3607 C C . LEU A 1 454 ? 1.973 42.938 18.281 1 95.25 454 LEU A C 1
ATOM 3609 O O . LEU A 1 454 ? 1.714 42.188 17.344 1 95.25 454 LEU A O 1
ATOM 3613 N N . PHE A 1 455 ? 3.127 42.906 18.875 1 94.69 455 PHE A N 1
ATOM 3614 C CA . PHE A 1 455 ? 4.156 41.938 18.531 1 94.69 455 PHE A CA 1
ATOM 3615 C C . PHE A 1 455 ? 3.654 40.5 18.766 1 94.69 455 PHE A C 1
ATOM 3617 O O . PHE A 1 455 ? 3.811 39.625 17.906 1 94.69 455 PHE A O 1
ATOM 3624 N N . LEU A 1 456 ? 3.125 40.312 19.969 1 93.88 456 LEU A N 1
ATOM 3625 C CA . LEU A 1 456 ? 2.637 39 20.312 1 93.88 456 LEU A CA 1
ATOM 3626 C C . LEU A 1 456 ? 1.552 38.562 19.344 1 93.88 456 LEU A C 1
ATOM 3628 O O . LEU A 1 456 ? 1.492 37.375 18.969 1 93.88 456 LEU A O 1
ATOM 3632 N N . LEU A 1 457 ? 0.741 39.469 18.922 1 93.19 457 LEU A N 1
ATOM 3633 C CA . LEU A 1 457 ? -0.349 39.188 17.984 1 93.19 457 LEU A CA 1
ATOM 3634 C C . LEU A 1 457 ? 0.189 38.875 16.594 1 93.19 457 LEU A C 1
ATOM 3636 O O . LEU A 1 457 ? -0.321 38 15.922 1 93.19 457 LEU A O 1
ATOM 3640 N N . LEU A 1 458 ? 1.209 39.594 16.156 1 92.31 458 LEU A N 1
ATOM 3641 C CA . LEU A 1 458 ? 1.63 39.594 14.758 1 92.31 458 LEU A CA 1
ATOM 3642 C C . LEU A 1 458 ? 2.889 38.75 14.578 1 92.31 458 LEU A C 1
ATOM 3644 O O . LEU A 1 458 ? 3.434 38.688 13.477 1 92.31 458 LEU A O 1
ATOM 3648 N N . ARG A 1 459 ? 3.367 38.188 15.602 1 88.31 459 ARG A N 1
ATOM 3649 C CA . ARG A 1 459 ? 4.641 37.469 15.609 1 88.31 459 ARG A CA 1
ATOM 3650 C C . ARG A 1 459 ? 4.711 36.469 14.461 1 88.31 459 ARG A C 1
ATOM 3652 O O . ARG A 1 459 ? 5.699 36.406 13.727 1 88.31 459 ARG A O 1
ATOM 3659 N N . ASP A 1 460 ? 3.691 35.656 14.336 1 84.06 460 ASP A N 1
ATOM 3660 C CA . ASP A 1 460 ? 3.68 34.625 13.305 1 84.06 460 ASP A CA 1
ATOM 3661 C C . ASP A 1 460 ? 3.609 35.219 11.906 1 84.06 460 ASP A C 1
ATOM 3663 O O . ASP A 1 460 ? 4.18 34.688 10.961 1 84.06 460 ASP A O 1
ATOM 3667 N N . ASP A 1 461 ? 2.928 36.281 11.758 1 84.62 461 ASP A N 1
ATOM 3668 C CA . ASP A 1 461 ? 2.787 36.969 10.477 1 84.62 461 ASP A CA 1
ATOM 3669 C C . ASP A 1 461 ? 4.102 37.625 10.055 1 84.62 461 ASP A C 1
ATOM 3671 O O . ASP A 1 461 ? 4.418 37.688 8.859 1 84.62 461 ASP A O 1
ATOM 3675 N N . ILE A 1 462 ? 4.785 38.125 11.023 1 86.62 462 ILE A N 1
ATOM 3676 C CA . ILE A 1 462 ? 6.102 38.688 10.766 1 86.62 462 ILE A CA 1
ATOM 3677 C C . ILE A 1 462 ? 7.062 37.594 10.312 1 86.62 462 ILE A C 1
ATOM 3679 O O . ILE A 1 462 ? 7.875 37.812 9.406 1 86.62 462 ILE A O 1
ATOM 3683 N N . ASP A 1 463 ? 6.891 36.438 10.867 1 78.81 463 ASP A N 1
ATOM 3684 C CA . ASP A 1 463 ? 7.781 35.312 10.633 1 78.81 463 ASP A CA 1
ATOM 3685 C C . ASP A 1 463 ? 7.48 34.656 9.289 1 78.81 463 ASP A C 1
ATOM 3687 O O . ASP A 1 463 ? 8.312 33.906 8.758 1 78.81 463 ASP A O 1
ATOM 3691 N N . SER A 1 464 ? 6.34 34.875 8.742 1 74.88 464 SER A N 1
ATOM 3692 C CA . SER A 1 464 ? 5.914 34.188 7.52 1 74.88 464 SER A CA 1
ATOM 3693 C C . SER A 1 464 ? 6.582 34.781 6.289 1 74.88 464 SER A C 1
ATOM 3695 O O . SER A 1 464 ? 6.715 36 6.191 1 74.88 464 SER A O 1
ATOM 3697 N N . GLU A 1 465 ? 7.18 33.938 5.371 1 66.44 465 GLU A N 1
ATOM 3698 C CA . GLU A 1 465 ? 7.789 34.406 4.133 1 66.44 465 GLU A CA 1
ATOM 3699 C C . GLU A 1 465 ? 6.73 34.906 3.143 1 66.44 465 GLU A C 1
ATOM 3701 O O . GLU A 1 465 ? 6.965 35.844 2.383 1 66.44 465 GLU A O 1
ATOM 3706 N N . ARG A 1 466 ? 5.566 34.125 3.102 1 67.31 466 ARG A N 1
ATOM 3707 C CA . ARG A 1 466 ? 4.461 34.438 2.203 1 67.31 466 ARG A CA 1
ATOM 3708 C C . ARG A 1 466 ? 3.156 34.625 2.977 1 67.31 466 ARG A C 1
ATOM 3710 O O . ARG A 1 466 ? 2.912 33.906 3.951 1 67.31 466 ARG A O 1
ATOM 3717 N N . VAL A 1 467 ? 2.52 35.719 2.596 1 68.94 467 VAL A N 1
ATOM 3718 C CA . VAL A 1 467 ? 1.219 35.938 3.215 1 68.94 467 VAL A CA 1
ATOM 3719 C C . VAL A 1 467 ? 0.136 35.219 2.428 1 68.94 467 VAL A C 1
ATOM 3721 O O . VAL A 1 467 ? -0.108 35.5 1.26 1 68.94 467 VAL A O 1
ATOM 3724 N N . SER A 1 468 ? -0.352 34.156 3.006 1 69.81 468 SER A N 1
ATOM 3725 C CA . SER A 1 468 ? -1.477 33.469 2.387 1 69.81 468 SER A CA 1
ATOM 3726 C C . SER A 1 468 ? -2.711 34.375 2.326 1 69.81 468 SER A C 1
ATOM 3728 O O . SER A 1 468 ? -2.803 35.344 3.051 1 69.81 468 SER A O 1
ATOM 3730 N N . PRO A 1 469 ? -3.568 34.062 1.384 1 73.75 469 PRO A N 1
ATOM 3731 C CA . PRO A 1 469 ? -4.82 34.812 1.346 1 73.75 469 PRO A CA 1
ATOM 3732 C C . PRO A 1 469 ? -5.562 34.812 2.678 1 73.75 469 PRO A C 1
ATOM 3734 O O . PRO A 1 469 ? -6.133 35.812 3.086 1 73.75 469 PRO A O 1
ATOM 3737 N N . LYS A 1 470 ? -5.465 33.75 3.316 1 76.88 470 LYS A N 1
ATOM 3738 C CA . LYS A 1 470 ? -6.109 33.625 4.621 1 76.88 470 LYS A CA 1
ATOM 3739 C C . LYS A 1 470 ? -5.438 34.531 5.645 1 76.88 470 LYS A C 1
ATOM 3741 O O . LYS A 1 470 ? -6.117 35.219 6.426 1 76.88 470 LYS A O 1
ATOM 3746 N N . GLN A 1 471 ? -4.184 34.625 5.609 1 80.88 471 GLN A N 1
ATOM 3747 C CA . GLN A 1 471 ? -3.428 35.469 6.512 1 80.88 471 GLN A CA 1
ATOM 3748 C C . GLN A 1 471 ? -3.688 36.938 6.215 1 80.88 471 GLN A C 1
ATOM 3750 O O . GLN A 1 471 ? -3.816 37.75 7.137 1 80.88 471 GLN A O 1
ATOM 3755 N N . ARG A 1 472 ? -3.729 37.219 4.953 1 84.81 472 ARG A N 1
ATOM 3756 C CA . ARG A 1 472 ? -4.016 38.594 4.559 1 84.81 472 ARG A CA 1
ATOM 3757 C C . ARG A 1 472 ? -5.391 39.031 5.051 1 84.81 472 ARG A C 1
ATOM 3759 O O . ARG A 1 472 ? -5.555 40.156 5.551 1 84.81 472 ARG A O 1
ATOM 3766 N N . LYS A 1 473 ? -6.336 38.156 4.887 1 85.81 473 LYS A N 1
ATOM 3767 C CA . LYS A 1 473 ? -7.684 38.469 5.363 1 85.81 473 LYS A CA 1
ATOM 3768 C C . LYS A 1 473 ? -7.699 38.656 6.875 1 85.81 473 LYS A C 1
ATOM 3770 O O . LYS A 1 473 ? -8.383 39.562 7.379 1 85.81 473 LYS A O 1
ATOM 3775 N N . TRP A 1 474 ? -6.969 37.875 7.547 1 87.81 474 TRP A N 1
ATOM 3776 C CA . TRP A 1 474 ? -6.891 38 9 1 87.81 474 TRP A CA 1
ATOM 3777 C C . TRP A 1 474 ? -6.258 39.312 9.414 1 87.81 474 TRP A C 1
ATOM 3779 O O . TRP A 1 474 ? -6.762 40 10.312 1 87.81 474 TRP A O 1
ATOM 3789 N N . LEU A 1 475 ? -5.23 39.688 8.82 1 91.25 475 LEU A N 1
ATOM 3790 C CA . LEU A 1 475 ? -4.559 40.938 9.125 1 91.25 475 LEU A CA 1
ATOM 3791 C C . LEU A 1 475 ? -5.477 42.125 8.859 1 91.25 475 LEU A C 1
ATOM 3793 O O . LEU A 1 475 ? -5.5 43.094 9.633 1 91.25 475 LEU A O 1
ATOM 3797 N N . ASP A 1 476 ? -6.18 41.969 7.809 1 90.94 476 ASP A N 1
ATOM 3798 C CA . ASP A 1 476 ? -7.164 43 7.508 1 90.94 476 ASP A CA 1
ATOM 3799 C C . ASP A 1 476 ? -8.219 43.094 8.609 1 90.94 476 ASP A C 1
ATOM 3801 O O . ASP A 1 476 ? -8.617 44.188 9.008 1 90.94 476 ASP A O 1
ATOM 3805 N N . THR A 1 477 ? -8.656 42 9 1 91.62 477 THR A N 1
ATOM 3806 C CA . THR A 1 477 ? -9.633 41.938 10.078 1 91.62 477 THR A CA 1
ATOM 3807 C C . THR A 1 477 ? -9.078 42.594 11.344 1 91.62 477 THR A C 1
ATOM 3809 O O . THR A 1 477 ? -9.773 43.344 12.023 1 91.62 477 THR A O 1
ATOM 3812 N N . CYS A 1 478 ? -7.867 42.312 11.695 1 93.88 478 CYS A N 1
ATOM 3813 C CA . CYS A 1 478 ? -7.223 42.906 12.859 1 93.88 478 CYS A CA 1
ATOM 3814 C C . CYS A 1 478 ? -7.16 44.406 12.734 1 93.88 478 CYS A C 1
ATOM 3816 O O . CYS A 1 478 ? -7.508 45.125 13.68 1 93.88 478 CYS A O 1
ATOM 3818 N N . ASN A 1 479 ? -6.77 44.875 11.602 1 94.12 479 ASN A N 1
ATOM 3819 C CA . ASN A 1 479 ? -6.68 46.312 11.359 1 94.12 479 ASN A CA 1
ATOM 3820 C C . ASN A 1 479 ? -8.039 47 11.523 1 94.12 479 ASN A C 1
ATOM 3822 O O . ASN A 1 479 ? -8.141 48.031 12.18 1 94.12 479 ASN A O 1
ATOM 3826 N N . ARG A 1 480 ? -9.016 46.406 10.969 1 92.44 480 ARG A N 1
ATOM 3827 C CA . ARG A 1 480 ? -10.359 46.938 11.07 1 92.44 480 ARG A CA 1
ATOM 3828 C C . ARG A 1 480 ? -10.82 47 12.523 1 92.44 480 ARG A C 1
ATOM 3830 O O . ARG A 1 480 ? -11.383 48 12.977 1 92.44 480 ARG A O 1
ATOM 3837 N N . ALA A 1 481 ? -10.633 45.938 13.18 1 94.06 481 ALA A N 1
ATOM 3838 C CA . ALA A 1 481 ? -11.039 45.875 14.586 1 94.06 481 ALA A CA 1
ATOM 3839 C C . ALA A 1 481 ? -10.344 46.938 15.414 1 94.06 481 ALA A C 1
ATOM 3841 O O . ALA A 1 481 ? -10.984 47.625 16.219 1 94.06 481 ALA A O 1
ATOM 3842 N N . LEU A 1 482 ? -9.078 47.094 15.211 1 94.81 482 LEU A N 1
ATOM 3843 C CA . LEU A 1 482 ? -8.305 48.062 15.992 1 94.81 482 LEU A CA 1
ATOM 3844 C C . LEU A 1 482 ? -8.68 49.5 15.602 1 94.81 482 LEU A C 1
ATOM 3846 O O . LEU A 1 482 ? -8.703 50.375 16.453 1 94.81 482 LEU A O 1
ATOM 3850 N N . THR A 1 483 ? -8.945 49.656 14.398 1 92.88 483 THR A N 1
ATOM 3851 C CA . THR A 1 483 ? -9.398 50.969 13.953 1 92.88 483 THR A CA 1
ATOM 3852 C C . THR A 1 483 ? -10.727 51.344 14.617 1 92.88 483 THR A C 1
ATOM 3854 O O . THR A 1 483 ? -10.93 52.5 15.016 1 92.88 483 THR A O 1
ATOM 3857 N N . HIS A 1 484 ? -11.586 50.438 14.719 1 92.06 484 HIS A N 1
ATOM 3858 C CA . HIS A 1 484 ? -12.852 50.688 15.414 1 92.06 484 HIS A CA 1
ATOM 3859 C C . HIS A 1 484 ? -12.617 50.969 16.891 1 92.06 484 HIS A C 1
ATOM 3861 O O . HIS A 1 484 ? -13.32 51.812 17.469 1 92.06 484 HIS A O 1
ATOM 3867 N N . ALA A 1 485 ? -11.711 50.281 17.438 1 92.81 485 ALA A N 1
ATOM 3868 C CA . ALA A 1 485 ? -11.398 50.531 18.844 1 92.81 485 ALA A CA 1
ATOM 3869 C C . ALA A 1 485 ? -10.859 51.938 19.047 1 92.81 485 ALA A C 1
ATOM 3871 O O . ALA A 1 485 ? -11.148 52.562 20.078 1 92.81 485 ALA A O 1
ATOM 3872 N N . MET A 1 486 ? -10.102 52.438 18.141 1 91.25 486 MET A N 1
ATOM 3873 C CA . MET A 1 486 ? -9.531 53.781 18.219 1 91.25 486 MET A CA 1
ATOM 3874 C C . MET A 1 486 ? -10.617 54.844 18.141 1 91.25 486 MET A C 1
ATOM 3876 O O . MET A 1 486 ? -10.484 55.906 18.75 1 91.25 486 MET A O 1
ATOM 3880 N N . LYS A 1 487 ? -11.633 54.531 17.5 1 88.12 487 LYS A N 1
ATOM 3881 C CA . LYS A 1 487 ? -12.719 55.5 17.328 1 88.12 487 LYS A CA 1
ATOM 3882 C C . LYS A 1 487 ? -13.445 55.75 18.656 1 88.12 487 LYS A C 1
ATOM 3884 O O . LYS A 1 487 ? -14.031 56.812 18.875 1 88.12 487 LYS A O 1
ATOM 3889 N N . VAL A 1 488 ? -13.398 54.812 19.469 1 87.31 488 VAL A N 1
ATOM 3890 C CA . VAL A 1 488 ? -14.125 54.938 20.734 1 87.31 488 VAL A CA 1
ATOM 3891 C C . VAL A 1 488 ? -13.188 55.469 21.812 1 87.31 488 VAL A C 1
ATOM 3893 O O . VAL A 1 488 ? -13.633 55.875 22.891 1 87.31 488 VAL A O 1
ATOM 3896 N N . LEU A 1 489 ? -11.953 55.469 21.625 1 82.25 489 LEU A N 1
ATOM 3897 C CA . LEU A 1 489 ? -10.992 55.938 22.609 1 82.25 489 LEU A CA 1
ATOM 3898 C C . LEU A 1 489 ? -11.047 57.438 22.734 1 82.25 489 LEU A C 1
ATOM 3900 O O . LEU A 1 489 ? -10.945 58.156 21.734 1 82.25 489 LEU A O 1
ATOM 3904 N N . ARG A 1 490 ? -11.992 58.094 23.75 1 62.84 490 ARG A N 1
ATOM 3905 C CA . ARG A 1 490 ? -12.25 59.5 24 1 62.84 490 ARG A CA 1
ATOM 3906 C C . ARG A 1 490 ? -10.961 60.25 24.328 1 62.84 490 ARG A C 1
ATOM 3908 O O . ARG A 1 490 ? -10.102 59.719 25.047 1 62.84 490 ARG A O 1
ATOM 3915 N N . THR A 1 491 ? -10.547 61.188 23.594 1 54.53 491 THR A N 1
ATOM 3916 C CA . THR A 1 491 ? -9.547 62.125 24.078 1 54.53 491 THR A CA 1
ATOM 3917 C C . THR A 1 491 ? -10.117 63 25.203 1 54.53 491 THR A C 1
ATOM 3919 O O . THR A 1 491 ? -11.32 63.281 25.234 1 54.53 491 THR A O 1
ATOM 3922 N N . ASP A 1 492 ? -9.625 63.031 26.422 1 45.06 492 ASP A N 1
ATOM 3923 C CA . ASP A 1 492 ? -10.047 64 27.406 1 45.06 492 ASP A CA 1
ATOM 3924 C C . ASP A 1 492 ? -10.461 65.312 26.75 1 45.06 492 ASP A C 1
ATOM 3926 O O . ASP A 1 492 ? -11.078 66.188 27.375 1 45.06 492 ASP A O 1
ATOM 3930 N N . ASP A 1 493 ? -9.883 65.938 25.766 1 41.03 493 ASP A N 1
ATOM 3931 C CA . ASP A 1 493 ? -10.32 67.25 25.359 1 41.03 493 ASP A CA 1
ATOM 3932 C C . ASP A 1 493 ? -11.719 67.188 24.734 1 41.03 493 ASP A C 1
ATOM 3934 O O . ASP A 1 493 ? -12.234 68.25 24.281 1 41.03 493 ASP A O 1
ATOM 3938 N N . GLU A 1 494 ? -12.289 66.125 24.312 1 37.97 494 GLU A N 1
ATOM 3939 C CA . GLU A 1 494 ? -13.672 66.312 23.891 1 37.97 494 GLU A CA 1
ATOM 3940 C C . GLU A 1 494 ? -14.648 65.812 24.969 1 37.97 494 GLU A C 1
ATOM 3942 O O . GLU A 1 494 ? -14.406 64.875 25.656 1 37.97 494 GLU A O 1
ATOM 3947 N N . MET B 1 1 ? 16.875 -26.984 -35.094 1 42.62 1 MET B N 1
ATOM 3948 C CA . MET B 1 1 ? 15.969 -25.859 -34.875 1 42.62 1 MET B CA 1
ATOM 3949 C C . MET B 1 1 ? 15.156 -26.031 -33.594 1 42.62 1 MET B C 1
ATOM 3951 O O . MET B 1 1 ? 14.711 -27.141 -33.281 1 42.62 1 MET B O 1
ATOM 3955 N N . ALA B 1 2 ? 15.375 -25.141 -32.656 1 60 2 ALA B N 1
ATOM 3956 C CA . ALA B 1 2 ? 14.695 -25.422 -31.375 1 60 2 ALA B CA 1
ATOM 3957 C C . ALA B 1 2 ? 13.211 -25.672 -31.609 1 60 2 ALA B C 1
ATOM 3959 O O . ALA B 1 2 ? 12.562 -24.953 -32.375 1 60 2 ALA B O 1
ATOM 3960 N N . SER B 1 3 ? 12.68 -26.875 -31.438 1 70.88 3 SER B N 1
ATOM 3961 C CA . SER B 1 3 ? 11.273 -27.266 -31.562 1 70.88 3 SER B CA 1
ATOM 3962 C C . SER B 1 3 ? 10.469 -26.828 -30.344 1 70.88 3 SER B C 1
ATOM 3964 O O . SER B 1 3 ? 11.039 -26.5 -29.297 1 70.88 3 SER B O 1
ATOM 3966 N N . ASP B 1 4 ? 9.141 -26.625 -30.625 1 78.38 4 ASP B N 1
ATOM 3967 C CA . ASP B 1 4 ? 8.219 -26.359 -29.531 1 78.38 4 ASP B CA 1
ATOM 3968 C C . ASP B 1 4 ? 8.367 -27.406 -28.422 1 78.38 4 ASP B C 1
ATOM 3970 O O . ASP B 1 4 ? 8.633 -28.578 -28.703 1 78.38 4 ASP B O 1
ATOM 3974 N N . ASP B 1 5 ? 8.539 -26.875 -27.297 1 90.25 5 ASP B N 1
ATOM 3975 C CA . ASP B 1 5 ? 8.672 -27.75 -26.141 1 90.25 5 ASP B CA 1
ATOM 3976 C C . ASP B 1 5 ? 7.605 -27.438 -25.094 1 90.25 5 ASP B C 1
ATOM 3978 O O . ASP B 1 5 ? 7 -26.359 -25.125 1 90.25 5 ASP B O 1
ATOM 3982 N N . ARG B 1 6 ? 7.238 -28.5 -24.422 1 94 6 ARG B N 1
ATOM 3983 C CA . ARG B 1 6 ? 6.406 -28.281 -23.25 1 94 6 ARG B CA 1
ATOM 3984 C C . ARG B 1 6 ? 7.27 -28.094 -22 1 94 6 ARG B C 1
ATOM 3986 O O . ARG B 1 6 ? 8.125 -28.922 -21.703 1 94 6 ARG B O 1
ATOM 3993 N N . ILE B 1 7 ? 7.121 -26.922 -21.406 1 95.5 7 ILE B N 1
ATOM 3994 C CA . ILE B 1 7 ? 7.922 -26.609 -20.234 1 95.5 7 ILE B CA 1
ATOM 3995 C C . ILE B 1 7 ? 7.008 -26.359 -19.047 1 95.5 7 ILE B C 1
ATOM 3997 O O . ILE B 1 7 ? 6.73 -25.219 -18.688 1 95.5 7 ILE B O 1
ATOM 4001 N N . PRO B 1 8 ? 6.543 -27.453 -18.375 1 95 8 PRO B N 1
ATOM 4002 C CA . PRO B 1 8 ? 5.699 -27.266 -17.188 1 95 8 PRO B CA 1
ATOM 4003 C C . PRO B 1 8 ? 6.457 -26.625 -16.016 1 95 8 PRO B C 1
ATOM 4005 O O . PRO B 1 8 ? 7.688 -26.656 -15.992 1 95 8 PRO B O 1
ATOM 4008 N N . PRO B 1 9 ? 5.711 -26.078 -15.133 1 95.19 9 PRO B N 1
ATOM 4009 C CA . PRO B 1 9 ? 6.383 -25.422 -14 1 95.19 9 PRO B CA 1
ATOM 4010 C C . PRO B 1 9 ? 7.059 -26.422 -13.062 1 95.19 9 PRO B C 1
ATOM 4012 O O . PRO B 1 9 ? 6.66 -27.594 -13.008 1 95.19 9 PRO B O 1
ATOM 4015 N N . ASN B 1 10 ? 8.133 -25.969 -12.43 1 94.38 10 ASN B N 1
ATOM 4016 C CA . ASN B 1 10 ? 8.734 -26.688 -11.32 1 94.38 10 ASN B CA 1
ATOM 4017 C C . ASN B 1 10 ? 7.926 -26.516 -10.039 1 94.38 10 ASN B C 1
ATOM 4019 O O . ASN B 1 10 ? 7.871 -25.422 -9.469 1 94.38 10 ASN B O 1
ATOM 4023 N N . PRO B 1 11 ? 7.266 -27.625 -9.586 1 95.31 11 PRO B N 1
ATOM 4024 C CA . PRO B 1 11 ? 6.348 -27.484 -8.453 1 95.31 11 PRO B CA 1
ATOM 4025 C C . PRO B 1 11 ? 7.043 -26.969 -7.199 1 95.31 11 PRO B C 1
ATOM 4027 O O . PRO B 1 11 ? 6.457 -26.188 -6.438 1 95.31 11 PRO B O 1
ATOM 4030 N N . ARG B 1 12 ? 8.312 -27.328 -6.953 1 93.44 12 ARG B N 1
ATOM 4031 C CA . ARG B 1 12 ? 9.055 -26.922 -5.77 1 93.44 12 ARG B CA 1
ATOM 4032 C C . ARG B 1 12 ? 9.242 -25.406 -5.746 1 93.44 12 ARG B C 1
ATOM 4034 O O . ARG B 1 12 ? 9.008 -24.75 -4.723 1 93.44 12 ARG B O 1
ATOM 4041 N N . MET B 1 13 ? 9.594 -24.891 -6.84 1 91.19 13 MET B N 1
ATOM 4042 C CA . MET B 1 13 ? 9.875 -23.469 -6.922 1 91.19 13 MET B CA 1
ATOM 4043 C C . MET B 1 13 ? 8.578 -22.672 -6.996 1 91.19 13 MET B C 1
ATOM 4045 O O . MET B 1 13 ? 8.461 -21.594 -6.391 1 91.19 13 MET B O 1
ATOM 4049 N N . LEU B 1 14 ? 7.633 -23.203 -7.715 1 93.19 14 LEU B N 1
ATOM 4050 C CA . LEU B 1 14 ? 6.371 -22.5 -7.902 1 93.19 14 LEU B CA 1
ATOM 4051 C C . LEU B 1 14 ? 5.648 -22.312 -6.57 1 93.19 14 LEU B C 1
ATOM 4053 O O . LEU B 1 14 ? 5.156 -21.219 -6.277 1 93.19 14 LEU B O 1
ATOM 4057 N N . ILE B 1 15 ? 5.605 -23.328 -5.75 1 94.62 15 ILE B N 1
ATOM 4058 C CA . ILE B 1 15 ? 4.867 -23.234 -4.492 1 94.62 15 ILE B CA 1
ATOM 4059 C C . ILE B 1 15 ? 5.527 -22.203 -3.58 1 94.62 15 ILE B C 1
ATOM 4061 O O . ILE B 1 15 ? 4.844 -21.484 -2.84 1 94.62 15 ILE B O 1
ATOM 4065 N N . GLN B 1 16 ? 6.84 -22.125 -3.662 1 89.81 16 GLN B N 1
ATOM 4066 C CA . GLN B 1 16 ? 7.535 -21.125 -2.855 1 89.81 16 GLN B CA 1
ATOM 4067 C C . GLN B 1 16 ? 7.172 -19.703 -3.297 1 89.81 16 GLN B C 1
ATOM 4069 O O . GLN B 1 16 ? 6.992 -18.812 -2.463 1 89.81 16 GLN B O 1
ATOM 4074 N N . ALA B 1 17 ? 7.074 -19.547 -4.543 1 89.19 17 ALA B N 1
ATOM 4075 C CA . ALA B 1 17 ? 6.676 -18.234 -5.078 1 89.19 17 ALA B CA 1
ATOM 4076 C C . ALA B 1 17 ? 5.238 -17.906 -4.695 1 89.19 17 ALA B C 1
ATOM 4078 O O . ALA B 1 17 ? 4.945 -16.781 -4.289 1 89.19 17 ALA B O 1
ATOM 4079 N N . LEU B 1 18 ? 4.395 -18.906 -4.809 1 91.56 18 LEU B N 1
ATOM 4080 C CA . LEU B 1 18 ? 2.979 -18.703 -4.531 1 91.56 18 LEU B CA 1
ATOM 4081 C C . LEU B 1 18 ? 2.752 -18.391 -3.057 1 91.56 18 LEU B C 1
ATOM 4083 O O . LEU B 1 18 ? 1.839 -17.641 -2.707 1 91.56 18 LEU B O 1
ATOM 4087 N N . ARG B 1 19 ? 3.637 -18.859 -2.201 1 91.94 19 ARG B N 1
ATOM 4088 C CA . ARG B 1 19 ? 3.559 -18.594 -0.77 1 91.94 19 ARG B CA 1
ATOM 4089 C C . ARG B 1 19 ? 3.957 -17.141 -0.471 1 91.94 19 ARG B C 1
ATOM 4091 O O . ARG B 1 19 ? 3.674 -16.625 0.613 1 91.94 19 ARG B O 1
ATOM 4098 N N . SER B 1 20 ? 4.598 -16.531 -1.451 1 87.56 20 SER B N 1
ATOM 4099 C CA . SER B 1 20 ? 5.199 -15.227 -1.198 1 87.56 20 SER B CA 1
ATOM 4100 C C . SER B 1 20 ? 4.523 -14.141 -2.025 1 87.56 20 SER B C 1
ATOM 4102 O O . SER B 1 20 ? 5.168 -13.164 -2.418 1 87.56 20 SER B O 1
ATOM 4104 N N . ILE B 1 21 ? 3.229 -14.289 -2.354 1 85.56 21 ILE B N 1
ATOM 4105 C CA . ILE B 1 21 ? 2.529 -13.336 -3.207 1 85.56 21 ILE B CA 1
ATOM 4106 C C . ILE B 1 21 ? 2.055 -12.148 -2.373 1 85.56 21 ILE B C 1
ATOM 4108 O O . ILE B 1 21 ? 1.746 -11.086 -2.916 1 85.56 21 ILE B O 1
ATOM 4112 N N . GLY B 1 22 ? 1.998 -12.227 -1.075 1 80.06 22 GLY B N 1
ATOM 4113 C CA . GLY B 1 22 ? 1.78 -11.023 -0.283 1 80.06 22 GLY B CA 1
ATOM 4114 C C . GLY B 1 22 ? 0.425 -11 0.398 1 80.06 22 GLY B C 1
ATOM 4115 O O . GLY B 1 22 ? -0.185 -9.938 0.534 1 80.06 22 GLY B O 1
ATOM 4116 N N . TYR B 1 23 ? -0.142 -12.117 0.89 1 87.81 23 TYR B N 1
ATOM 4117 C CA . TYR B 1 23 ? -1.382 -12.188 1.654 1 87.81 23 TYR B CA 1
ATOM 4118 C C . TYR B 1 23 ? -1.149 -11.781 3.105 1 87.81 23 TYR B C 1
ATOM 4120 O O . TYR B 1 23 ? -0.142 -12.164 3.709 1 87.81 23 TYR B O 1
ATOM 4128 N N . SER B 1 24 ? -2.027 -10.906 3.6 1 88.94 24 SER B N 1
ATOM 4129 C CA . SER B 1 24 ? -2.156 -10.852 5.051 1 88.94 24 SER B CA 1
ATOM 4130 C C . SER B 1 24 ? -3.016 -11.992 5.578 1 88.94 24 SER B C 1
ATOM 4132 O O . SER B 1 24 ? -3.678 -12.688 4.805 1 88.94 24 SER B O 1
ATOM 4134 N N . LEU B 1 25 ? -2.998 -12.172 6.852 1 93.75 25 LEU B N 1
ATOM 4135 C CA . LEU B 1 25 ? -3.814 -13.234 7.43 1 93.75 25 LEU B CA 1
ATOM 4136 C C . LEU B 1 25 ? -5.297 -12.969 7.203 1 93.75 25 LEU B C 1
ATOM 4138 O O . LEU B 1 25 ? -6.051 -13.875 6.859 1 93.75 25 LEU B O 1
ATOM 4142 N N . GLU B 1 26 ? -5.68 -11.711 7.414 1 95.5 26 GLU B N 1
ATOM 4143 C CA . GLU B 1 26 ? -7.094 -11.375 7.277 1 95.5 26 GLU B CA 1
ATOM 4144 C C . GLU B 1 26 ? -7.566 -11.547 5.836 1 95.5 26 GLU B C 1
ATOM 4146 O O . GLU B 1 26 ? -8.688 -12.008 5.594 1 95.5 26 GLU B O 1
ATOM 4151 N N . GLN B 1 27 ? -6.734 -11.227 4.898 1 94.56 27 GLN B N 1
ATOM 4152 C CA . GLN B 1 27 ? -7.066 -11.422 3.492 1 94.56 27 GLN B CA 1
ATOM 4153 C C . GLN B 1 27 ? -7.203 -12.906 3.166 1 94.56 27 GLN B C 1
ATOM 4155 O O . GLN B 1 27 ? -8.102 -13.305 2.42 1 94.56 27 GLN B O 1
ATOM 4160 N N . ALA B 1 28 ? -6.273 -13.641 3.689 1 96.75 28 ALA B N 1
ATOM 4161 C CA . ALA B 1 28 ? -6.285 -15.078 3.445 1 96.75 28 ALA B CA 1
ATOM 4162 C C . ALA B 1 28 ? -7.559 -15.719 3.996 1 96.75 28 ALA B C 1
ATOM 4164 O O . ALA B 1 28 ? -8.227 -16.484 3.299 1 96.75 28 ALA B O 1
ATOM 4165 N N . VAL B 1 29 ? -7.879 -15.375 5.215 1 98.19 29 VAL B N 1
ATOM 4166 C CA . VAL B 1 29 ? -9.086 -15.906 5.844 1 98.19 29 VAL B CA 1
ATOM 4167 C C . VAL B 1 29 ? -10.312 -15.484 5.047 1 98.19 29 VAL B C 1
ATOM 4169 O O . VAL B 1 29 ? -11.227 -16.281 4.824 1 98.19 29 VAL B O 1
ATOM 4172 N N . ALA B 1 30 ? -10.312 -14.258 4.609 1 97.62 30 ALA B N 1
ATOM 4173 C CA . ALA B 1 30 ? -11.438 -13.75 3.834 1 97.62 30 ALA B CA 1
ATOM 4174 C C . ALA B 1 30 ? -11.625 -14.547 2.545 1 97.62 30 ALA B C 1
ATOM 4176 O O . ALA B 1 30 ? -12.758 -14.789 2.115 1 97.62 30 ALA B O 1
ATOM 4177 N N . ASP B 1 31 ? -10.586 -14.93 1.948 1 95.75 31 ASP B N 1
ATOM 4178 C CA . ASP B 1 31 ? -10.672 -15.703 0.714 1 95.75 31 ASP B CA 1
ATOM 4179 C C . ASP B 1 31 ? -11.312 -17.062 0.966 1 95.75 31 ASP B C 1
ATOM 4181 O O . ASP B 1 31 ? -12.008 -17.609 0.101 1 95.75 31 ASP B O 1
ATOM 4185 N N . ILE B 1 32 ? -11.008 -17.641 2.1 1 97.75 32 ILE B N 1
ATOM 4186 C CA . ILE B 1 32 ? -11.648 -18.906 2.449 1 97.75 32 ILE B CA 1
ATOM 4187 C C . ILE B 1 32 ? -13.133 -18.688 2.693 1 97.75 32 ILE B C 1
ATOM 4189 O O . ILE B 1 32 ? -13.969 -19.469 2.252 1 97.75 32 ILE B O 1
ATOM 4193 N N . ILE B 1 33 ? -13.414 -17.609 3.369 1 98.12 33 ILE B N 1
ATOM 4194 C CA . ILE B 1 33 ? -14.805 -17.297 3.689 1 98.12 33 ILE B CA 1
ATOM 4195 C C . ILE B 1 33 ? -15.578 -17.016 2.404 1 98.12 33 ILE B C 1
ATOM 4197 O O . ILE B 1 33 ? -16.766 -17.344 2.299 1 98.12 33 ILE B O 1
ATOM 4201 N N . ASP B 1 34 ? -14.953 -16.438 1.368 1 96.25 34 ASP B N 1
ATOM 4202 C CA . ASP B 1 34 ? -15.578 -16.281 0.061 1 96.25 34 ASP B CA 1
ATOM 4203 C C . ASP B 1 34 ? -16.188 -17.609 -0.417 1 96.25 34 ASP B C 1
ATOM 4205 O O . ASP B 1 34 ? -17.297 -17.625 -0.936 1 96.25 34 ASP B O 1
ATOM 4209 N N . ASN B 1 35 ? -15.422 -18.688 -0.247 1 95 35 ASN B N 1
ATOM 4210 C CA . ASN B 1 35 ? -15.898 -20 -0.664 1 95 35 ASN B CA 1
ATOM 4211 C C . ASN B 1 35 ? -17.078 -20.453 0.185 1 95 35 ASN B C 1
ATOM 4213 O O . ASN B 1 35 ? -18 -21.109 -0.32 1 95 35 ASN B O 1
ATOM 4217 N N . SER B 1 36 ? -17.016 -20.094 1.456 1 97.31 36 SER B N 1
ATOM 4218 C CA . SER B 1 36 ? -18.125 -20.422 2.34 1 97.31 36 SER B CA 1
ATOM 4219 C C . SER B 1 36 ? -19.406 -19.75 1.885 1 97.31 36 SER B C 1
ATOM 4221 O O . SER B 1 36 ? -20.469 -20.375 1.848 1 97.31 36 SER B O 1
ATOM 4223 N N . ILE B 1 37 ? -19.297 -18.5 1.587 1 96.44 37 ILE B N 1
ATOM 4224 C CA . ILE B 1 37 ? -20.453 -17.719 1.142 1 96.44 37 ILE B CA 1
ATOM 4225 C C . ILE B 1 37 ? -20.969 -18.266 -0.187 1 96.44 37 ILE B C 1
ATOM 4227 O O . ILE B 1 37 ? -22.172 -18.406 -0.38 1 96.44 37 ILE B O 1
ATOM 4231 N N . SER B 1 38 ? -20.078 -18.641 -1.069 1 93.38 38 SER B N 1
ATOM 4232 C CA . SER B 1 38 ? -20.453 -19.219 -2.35 1 93.38 38 SER B CA 1
ATOM 4233 C C . SER B 1 38 ? -21.172 -20.547 -2.156 1 93.38 38 SER B C 1
ATOM 4235 O O . SER B 1 38 ? -22.031 -20.922 -2.965 1 93.38 38 SER B O 1
ATOM 4237 N N . ALA B 1 39 ? -20.875 -21.25 -1.09 1 94.81 39 ALA B N 1
ATOM 4238 C CA . ALA B 1 39 ? -21.516 -22.516 -0.764 1 94.81 39 ALA B CA 1
ATOM 4239 C C . ALA B 1 39 ? -22.797 -22.297 0.023 1 94.81 39 ALA B C 1
ATOM 4241 O O . ALA B 1 39 ? -23.391 -23.25 0.54 1 94.81 39 ALA B O 1
ATOM 4242 N N . LYS B 1 40 ? -23.188 -20.984 0.235 1 95.62 40 LYS B N 1
ATOM 4243 C CA . LYS B 1 40 ? -24.422 -20.594 0.899 1 95.62 40 LYS B CA 1
ATOM 4244 C C . LYS B 1 40 ? -24.391 -20.953 2.383 1 95.62 40 LYS B C 1
ATOM 4246 O O . LYS B 1 40 ? -25.391 -21.406 2.938 1 95.62 40 LYS B O 1
ATOM 4251 N N . ALA B 1 41 ? -23.25 -20.859 2.924 1 97.75 41 ALA B N 1
ATOM 4252 C CA . ALA B 1 41 ? -23.125 -21.078 4.363 1 97.75 41 ALA B CA 1
ATOM 4253 C C . ALA B 1 41 ? -23.891 -20.016 5.148 1 97.75 41 ALA B C 1
ATOM 4255 O O . ALA B 1 41 ? -23.891 -18.844 4.773 1 97.75 41 ALA B O 1
ATOM 4256 N N . ARG B 1 42 ? -24.453 -20.406 6.238 1 97.88 42 ARG B N 1
ATOM 4257 C CA . ARG B 1 42 ? -25.125 -19.469 7.137 1 97.88 42 ARG B CA 1
ATOM 4258 C C . ARG B 1 42 ? -24.234 -19.078 8.305 1 97.88 42 ARG B C 1
ATOM 4260 O O . ARG B 1 42 ? -24.344 -17.984 8.852 1 97.88 42 ARG B O 1
ATOM 4267 N N . ASN B 1 43 ? -23.5 -20.016 8.68 1 98.12 43 ASN B N 1
ATOM 4268 C CA . ASN B 1 43 ? -22.562 -19.812 9.773 1 98.12 43 ASN B CA 1
ATOM 4269 C C . ASN B 1 43 ? -21.141 -20.203 9.375 1 98.12 43 ASN B C 1
ATOM 4271 O O . ASN B 1 43 ? -20.922 -21.266 8.773 1 98.12 43 ASN B O 1
ATOM 4275 N N . VAL B 1 44 ? -20.219 -19.328 9.703 1 98.69 44 VAL B N 1
ATOM 4276 C CA . VAL B 1 44 ? -18.797 -19.594 9.5 1 98.69 44 VAL B CA 1
ATOM 4277 C C . VAL B 1 44 ? -18.031 -19.344 10.797 1 98.69 44 VAL B C 1
ATOM 4279 O O . VAL B 1 44 ? -18.25 -18.328 11.469 1 98.69 44 VAL B O 1
ATOM 4282 N N . LEU B 1 45 ? -17.172 -20.25 11.18 1 97.94 45 LEU B N 1
ATOM 4283 C CA . LEU B 1 45 ? -16.328 -20.109 12.359 1 97.94 45 LEU B CA 1
ATOM 4284 C C . LEU B 1 45 ? -14.852 -20.047 11.961 1 97.94 45 LEU B C 1
ATOM 4286 O O . LEU B 1 45 ? -14.375 -20.875 11.18 1 97.94 45 LEU B O 1
ATOM 4290 N N . VAL B 1 46 ? -14.188 -19.016 12.398 1 98.44 46 VAL B N 1
ATOM 4291 C CA . VAL B 1 46 ? -12.734 -18.938 12.328 1 98.44 46 VAL B CA 1
ATOM 4292 C C . VAL B 1 46 ? -12.133 -19.188 13.711 1 98.44 46 VAL B C 1
ATOM 4294 O O . VAL B 1 46 ? -12.352 -18.406 14.641 1 98.44 46 VAL B O 1
ATOM 4297 N N . ARG B 1 47 ? -11.414 -20.266 13.859 1 96.38 47 ARG B N 1
ATOM 4298 C CA . ARG B 1 47 ? -10.859 -20.656 15.148 1 96.38 47 ARG B CA 1
ATOM 4299 C C . ARG B 1 47 ? -9.336 -20.672 15.102 1 96.38 47 ARG B C 1
ATOM 4301 O O . ARG B 1 47 ? -8.742 -21.281 14.211 1 96.38 47 ARG B O 1
ATOM 4308 N N . LEU B 1 48 ? -8.711 -20 16 1 96.19 48 LEU B N 1
ATOM 4309 C CA . LEU B 1 48 ? -7.277 -20.141 16.25 1 96.19 48 LEU B CA 1
ATOM 4310 C C . LEU B 1 48 ? -7.004 -21.188 17.312 1 96.19 48 LEU B C 1
ATOM 4312 O O . LEU B 1 48 ? -7.422 -21.031 18.469 1 96.19 48 LEU B O 1
ATOM 4316 N N . VAL B 1 49 ? -6.402 -22.25 16.875 1 95.19 49 VAL B N 1
ATOM 4317 C CA . VAL B 1 49 ? -5.992 -23.281 17.828 1 95.19 49 VAL B CA 1
ATOM 4318 C C . VAL B 1 49 ? -4.602 -22.953 18.375 1 95.19 49 VAL B C 1
ATOM 4320 O O . VAL B 1 49 ? -3.652 -22.781 17.594 1 95.19 49 VAL B O 1
ATOM 4323 N N . ARG B 1 50 ? -4.496 -22.891 19.672 1 91.88 50 ARG B N 1
ATOM 4324 C CA . ARG B 1 50 ? -3.234 -22.422 20.234 1 91.88 50 ARG B CA 1
ATOM 4325 C C . ARG B 1 50 ? -2.723 -23.375 21.312 1 91.88 50 ARG B C 1
ATOM 4327 O O . ARG B 1 50 ? -3.49 -24.188 21.844 1 91.88 50 ARG B O 1
ATOM 4334 N N . THR B 1 51 ? -1.423 -23.359 21.453 1 88.69 51 THR B N 1
ATOM 4335 C CA . THR B 1 51 ? -0.766 -23.891 22.641 1 88.69 51 THR B CA 1
ATOM 4336 C C . THR B 1 51 ? -0.365 -22.766 23.594 1 88.69 51 THR B C 1
ATOM 4338 O O . THR B 1 51 ? -0.903 -21.656 23.5 1 88.69 51 THR B O 1
ATOM 4341 N N . ASP B 1 52 ? 0.508 -23.031 24.453 1 82.12 52 ASP B N 1
ATOM 4342 C CA . ASP B 1 52 ? 0.977 -22 25.375 1 82.12 52 ASP B CA 1
ATOM 4343 C C . ASP B 1 52 ? 1.981 -21.078 24.688 1 82.12 52 ASP B C 1
ATOM 4345 O O . ASP B 1 52 ? 2.201 -19.953 25.141 1 82.12 52 ASP B O 1
ATOM 4349 N N . GLU B 1 53 ? 2.451 -21.578 23.625 1 82.19 53 GLU B N 1
ATOM 4350 C CA . GLU B 1 53 ? 3.598 -20.844 23.094 1 82.19 53 GLU B CA 1
ATOM 4351 C C . GLU B 1 53 ? 3.303 -20.297 21.703 1 82.19 53 GLU B C 1
ATOM 4353 O O . GLU B 1 53 ? 3.949 -19.344 21.25 1 82.19 53 GLU B O 1
ATOM 4358 N N . ARG B 1 54 ? 2.334 -20.906 20.984 1 87.94 54 ARG B N 1
ATOM 4359 C CA . ARG B 1 54 ? 2.156 -20.484 19.609 1 87.94 54 ARG B CA 1
ATOM 4360 C C . ARG B 1 54 ? 0.748 -20.797 19.109 1 87.94 54 ARG B C 1
ATOM 4362 O O . ARG B 1 54 ? -0.018 -21.469 19.797 1 87.94 54 ARG B O 1
ATOM 4369 N N . ILE B 1 55 ? 0.395 -20.25 18.047 1 91.69 55 ILE B N 1
ATOM 4370 C CA . ILE B 1 55 ? -0.803 -20.641 17.312 1 91.69 55 ILE B CA 1
ATOM 4371 C C . ILE B 1 55 ? -0.48 -21.812 16.375 1 91.69 55 ILE B C 1
ATOM 4373 O O . ILE B 1 55 ? 0.359 -21.688 15.484 1 91.69 55 ILE B O 1
ATOM 4377 N N . ASP B 1 56 ? -1.144 -22.844 16.547 1 92.12 56 ASP B N 1
ATOM 4378 C CA . ASP B 1 56 ? -0.791 -24.094 15.875 1 92.12 56 ASP B CA 1
ATOM 4379 C C . ASP B 1 56 ? -1.586 -24.266 14.578 1 92.12 56 ASP B C 1
ATOM 4381 O O . ASP B 1 56 ? -1.097 -24.859 13.617 1 92.12 56 ASP B O 1
ATOM 4385 N N . GLN B 1 57 ? -2.816 -23.875 14.688 1 96 57 GLN B N 1
ATOM 4386 C CA . GLN B 1 57 ? -3.697 -24.078 13.539 1 96 57 GLN B CA 1
ATOM 4387 C C . GLN B 1 57 ? -4.691 -22.938 13.398 1 96 57 GLN B C 1
ATOM 4389 O O . GLN B 1 57 ? -5 -22.25 14.367 1 96 57 GLN B O 1
ATOM 4394 N N . VAL B 1 58 ? -5.059 -22.703 12.219 1 97.69 58 VAL B N 1
ATOM 4395 C CA . VAL B 1 58 ? -6.23 -21.891 11.906 1 97.69 58 VAL B CA 1
ATOM 4396 C C . VAL B 1 58 ? -7.289 -22.75 11.219 1 97.69 58 VAL B C 1
ATOM 4398 O O . VAL B 1 58 ? -6.992 -23.453 10.242 1 97.69 58 VAL B O 1
ATOM 4401 N N . LEU B 1 59 ? -8.445 -22.781 11.773 1 97.75 59 LEU B N 1
ATOM 4402 C CA . LEU B 1 59 ? -9.555 -23.547 11.219 1 97.75 59 LEU B CA 1
ATOM 4403 C C . LEU B 1 59 ? -10.664 -22.609 10.734 1 97.75 59 LEU B C 1
ATOM 4405 O O . LEU B 1 59 ? -11.023 -21.656 11.422 1 97.75 59 LEU B O 1
ATOM 4409 N N . VAL B 1 60 ? -11.102 -22.797 9.555 1 98.69 60 VAL B N 1
ATOM 4410 C CA . VAL B 1 60 ? -12.305 -22.141 9.039 1 98.69 60 VAL B CA 1
ATOM 4411 C C . VAL B 1 60 ? -13.383 -23.188 8.758 1 98.69 60 VAL B C 1
ATOM 4413 O O . VAL B 1 60 ? -13.195 -24.078 7.926 1 98.69 60 VAL B O 1
ATOM 4416 N N . VAL B 1 61 ? -14.461 -23.078 9.469 1 98.5 61 VAL B N 1
ATOM 4417 C CA . VAL B 1 61 ? -15.523 -24.078 9.438 1 98.5 61 VAL B CA 1
ATOM 4418 C C . VAL B 1 61 ? -16.828 -23.438 8.977 1 98.5 61 VAL B C 1
ATOM 4420 O O . VAL B 1 61 ? -17.203 -22.375 9.461 1 98.5 61 VAL B O 1
ATOM 4423 N N . ASP B 1 62 ? -17.516 -24.109 8.039 1 98.56 62 ASP B N 1
ATOM 4424 C CA . ASP B 1 62 ? -18.781 -23.547 7.574 1 98.56 62 ASP B CA 1
ATOM 4425 C C . ASP B 1 62 ? -19.828 -24.625 7.402 1 98.56 62 ASP B C 1
ATOM 4427 O O . ASP B 1 62 ? -19.516 -25.812 7.309 1 98.56 62 ASP B O 1
ATOM 4431 N N . ASP B 1 63 ? -21.078 -24.234 7.449 1 98.25 63 ASP B N 1
ATOM 4432 C CA . ASP B 1 63 ? -22.188 -25.156 7.273 1 98.25 63 ASP B CA 1
ATOM 4433 C C . ASP B 1 63 ? -22.766 -25.078 5.859 1 98.25 63 ASP B C 1
ATOM 4435 O O . ASP B 1 63 ? -23.969 -25.25 5.66 1 98.25 63 ASP B O 1
ATOM 4439 N N . GLY B 1 64 ? -21.938 -24.703 4.879 1 97.62 64 GLY B N 1
ATOM 4440 C CA . GLY B 1 64 ? -22.375 -24.641 3.494 1 97.62 64 GLY B CA 1
ATOM 4441 C C . GLY B 1 64 ? -22.781 -25.984 2.932 1 97.62 64 GLY B C 1
ATOM 4442 O O . GLY B 1 64 ? -22.812 -26.984 3.656 1 97.62 64 GLY B O 1
ATOM 4443 N N . THR B 1 65 ? -22.969 -26.094 1.643 1 96.69 65 THR B N 1
ATOM 4444 C CA . THR B 1 65 ? -23.562 -27.266 1.006 1 96.69 65 THR B CA 1
ATOM 4445 C C . THR B 1 65 ? -22.562 -28.406 0.968 1 96.69 65 THR B C 1
ATOM 4447 O O . THR B 1 65 ? -22.938 -29.562 0.698 1 96.69 65 THR B O 1
ATOM 4450 N N . GLY B 1 66 ? -21.281 -28.109 1.243 1 96.81 66 GLY B N 1
ATOM 4451 C CA . GLY B 1 66 ? -20.25 -29.141 1.149 1 96.81 66 GLY B CA 1
ATOM 4452 C C . GLY B 1 66 ? -19.891 -29.484 -0.281 1 96.81 66 GLY B C 1
ATOM 4453 O O . GLY B 1 66 ? -20.25 -28.766 -1.214 1 96.81 66 GLY B O 1
ATOM 4454 N N . MET B 1 67 ? -19.047 -30.547 -0.372 1 95.81 67 MET B N 1
ATOM 4455 C CA . MET B 1 67 ? -18.578 -30.953 -1.689 1 95.81 67 MET B CA 1
ATOM 4456 C C . MET B 1 67 ? -18.562 -32.469 -1.817 1 95.81 67 MET B C 1
ATOM 4458 O O . MET B 1 67 ? -18.297 -33.188 -0.845 1 95.81 67 MET B O 1
ATOM 4462 N N . SER B 1 68 ? -18.828 -32.875 -3.051 1 94.88 68 SER B N 1
ATOM 4463 C CA . SER B 1 68 ? -18.547 -34.281 -3.373 1 94.88 68 SER B CA 1
ATOM 4464 C C . SER B 1 68 ? -17.047 -34.531 -3.477 1 94.88 68 SER B C 1
ATOM 4466 O O . SER B 1 68 ? -16.25 -33.594 -3.516 1 94.88 68 SER B O 1
ATOM 4468 N N . GLU B 1 69 ? -16.719 -35.781 -3.521 1 94 69 GLU B N 1
ATOM 4469 C CA . GLU B 1 69 ? -15.312 -36.125 -3.664 1 94 69 GLU B CA 1
ATOM 4470 C C . GLU B 1 69 ? -14.719 -35.531 -4.934 1 94 69 GLU B C 1
ATOM 4472 O O . GLU B 1 69 ? -13.594 -35.031 -4.922 1 94 69 GLU B O 1
ATOM 4477 N N . HIS B 1 70 ? -15.477 -35.625 -5.996 1 93.12 70 HIS B N 1
ATOM 4478 C CA . HIS B 1 70 ? -15.023 -35.094 -7.27 1 93.12 70 HIS B CA 1
ATOM 4479 C C . HIS B 1 70 ? -14.852 -33.562 -7.199 1 93.12 70 HIS B C 1
ATOM 4481 O O . HIS B 1 70 ? -13.867 -33.031 -7.707 1 93.12 70 HIS B O 1
ATOM 4487 N N . ARG B 1 71 ? -15.789 -32.906 -6.562 1 93.56 71 ARG B N 1
ATOM 4488 C CA . ARG B 1 71 ? -15.719 -31.453 -6.434 1 93.56 71 ARG B CA 1
ATOM 4489 C C . ARG B 1 71 ? -14.547 -31.031 -5.543 1 93.56 71 ARG B C 1
ATOM 4491 O O . ARG B 1 71 ? -13.883 -30.031 -5.809 1 93.56 71 ARG B O 1
ATOM 4498 N N . LEU B 1 72 ? -14.352 -31.797 -4.504 1 95.81 72 LEU B N 1
ATOM 4499 C CA . LEU B 1 72 ? -13.227 -31.531 -3.625 1 95.81 72 LEU B CA 1
ATOM 4500 C C . LEU B 1 72 ? -11.906 -31.688 -4.371 1 95.81 72 LEU B C 1
ATOM 4502 O O . LEU B 1 72 ? -11 -30.859 -4.234 1 95.81 72 LEU B O 1
ATOM 4506 N N . HIS B 1 73 ? -11.805 -32.75 -5.148 1 94.62 73 HIS B N 1
ATOM 4507 C CA . HIS B 1 73 ? -10.617 -33 -5.961 1 94.62 73 HIS B CA 1
ATOM 4508 C C . HIS B 1 73 ? -10.32 -31.797 -6.863 1 94.62 73 HIS B C 1
ATOM 4510 O O . HIS B 1 73 ? -9.18 -31.344 -6.934 1 94.62 73 HIS B O 1
ATOM 4516 N N . GLU B 1 74 ? -11.312 -31.281 -7.469 1 94 74 GLU B N 1
ATOM 4517 C CA . GLU B 1 74 ? -11.148 -30.141 -8.359 1 94 74 GLU B CA 1
ATOM 4518 C C . GLU B 1 74 ? -10.828 -28.875 -7.57 1 94 74 GLU B C 1
ATOM 4520 O O . GLU B 1 74 ? -10.039 -28.031 -8.016 1 94 74 GLU B O 1
ATOM 4525 N N . ALA B 1 75 ? -11.469 -28.734 -6.434 1 94.44 75 ALA B N 1
ATOM 4526 C CA . ALA B 1 75 ? -11.25 -27.562 -5.602 1 94.44 75 ALA B CA 1
ATOM 4527 C C . ALA B 1 75 ? -9.797 -27.469 -5.148 1 94.44 75 ALA B C 1
ATOM 4529 O O . ALA B 1 75 ? -9.258 -26.375 -4.965 1 94.44 75 ALA B O 1
ATOM 4530 N N . MET B 1 76 ? -9.172 -28.641 -5.066 1 96.44 76 MET B N 1
ATOM 4531 C CA . MET B 1 76 ? -7.797 -28.688 -4.59 1 96.44 76 MET B CA 1
ATOM 4532 C C . MET B 1 76 ? -6.82 -28.328 -5.707 1 96.44 76 MET B C 1
ATOM 4534 O O . MET B 1 76 ? -5.648 -28.062 -5.449 1 96.44 76 MET B O 1
ATOM 4538 N N . ARG B 1 77 ? -7.277 -28.312 -6.91 1 95.69 77 ARG B N 1
ATOM 4539 C CA . ARG B 1 77 ? -6.414 -28 -8.047 1 95.69 77 ARG B CA 1
ATOM 4540 C C . ARG B 1 77 ? -6.066 -26.516 -8.07 1 95.69 77 ARG B C 1
ATOM 4542 O O . ARG B 1 77 ? -6.938 -25.672 -7.875 1 95.69 77 ARG B O 1
ATOM 4549 N N . PHE B 1 78 ? -4.762 -26.219 -8.25 1 94.75 78 PHE B N 1
ATOM 4550 C CA . PHE B 1 78 ? -4.398 -24.828 -8.547 1 94.75 78 PHE B CA 1
ATOM 4551 C C . PHE B 1 78 ? -4.988 -24.391 -9.883 1 94.75 78 PHE B C 1
ATOM 4553 O O . PHE B 1 78 ? -4.551 -24.859 -10.945 1 94.75 78 PHE B O 1
ATOM 4560 N N . GLY B 1 79 ? -5.941 -23.562 -9.797 1 92.62 79 GLY B N 1
ATOM 4561 C CA . GLY B 1 79 ? -6.684 -23.172 -10.984 1 92.62 79 GLY B CA 1
ATOM 4562 C C . GLY B 1 79 ? -7.91 -24.031 -11.227 1 92.62 79 GLY B C 1
ATOM 4563 O O . GLY B 1 79 ? -8.094 -24.562 -12.32 1 92.62 79 GLY B O 1
ATOM 4564 N N . ALA B 1 80 ? -8.641 -24.172 -10.117 1 89.12 80 ALA B N 1
ATOM 4565 C CA . ALA B 1 80 ? -9.859 -24.969 -10.234 1 89.12 80 ALA B CA 1
ATOM 4566 C C . ALA B 1 80 ? -10.836 -24.344 -11.227 1 89.12 80 ALA B C 1
ATOM 4568 O O . ALA B 1 80 ? -11.008 -23.125 -11.242 1 89.12 80 ALA B O 1
ATOM 4569 N N . ASP B 1 81 ? -11.18 -25.094 -12.211 1 76.25 81 ASP B N 1
ATOM 4570 C CA . ASP B 1 81 ? -12.125 -24.625 -13.219 1 76.25 81 ASP B CA 1
ATOM 4571 C C . ASP B 1 81 ? -13.57 -24.891 -12.789 1 76.25 81 ASP B C 1
ATOM 4573 O O . ASP B 1 81 ? -14.141 -25.922 -13.156 1 76.25 81 ASP B O 1
ATOM 4577 N N . THR B 1 82 ? -13.93 -24.328 -11.742 1 63.69 82 THR B N 1
ATOM 4578 C CA . THR B 1 82 ? -15.312 -24.594 -11.367 1 63.69 82 THR B CA 1
ATOM 4579 C C . THR B 1 82 ? -16.25 -23.609 -12.039 1 63.69 82 THR B C 1
ATOM 4581 O O . THR B 1 82 ? -15.867 -22.484 -12.336 1 63.69 82 THR B O 1
ATOM 4584 N N . GLU B 1 83 ? -17.219 -24.094 -12.688 1 58.47 83 GLU B N 1
ATOM 4585 C CA . GLU B 1 83 ? -18.234 -23.25 -13.32 1 58.47 83 GLU B CA 1
ATOM 4586 C C . GLU B 1 83 ? -18.562 -22.031 -12.469 1 58.47 83 GLU B C 1
ATOM 4588 O O . GLU B 1 83 ? -19.109 -22.156 -11.375 1 58.47 83 GLU B O 1
ATOM 4593 N N . LYS B 1 84 ? -17.797 -21.078 -12.719 1 63.84 84 LYS B N 1
ATOM 4594 C CA . LYS B 1 84 ? -18.062 -19.875 -11.938 1 63.84 84 LYS B CA 1
ATOM 4595 C C . LYS B 1 84 ? -19.25 -19.094 -12.492 1 63.84 84 LYS B C 1
ATOM 4597 O O . LYS B 1 84 ? -19.281 -18.766 -13.68 1 63.84 84 LYS B O 1
ATOM 4602 N N . SER B 1 85 ? -20.203 -19.219 -11.695 1 68 85 SER B N 1
ATOM 4603 C CA . SER B 1 85 ? -21.344 -18.344 -11.992 1 68 85 SER B CA 1
ATOM 4604 C C . SER B 1 85 ? -20.969 -16.875 -11.883 1 68 85 SER B C 1
ATOM 4606 O O . SER B 1 85 ? -19.922 -16.531 -11.305 1 68 85 SER B O 1
ATOM 4608 N N . LEU B 1 86 ? -21.688 -16.047 -12.508 1 73.12 86 LEU B N 1
ATOM 4609 C CA . LEU B 1 86 ? -21.484 -14.602 -12.484 1 73.12 86 LEU B CA 1
ATOM 4610 C C . LEU B 1 86 ? -21.531 -14.07 -11.055 1 73.12 86 LEU B C 1
ATOM 4612 O O . LEU B 1 86 ? -21.031 -12.984 -10.766 1 73.12 86 LEU B O 1
ATOM 4616 N N . ASP B 1 87 ? -21.984 -14.906 -10.172 1 77 87 ASP B N 1
ATOM 4617 C CA . ASP B 1 87 ? -22.156 -14.438 -8.805 1 77 87 ASP B CA 1
ATOM 4618 C C . ASP B 1 87 ? -21.031 -14.93 -7.902 1 77 87 ASP B C 1
ATOM 4620 O O . ASP B 1 87 ? -21 -14.617 -6.711 1 77 87 ASP B O 1
ATOM 4624 N N . SER B 1 88 ? -20.188 -15.594 -8.555 1 82.06 88 SER B N 1
ATOM 4625 C CA . SER B 1 88 ? -19.109 -16.156 -7.758 1 82.06 88 SER B CA 1
ATOM 4626 C C . SER B 1 88 ? -18.188 -15.078 -7.219 1 82.06 88 SER B C 1
ATOM 4628 O O . SER B 1 88 ? -17.922 -14.086 -7.902 1 82.06 88 SER B O 1
ATOM 4630 N N . LEU B 1 89 ? -17.75 -15.258 -5.977 1 85.81 89 LEU B N 1
ATOM 4631 C CA . LEU B 1 89 ? -16.828 -14.32 -5.359 1 85.81 89 LEU B CA 1
ATOM 4632 C C . LEU B 1 89 ? -15.383 -14.641 -5.746 1 85.81 89 LEU B C 1
ATOM 4634 O O . LEU B 1 89 ? -14.492 -13.805 -5.57 1 85.81 89 LEU B O 1
ATOM 4638 N N . SER B 1 90 ? -15.219 -15.883 -6.293 1 80.69 90 SER B N 1
ATOM 4639 C CA . SER B 1 90 ? -13.891 -16.297 -6.738 1 80.69 90 SER B CA 1
ATOM 4640 C C . SER B 1 90 ? -13.703 -16.062 -8.234 1 80.69 90 SER B C 1
ATOM 4642 O O . SER B 1 90 ? -14.625 -16.281 -9.023 1 80.69 90 SER B O 1
ATOM 4644 N N . LYS B 1 91 ? -12.516 -15.648 -8.617 1 77.88 91 LYS B N 1
ATOM 4645 C CA . LYS B 1 91 ? -12.305 -15.305 -10.023 1 77.88 91 LYS B CA 1
ATOM 4646 C C . LYS B 1 91 ? -11.328 -16.266 -10.688 1 77.88 91 LYS B C 1
ATOM 4648 O O . LYS B 1 91 ? -11.539 -16.703 -11.82 1 77.88 91 LYS B O 1
ATOM 4653 N N . PHE B 1 92 ? -10.367 -16.844 -9.969 1 83.19 92 PHE B N 1
ATOM 4654 C CA . PHE B 1 92 ? -9.25 -17.5 -10.648 1 83.19 92 PHE B CA 1
ATOM 4655 C C . PHE B 1 92 ? -9.188 -18.969 -10.297 1 83.19 92 PHE B C 1
ATOM 4657 O O . PHE B 1 92 ? -8.391 -19.719 -10.875 1 83.19 92 PHE B O 1
ATOM 4664 N N . GLY B 1 93 ? -9.977 -19.359 -9.328 1 88.94 93 GLY B N 1
ATOM 4665 C CA . GLY B 1 93 ? -9.875 -20.734 -8.867 1 88.94 93 GLY B CA 1
ATOM 4666 C C . GLY B 1 93 ? -8.609 -21.016 -8.086 1 88.94 93 GLY B C 1
ATOM 4667 O O . GLY B 1 93 ? -8.141 -22.156 -8.039 1 88.94 93 GLY B O 1
ATOM 4668 N N . MET B 1 94 ? -8.055 -20 -7.516 1 92.19 94 MET B N 1
ATOM 4669 C CA . MET B 1 94 ? -6.766 -20.109 -6.832 1 92.19 94 MET B CA 1
ATOM 4670 C C . MET B 1 94 ? -6.91 -19.781 -5.348 1 92.19 94 MET B C 1
ATOM 4672 O O . MET B 1 94 ? -6.031 -20.109 -4.551 1 92.19 94 MET B O 1
ATOM 4676 N N . GLY B 1 95 ? -7.996 -19.234 -4.93 1 92.56 95 GLY B N 1
ATOM 4677 C CA . GLY B 1 95 ? -8.148 -18.609 -3.625 1 92.56 95 GLY B CA 1
ATOM 4678 C C . GLY B 1 95 ? -7.879 -19.562 -2.475 1 92.56 95 GLY B C 1
ATOM 4679 O O . GLY B 1 95 ? -7.07 -19.266 -1.593 1 92.56 95 GLY B O 1
ATOM 4680 N N . LEU B 1 96 ? -8.469 -20.719 -2.531 1 95.56 96 LEU B N 1
ATOM 4681 C CA . LEU B 1 96 ? -8.32 -21.703 -1.472 1 95.56 96 LEU B CA 1
ATOM 4682 C C . LEU B 1 96 ? -6.852 -22.047 -1.245 1 95.56 96 LEU B C 1
ATOM 4684 O O . LEU B 1 96 ? -6.379 -22.047 -0.107 1 95.56 96 LEU B O 1
ATOM 4688 N N . LYS B 1 97 ? -6.148 -22.25 -2.311 1 96.12 97 LYS B N 1
ATOM 4689 C CA . LYS B 1 97 ? -4.77 -22.703 -2.219 1 96.12 97 LYS B CA 1
ATOM 4690 C C . LYS B 1 97 ? -3.82 -21.547 -1.909 1 96.12 97 LYS B C 1
ATOM 4692 O O . LYS B 1 97 ? -2.963 -21.672 -1.03 1 96.12 97 LYS B O 1
ATOM 4697 N N . LEU B 1 98 ? -3.973 -20.438 -2.633 1 93.88 98 LEU B N 1
ATOM 4698 C CA . LEU B 1 98 ? -3.074 -19.297 -2.453 1 93.88 98 LEU B CA 1
ATOM 4699 C C . LEU B 1 98 ? -3.191 -18.734 -1.041 1 93.88 98 LEU B C 1
ATOM 4701 O O . LEU B 1 98 ? -2.178 -18.469 -0.385 1 93.88 98 LEU B O 1
ATOM 4705 N N . ALA B 1 99 ? -4.406 -18.547 -0.63 1 95.56 99 ALA B N 1
ATOM 4706 C CA . ALA B 1 99 ? -4.641 -18.047 0.722 1 95.56 99 ALA B CA 1
ATOM 4707 C C . ALA B 1 99 ? -4.031 -18.984 1.766 1 95.56 99 ALA B C 1
ATOM 4709 O O . ALA B 1 99 ? -3.326 -18.531 2.672 1 95.56 99 ALA B O 1
ATOM 4710 N N . SER B 1 100 ? -4.234 -20.203 1.605 1 97.81 100 SER B N 1
ATOM 4711 C CA . SER B 1 100 ? -3.791 -21.203 2.578 1 97.81 100 SER B CA 1
ATOM 4712 C C . SER B 1 100 ? -2.268 -21.25 2.662 1 97.81 100 SER B C 1
ATOM 4714 O O . SER B 1 100 ? -1.696 -21.156 3.75 1 97.81 100 SER B O 1
ATOM 4716 N N . PHE B 1 101 ? -1.638 -21.328 1.552 1 96.25 101 PHE B N 1
ATOM 4717 C CA . PHE B 1 101 ? -0.195 -21.531 1.557 1 96.25 101 PHE B CA 1
ATOM 4718 C C . PHE B 1 101 ? 0.544 -20.234 1.803 1 96.25 101 PHE B C 1
ATOM 4720 O O . PHE B 1 101 ? 1.733 -20.234 2.129 1 96.25 101 PHE B O 1
ATOM 4727 N N . SER B 1 102 ? -0.128 -19.141 1.652 1 93.31 102 SER B N 1
ATOM 4728 C CA . SER B 1 102 ? 0.467 -17.891 2.076 1 93.31 102 SER B CA 1
ATOM 4729 C C . SER B 1 102 ? 0.711 -17.859 3.582 1 93.31 102 SER B C 1
ATOM 4731 O O . SER B 1 102 ? 1.534 -17.094 4.074 1 93.31 102 SER B O 1
ATOM 4733 N N . GLN B 1 103 ? 0 -18.703 4.297 1 94.31 103 GLN B N 1
ATOM 4734 C CA . GLN B 1 103 ? 0.058 -18.656 5.754 1 94.31 103 GLN B CA 1
ATOM 4735 C C . GLN B 1 103 ? 0.65 -19.938 6.328 1 94.31 103 GLN B C 1
ATOM 4737 O O . GLN B 1 103 ? 1.232 -19.922 7.414 1 94.31 103 GLN B O 1
ATOM 4742 N N . ALA B 1 104 ? 0.467 -21.031 5.582 1 96.69 104 ALA B N 1
ATOM 4743 C CA . ALA B 1 104 ? 0.738 -22.344 6.164 1 96.69 104 ALA B CA 1
ATOM 4744 C C . ALA B 1 104 ? 1.464 -23.234 5.172 1 96.69 104 ALA B C 1
ATOM 4746 O O . ALA B 1 104 ? 1.456 -22.984 3.965 1 96.69 104 ALA B O 1
ATOM 4747 N N . THR B 1 105 ? 2.047 -24.328 5.676 1 97.06 105 THR B N 1
ATOM 4748 C CA . THR B 1 105 ? 2.73 -25.281 4.809 1 97.06 105 THR B CA 1
ATOM 4749 C C . THR B 1 105 ? 1.861 -26.516 4.566 1 97.06 105 THR B C 1
ATOM 4751 O O . THR B 1 105 ? 2.225 -27.391 3.781 1 97.06 105 THR B O 1
ATOM 4754 N N . GLU B 1 106 ? 0.732 -26.547 5.25 1 98.31 106 GLU B N 1
ATOM 4755 C CA . GLU B 1 106 ? -0.199 -27.656 5.098 1 98.31 106 GLU B CA 1
ATOM 4756 C C . GLU B 1 106 ? -1.643 -27.156 5.043 1 98.31 106 GLU B C 1
ATOM 4758 O O . GLU B 1 106 ? -2.064 -26.359 5.879 1 98.31 106 GLU B O 1
ATOM 4763 N N . LEU B 1 107 ? -2.385 -27.625 4.023 1 98.62 107 LEU B N 1
ATOM 4764 C CA . LEU B 1 107 ? -3.812 -27.375 3.848 1 98.62 107 LEU B CA 1
ATOM 4765 C C . LEU B 1 107 ? -4.598 -28.688 3.875 1 98.62 107 LEU B C 1
ATOM 4767 O O . LEU B 1 107 ? -4.34 -29.578 3.07 1 98.62 107 LEU B O 1
ATOM 4771 N N . THR B 1 108 ? -5.492 -28.812 4.844 1 98.62 108 THR B N 1
ATOM 4772 C CA . THR B 1 108 ? -6.406 -29.953 4.895 1 98.62 108 THR B CA 1
ATOM 4773 C C . THR B 1 108 ? -7.852 -29.484 4.734 1 98.62 108 THR B C 1
ATOM 4775 O O . THR B 1 108 ? -8.281 -28.531 5.383 1 98.62 108 THR B O 1
ATOM 4778 N N . VAL B 1 109 ? -8.547 -30.156 3.85 1 98.62 109 VAL B N 1
ATOM 4779 C CA . VAL B 1 109 ? -9.969 -29.875 3.658 1 98.62 109 VAL B CA 1
ATOM 4780 C C . VAL B 1 109 ? -10.789 -31.125 3.93 1 98.62 109 VAL B C 1
ATOM 4782 O O . VAL B 1 109 ? -10.523 -32.188 3.359 1 98.62 109 VAL B O 1
ATOM 4785 N N . ALA B 1 110 ? -11.695 -31.062 4.867 1 98.56 110 ALA B N 1
ATOM 4786 C CA . ALA B 1 110 ? -12.703 -32.094 5.133 1 98.56 110 ALA B CA 1
ATOM 4787 C C . ALA B 1 110 ? -14.102 -31.562 4.844 1 98.56 110 ALA B C 1
ATOM 4789 O O . ALA B 1 110 ? -14.438 -30.422 5.199 1 98.56 110 ALA B O 1
ATOM 4790 N N . THR B 1 111 ? -14.906 -32.312 4.195 1 98.44 111 THR B N 1
ATOM 4791 C CA . THR B 1 111 ? -16.219 -31.828 3.787 1 98.44 111 THR B CA 1
ATOM 4792 C C . THR B 1 111 ? -17.25 -32.969 3.805 1 98.44 111 THR B C 1
ATOM 4794 O O . THR B 1 111 ? -16.891 -34.125 3.754 1 98.44 111 THR B O 1
ATOM 4797 N N . ARG B 1 112 ? -18.422 -32.594 4.004 1 97.44 112 ARG B N 1
ATOM 4798 C CA . ARG B 1 112 ? -19.562 -33.5 4.008 1 97.44 112 ARG B CA 1
ATOM 4799 C C . ARG B 1 112 ? -20.672 -33 3.078 1 97.44 112 ARG B C 1
ATOM 4801 O O . ARG B 1 112 ? -21.031 -31.812 3.125 1 97.44 112 ARG B O 1
ATOM 4808 N N . SER B 1 113 ? -21.047 -33.844 2.211 1 95.62 113 SER B N 1
ATOM 4809 C CA . SER B 1 113 ? -22.172 -33.531 1.317 1 95.62 113 SER B CA 1
ATOM 4810 C C . SER B 1 113 ? -22.984 -34.781 1.021 1 95.62 113 SER B C 1
ATOM 4812 O O . SER B 1 113 ? -22.422 -35.844 0.72 1 95.62 113 SER B O 1
ATOM 4814 N N . ALA B 1 114 ? -24.266 -34.688 1.123 1 92.19 114 ALA B N 1
ATOM 4815 C CA . ALA B 1 114 ? -25.188 -35.781 0.804 1 92.19 114 ALA B CA 1
ATOM 4816 C C . ALA B 1 114 ? -24.828 -37.062 1.565 1 92.19 114 ALA B C 1
ATOM 4818 O O . ALA B 1 114 ? -24.781 -38.125 0.983 1 92.19 114 ALA B O 1
ATOM 4819 N N . GLY B 1 115 ? -24.438 -36.875 2.805 1 88.81 115 GLY B N 1
ATOM 4820 C CA . GLY B 1 115 ? -24.172 -38 3.68 1 88.81 115 GLY B CA 1
ATOM 4821 C C . GLY B 1 115 ? -22.781 -38.594 3.523 1 88.81 115 GLY B C 1
ATOM 4822 O O . GLY B 1 115 ? -22.375 -39.469 4.281 1 88.81 115 GLY B O 1
ATOM 4823 N N . ASN B 1 116 ? -22.047 -38.125 2.592 1 94.75 116 ASN B N 1
ATOM 4824 C CA . ASN B 1 116 ? -20.703 -38.594 2.344 1 94.75 116 ASN B CA 1
ATOM 4825 C C . ASN B 1 116 ? -19.641 -37.625 2.844 1 94.75 116 ASN B C 1
ATOM 4827 O O . ASN B 1 116 ? -19.844 -36.406 2.762 1 94.75 116 ASN B O 1
ATOM 4831 N N . ILE B 1 117 ? -18.562 -38.156 3.359 1 96.56 117 ILE B N 1
ATOM 4832 C CA . ILE B 1 117 ? -17.469 -37.312 3.82 1 96.56 117 ILE B CA 1
ATOM 4833 C C . ILE B 1 117 ? -16.234 -37.531 2.957 1 96.56 117 ILE B C 1
ATOM 4835 O O . ILE B 1 117 ? -15.992 -38.656 2.518 1 96.56 117 ILE B O 1
ATOM 4839 N N . SER B 1 118 ? -15.516 -36.562 2.652 1 96.56 118 SER B N 1
ATOM 4840 C CA . SER B 1 118 ? -14.273 -36.625 1.882 1 96.56 118 SER B CA 1
ATOM 4841 C C . SER B 1 118 ? -13.242 -35.656 2.441 1 96.56 118 SER B C 1
ATOM 4843 O O . SER B 1 118 ? -13.594 -34.625 3.012 1 96.56 118 SER B O 1
ATOM 4845 N N . GLY B 1 119 ? -11.984 -36.031 2.373 1 97.62 119 GLY B N 1
ATOM 4846 C CA . GLY B 1 119 ? -10.898 -35.188 2.848 1 97.62 119 GLY B CA 1
ATOM 4847 C C . GLY B 1 119 ? -9.664 -35.25 1.964 1 97.62 119 GLY B C 1
ATOM 4848 O O . GLY B 1 119 ? -9.328 -36.312 1.435 1 97.62 119 GLY B O 1
ATOM 4849 N N . ARG B 1 120 ? -9.055 -34.156 1.754 1 98 120 ARG B N 1
ATOM 4850 C CA . ARG B 1 120 ? -7.809 -34.062 1.008 1 98 120 ARG B CA 1
ATOM 4851 C C . ARG B 1 120 ? -6.82 -33.125 1.714 1 98 120 ARG B C 1
ATOM 4853 O O . ARG B 1 120 ? -7.223 -32.25 2.484 1 98 120 ARG B O 1
ATOM 4860 N N . ARG B 1 121 ? -5.539 -33.406 1.371 1 98.06 121 ARG B N 1
ATOM 4861 C CA . ARG B 1 121 ? -4.496 -32.625 2.045 1 98.06 121 ARG B CA 1
ATOM 4862 C C . ARG B 1 121 ? -3.367 -32.281 1.083 1 98.06 121 ARG B C 1
ATOM 4864 O O . ARG B 1 121 ? -2.879 -33.156 0.349 1 98.06 121 ARG B O 1
ATOM 4871 N N . TRP B 1 122 ? -3.059 -31 1.023 1 97.56 122 TRP B N 1
ATOM 4872 C CA . TRP B 1 122 ? -1.855 -30.484 0.374 1 97.56 122 TRP B CA 1
ATOM 4873 C C . TRP B 1 122 ? -0.792 -30.125 1.405 1 97.56 122 TRP B C 1
ATOM 4875 O O . TRP B 1 122 ? -1.104 -29.562 2.457 1 97.56 122 TRP B O 1
ATOM 4885 N N . THR B 1 123 ? 0.455 -30.516 1.149 1 97.88 123 THR B N 1
ATOM 4886 C CA . THR B 1 123 ? 1.606 -29.953 1.85 1 97.88 123 THR B CA 1
ATOM 4887 C C . THR B 1 123 ? 2.609 -29.375 0.861 1 97.88 123 THR B C 1
ATOM 4889 O O . THR B 1 123 ? 2.609 -29.734 -0.319 1 97.88 123 THR B O 1
ATOM 4892 N N . VAL B 1 124 ? 3.395 -28.453 1.348 1 97 124 VAL B N 1
ATOM 4893 C CA . VAL B 1 124 ? 4.449 -27.906 0.498 1 97 124 VAL B CA 1
ATOM 4894 C C . VAL B 1 124 ? 5.332 -29.047 -0.016 1 97 124 VAL B C 1
ATOM 4896 O O . VAL B 1 124 ? 5.723 -29.062 -1.186 1 97 124 VAL B O 1
ATOM 4899 N N . GLU B 1 125 ? 5.578 -30.031 0.832 1 96.62 125 GLU B N 1
ATOM 4900 C CA . GLU B 1 125 ? 6.395 -31.172 0.466 1 96.62 125 GLU B CA 1
ATOM 4901 C C . GLU B 1 125 ? 5.711 -32.031 -0.607 1 96.62 125 GLU B C 1
ATOM 4903 O O . GLU B 1 125 ? 6.344 -32.438 -1.583 1 96.62 125 GLU B O 1
ATOM 4908 N N . SER B 1 126 ? 4.441 -32.281 -0.421 1 97.19 126 SER B N 1
ATOM 4909 C CA . SER B 1 126 ? 3.725 -33.125 -1.382 1 97.19 126 SER B CA 1
ATOM 4910 C C . SER B 1 126 ? 3.592 -32.438 -2.729 1 97.19 126 SER B C 1
ATOM 4912 O O . SER B 1 126 ? 3.68 -33.062 -3.779 1 97.19 126 SER B O 1
ATOM 4914 N N . ILE B 1 127 ? 3.346 -31.109 -2.721 1 97 127 ILE B N 1
ATOM 4915 C CA . ILE B 1 127 ? 3.285 -30.328 -3.949 1 97 127 ILE B CA 1
ATOM 4916 C C . ILE B 1 127 ? 4.633 -30.391 -4.668 1 97 127 ILE B C 1
ATOM 4918 O O . ILE B 1 127 ? 4.688 -30.625 -5.879 1 97 127 ILE B O 1
ATOM 4922 N N . SER B 1 128 ? 5.695 -30.266 -3.889 1 95.25 128 SER B N 1
ATOM 4923 C CA . SER B 1 128 ? 7.051 -30.297 -4.434 1 95.25 128 SER B CA 1
ATOM 4924 C C . SER B 1 128 ? 7.371 -31.656 -5.051 1 95.25 128 SER B C 1
ATOM 4926 O O . SER B 1 128 ? 8.25 -31.766 -5.91 1 95.25 128 SER B O 1
ATOM 4928 N N . ASP B 1 129 ? 6.684 -32.688 -4.504 1 95.38 129 ASP B N 1
ATOM 4929 C CA . ASP B 1 129 ? 6.812 -34.031 -5.055 1 95.38 129 ASP B CA 1
ATOM 4930 C C . ASP B 1 129 ? 5.816 -34.25 -6.191 1 95.38 129 ASP B C 1
ATOM 4932 O O . ASP B 1 129 ? 4.945 -35.125 -6.094 1 95.38 129 ASP B O 1
ATOM 4936 N N . ASP B 1 130 ? 5.871 -33.406 -7.16 1 95.06 130 ASP B N 1
ATOM 4937 C CA . ASP B 1 130 ? 5.16 -33.5 -8.43 1 95.06 130 ASP B CA 1
ATOM 4938 C C . ASP B 1 130 ? 3.648 -33.438 -8.219 1 95.06 130 ASP B C 1
ATOM 4940 O O . ASP B 1 130 ? 2.922 -34.312 -8.68 1 95.06 130 ASP B O 1
ATOM 4944 N N . TRP B 1 131 ? 3.16 -32.625 -7.359 1 96.69 131 TRP B N 1
ATOM 4945 C CA . TRP B 1 131 ? 1.753 -32.281 -7.172 1 96.69 131 TRP B CA 1
ATOM 4946 C C . TRP B 1 131 ? 0.988 -33.469 -6.578 1 96.69 131 TRP B C 1
ATOM 4948 O O . TRP B 1 131 ? -0.13 -33.75 -7 1 96.69 131 TRP B O 1
ATOM 4958 N N . ARG B 1 132 ? 1.637 -34.125 -5.668 1 96.88 132 ARG B N 1
ATOM 4959 C CA . ARG B 1 132 ? 0.953 -35.188 -4.969 1 96.88 132 ARG B CA 1
ATOM 4960 C C . ARG B 1 132 ? -0.026 -34.656 -3.936 1 96.88 132 ARG B C 1
ATOM 4962 O O . ARG B 1 132 ? 0.362 -33.875 -3.053 1 96.88 132 ARG B O 1
ATOM 4969 N N . CYS B 1 133 ? -1.298 -34.938 -4.113 1 96.88 133 CYS B N 1
ATOM 4970 C CA . CYS B 1 133 ? -2.344 -34.562 -3.16 1 96.88 133 CYS B CA 1
ATOM 4971 C C . CYS B 1 133 ? -2.82 -35.812 -2.389 1 96.88 133 CYS B C 1
ATOM 4973 O O . CYS B 1 133 ? -3.314 -36.75 -2.982 1 96.88 133 CYS B O 1
ATOM 4975 N N . ASP B 1 134 ? -2.744 -35.688 -1.079 1 96.62 134 ASP B N 1
ATOM 4976 C CA . ASP B 1 134 ? -3.029 -36.875 -0.251 1 96.62 134 ASP B CA 1
ATOM 4977 C C . ASP B 1 134 ? -4.52 -36.969 0.068 1 96.62 134 ASP B C 1
ATOM 4979 O O . ASP B 1 134 ? -5.188 -35.938 0.255 1 96.62 134 ASP B O 1
ATOM 4983 N N . ALA B 1 135 ? -4.961 -38.156 0.106 1 95.56 135 ALA B N 1
ATOM 4984 C CA . ALA B 1 135 ? -6.289 -38.406 0.662 1 95.56 135 ALA B CA 1
ATOM 4985 C C . ALA B 1 135 ? -6.242 -38.469 2.186 1 95.56 135 ALA B C 1
ATOM 4987 O O . ALA B 1 135 ? -5.344 -39.094 2.752 1 95.56 135 ALA B O 1
ATOM 4988 N N . VAL B 1 136 ? -7.152 -37.75 2.787 1 96.44 136 VAL B N 1
ATOM 4989 C CA . VAL B 1 136 ? -7.254 -37.875 4.238 1 96.44 136 VAL B CA 1
ATOM 4990 C C . VAL B 1 136 ? -8.078 -39.094 4.617 1 96.44 136 VAL B C 1
ATOM 4992 O O . VAL B 1 136 ? -9.188 -39.281 4.113 1 96.44 136 VAL B O 1
ATOM 4995 N N . PRO B 1 137 ? -7.547 -39.938 5.48 1 94.94 137 PRO B N 1
ATOM 4996 C CA . PRO B 1 137 ? -8.305 -41.125 5.898 1 94.94 137 PRO B CA 1
ATOM 4997 C C . PRO B 1 137 ? -9.695 -40.75 6.438 1 94.94 137 PRO B C 1
ATOM 4999 O O . PRO B 1 137 ? -9.859 -39.75 7.102 1 94.94 137 PRO B O 1
ATOM 5002 N N . ARG B 1 138 ? -10.625 -41.625 6.184 1 94.62 138 ARG B N 1
ATOM 5003 C CA . ARG B 1 138 ? -12.016 -41.406 6.562 1 94.62 138 ARG B CA 1
ATOM 5004 C C . ARG B 1 138 ? -12.141 -41.156 8.062 1 94.62 138 ARG B C 1
ATOM 5006 O O . ARG B 1 138 ? -12.953 -40.312 8.484 1 94.62 138 ARG B O 1
ATOM 5013 N N . GLN B 1 139 ? -11.414 -41.812 8.844 1 95.25 139 GLN B N 1
ATOM 5014 C CA . GLN B 1 139 ? -11.469 -41.656 10.289 1 95.25 139 GLN B CA 1
ATOM 5015 C C . GLN B 1 139 ? -11.062 -40.25 10.703 1 95.25 139 GLN B C 1
ATOM 5017 O O . GLN B 1 139 ? -11.703 -39.625 11.562 1 95.25 139 GLN B O 1
ATOM 5022 N N . ASP B 1 140 ? -10.008 -39.781 10.086 1 95.69 140 ASP B N 1
ATOM 5023 C CA . ASP B 1 140 ? -9.523 -38.438 10.391 1 95.69 140 ASP B CA 1
ATOM 5024 C C . ASP B 1 140 ? -10.508 -37.375 9.891 1 95.69 140 ASP B C 1
ATOM 5026 O O . ASP B 1 140 ? -10.727 -36.375 10.555 1 95.69 140 ASP B O 1
ATOM 5030 N N . THR B 1 141 ? -11.039 -37.594 8.711 1 96.75 141 THR B N 1
ATOM 5031 C CA . THR B 1 141 ? -12.039 -36.688 8.156 1 96.75 141 THR B CA 1
ATOM 5032 C C . THR B 1 141 ? -13.266 -36.625 9.062 1 96.75 141 THR B C 1
ATOM 5034 O O . THR B 1 141 ? -13.766 -35.531 9.336 1 96.75 141 THR B O 1
ATOM 5037 N N . SER B 1 142 ? -13.688 -37.75 9.5 1 95.69 142 SER B N 1
ATOM 5038 C CA . SER B 1 142 ? -14.836 -37.812 10.398 1 95.69 142 SER B CA 1
ATOM 5039 C C . SER B 1 142 ? -14.555 -37.094 11.703 1 95.69 142 SER B C 1
ATOM 5041 O O . SER B 1 142 ? -15.43 -36.406 12.227 1 95.69 142 SER B O 1
ATOM 5043 N N . ARG B 1 143 ? -13.422 -37.219 12.203 1 94.62 143 ARG B N 1
ATOM 5044 C CA . ARG B 1 143 ? -13.039 -36.562 13.438 1 94.62 143 ARG B CA 1
ATOM 5045 C C . ARG B 1 143 ? -13.102 -35.031 13.266 1 94.62 143 ARG B C 1
ATOM 5047 O O . ARG B 1 143 ? -13.586 -34.344 14.156 1 94.62 143 ARG B O 1
ATOM 5054 N N . LEU B 1 144 ? -12.609 -34.562 12.18 1 94.88 144 LEU B N 1
ATOM 5055 C CA . LEU B 1 144 ? -12.641 -33.125 11.898 1 94.88 144 LEU B CA 1
ATOM 5056 C C . LEU B 1 144 ? -14.078 -32.625 11.773 1 94.88 144 LEU B C 1
ATOM 5058 O O . LEU B 1 144 ? -14.422 -31.578 12.297 1 94.88 144 LEU B O 1
ATOM 5062 N N . MET B 1 145 ? -14.922 -33.469 11.133 1 96 145 MET B N 1
ATOM 5063 C CA . MET B 1 145 ? -16.297 -33.062 10.875 1 96 145 MET B CA 1
ATOM 5064 C C . MET B 1 145 ? -17.109 -33.062 12.164 1 96 145 MET B C 1
ATOM 5066 O O . MET B 1 145 ? -18.109 -32.344 12.266 1 96 145 MET B O 1
ATOM 5070 N N . LYS B 1 146 ? -16.688 -33.781 13.148 1 93.38 146 LYS B N 1
ATOM 5071 C CA . LYS B 1 146 ? -17.438 -33.938 14.391 1 93.38 146 LYS B CA 1
ATOM 5072 C C . LYS B 1 146 ? -16.844 -33.062 15.492 1 93.38 146 LYS B C 1
ATOM 5074 O O . LYS B 1 146 ? -17.156 -33.219 16.672 1 93.38 146 LYS B O 1
ATOM 5079 N N . GLY B 1 147 ? -16.016 -32.156 15.18 1 90.69 147 GLY B N 1
ATOM 5080 C CA . GLY B 1 147 ? -15.422 -31.266 16.172 1 90.69 147 GLY B CA 1
ATOM 5081 C C . GLY B 1 147 ? -16.422 -30.359 16.844 1 90.69 147 GLY B C 1
ATOM 5082 O O . GLY B 1 147 ? -17.594 -30.297 16.438 1 90.69 147 GLY B O 1
ATOM 5083 N N . PRO B 1 148 ? -16.031 -29.688 17.922 1 91.12 148 PRO B N 1
ATOM 5084 C CA . PRO B 1 148 ? -16.891 -28.734 18.625 1 91.12 148 PRO B CA 1
ATOM 5085 C C . PRO B 1 148 ? -16.922 -27.375 17.953 1 91.12 148 PRO B C 1
ATOM 5087 O O . PRO B 1 148 ? -16.172 -26.469 18.312 1 91.12 148 PRO B O 1
ATOM 5090 N N . TRP B 1 149 ? -17.891 -27.234 17.047 1 92.5 149 TRP B N 1
ATOM 5091 C CA . TRP B 1 149 ? -17.875 -26.062 16.172 1 92.5 149 TRP B CA 1
ATOM 5092 C C . TRP B 1 149 ? -18.922 -25.047 16.609 1 92.5 149 TRP B C 1
ATOM 5094 O O . TRP B 1 149 ? -19.297 -24.172 15.836 1 92.5 149 TRP B O 1
ATOM 5104 N N . GLY B 1 150 ? -19.469 -25.234 17.828 1 88.12 150 GLY B N 1
ATOM 5105 C CA . GLY B 1 150 ? -20.391 -24.25 18.375 1 88.12 150 GLY B CA 1
ATOM 5106 C C . GLY B 1 150 ? -21.609 -24.031 17.516 1 88.12 150 GLY B C 1
ATOM 5107 O O . GLY B 1 150 ? -22.359 -24.984 17.219 1 88.12 150 GLY B O 1
ATOM 5108 N N . GLU B 1 151 ? -21.641 -22.844 16.828 1 88.5 151 GLU B N 1
ATOM 5109 C CA . GLU B 1 151 ? -22.812 -22.406 16.078 1 88.5 151 GLU B CA 1
ATOM 5110 C C . GLU B 1 151 ? -22.859 -23.062 14.703 1 88.5 151 GLU B C 1
ATOM 5112 O O . GLU B 1 151 ? -23.875 -22.969 14 1 88.5 151 GLU B O 1
ATOM 5117 N N . VAL B 1 152 ? -21.844 -23.719 14.344 1 95.44 152 VAL B N 1
ATOM 5118 C CA . VAL B 1 152 ? -21.781 -24.328 13.016 1 95.44 152 VAL B CA 1
ATOM 5119 C C . VAL B 1 152 ? -22.125 -25.812 13.094 1 95.44 152 VAL B C 1
ATOM 5121 O O . VAL B 1 152 ? -21.422 -26.578 13.773 1 95.44 152 VAL B O 1
ATOM 5124 N N . ASP B 1 153 ? -23.141 -26.172 12.422 1 95.38 153 ASP B N 1
ATOM 5125 C CA . ASP B 1 153 ? -23.609 -27.547 12.422 1 95.38 153 ASP B CA 1
ATOM 5126 C C . ASP B 1 153 ? -23.156 -28.266 11.148 1 95.38 153 ASP B C 1
ATOM 5128 O O . ASP B 1 153 ? -23.594 -27.938 10.047 1 95.38 153 ASP B O 1
ATOM 5132 N N . LEU B 1 154 ? -22.375 -29.312 11.336 1 96.38 154 LEU B N 1
ATOM 5133 C CA . LEU B 1 154 ? -21.828 -30.031 10.195 1 96.38 154 LEU B CA 1
ATOM 5134 C C . LEU B 1 154 ? -22.469 -31.406 10.07 1 96.38 154 LEU B C 1
ATOM 5136 O O . LEU B 1 154 ? -21.953 -32.281 9.367 1 96.38 154 LEU B O 1
ATOM 5140 N N . SER B 1 155 ? -23.547 -31.656 10.695 1 93.44 155 SER B N 1
ATOM 5141 C CA . SER B 1 155 ? -24.172 -32.969 10.734 1 93.44 155 SER B CA 1
ATOM 5142 C C . SER B 1 155 ? -24.672 -33.406 9.352 1 93.44 155 SER B C 1
ATOM 5144 O O . SER B 1 155 ? -24.641 -34.562 9.008 1 93.44 155 SER B O 1
ATOM 5146 N N . ARG B 1 156 ? -25.062 -32.469 8.547 1 93.62 156 ARG B N 1
ATOM 5147 C CA . ARG B 1 156 ? -25.625 -32.812 7.234 1 93.62 156 ARG B CA 1
ATOM 5148 C C . ARG B 1 156 ? -24.672 -32.375 6.117 1 93.62 156 ARG B C 1
ATOM 5150 O O . ARG B 1 156 ? -24.469 -33.125 5.152 1 93.62 156 ARG B O 1
ATOM 5157 N N . HIS B 1 157 ? -24.234 -31.266 6.223 1 96.62 157 HIS B N 1
ATOM 5158 C CA . HIS B 1 157 ? -23.312 -30.703 5.23 1 96.62 157 HIS B CA 1
ATOM 5159 C C . HIS B 1 157 ? -22.375 -29.672 5.859 1 96.62 157 HIS B C 1
ATOM 5161 O O . HIS B 1 157 ? -22.641 -29.188 6.957 1 96.62 157 HIS B O 1
ATOM 5167 N N . GLY B 1 158 ? -21.312 -29.438 5.195 1 98.06 158 GLY B N 1
ATOM 5168 C CA . GLY B 1 158 ? -20.359 -28.422 5.645 1 98.06 158 GLY B CA 1
ATOM 5169 C C . GLY B 1 158 ? -18.922 -28.734 5.27 1 98.06 158 GLY B C 1
ATOM 5170 O O . GLY B 1 158 ? -18.656 -29.734 4.598 1 98.06 158 GLY B O 1
ATOM 5171 N N . THR B 1 159 ? -18.047 -27.828 5.602 1 98.62 159 THR B N 1
ATOM 5172 C CA . THR B 1 159 ? -16.656 -27.969 5.234 1 98.62 159 THR B CA 1
ATOM 5173 C C . THR B 1 159 ? -15.75 -27.406 6.336 1 98.62 159 THR B C 1
ATOM 5175 O O . THR B 1 159 ? -16.062 -26.391 6.953 1 98.62 159 THR B O 1
ATOM 5178 N N . VAL B 1 160 ? -14.672 -28.125 6.613 1 98.69 160 VAL B N 1
ATOM 5179 C CA . VAL B 1 160 ? -13.609 -27.656 7.504 1 98.69 160 VAL B CA 1
ATOM 5180 C C . VAL B 1 160 ? -12.328 -27.453 6.703 1 98.69 160 VAL B C 1
ATOM 5182 O O . VAL B 1 160 ? -11.844 -28.375 6.043 1 98.69 160 VAL B O 1
ATOM 5185 N N . VAL B 1 161 ? -11.82 -26.281 6.637 1 98.75 161 VAL B N 1
ATOM 5186 C CA . VAL B 1 161 ? -10.516 -25.953 6.074 1 98.75 161 VAL B CA 1
ATOM 5187 C C . VAL B 1 161 ? -9.508 -25.75 7.203 1 98.75 161 VAL B C 1
ATOM 5189 O O . VAL B 1 161 ? -9.68 -24.859 8.039 1 98.75 161 VAL B O 1
ATOM 5192 N N . ALA B 1 162 ? -8.477 -26.531 7.215 1 98.5 162 ALA B N 1
ATOM 5193 C CA . ALA B 1 162 ? -7.496 -26.484 8.297 1 98.5 162 ALA B CA 1
ATOM 5194 C C . ALA B 1 162 ? -6.113 -26.109 7.777 1 98.5 162 ALA B C 1
ATOM 5196 O O . ALA B 1 162 ? -5.594 -26.734 6.855 1 98.5 162 ALA B O 1
ATOM 5197 N N . TRP B 1 163 ? -5.578 -25.047 8.328 1 98.5 163 TRP B N 1
ATOM 5198 C CA . TRP B 1 163 ? -4.199 -24.641 8.086 1 98.5 163 TRP B CA 1
ATOM 5199 C C . TRP B 1 163 ? -3.277 -25.125 9.195 1 98.5 163 TRP B C 1
ATOM 5201 O O . TRP B 1 163 ? -3.52 -24.875 10.375 1 98.5 163 TRP B O 1
ATOM 5211 N N . SER B 1 164 ? -2.275 -25.844 8.836 1 96.81 164 SER B N 1
ATOM 5212 C CA . SER B 1 164 ? -1.255 -26.312 9.773 1 96.81 164 SER B CA 1
ATOM 5213 C C . SER B 1 164 ? 0.141 -25.906 9.312 1 96.81 164 SER B C 1
ATOM 5215 O O . SER B 1 164 ? 0.34 -25.562 8.148 1 96.81 164 SER B O 1
ATOM 5217 N N . GLY B 1 165 ? 1.101 -25.938 10.234 1 95.12 165 GLY B N 1
ATOM 5218 C CA . GLY B 1 165 ? 2.434 -25.453 9.898 1 95.12 165 GLY B CA 1
ATOM 5219 C C . GLY B 1 165 ? 2.479 -23.969 9.602 1 95.12 165 GLY B C 1
ATOM 5220 O O . GLY B 1 165 ? 3.012 -23.562 8.57 1 95.12 165 GLY B O 1
ATOM 5221 N N . LEU B 1 166 ? 1.841 -23.234 10.508 1 93.5 166 LEU B N 1
ATOM 5222 C CA . LEU B 1 166 ? 1.79 -21.781 10.359 1 93.5 166 LEU B CA 1
ATOM 5223 C C . LEU B 1 166 ? 3.17 -21.172 10.57 1 93.5 166 LEU B C 1
ATOM 5225 O O . LEU B 1 166 ? 3.742 -21.281 11.656 1 93.5 166 LEU B O 1
ATOM 5229 N N . ASP B 1 167 ? 3.674 -20.516 9.555 1 87.12 167 ASP B N 1
ATOM 5230 C CA . ASP B 1 167 ? 5.039 -20.031 9.68 1 87.12 167 ASP B CA 1
ATOM 5231 C C . ASP B 1 167 ? 5.109 -18.531 9.391 1 87.12 167 ASP B C 1
ATOM 5233 O O . ASP B 1 167 ? 6.199 -17.969 9.25 1 87.12 167 ASP B O 1
ATOM 5237 N N . ARG B 1 168 ? 3.92 -17.922 9.297 1 83.06 168 ARG B N 1
ATOM 5238 C CA . ARG B 1 168 ? 3.91 -16.484 9.016 1 83.06 168 ARG B CA 1
ATOM 5239 C C . ARG B 1 168 ? 3.4 -15.703 10.219 1 83.06 168 ARG B C 1
ATOM 5241 O O . ARG B 1 168 ? 3.535 -14.477 10.266 1 83.06 168 ARG B O 1
ATOM 5248 N N . ILE B 1 169 ? 2.746 -16.422 11.117 1 83.5 169 ILE B N 1
ATOM 5249 C CA . ILE B 1 169 ? 2.242 -15.75 12.312 1 83.5 169 ILE B CA 1
ATOM 5250 C C . ILE B 1 169 ? 3.348 -15.664 13.359 1 83.5 169 ILE B C 1
ATOM 5252 O O . ILE B 1 169 ? 3.877 -16.688 13.797 1 83.5 169 ILE B O 1
ATOM 5256 N N . ARG B 1 170 ? 3.613 -14.508 13.742 1 74.88 170 ARG B N 1
ATOM 5257 C CA . ARG B 1 170 ? 4.68 -14.312 14.719 1 74.88 170 ARG B CA 1
ATOM 5258 C C . ARG B 1 170 ? 4.129 -13.75 16.031 1 74.88 170 ARG B C 1
ATOM 5260 O O . ARG B 1 170 ? 3.223 -12.914 16.016 1 74.88 170 ARG B O 1
ATOM 5267 N N . ILE B 1 171 ? 4.648 -14.227 17.094 1 77.69 171 ILE B N 1
ATOM 5268 C CA . ILE B 1 171 ? 4.207 -13.789 18.406 1 77.69 171 ILE B CA 1
ATOM 5269 C C . ILE B 1 171 ? 4.945 -12.508 18.797 1 77.69 171 ILE B C 1
ATOM 5271 O O . ILE B 1 171 ? 6.176 -12.453 18.75 1 77.69 171 ILE B O 1
ATOM 5275 N N . GLY B 1 172 ? 4.152 -11.523 19.141 1 67.69 172 GLY B N 1
ATOM 5276 C CA . GLY B 1 172 ? 4.719 -10.242 19.516 1 67.69 172 GLY B CA 1
ATOM 5277 C C . GLY B 1 172 ? 5.211 -10.203 20.953 1 67.69 172 GLY B C 1
ATOM 5278 O O . GLY B 1 172 ? 5.141 -11.211 21.656 1 67.69 172 GLY B O 1
ATOM 5279 N N . LYS B 1 173 ? 5.676 -9.023 21.375 1 63.5 173 LYS B N 1
ATOM 5280 C CA . LYS B 1 173 ? 6.27 -8.82 22.703 1 63.5 173 LYS B CA 1
ATOM 5281 C C . LYS B 1 173 ? 5.242 -9.055 23.797 1 63.5 173 LYS B C 1
ATOM 5283 O O . LYS B 1 173 ? 5.582 -9.539 24.891 1 63.5 173 LYS B O 1
ATOM 5288 N N . GLY B 1 174 ? 4.07 -8.766 23.516 1 70.5 174 GLY B N 1
ATOM 5289 C CA . GLY B 1 174 ? 3.025 -8.898 24.516 1 70.5 174 GLY B CA 1
ATOM 5290 C C . GLY B 1 174 ? 2.609 -10.336 24.766 1 70.5 174 GLY B C 1
ATOM 5291 O O . GLY B 1 174 ? 1.784 -10.602 25.641 1 70.5 174 GLY B O 1
ATOM 5292 N N . GLY B 1 175 ? 3.314 -11.125 23.984 1 82 175 GLY B N 1
ATOM 5293 C CA . GLY B 1 175 ? 3.01 -12.531 24.188 1 82 175 GLY B CA 1
ATOM 5294 C C . GLY B 1 175 ? 1.903 -13.039 23.281 1 82 175 GLY B C 1
ATOM 5295 O O . GLY B 1 175 ? 1.417 -12.305 22.422 1 82 175 GLY B O 1
ATOM 5296 N N . LEU B 1 176 ? 1.519 -14.312 23.531 1 87.62 176 LEU B N 1
ATOM 5297 C CA . LEU B 1 176 ? 0.572 -15.016 22.672 1 87.62 176 LEU B CA 1
ATOM 5298 C C . LEU B 1 176 ? -0.822 -14.406 22.781 1 87.62 176 LEU B C 1
ATOM 5300 O O . LEU B 1 176 ? -1.488 -14.18 21.766 1 87.62 176 LEU B O 1
ATOM 5304 N N . ASP B 1 177 ? -1.226 -14.055 23.984 1 87.25 177 ASP B N 1
ATOM 5305 C CA . ASP B 1 177 ? -2.568 -13.516 24.188 1 87.25 177 ASP B CA 1
ATOM 5306 C C . ASP B 1 177 ? -2.729 -12.156 23.516 1 87.25 177 ASP B C 1
ATOM 5308 O O . ASP B 1 177 ? -3.758 -11.883 22.891 1 87.25 177 ASP B O 1
ATOM 5312 N N . ALA B 1 178 ? -1.736 -11.406 23.703 1 86.31 178 ALA B N 1
ATOM 5313 C CA . ALA B 1 178 ? -1.767 -10.094 23.062 1 86.31 178 ALA B CA 1
ATOM 5314 C C . ALA B 1 178 ? -1.777 -10.227 21.531 1 86.31 178 ALA B C 1
ATOM 5316 O O . ALA B 1 178 ? -2.449 -9.461 20.844 1 86.31 178 ALA B O 1
ATOM 5317 N N . THR B 1 179 ? -1.054 -11.156 21.062 1 88.5 179 THR B N 1
ATOM 5318 C CA . THR B 1 179 ? -1.007 -11.414 19.625 1 88.5 179 THR B CA 1
ATOM 5319 C C . THR B 1 179 ? -2.369 -11.867 19.109 1 88.5 179 THR B C 1
ATOM 5321 O O . THR B 1 179 ? -2.84 -11.398 18.078 1 88.5 179 THR B O 1
ATOM 5324 N N . ILE B 1 180 ? -2.986 -12.727 19.828 1 92.06 180 ILE B N 1
ATOM 5325 C CA . ILE B 1 180 ? -4.297 -13.234 19.438 1 92.06 180 ILE B CA 1
ATOM 5326 C C . ILE B 1 180 ? -5.316 -12.102 19.453 1 92.06 180 ILE B C 1
ATOM 5328 O O . ILE B 1 180 ? -6.141 -11.977 18.547 1 92.06 180 ILE B O 1
ATOM 5332 N N . LYS B 1 181 ? -5.25 -11.312 20.422 1 89.94 181 LYS B N 1
ATOM 5333 C CA . LYS B 1 181 ? -6.156 -10.164 20.5 1 89.94 181 LYS B CA 1
ATOM 5334 C C . LYS B 1 181 ? -5.98 -9.25 19.297 1 89.94 181 LYS B C 1
ATOM 5336 O O . LYS B 1 181 ? -6.965 -8.805 18.688 1 89.94 181 LYS B O 1
ATOM 5341 N N . ARG B 1 182 ? -4.777 -8.984 18.953 1 89.19 182 ARG B N 1
ATOM 5342 C CA . ARG B 1 182 ? -4.484 -8.141 17.797 1 89.19 182 ARG B CA 1
ATOM 5343 C C . ARG B 1 182 ? -5 -8.781 16.516 1 89.19 182 ARG B C 1
ATOM 5345 O O . ARG B 1 182 ? -5.547 -8.094 15.641 1 89.19 182 ARG B O 1
ATOM 5352 N N . LEU B 1 183 ? -4.789 -10.039 16.391 1 93 183 LEU B N 1
ATOM 5353 C CA . LEU B 1 183 ? -5.266 -10.758 15.211 1 93 183 LEU B CA 1
ATOM 5354 C C . LEU B 1 183 ? -6.785 -10.688 15.117 1 93 183 LEU B C 1
ATOM 5356 O O . LEU B 1 183 ? -7.332 -10.461 14.031 1 93 183 LEU B O 1
ATOM 5360 N N . PHE B 1 184 ? -7.406 -10.797 16.234 1 94.75 184 PHE B N 1
ATOM 5361 C CA . PHE B 1 184 ? -8.859 -10.734 16.25 1 94.75 184 PHE B CA 1
ATOM 5362 C C . PHE B 1 184 ? -9.352 -9.336 15.891 1 94.75 184 PHE B C 1
ATOM 5364 O O . PHE B 1 184 ? -10.336 -9.18 15.172 1 94.75 184 PHE B O 1
ATOM 5371 N N . ASP B 1 185 ? -8.664 -8.367 16.391 1 92.94 185 ASP B N 1
ATOM 5372 C CA . ASP B 1 185 ? -9.023 -6.996 16.047 1 92.94 185 ASP B CA 1
ATOM 5373 C C . ASP B 1 185 ? -8.914 -6.766 14.539 1 92.94 185 ASP B C 1
ATOM 5375 O O . ASP B 1 185 ? -9.812 -6.176 13.93 1 92.94 185 ASP B O 1
ATOM 5379 N N . ARG B 1 186 ? -7.895 -7.258 13.969 1 94.19 186 ARG B N 1
ATOM 5380 C CA . ARG B 1 186 ? -7.676 -7.102 12.531 1 94.19 186 ARG B CA 1
ATOM 5381 C C . ARG B 1 186 ? -8.695 -7.902 11.734 1 94.19 186 ARG B C 1
ATOM 5383 O O . ARG B 1 186 ? -9.211 -7.426 10.719 1 94.19 186 ARG B O 1
ATOM 5390 N N . LEU B 1 187 ? -8.961 -9.078 12.203 1 97.25 187 LEU B N 1
ATOM 5391 C CA . LEU B 1 187 ? -9.93 -9.93 11.523 1 97.25 187 LEU B CA 1
ATOM 5392 C C . LEU B 1 187 ? -11.328 -9.32 11.594 1 97.25 187 LEU B C 1
ATOM 5394 O O . LEU B 1 187 ? -12.039 -9.289 10.586 1 97.25 187 LEU B O 1
ATOM 5398 N N . THR B 1 188 ? -11.68 -8.828 12.758 1 96.88 188 THR B N 1
ATOM 5399 C CA . THR B 1 188 ? -13 -8.25 12.938 1 96.88 188 THR B CA 1
ATOM 5400 C C . THR B 1 188 ? -13.18 -7.027 12.039 1 96.88 188 THR B C 1
ATOM 5402 O O . THR B 1 188 ? -14.227 -6.859 11.406 1 96.88 188 THR B O 1
ATOM 5405 N N . LEU B 1 189 ? -12.188 -6.258 11.977 1 96.06 189 LEU B N 1
ATOM 5406 C CA . LEU B 1 189 ? -12.242 -5.074 11.125 1 96.06 189 LEU B CA 1
ATOM 5407 C C . LEU B 1 189 ? -12.352 -5.469 9.656 1 96.06 189 LEU B C 1
ATOM 5409 O O . LEU B 1 189 ? -13.242 -4.984 8.945 1 96.06 189 LEU B O 1
ATOM 5413 N N . HIS B 1 190 ? -11.516 -6.328 9.219 1 97.69 190 HIS B N 1
ATOM 5414 C CA . HIS B 1 190 ? -11.461 -6.695 7.805 1 97.69 190 HIS B CA 1
ATOM 5415 C C . HIS B 1 190 ? -12.719 -7.43 7.371 1 97.69 190 HIS B C 1
ATOM 5417 O O . HIS B 1 190 ? -13.328 -7.082 6.359 1 97.69 190 HIS B O 1
ATOM 5423 N N . LEU B 1 191 ? -13.078 -8.43 8.109 1 98.5 191 LEU B N 1
ATOM 5424 C CA . LEU B 1 191 ? -14.234 -9.242 7.746 1 98.5 191 LEU B CA 1
ATOM 5425 C C . LEU B 1 191 ? -15.523 -8.438 7.879 1 98.5 191 LEU B C 1
ATOM 5427 O O . LEU B 1 191 ? -16.422 -8.555 7.043 1 98.5 191 LEU B O 1
ATOM 5431 N N . GLY B 1 192 ? -15.57 -7.641 8.945 1 98.25 192 GLY B N 1
ATOM 5432 C CA . GLY B 1 192 ? -16.734 -6.793 9.125 1 98.25 192 GLY B CA 1
ATOM 5433 C C . GLY B 1 192 ? -16.938 -5.793 8 1 98.25 192 GLY B C 1
ATOM 5434 O O . GLY B 1 192 ? -18.062 -5.477 7.637 1 98.25 192 GLY B O 1
ATOM 5435 N N . LEU B 1 193 ? -15.875 -5.324 7.516 1 97.94 193 LEU B N 1
ATOM 5436 C CA . LEU B 1 193 ? -15.906 -4.316 6.461 1 97.94 193 LEU B CA 1
ATOM 5437 C C . LEU B 1 193 ? -16.156 -4.957 5.102 1 97.94 193 LEU B C 1
ATOM 5439 O O . LEU B 1 193 ? -17.125 -4.602 4.414 1 97.94 193 LEU B O 1
ATOM 5443 N N . HIS B 1 194 ? -15.461 -5.984 4.723 1 97.81 194 HIS B N 1
ATOM 5444 C CA . HIS B 1 194 ? -15.469 -6.52 3.363 1 97.81 194 HIS B CA 1
ATOM 5445 C C . HIS B 1 194 ? -16.688 -7.406 3.123 1 97.81 194 HIS B C 1
ATOM 5447 O O . HIS B 1 194 ? -17.094 -7.602 1.978 1 97.81 194 HIS B O 1
ATOM 5453 N N . PHE B 1 195 ? -17.266 -7.898 4.211 1 98.25 195 PHE B N 1
ATOM 5454 C CA . PHE B 1 195 ? -18.469 -8.711 4.074 1 98.25 195 PHE B CA 1
ATOM 5455 C C . PHE B 1 195 ? -19.672 -8 4.691 1 98.25 195 PHE B C 1
ATOM 5457 O O . PHE B 1 195 ? -20.672 -8.641 5.027 1 98.25 195 PHE B O 1
ATOM 5464 N N . HIS B 1 196 ? -19.594 -6.672 4.859 1 98.38 196 HIS B N 1
ATOM 5465 C CA . HIS B 1 196 ? -20.609 -5.977 5.645 1 98.38 196 HIS B CA 1
ATOM 5466 C C . HIS B 1 196 ? -22 -6.172 5.051 1 98.38 196 HIS B C 1
ATOM 5468 O O . HIS B 1 196 ? -22.984 -6.285 5.785 1 98.38 196 HIS B O 1
ATOM 5474 N N . ARG B 1 197 ? -22.125 -6.223 3.752 1 98.06 197 ARG B N 1
ATOM 5475 C CA . ARG B 1 197 ? -23.438 -6.371 3.123 1 98.06 197 ARG B CA 1
ATOM 5476 C C . ARG B 1 197 ? -24.031 -7.746 3.414 1 98.06 197 ARG B C 1
ATOM 5478 O O . ARG B 1 197 ? -25.234 -7.875 3.631 1 98.06 197 ARG B O 1
ATOM 5485 N N . PHE B 1 198 ? -23.234 -8.773 3.404 1 98.06 198 PHE B N 1
ATOM 5486 C CA . PHE B 1 198 ? -23.688 -10.125 3.727 1 98.06 198 PHE B CA 1
ATOM 5487 C C . PHE B 1 198 ? -24.094 -10.219 5.191 1 98.06 198 PHE B C 1
ATOM 5489 O O . PHE B 1 198 ? -25.078 -10.883 5.527 1 98.06 198 PHE B O 1
ATOM 5496 N N . LEU B 1 199 ? -23.312 -9.594 6 1 97.88 199 LEU B N 1
ATOM 5497 C CA . LEU B 1 199 ? -23.562 -9.617 7.434 1 97.88 199 LEU B CA 1
ATOM 5498 C C . LEU B 1 199 ? -24.828 -8.844 7.781 1 97.88 199 LEU B C 1
ATOM 5500 O O . LEU B 1 199 ? -25.656 -9.312 8.562 1 97.88 199 LEU B O 1
ATOM 5504 N N . GLU B 1 200 ? -25 -7.699 7.184 1 95.94 200 GLU B N 1
ATOM 5505 C CA . GLU B 1 200 ? -26.141 -6.832 7.445 1 95.94 200 GLU B CA 1
ATOM 5506 C C . GLU B 1 200 ? -27.453 -7.492 7 1 95.94 200 GLU B C 1
ATOM 5508 O O . GLU B 1 200 ? -28.484 -7.332 7.648 1 95.94 200 GLU B O 1
ATOM 5513 N N . ASP B 1 201 ? -27.359 -8.211 5.918 1 95.19 201 ASP B N 1
ATOM 5514 C CA . ASP B 1 201 ? -28.547 -8.867 5.355 1 95.19 201 ASP B CA 1
ATOM 5515 C C . ASP B 1 201 ? -28.828 -10.188 6.07 1 95.19 201 ASP B C 1
ATOM 5517 O O . ASP B 1 201 ? -29.844 -10.836 5.809 1 95.19 201 ASP B O 1
ATOM 5521 N N . GLY B 1 202 ? -27.969 -10.562 6.895 1 95.19 202 GLY B N 1
ATOM 5522 C CA . GLY B 1 202 ? -28.141 -11.812 7.617 1 95.19 202 GLY B CA 1
ATOM 5523 C C . GLY B 1 202 ? -27.891 -13.039 6.762 1 95.19 202 GLY B C 1
ATOM 5524 O O . GLY B 1 202 ? -28.328 -14.141 7.102 1 95.19 202 GLY B O 1
ATOM 5525 N N . ARG B 1 203 ? -27.234 -12.875 5.652 1 96.56 203 ARG B N 1
ATOM 5526 C CA . ARG B 1 203 ? -26.953 -13.992 4.75 1 96.56 203 ARG B CA 1
ATOM 5527 C C . ARG B 1 203 ? -25.891 -14.922 5.34 1 96.56 203 ARG B C 1
ATOM 5529 O O . ARG B 1 203 ? -25.859 -16.109 5.031 1 96.56 203 ARG B O 1
ATOM 5536 N N . VAL B 1 204 ? -25.016 -14.336 6.227 1 98 204 VAL B N 1
ATOM 5537 C CA . VAL B 1 204 ? -23.984 -15.133 6.859 1 98 204 VAL B CA 1
ATOM 5538 C C . VAL B 1 204 ? -23.625 -14.539 8.219 1 98 204 VAL B C 1
ATOM 5540 O O . VAL B 1 204 ? -23.734 -13.328 8.422 1 98 204 VAL B O 1
ATOM 5543 N N . HIS B 1 205 ? -23.328 -15.414 9.117 1 98.31 205 HIS B N 1
ATOM 5544 C CA . HIS B 1 205 ? -22.75 -15.055 10.398 1 98.31 205 HIS B CA 1
ATOM 5545 C C . HIS B 1 205 ? -21.328 -15.578 10.531 1 98.31 205 HIS B C 1
ATOM 5547 O O . HIS B 1 205 ? -21.047 -16.719 10.164 1 98.31 205 HIS B O 1
ATOM 5553 N N . ILE B 1 206 ? -20.453 -14.711 11.008 1 98.56 206 ILE B N 1
ATOM 5554 C CA . ILE B 1 206 ? -19.062 -15.102 11.148 1 98.56 206 ILE B CA 1
ATOM 5555 C C . ILE B 1 206 ? -18.656 -15.016 12.617 1 98.56 206 ILE B C 1
ATOM 5557 O O . ILE B 1 206 ? -18.891 -14.008 13.281 1 98.56 206 ILE B O 1
ATOM 5561 N N . TRP B 1 207 ? -18.062 -16.062 13.07 1 97.5 207 TRP B N 1
ATOM 5562 C CA . TRP B 1 207 ? -17.625 -16.156 14.453 1 97.5 207 TRP B CA 1
ATOM 5563 C C . TRP B 1 207 ? -16.109 -16.375 14.539 1 97.5 207 TRP B C 1
ATOM 5565 O O . TRP B 1 207 ? -15.531 -17.062 13.703 1 97.5 207 TRP B O 1
ATOM 5575 N N . LEU B 1 208 ? -15.484 -15.711 15.57 1 97.25 208 LEU B N 1
ATOM 5576 C CA . LEU B 1 208 ? -14.062 -15.891 15.859 1 97.25 208 LEU B CA 1
ATOM 5577 C C . LEU B 1 208 ? -13.867 -16.469 17.25 1 97.25 208 LEU B C 1
ATOM 5579 O O . LEU B 1 208 ? -14.539 -16.062 18.203 1 97.25 208 LEU B O 1
ATOM 5583 N N . ASP B 1 209 ? -13.023 -17.453 17.312 1 94.12 209 ASP B N 1
ATOM 5584 C CA . ASP B 1 209 ? -12.672 -17.906 18.656 1 94.12 209 ASP B CA 1
ATOM 5585 C C . ASP B 1 209 ? -11.273 -18.5 18.703 1 94.12 209 ASP B C 1
ATOM 5587 O O . ASP B 1 209 ? -10.617 -18.609 17.656 1 94.12 209 ASP B O 1
ATOM 5591 N N . SER B 1 210 ? -10.727 -18.656 19.859 1 93.44 210 SER B N 1
ATOM 5592 C CA . SER B 1 210 ? -9.43 -19.281 20.125 1 93.44 210 SER B CA 1
ATOM 5593 C C . SER B 1 210 ? -9.562 -20.422 21.125 1 93.44 210 SER B C 1
ATOM 5595 O O . SER B 1 210 ? -10.289 -20.297 22.125 1 93.44 210 SER B O 1
ATOM 5597 N N . GLN B 1 211 ? -9.016 -21.484 20.75 1 91.81 211 GLN B N 1
ATOM 5598 C CA . GLN B 1 211 ? -9.102 -22.672 21.609 1 91.81 211 GLN B CA 1
ATOM 5599 C C . GLN B 1 211 ? -7.73 -23.297 21.828 1 91.81 211 GLN B C 1
ATOM 5601 O O . GLN B 1 211 ? -6.891 -23.281 20.922 1 91.81 211 GLN B O 1
ATOM 5606 N N . GLU B 1 212 ? -7.523 -23.766 23.016 1 88.56 212 GLU B N 1
ATOM 5607 C CA . GLU B 1 212 ? -6.316 -24.547 23.266 1 88.56 212 GLU B CA 1
ATOM 5608 C C . GLU B 1 212 ? -6.41 -25.922 22.609 1 88.56 212 GLU B C 1
ATOM 5610 O O . GLU B 1 212 ? -7.484 -26.531 22.578 1 88.56 212 GLU B O 1
ATOM 5615 N N . ALA B 1 213 ? -5.172 -26.234 22.266 1 77.94 213 ALA B N 1
ATOM 5616 C CA . ALA B 1 213 ? -5.125 -27.547 21.625 1 77.94 213 ALA B CA 1
ATOM 5617 C C . ALA B 1 213 ? -5.684 -28.625 22.531 1 77.94 213 ALA B C 1
ATOM 5619 O O . ALA B 1 213 ? -5.383 -28.656 23.734 1 77.94 213 ALA B O 1
ATOM 5620 N N . ASP B 1 214 ? -6.609 -29.438 22.234 1 69.69 214 ASP B N 1
ATOM 5621 C CA . ASP B 1 214 ? -7.145 -30.609 22.938 1 69.69 214 ASP B CA 1
ATOM 5622 C C . ASP B 1 214 ? -8.031 -30.188 24.109 1 69.69 214 ASP B C 1
ATOM 5624 O O . ASP B 1 214 ? -8.336 -30.984 24.984 1 69.69 214 ASP B O 1
ATOM 5628 N N . ALA B 1 215 ? -8.211 -28.875 24.219 1 73.44 215 ALA B N 1
ATOM 5629 C CA . ALA B 1 215 ? -9.062 -28.422 25.328 1 73.44 215 ALA B CA 1
ATOM 5630 C C . ALA B 1 215 ? -10.516 -28.328 24.875 1 73.44 215 ALA B C 1
ATOM 5632 O O . ALA B 1 215 ? -10.805 -28.297 23.672 1 73.44 215 ALA B O 1
ATOM 5633 N N . HIS B 1 216 ? -11.344 -28.531 25.812 1 73.62 216 HIS B N 1
ATOM 5634 C CA . HIS B 1 216 ? -12.758 -28.297 25.562 1 73.62 216 HIS B CA 1
ATOM 5635 C C . HIS B 1 216 ? -13.023 -26.844 25.234 1 73.62 216 HIS B C 1
ATOM 5637 O O . HIS B 1 216 ? -12.367 -25.938 25.766 1 73.62 216 HIS B O 1
ATOM 5643 N N . PRO B 1 217 ? -13.977 -26.688 24.25 1 74 217 PRO B N 1
ATOM 5644 C CA . PRO B 1 217 ? -14.297 -25.297 23.875 1 74 217 PRO B CA 1
ATOM 5645 C C . PRO B 1 217 ? -14.641 -24.438 25.078 1 74 217 PRO B C 1
ATOM 5647 O O . PRO B 1 217 ? -15.328 -24.891 26 1 74 217 PRO B O 1
ATOM 5650 N N . ASN B 1 218 ? -14.055 -23.297 25.203 1 71.56 218 ASN B N 1
ATOM 5651 C CA . ASN B 1 218 ? -14.258 -22.391 26.328 1 71.56 218 ASN B CA 1
ATOM 5652 C C . ASN B 1 218 ? -15.508 -21.547 26.156 1 71.56 218 ASN B C 1
ATOM 5654 O O . ASN B 1 218 ? -15.875 -20.781 27.047 1 71.56 218 ASN B O 1
ATOM 5658 N N . GLY B 1 219 ? -16.156 -21.719 25.078 1 71.44 219 GLY B N 1
ATOM 5659 C CA . GLY B 1 219 ? -17.406 -21.047 24.828 1 71.44 219 GLY B CA 1
ATOM 5660 C C . GLY B 1 219 ? -17.234 -19.578 24.5 1 71.44 219 GLY B C 1
ATOM 5661 O O . GLY B 1 219 ? -18.219 -18.875 24.234 1 71.44 219 GLY B O 1
ATOM 5662 N N . VAL B 1 220 ? -16.031 -19.109 24.531 1 78.44 220 VAL B N 1
ATOM 5663 C CA . VAL B 1 220 ? -15.82 -17.703 24.25 1 78.44 220 VAL B CA 1
ATOM 5664 C C . VAL B 1 220 ? -15.68 -17.484 22.75 1 78.44 220 VAL B C 1
ATOM 5666 O O . VAL B 1 220 ? -14.789 -18.078 22.109 1 78.44 220 VAL B O 1
ATOM 5669 N N . CYS B 1 221 ? -16.672 -16.781 22.172 1 90.19 221 CYS B N 1
ATOM 5670 C CA . CYS B 1 221 ? -16.688 -16.5 20.75 1 90.19 221 CYS B CA 1
ATOM 5671 C C . CYS B 1 221 ? -17.094 -15.062 20.469 1 90.19 221 CYS B C 1
ATOM 5673 O O . CYS B 1 221 ? -17.859 -14.469 21.234 1 90.19 221 CYS B O 1
ATOM 5675 N N . ILE B 1 222 ? -16.484 -14.531 19.516 1 92.62 222 ILE B N 1
ATOM 5676 C CA . ILE B 1 222 ? -16.781 -13.18 19.078 1 92.62 222 ILE B CA 1
ATOM 5677 C C . ILE B 1 222 ? -17.516 -13.219 17.734 1 92.62 222 ILE B C 1
ATOM 5679 O O . ILE B 1 222 ? -17.062 -13.891 16.797 1 92.62 222 ILE B O 1
ATOM 5683 N N . GLU B 1 223 ? -18.688 -12.602 17.703 1 95.81 223 GLU B N 1
ATOM 5684 C CA . GLU B 1 223 ? -19.359 -12.461 16.422 1 95.81 223 GLU B CA 1
ATOM 5685 C C . GLU B 1 223 ? -18.906 -11.203 15.688 1 95.81 223 GLU B C 1
ATOM 5687 O O . GLU B 1 223 ? -18.844 -10.117 16.266 1 95.81 223 GLU B O 1
ATOM 5692 N N . VAL B 1 224 ? -18.531 -11.375 14.461 1 97.81 224 VAL B N 1
ATOM 5693 C CA . VAL B 1 224 ? -18.094 -10.25 13.648 1 97.81 224 VAL B CA 1
ATOM 5694 C C . VAL B 1 224 ? -19.281 -9.375 13.281 1 97.81 224 VAL B C 1
ATOM 5696 O O . VAL B 1 224 ? -20.281 -9.859 12.742 1 97.81 224 VAL B O 1
ATOM 5699 N N . GLU B 1 225 ? -19.188 -8.102 13.594 1 95.88 225 GLU B N 1
ATOM 5700 C CA . GLU B 1 225 ? -20.25 -7.145 13.266 1 95.88 225 GLU B CA 1
ATOM 5701 C C . GLU B 1 225 ? -20 -6.484 11.914 1 95.88 225 GLU B C 1
ATOM 5703 O O . GLU B 1 225 ? -18.844 -6.293 11.516 1 95.88 225 GLU B O 1
ATOM 5708 N N . ALA B 1 226 ? -21.156 -6.172 11.258 1 97.38 226 ALA B N 1
ATOM 5709 C CA . ALA B 1 226 ? -21.047 -5.453 9.992 1 97.38 226 ALA B CA 1
ATOM 5710 C C . ALA B 1 226 ? -20.5 -4.047 10.203 1 97.38 226 ALA B C 1
ATOM 5712 O O . ALA B 1 226 ? -20.953 -3.322 11.094 1 97.38 226 ALA B O 1
ATOM 5713 N N . LEU B 1 227 ? -19.484 -3.703 9.5 1 96.81 227 LEU B N 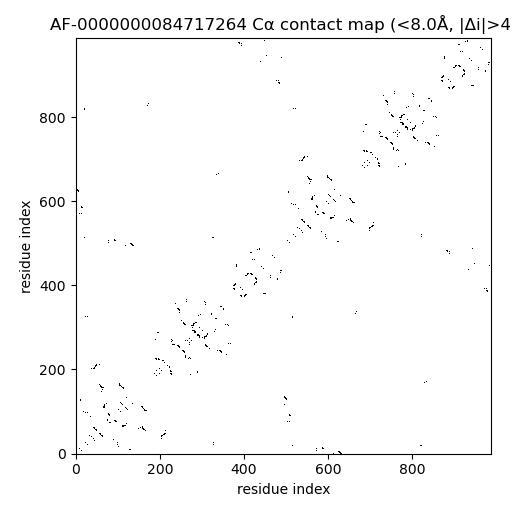1
ATOM 5714 C CA . LEU B 1 227 ? -18.938 -2.35 9.469 1 96.81 227 LEU B CA 1
ATOM 5715 C C . LEU B 1 227 ? -19.234 -1.681 8.125 1 96.81 227 LEU B C 1
ATOM 5717 O O . LEU B 1 227 ? -18.359 -1.636 7.25 1 96.81 227 LEU B O 1
ATOM 5721 N N . ASN B 1 228 ? -20.453 -1.163 8.016 1 97.25 228 ASN B N 1
ATOM 5722 C CA . ASN B 1 228 ? -20.922 -0.502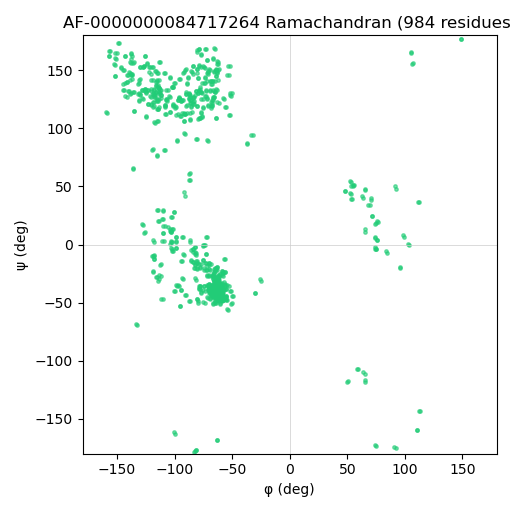 6.805 1 97.25 228 ASN B CA 1
ATOM 5723 C C . ASN B 1 228 ? -20.359 0.91 6.684 1 97.25 228 ASN B C 1
ATOM 5725 O O . ASN B 1 228 ? -20.734 1.799 7.453 1 97.25 228 ASN B O 1
ATOM 5729 N N . PRO B 1 229 ? -19.5 1.117 5.656 1 97.25 229 PRO B N 1
ATOM 5730 C CA . PRO B 1 229 ? -18.859 2.428 5.551 1 97.25 229 PRO B CA 1
ATOM 5731 C C . PRO B 1 229 ? -19.812 3.523 5.094 1 97.25 229 PRO B C 1
ATOM 5733 O O . PRO B 1 229 ? -19.422 4.684 4.965 1 97.25 229 PRO B O 1
ATOM 5736 N N . PHE B 1 230 ? -21.078 3.197 4.977 1 96.69 230 PHE B N 1
ATOM 5737 C CA . PHE B 1 230 ? -22.062 4.16 4.52 1 96.69 230 PHE B CA 1
ATOM 5738 C C . PHE B 1 230 ? -23.234 4.234 5.496 1 96.69 230 PHE B C 1
ATOM 5740 O O . PHE B 1 230 ? -24.328 4.699 5.141 1 96.69 230 PHE B O 1
ATOM 5747 N N . SER B 1 231 ? -23.094 3.746 6.719 1 92 231 SER B N 1
ATOM 5748 C CA . SER B 1 231 ? -24.203 3.596 7.664 1 92 231 SER B CA 1
ATOM 5749 C C . SER B 1 231 ? -24.359 4.84 8.539 1 92 231 SER B C 1
ATOM 5751 O O . SER B 1 231 ? -24.609 4.734 9.734 1 92 231 SER B O 1
ATOM 5753 N N . TYR B 1 232 ? -24.234 5.953 7.953 1 90 232 TYR B N 1
ATOM 5754 C CA . TYR B 1 232 ? -24.484 7.16 8.734 1 90 232 TYR B CA 1
ATOM 5755 C C . TYR B 1 232 ? -25.984 7.441 8.844 1 90 232 TYR B C 1
ATOM 5757 O O . TYR B 1 232 ? -26.75 7.094 7.949 1 90 232 TYR B O 1
ATOM 5765 N N . GLU B 1 233 ? -26.422 8.016 9.945 1 83.19 233 GLU B N 1
ATOM 5766 C CA . GLU B 1 233 ? -27.828 8.344 10.156 1 83.19 233 GLU B CA 1
ATOM 5767 C C . GLU B 1 233 ? -28.234 9.57 9.344 1 83.19 233 GLU B C 1
ATOM 5769 O O . GLU B 1 233 ? -29.281 9.57 8.68 1 83.19 233 GLU B O 1
ATOM 5774 N N . ARG B 1 234 ? -27.391 10.617 9.484 1 83.56 234 ARG B N 1
ATOM 5775 C CA . ARG B 1 234 ? -27.609 11.859 8.742 1 83.56 234 ARG B CA 1
ATOM 5776 C C . ARG B 1 234 ? -26.359 12.234 7.941 1 83.56 234 ARG B C 1
ATOM 5778 O O . ARG B 1 234 ? -25.25 12.211 8.469 1 83.56 234 ARG B O 1
ATOM 5785 N N . SER B 1 235 ? -26.609 12.547 6.738 1 91.81 235 SER B N 1
ATOM 5786 C CA . SER B 1 235 ? -25.5 12.914 5.871 1 91.81 235 SER B CA 1
ATOM 5787 C C . SER B 1 235 ? -24.844 14.203 6.336 1 91.81 235 SER B C 1
ATOM 5789 O O . SER B 1 235 ? -25.469 15.031 7 1 91.81 235 SER B O 1
ATOM 5791 N N . GLY B 1 236 ? -23.594 14.312 6.102 1 89.69 236 GLY B N 1
ATOM 5792 C CA . GLY B 1 236 ? -22.891 15.555 6.387 1 89.69 236 GLY B CA 1
ATOM 5793 C C . GLY B 1 236 ? -23.422 16.734 5.59 1 89.69 236 GLY B C 1
ATOM 5794 O O . GLY B 1 236 ? -23.281 17.891 6.004 1 89.69 236 GLY B O 1
ATOM 5795 N N . ASP B 1 237 ? -23.953 16.438 4.438 1 90.88 237 ASP B N 1
ATOM 5796 C CA . ASP B 1 237 ? -24.625 17.406 3.576 1 90.88 237 ASP B CA 1
ATOM 5797 C C . ASP B 1 237 ? -25.984 16.875 3.105 1 90.88 237 ASP B C 1
ATOM 5799 O O . ASP B 1 237 ? -26.078 15.781 2.564 1 90.88 237 ASP B O 1
ATOM 5803 N N . THR B 1 238 ? -27.016 17.688 3.256 1 88.06 238 THR B N 1
ATOM 5804 C CA . THR B 1 238 ? -28.391 17.266 3.049 1 88.06 238 THR B CA 1
ATOM 5805 C C . THR B 1 238 ? -28.625 16.875 1.594 1 88.06 238 THR B C 1
ATOM 5807 O O . THR B 1 238 ? -29.578 16.156 1.285 1 88.06 238 THR B O 1
ATOM 5810 N N . ASN B 1 239 ? -27.812 17.312 0.724 1 90.81 239 ASN B N 1
ATOM 5811 C CA . ASN B 1 239 ? -28.016 17.016 -0.691 1 90.81 239 ASN B CA 1
ATOM 5812 C C . ASN B 1 239 ? -27.438 15.648 -1.062 1 90.81 239 ASN B C 1
ATOM 5814 O O . ASN B 1 239 ? -27.672 15.164 -2.172 1 90.81 239 ASN B O 1
ATOM 5818 N N . TYR B 1 240 ? -26.828 15.062 -0.121 1 93.44 240 TYR B N 1
ATOM 5819 C CA . TYR B 1 240 ? -26.203 13.773 -0.395 1 93.44 240 TYR B CA 1
ATOM 5820 C C . TYR B 1 240 ? -26.797 12.672 0.472 1 93.44 240 TYR B C 1
ATOM 5822 O O . TYR B 1 240 ? -27.375 12.953 1.527 1 93.44 240 TYR B O 1
ATOM 5830 N N . PRO B 1 241 ? -26.766 11.438 0.007 1 94.62 241 PRO B N 1
ATOM 5831 C CA . PRO B 1 241 ? -25.984 10.883 -1.104 1 94.62 241 PRO B CA 1
ATOM 5832 C C . PRO B 1 241 ? -26.609 11.18 -2.467 1 94.62 241 PRO B C 1
ATOM 5834 O O . PRO B 1 241 ? -27.828 11.406 -2.561 1 94.62 241 PRO B O 1
ATOM 5837 N N . ARG B 1 242 ? -25.781 11.258 -3.432 1 94.62 242 ARG B N 1
ATOM 5838 C CA . ARG B 1 242 ? -26.203 11.484 -4.812 1 94.62 242 ARG B CA 1
ATOM 5839 C C . ARG B 1 242 ? -25.609 10.422 -5.738 1 94.62 242 ARG B C 1
ATOM 5841 O O . ARG B 1 242 ? -24.578 9.828 -5.438 1 94.62 242 ARG B O 1
ATOM 5848 N N . VAL B 1 243 ? -26.328 10.211 -6.781 1 94.94 243 VAL B N 1
ATOM 5849 C CA . VAL B 1 243 ? -25.938 9.188 -7.746 1 94.94 243 VAL B CA 1
ATOM 5850 C C . VAL B 1 243 ? -25.344 9.852 -8.992 1 94.94 243 VAL B C 1
ATOM 5852 O O . VAL B 1 243 ? -25.922 10.797 -9.531 1 94.94 243 VAL B O 1
ATOM 5855 N N . PHE B 1 244 ? -24.188 9.422 -9.328 1 94.69 244 PHE B N 1
ATOM 5856 C CA . PHE B 1 244 ? -23.5 9.906 -10.523 1 94.69 244 PHE B CA 1
ATOM 5857 C C . PHE B 1 244 ? -23.344 8.789 -11.547 1 94.69 244 PHE B C 1
ATOM 5859 O O . PHE B 1 244 ? -22.516 7.891 -11.367 1 94.69 244 PHE B O 1
ATOM 5866 N N . PRO B 1 245 ? -24.094 8.82 -12.594 1 92.81 245 PRO B N 1
ATOM 5867 C CA . PRO B 1 245 ? -23.844 7.855 -13.664 1 92.81 245 PRO B CA 1
ATOM 5868 C C . PRO B 1 245 ? -22.547 8.117 -14.414 1 92.81 245 PRO B C 1
ATOM 5870 O O . PRO B 1 245 ? -22.188 9.273 -14.664 1 92.81 245 PRO B O 1
ATOM 5873 N N . LEU B 1 246 ? -21.797 7.066 -14.57 1 91.5 246 LEU B N 1
ATOM 5874 C CA . LEU B 1 246 ? -20.562 7.145 -15.336 1 91.5 246 LEU B CA 1
ATOM 5875 C C . LEU B 1 246 ? -20.703 6.434 -16.672 1 91.5 246 LEU B C 1
ATOM 5877 O O . LEU B 1 246 ? -21 5.238 -16.719 1 91.5 246 LEU B O 1
ATOM 5881 N N . ASP B 1 247 ? -20.516 7.23 -17.672 1 87.88 247 ASP B N 1
ATOM 5882 C CA . ASP B 1 247 ? -20.516 6.66 -19 1 87.88 247 ASP B CA 1
ATOM 5883 C C . ASP B 1 247 ? -19.125 6.211 -19.422 1 87.88 247 ASP B C 1
ATOM 5885 O O . ASP B 1 247 ? -18.25 7.043 -19.672 1 87.88 247 ASP B O 1
ATOM 5889 N N . LEU B 1 248 ? -18.984 4.883 -19.562 1 86.94 248 LEU B N 1
ATOM 5890 C CA . LEU B 1 248 ? -17.672 4.348 -19.922 1 86.94 248 LEU B CA 1
ATOM 5891 C C . LEU B 1 248 ? -17.641 3.957 -21.391 1 86.94 248 LEU B C 1
ATOM 5893 O O . LEU B 1 248 ? -16.922 3.039 -21.781 1 86.94 248 LEU B O 1
ATOM 5897 N N . GLY B 1 249 ? -18.531 4.598 -22.125 1 81.88 249 GLY B N 1
ATOM 5898 C CA . GLY B 1 249 ? -18.547 4.352 -23.562 1 81.88 249 GLY B CA 1
ATOM 5899 C C . GLY B 1 249 ? -18.938 2.928 -23.922 1 81.88 249 GLY B C 1
ATOM 5900 O O . GLY B 1 249 ? -20 2.449 -23.5 1 81.88 249 GLY B O 1
ATOM 5901 N N . GLU B 1 250 ? -17.953 2.178 -24.578 1 78.44 250 GLU B N 1
ATOM 5902 C CA . GLU B 1 250 ? -18.219 0.834 -25.078 1 78.44 250 GLU B CA 1
ATOM 5903 C C . GLU B 1 250 ? -18.344 -0.169 -23.938 1 78.44 250 GLU B C 1
ATOM 5905 O O . GLU B 1 250 ? -18.953 -1.229 -24.094 1 78.44 250 GLU B O 1
ATOM 5910 N N . LEU B 1 251 ? -17.844 0.195 -22.781 1 79.31 251 LEU B N 1
ATOM 5911 C CA . LEU B 1 251 ? -17.859 -0.724 -21.641 1 79.31 251 LEU B CA 1
ATOM 5912 C C . LEU B 1 251 ? -19.219 -0.695 -20.938 1 79.31 251 LEU B C 1
ATOM 5914 O O . LEU B 1 251 ? -19.562 -1.634 -20.219 1 79.31 251 LEU B O 1
ATOM 5918 N N . GLY B 1 252 ? -19.906 0.38 -21.203 1 85.19 252 GLY B N 1
ATOM 5919 C CA . GLY B 1 252 ? -21.203 0.513 -20.547 1 85.19 252 GLY B CA 1
ATOM 5920 C C . GLY B 1 252 ? -21.234 1.606 -19.5 1 85.19 252 GLY B C 1
ATOM 5921 O O . GLY B 1 252 ? -20.5 2.59 -19.594 1 85.19 252 GLY B O 1
ATOM 5922 N N . GLU B 1 253 ? -22.266 1.422 -18.625 1 88.56 253 GLU B N 1
ATOM 5923 C CA . GLU B 1 253 ? -22.484 2.469 -17.641 1 88.56 253 GLU B CA 1
ATOM 5924 C C . GLU B 1 253 ? -22.266 1.944 -16.219 1 88.56 253 GLU B C 1
ATOM 5926 O O . GLU B 1 253 ? -22.562 0.788 -15.922 1 88.56 253 GLU B O 1
ATOM 5931 N N . LEU B 1 254 ? -21.594 2.732 -15.438 1 91.62 254 LEU B N 1
ATOM 5932 C CA . LEU B 1 254 ? -21.438 2.475 -14.008 1 91.62 254 LEU B CA 1
ATOM 5933 C C . LEU B 1 254 ? -22.125 3.547 -13.18 1 91.62 254 LEU B C 1
ATOM 5935 O O . LEU B 1 254 ? -22.281 4.688 -13.625 1 91.62 254 LEU B O 1
ATOM 5939 N N . VAL B 1 255 ? -22.609 3.119 -12.078 1 92.12 255 VAL B N 1
ATOM 5940 C CA . VAL B 1 255 ? -23.266 4.07 -11.188 1 92.12 255 VAL B CA 1
ATOM 5941 C C . VAL B 1 255 ? -22.438 4.254 -9.922 1 92.12 255 VAL B C 1
ATOM 5943 O O . VAL B 1 255 ? -22.016 3.271 -9.297 1 92.12 255 VAL B O 1
ATOM 5946 N N . MET B 1 256 ? -22.125 5.43 -9.617 1 94.88 256 MET B N 1
ATOM 5947 C CA . MET B 1 256 ? -21.438 5.777 -8.375 1 94.88 256 MET B CA 1
ATOM 5948 C C . MET B 1 256 ? -22.391 6.469 -7.406 1 94.88 256 MET B C 1
ATOM 5950 O O . MET B 1 256 ? -23.156 7.34 -7.805 1 94.88 256 MET B O 1
ATOM 5954 N N . GLU B 1 257 ? -22.406 6.102 -6.258 1 96.75 257 GLU B N 1
ATOM 5955 C CA . GLU B 1 257 ? -23.156 6.77 -5.203 1 96.75 257 GLU B CA 1
ATOM 5956 C C . GLU B 1 257 ? -22.219 7.512 -4.246 1 96.75 257 GLU B C 1
ATOM 5958 O O . GLU B 1 257 ? -21.438 6.887 -3.518 1 96.75 257 GLU B O 1
ATOM 5963 N N . ALA B 1 258 ? -22.312 8.773 -4.281 1 97.12 258 ALA B N 1
ATOM 5964 C CA . ALA B 1 258 ? -21.406 9.617 -3.518 1 97.12 258 ALA B CA 1
ATOM 5965 C C . ALA B 1 258 ? -22 9.992 -2.162 1 97.12 258 ALA B C 1
ATOM 5967 O O . ALA B 1 258 ? -23.094 10.539 -2.092 1 97.12 258 ALA B O 1
ATOM 5968 N N . HIS B 1 259 ? -21.281 9.672 -1.121 1 97.12 259 HIS B N 1
ATOM 5969 C CA . HIS B 1 259 ? -21.719 9.914 0.25 1 97.12 259 HIS B CA 1
ATOM 5970 C C . HIS B 1 259 ? -20.781 10.898 0.951 1 97.12 259 HIS B C 1
ATOM 5972 O O . HIS B 1 259 ? -19.609 11 0.602 1 97.12 259 HIS B O 1
ATOM 5978 N N . ILE B 1 260 ? -21.328 11.641 1.841 1 96.25 260 ILE B N 1
ATOM 5979 C CA . ILE B 1 260 ? -20.547 12.516 2.711 1 96.25 260 ILE B CA 1
ATOM 5980 C C . ILE B 1 260 ? -20.859 12.203 4.172 1 96.25 260 ILE B C 1
ATOM 5982 O O . ILE B 1 260 ? -21.969 12.438 4.637 1 96.25 260 ILE B O 1
ATOM 5986 N N . TRP B 1 261 ? -19.922 11.625 4.863 1 94.5 261 TRP B N 1
ATOM 5987 C CA . TRP B 1 261 ? -20.094 11.352 6.289 1 94.5 261 TRP B CA 1
ATOM 5988 C C . TRP B 1 261 ? -20.234 12.656 7.074 1 94.5 261 TRP B C 1
ATOM 5990 O O . TRP B 1 261 ? -19.703 13.688 6.672 1 94.5 261 TRP B O 1
ATOM 6000 N N . PRO B 1 262 ? -20.938 12.578 8.164 1 88.75 262 PRO B N 1
ATOM 6001 C CA . PRO B 1 262 ? -20.984 13.766 9.023 1 88.75 262 PRO B CA 1
ATOM 6002 C C . PRO B 1 262 ? -19.641 14.078 9.68 1 88.75 262 PRO B C 1
ATOM 6004 O O . PRO B 1 262 ? -18.891 13.164 9.992 1 88.75 262 PRO B O 1
ATOM 6007 N N . SER B 1 263 ? -19.234 15.297 9.805 1 81.94 263 SER B N 1
ATOM 6008 C CA . SER B 1 263 ? -17.938 15.758 10.305 1 81.94 263 SER B CA 1
ATOM 6009 C C . SER B 1 263 ? -17.688 15.266 11.727 1 81.94 263 SER B C 1
ATOM 6011 O O . SER B 1 263 ? -16.531 15.086 12.125 1 81.94 263 SER B O 1
ATOM 6013 N N . ASN B 1 264 ? -18.625 14.914 12.562 1 73.12 264 ASN B N 1
ATOM 6014 C CA . ASN B 1 264 ? -18.422 14.5 13.945 1 73.12 264 ASN B CA 1
ATOM 6015 C C . ASN B 1 264 ? -18.703 13.016 14.133 1 73.12 264 ASN B C 1
ATOM 6017 O O . ASN B 1 264 ? -19.047 12.57 15.234 1 73.12 264 ASN B O 1
ATOM 6021 N N . ALA B 1 265 ? -18.469 12.406 13.047 1 79.44 265 ALA B N 1
ATOM 6022 C CA . ALA B 1 265 ? -18.781 10.984 13.148 1 79.44 265 ALA B CA 1
ATOM 6023 C C . ALA B 1 265 ? -17.75 10.258 14 1 79.44 265 ALA B C 1
ATOM 6025 O O . ALA B 1 265 ? -16.547 10.469 13.852 1 79.44 265 ALA B O 1
ATOM 6026 N N . SER B 1 266 ? -18.156 9.508 14.992 1 79.94 266 SER B N 1
ATOM 6027 C CA . SER B 1 266 ? -17.281 8.734 15.867 1 79.94 266 SER B CA 1
ATOM 6028 C C . SER B 1 266 ? -17.578 7.246 15.766 1 79.94 266 SER B C 1
ATOM 6030 O O . SER B 1 266 ? -16.953 6.438 16.469 1 79.94 266 SER B O 1
ATOM 6032 N N . GLN B 1 267 ? -18.438 6.934 14.922 1 82.12 267 GLN B N 1
ATOM 6033 C CA . GLN B 1 267 ? -18.844 5.539 14.742 1 82.12 267 GLN B CA 1
ATOM 6034 C C . GLN B 1 267 ? -17.656 4.695 14.258 1 82.12 267 GLN B C 1
ATOM 6036 O O . GLN B 1 267 ? -16.828 5.168 13.477 1 82.12 267 GLN B O 1
ATOM 6041 N N . ARG B 1 268 ? -17.641 3.504 14.656 1 86.31 268 ARG B N 1
ATOM 6042 C CA . ARG B 1 268 ? -16.609 2.561 14.219 1 86.31 268 ARG B CA 1
ATOM 6043 C C . ARG B 1 268 ? -16.641 2.373 12.711 1 86.31 268 ARG B C 1
ATOM 6045 O O . ARG B 1 268 ? -15.602 2.191 12.078 1 86.31 268 ARG B O 1
ATOM 6052 N N . SER B 1 269 ? -17.828 2.441 12.148 1 90.94 269 SER B N 1
ATOM 6053 C CA . SER B 1 269 ? -18 2.256 10.711 1 90.94 269 SER B CA 1
ATOM 6054 C C . SER B 1 269 ? -17.406 3.416 9.93 1 90.94 269 SER B C 1
ATOM 6056 O O . SER B 1 269 ? -17.109 3.279 8.734 1 90.94 269 SER B O 1
ATOM 6058 N N . TYR B 1 270 ? -17.219 4.582 10.516 1 91.81 270 TYR B N 1
ATOM 6059 C CA . TYR B 1 270 ? -16.547 5.719 9.891 1 91.81 270 TYR B CA 1
ATOM 6060 C C . TYR B 1 270 ? -15.047 5.656 10.094 1 91.81 270 TYR B C 1
ATOM 6062 O O . TYR B 1 270 ? -14.273 5.762 9.141 1 91.81 270 TYR B O 1
ATOM 6070 N N . LYS B 1 271 ? -14.641 5.434 11.32 1 87.62 271 LYS B N 1
ATOM 6071 C CA . LYS B 1 271 ? -13.227 5.492 11.68 1 87.62 271 LYS B CA 1
ATOM 6072 C C . LYS B 1 271 ? -12.453 4.328 11.07 1 87.62 271 LYS B C 1
ATOM 6074 O O . LYS B 1 271 ? -11.383 4.52 10.5 1 87.62 271 LYS B O 1
ATOM 6079 N N . LEU B 1 272 ? -13.125 3.092 11.258 1 91.25 272 LEU B N 1
ATOM 6080 C CA . LEU B 1 272 ? -12.461 1.864 10.828 1 91.25 272 LEU B CA 1
ATOM 6081 C C . LEU B 1 272 ? -11.039 1.792 11.375 1 91.25 272 LEU B C 1
ATOM 6083 O O . LEU B 1 272 ? -10.836 1.804 12.594 1 91.25 272 LEU B O 1
ATOM 6087 N N . ASP B 1 273 ? -9.961 1.762 10.555 1 86 273 ASP B N 1
ATOM 6088 C CA . ASP B 1 273 ? -8.602 1.833 11.062 1 86 273 ASP B CA 1
ATOM 6089 C C . ASP B 1 273 ? -8.062 3.262 11 1 86 273 ASP B C 1
ATOM 6091 O O . ASP B 1 273 ? -7.215 3.65 11.812 1 86 273 ASP B O 1
ATOM 6095 N N . SER B 1 274 ? -8.414 4.016 10.016 1 82.81 274 SER B N 1
ATOM 6096 C CA . SER B 1 274 ? -8.07 5.422 9.836 1 82.81 274 SER B CA 1
ATOM 6097 C C . SER B 1 274 ? -9.031 6.105 8.867 1 82.81 274 SER B C 1
ATOM 6099 O O . SER B 1 274 ? -9 5.836 7.668 1 82.81 274 SER B O 1
ATOM 6101 N N . ALA B 1 275 ? -9.734 6.984 9.438 1 82 275 ALA B N 1
ATOM 6102 C CA . ALA B 1 275 ? -10.734 7.656 8.609 1 82 275 ALA B CA 1
ATOM 6103 C C . ALA B 1 275 ? -10.07 8.359 7.426 1 82 275 ALA B C 1
ATOM 6105 O O . ALA B 1 275 ? -10.609 8.359 6.312 1 82 275 ALA B O 1
ATOM 6106 N N . ALA B 1 276 ? -8.953 8.953 7.66 1 82.06 276 ALA B N 1
ATOM 6107 C CA . ALA B 1 276 ? -8.242 9.688 6.617 1 82.06 276 ALA B CA 1
ATOM 6108 C C . ALA B 1 276 ? -7.836 8.766 5.473 1 82.06 276 ALA B C 1
ATOM 6110 O O . ALA B 1 276 ? -7.863 9.164 4.305 1 82.06 276 ALA B O 1
ATOM 6111 N N . ASN B 1 277 ? -7.598 7.551 5.789 1 84.94 277 ASN B N 1
ATOM 6112 C CA . ASN B 1 277 ? -7.117 6.609 4.781 1 84.94 277 ASN B CA 1
ATOM 6113 C C . ASN B 1 277 ? -8.273 5.859 4.121 1 84.94 277 ASN B C 1
ATOM 6115 O O . ASN B 1 277 ? -8.07 5.129 3.15 1 84.94 277 ASN B O 1
ATOM 6119 N N . ARG B 1 278 ? -9.414 6.039 4.641 1 93.31 278 ARG B N 1
ATOM 6120 C CA . ARG B 1 278 ? -10.562 5.285 4.141 1 93.31 278 ARG B CA 1
ATOM 6121 C C . ARG B 1 278 ? -11.453 6.156 3.262 1 93.31 278 ARG B C 1
ATOM 6123 O O . ARG B 1 278 ? -12.57 5.77 2.926 1 93.31 278 ARG B O 1
ATOM 6130 N N . GLN B 1 279 ? -10.93 7.352 2.898 1 94.12 279 GLN B N 1
ATOM 6131 C CA . GLN B 1 279 ? -11.625 8.219 1.957 1 94.12 279 GLN B CA 1
ATOM 6132 C C . GLN B 1 279 ? -11.523 7.68 0.533 1 94.12 279 GLN B C 1
ATOM 6134 O O . GLN B 1 279 ? -10.617 6.91 0.218 1 94.12 279 GLN B O 1
ATOM 6139 N N . GLY B 1 280 ? -12.609 8.039 -0.283 1 95.81 280 GLY B N 1
ATOM 6140 C CA . GLY B 1 280 ? -12.477 7.727 -1.697 1 95.81 280 GLY B CA 1
ATOM 6141 C C . GLY B 1 280 ? -13.445 6.66 -2.168 1 95.81 280 GLY B C 1
ATOM 6142 O O . GLY B 1 280 ? -14.609 6.648 -1.753 1 95.81 280 GLY B O 1
ATOM 6143 N N . PHE B 1 281 ? -12.961 5.816 -3.082 1 95.94 281 PHE B N 1
ATOM 6144 C CA . PHE B 1 281 ? -13.82 4.883 -3.793 1 95.94 281 PHE B CA 1
ATOM 6145 C C . PHE B 1 281 ? -13.945 3.57 -3.027 1 95.94 281 PHE B C 1
ATOM 6147 O O . PHE B 1 281 ? -12.961 3.07 -2.48 1 95.94 281 PHE B O 1
ATOM 6154 N N . TYR B 1 282 ? -15.078 3.062 -2.986 1 97.19 282 TYR B N 1
ATOM 6155 C CA . TYR B 1 282 ? -15.414 1.736 -2.482 1 97.19 282 TYR B CA 1
ATOM 6156 C C . TYR B 1 282 ? -15.992 0.86 -3.59 1 97.19 282 TYR B C 1
ATOM 6158 O O . TYR B 1 282 ? -17.156 1.005 -3.961 1 97.19 282 TYR B O 1
ATOM 6166 N N . PHE B 1 283 ? -15.18 -0.034 -4.047 1 95.75 283 PHE B N 1
ATOM 6167 C CA . PHE B 1 283 ? -15.578 -0.897 -5.152 1 95.75 283 PHE B CA 1
ATOM 6168 C C . PHE B 1 283 ? -16.125 -2.221 -4.637 1 95.75 283 PHE B C 1
ATOM 6170 O O . PHE B 1 283 ? -15.477 -2.902 -3.84 1 95.75 283 PHE B O 1
ATOM 6177 N N . TYR B 1 284 ? -17.312 -2.502 -5.082 1 95.31 284 TYR B N 1
ATOM 6178 C CA . TYR B 1 284 ? -17.953 -3.771 -4.762 1 95.31 284 TYR B CA 1
ATOM 6179 C C . TYR B 1 284 ? -18.016 -4.672 -5.988 1 95.31 284 TYR B C 1
ATOM 6181 O O . TYR B 1 284 ? -18.109 -4.191 -7.121 1 95.31 284 TYR B O 1
ATOM 6189 N N . ARG B 1 285 ? -17.922 -5.945 -5.734 1 92.12 285 ARG B N 1
ATOM 6190 C CA . ARG B 1 285 ? -18.203 -6.984 -6.719 1 92.12 285 ARG B CA 1
ATOM 6191 C C . ARG B 1 285 ? -19.047 -8.094 -6.105 1 92.12 285 ARG B C 1
ATOM 6193 O O . ARG B 1 285 ? -18.594 -8.789 -5.191 1 92.12 285 ARG B O 1
ATOM 6200 N N . ASN B 1 286 ? -20.25 -8.25 -6.574 1 92.38 286 ASN B N 1
ATOM 6201 C CA . ASN B 1 286 ? -21.156 -9.25 -6.031 1 92.38 286 ASN B CA 1
ATOM 6202 C C . ASN B 1 286 ? -21.297 -9.117 -4.516 1 92.38 286 ASN B C 1
ATOM 6204 O O . ASN B 1 286 ? -21.156 -10.102 -3.787 1 92.38 286 ASN B O 1
ATOM 6208 N N . ASP B 1 287 ? -21.438 -7.879 -4.074 1 94.81 287 ASP B N 1
ATOM 6209 C CA . ASP B 1 287 ? -21.734 -7.48 -2.699 1 94.81 287 ASP B CA 1
ATOM 6210 C C . ASP B 1 287 ? -20.5 -7.629 -1.812 1 94.81 287 ASP B C 1
ATOM 6212 O O . ASP B 1 287 ? -20.531 -7.262 -0.637 1 94.81 287 ASP B O 1
ATOM 6216 N N . ARG B 1 288 ? -19.406 -8.164 -2.381 1 95.56 288 ARG B N 1
ATOM 6217 C CA . ARG B 1 288 ? -18.125 -8.25 -1.701 1 95.56 288 ARG B CA 1
ATOM 6218 C C . ARG B 1 288 ? -17.312 -6.969 -1.873 1 95.56 288 ARG B C 1
ATOM 6220 O O . ARG B 1 288 ? -17.031 -6.555 -2.998 1 95.56 288 ARG B O 1
ATOM 6227 N N . LEU B 1 289 ? -17.016 -6.305 -0.793 1 96.69 289 LEU B N 1
ATOM 6228 C CA . LEU B 1 289 ? -16.188 -5.109 -0.882 1 96.69 289 LEU B CA 1
ATOM 6229 C C . LEU B 1 289 ? -14.742 -5.473 -1.224 1 96.69 289 LEU B C 1
ATOM 6231 O O . LEU B 1 289 ? -14.094 -6.215 -0.484 1 96.69 289 LEU B O 1
ATOM 6235 N N . ILE B 1 290 ? -14.305 -4.973 -2.311 1 93.62 290 ILE B N 1
ATOM 6236 C CA . ILE B 1 290 ? -12.969 -5.312 -2.797 1 93.62 290 ILE B CA 1
ATOM 6237 C C . ILE B 1 290 ? -11.969 -4.254 -2.344 1 93.62 290 ILE B C 1
ATOM 6239 O O . ILE B 1 290 ? -10.953 -4.574 -1.725 1 93.62 290 ILE B O 1
ATOM 6243 N N . GLN B 1 291 ? -12.297 -3.09 -2.631 1 94.44 291 GLN B N 1
ATOM 6244 C CA . GLN B 1 291 ? -11.469 -1.957 -2.23 1 94.44 291 GLN B CA 1
ATOM 6245 C C 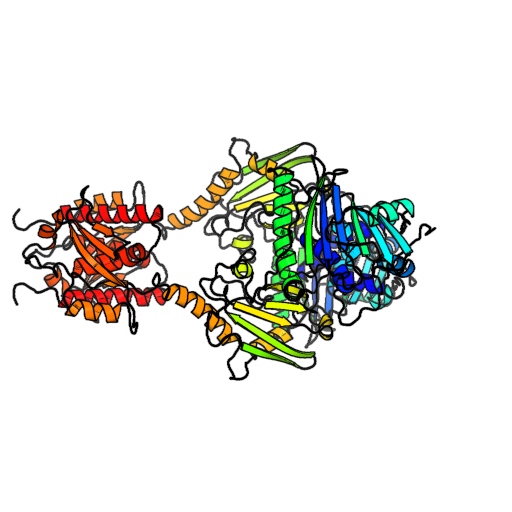. GLN B 1 291 ? -12.227 -1.032 -1.28 1 94.44 291 GLN B C 1
ATOM 6247 O O . GLN B 1 291 ? -13.344 -0.599 -1.584 1 94.44 291 GLN B O 1
ATOM 6252 N N . ALA B 1 292 ? -11.625 -0.736 -0.194 1 95.81 292 ALA B N 1
ATOM 6253 C CA . ALA B 1 292 ? -12.25 0.082 0.84 1 95.81 292 ALA B CA 1
ATOM 6254 C C . ALA B 1 292 ? -11.516 1.407 1.014 1 95.81 292 ALA B C 1
ATOM 6256 O O . ALA B 1 292 ? -10.891 1.647 2.051 1 95.81 292 ALA B O 1
ATOM 6257 N N . GLY B 1 293 ? -11.773 2.293 0.062 1 94 293 GLY B N 1
ATOM 6258 C CA . GLY B 1 293 ? -11.125 3.596 0.134 1 94 293 GLY B CA 1
ATOM 6259 C C . GLY B 1 293 ? -10 3.756 -0.864 1 94 293 GLY B C 1
ATOM 6260 O O . GLY B 1 293 ? -9.547 2.777 -1.467 1 94 293 GLY B O 1
ATOM 6261 N N . GLY B 1 294 ? -9.594 4.977 -1.056 1 90.88 294 GLY B N 1
ATOM 6262 C CA . GLY B 1 294 ? -8.547 5.305 -2.014 1 90.88 294 GLY B CA 1
ATOM 6263 C C . GLY B 1 294 ? -9.078 5.988 -3.262 1 90.88 294 GLY B C 1
ATOM 6264 O O . GLY B 1 294 ? -10.242 5.805 -3.629 1 90.88 294 GLY B O 1
ATOM 6265 N N . TRP B 1 295 ? -8.164 6.762 -3.93 1 89.56 295 TRP B N 1
ATOM 6266 C CA . TRP B 1 295 ? -8.586 7.555 -5.078 1 89.56 295 TRP B CA 1
ATOM 6267 C C . TRP B 1 295 ? -8.008 6.996 -6.371 1 89.56 295 TRP B C 1
ATOM 6269 O O . TRP B 1 295 ? -8.125 7.613 -7.434 1 89.56 295 TRP B O 1
ATOM 6279 N N . ASN B 1 296 ? -7.383 5.801 -6.371 1 81.31 296 ASN B N 1
ATOM 6280 C CA . ASN B 1 296 ? -6.836 5.105 -7.531 1 81.31 296 ASN B CA 1
ATOM 6281 C C . ASN B 1 296 ? -5.98 6.035 -8.391 1 81.31 296 ASN B C 1
ATOM 6283 O O . ASN B 1 296 ? -6.152 6.086 -9.609 1 81.31 296 ASN B O 1
ATOM 6287 N N . ASP B 1 297 ? -5.16 6.77 -7.855 1 69.06 297 ASP B N 1
ATOM 6288 C CA . ASP B 1 297 ? -4.16 7.625 -8.484 1 69.06 297 ASP B CA 1
ATOM 6289 C C . ASP B 1 297 ? -4.805 8.859 -9.109 1 69.06 297 ASP B C 1
ATOM 6291 O O . ASP B 1 297 ? -4.18 9.555 -9.914 1 69.06 297 ASP B O 1
ATOM 6295 N N . ILE B 1 298 ? -6.051 8.984 -8.867 1 73 298 ILE B N 1
ATOM 6296 C CA . ILE B 1 298 ? -6.742 10.164 -9.375 1 73 298 ILE B CA 1
ATOM 6297 C C . ILE B 1 298 ? -6.371 11.383 -8.539 1 73 298 ILE B C 1
ATOM 6299 O O . ILE B 1 298 ? -6.223 12.484 -9.07 1 73 298 ILE B O 1
ATOM 6303 N N . ARG B 1 299 ? -6.211 11.102 -7.332 1 77.56 299 ARG B N 1
ATOM 6304 C CA . ARG B 1 299 ? -5.84 12.164 -6.398 1 77.56 299 ARG B CA 1
ATOM 6305 C C . ARG B 1 299 ? -5.16 11.586 -5.16 1 77.56 299 ARG B C 1
ATOM 6307 O O . ARG B 1 299 ? -5.262 10.383 -4.895 1 77.56 299 ARG B O 1
ATOM 6314 N N . ASP B 1 300 ? -4.5 12.445 -4.484 1 72.94 300 ASP B N 1
ATOM 6315 C CA . ASP B 1 300 ? -3.848 12.039 -3.244 1 72.94 300 ASP B CA 1
ATOM 6316 C C . ASP B 1 300 ? -4.82 12.086 -2.068 1 72.94 300 ASP B C 1
ATOM 6318 O O . ASP B 1 300 ? -5.809 12.82 -2.105 1 72.94 300 ASP B O 1
ATOM 6322 N N . THR B 1 301 ? -4.477 11.266 -1.137 1 78.69 301 THR B N 1
ATOM 6323 C CA . THR B 1 301 ? -5.223 11.32 0.117 1 78.69 301 THR B CA 1
ATOM 6324 C C . THR B 1 301 ? -4.969 12.641 0.838 1 78.69 301 THR B C 1
ATOM 6326 O O . THR B 1 301 ? -3.834 13.117 0.894 1 78.69 301 THR B O 1
ATOM 6329 N N . GLU B 1 302 ? -6.008 13.359 1.188 1 79.69 302 GLU B N 1
ATOM 6330 C CA . GLU B 1 302 ? -5.938 14.602 1.952 1 79.69 302 GLU B CA 1
ATOM 6331 C C . GLU B 1 302 ? -6.914 14.578 3.125 1 79.69 302 GLU B C 1
ATOM 6333 O O . GLU B 1 302 ? -8.047 14.109 2.992 1 79.69 302 GLU B O 1
ATOM 6338 N N . PRO B 1 303 ? -6.477 15.047 4.18 1 79.38 303 PRO B N 1
ATOM 6339 C CA . PRO B 1 303 ? -7.305 14.961 5.383 1 79.38 303 PRO B CA 1
ATOM 6340 C C . PRO B 1 303 ? -8.68 15.602 5.203 1 79.38 303 PRO B C 1
ATOM 6342 O O . PRO B 1 303 ? -9.68 15.094 5.715 1 79.38 303 PRO B O 1
ATOM 6345 N N . HIS B 1 304 ? -8.844 16.688 4.461 1 85 304 HIS B N 1
ATOM 6346 C CA . HIS B 1 304 ? -10.094 17.438 4.332 1 85 304 HIS B CA 1
ATOM 6347 C C . HIS B 1 304 ? -11.102 16.672 3.479 1 85 304 HIS B C 1
ATOM 6349 O O . HIS B 1 304 ? -12.281 17.016 3.445 1 85 304 HIS B O 1
ATOM 6355 N N . SER B 1 305 ? -10.672 15.602 2.885 1 90.12 305 SER B N 1
ATOM 6356 C CA . SER B 1 305 ? -11.57 14.789 2.074 1 90.12 305 SER B CA 1
ATOM 6357 C C . SER B 1 305 ? -11.992 13.523 2.814 1 90.12 305 SER B C 1
ATOM 6359 O O . SER B 1 305 ? -12.633 12.648 2.236 1 90.12 305 SER B O 1
ATOM 6361 N N . SER B 1 306 ? -11.695 13.43 4.098 1 91.38 306 SER B N 1
ATOM 6362 C CA . SER B 1 306 ? -11.883 12.203 4.863 1 91.38 306 SER B CA 1
ATOM 6363 C C . SER B 1 306 ? -13.352 11.812 4.934 1 91.38 306 SER B C 1
ATOM 6365 O O . SER B 1 306 ? -13.68 10.648 5.168 1 91.38 306 SER B O 1
ATOM 6367 N N . LEU B 1 307 ? -14.242 12.789 4.68 1 94.44 307 LEU B N 1
ATOM 6368 C CA . LEU B 1 307 ? -15.672 12.531 4.801 1 94.44 307 LEU B CA 1
ATOM 6369 C C . LEU B 1 307 ? -16.219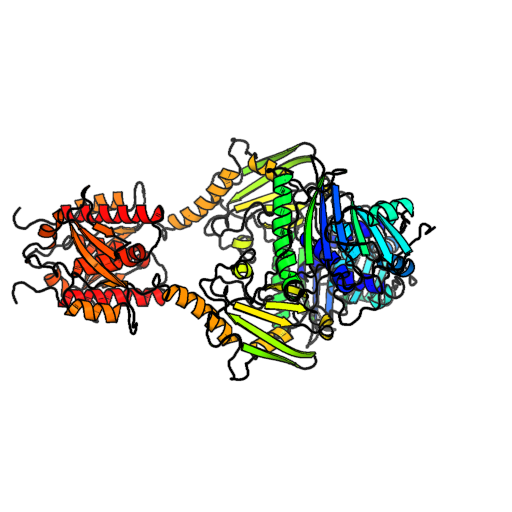 11.938 3.508 1 94.44 307 LEU B C 1
ATOM 6371 O O . LEU B 1 307 ? -17.344 11.414 3.488 1 94.44 307 LEU B O 1
ATOM 6375 N N . ALA B 1 308 ? -15.484 12.016 2.479 1 96.38 308 ALA B N 1
ATOM 6376 C CA . ALA B 1 308 ? -15.961 11.617 1.156 1 96.38 308 ALA B CA 1
ATOM 6377 C C . ALA B 1 308 ? -15.82 10.109 0.958 1 96.38 308 ALA B C 1
ATOM 6379 O O . ALA B 1 308 ? -14.719 9.562 1.087 1 96.38 308 ALA B O 1
ATOM 6380 N N . ARG B 1 309 ? -16.891 9.391 0.69 1 97.62 309 ARG B N 1
ATOM 6381 C CA . ARG B 1 309 ? -16.891 7.973 0.343 1 97.62 309 ARG B CA 1
ATOM 6382 C C . ARG B 1 309 ? -17.844 7.699 -0.827 1 97.62 309 ARG B C 1
ATOM 6384 O O . ARG B 1 309 ? -18.969 8.172 -0.839 1 97.62 309 ARG B O 1
ATOM 6391 N N . ILE B 1 310 ? -17.375 6.977 -1.815 1 97.5 310 ILE B N 1
ATOM 6392 C CA . ILE B 1 310 ? -18.156 6.738 -3.031 1 97.5 310 ILE B CA 1
ATOM 6393 C C . ILE B 1 310 ? -18.312 5.238 -3.248 1 97.5 310 ILE B C 1
ATOM 6395 O O . ILE B 1 310 ? -17.328 4.508 -3.359 1 97.5 310 ILE B O 1
ATOM 6399 N N . ALA B 1 311 ? -19.516 4.77 -3.291 1 97.81 311 ALA B N 1
ATOM 6400 C CA . ALA B 1 311 ? -19.797 3.359 -3.525 1 97.81 311 ALA B CA 1
ATOM 6401 C C . ALA B 1 311 ? -19.953 3.072 -5.016 1 97.81 311 ALA B C 1
ATOM 6403 O O . ALA B 1 311 ? -20.672 3.791 -5.719 1 97.81 311 ALA B O 1
ATOM 6404 N N . ILE B 1 312 ? -19.266 2.105 -5.48 1 96.06 312 ILE B N 1
ATOM 6405 C CA . ILE B 1 312 ? -19.359 1.673 -6.871 1 96.06 312 ILE B CA 1
ATOM 6406 C C . ILE B 1 312 ? -19.547 0.16 -6.93 1 96.06 312 ILE B C 1
ATOM 6408 O O . ILE B 1 312 ? -18.734 -0.6 -6.406 1 96.06 312 ILE B O 1
ATOM 6412 N N . ASP B 1 313 ? -20.578 -0.325 -7.562 1 94.69 313 ASP B N 1
ATOM 6413 C CA . ASP B 1 313 ? -20.812 -1.748 -7.789 1 94.69 313 ASP B CA 1
ATOM 6414 C C . ASP B 1 313 ? -20.344 -2.162 -9.188 1 94.69 313 ASP B C 1
ATOM 6416 O O . ASP B 1 313 ? -20.938 -1.763 -10.188 1 94.69 313 ASP B O 1
ATOM 6420 N N . LEU B 1 314 ? -19.312 -2.951 -9.156 1 91.56 314 LEU B N 1
ATOM 6421 C CA . LEU B 1 314 ? -18.781 -3.418 -10.438 1 91.56 314 LEU B CA 1
ATOM 6422 C C . LEU B 1 314 ? -19.516 -4.676 -10.898 1 91.56 314 LEU B C 1
ATOM 6424 O O . LEU B 1 314 ? -19.562 -5.672 -10.18 1 91.56 314 LEU B O 1
ATOM 6428 N N . PRO B 1 315 ? -20.031 -4.57 -12.07 1 88 315 PRO B N 1
ATOM 6429 C CA . PRO B 1 315 ? -20.578 -5.812 -12.625 1 88 315 PRO B CA 1
ATOM 6430 C C . PRO B 1 315 ? -19.484 -6.809 -13.016 1 88 315 PRO B C 1
ATOM 6432 O O . PRO B 1 315 ? -18.391 -6.402 -13.414 1 88 315 PRO B O 1
ATOM 6435 N N . PRO B 1 316 ? -19.766 -8.086 -12.922 1 81.69 316 PRO B N 1
ATOM 6436 C CA . PRO B 1 316 ? -18.766 -9.102 -13.266 1 81.69 316 PRO B CA 1
ATOM 6437 C C . PRO B 1 316 ? -18.234 -8.945 -14.688 1 81.69 316 PRO B C 1
ATOM 6439 O O . PRO B 1 316 ? -17.094 -9.32 -14.961 1 81.69 316 PRO B O 1
ATOM 6442 N N . THR B 1 317 ? -18.953 -8.328 -15.586 1 80.62 317 THR B N 1
ATOM 6443 C CA . THR B 1 317 ? -18.547 -8.141 -16.969 1 80.62 317 THR B CA 1
ATOM 6444 C C . THR B 1 317 ? -17.391 -7.141 -17.078 1 80.62 317 THR B C 1
ATOM 6446 O O . THR B 1 317 ? -16.719 -7.062 -18.094 1 80.62 317 THR B O 1
ATOM 6449 N N . PHE B 1 318 ? -17.188 -6.391 -15.977 1 83.31 318 PHE B N 1
ATOM 6450 C CA . PHE B 1 318 ? -16.156 -5.352 -16 1 83.31 318 PHE B CA 1
ATOM 6451 C C . PHE B 1 318 ? -14.836 -5.891 -15.461 1 83.31 318 PHE B C 1
ATOM 6453 O O . PHE B 1 318 ? -13.844 -5.16 -15.398 1 83.31 318 PHE B O 1
ATOM 6460 N N . ASP B 1 319 ? -14.727 -7.141 -15.188 1 76.62 319 ASP B N 1
ATOM 6461 C CA . ASP B 1 319 ? -13.547 -7.73 -14.562 1 76.62 319 ASP B CA 1
ATOM 6462 C C . ASP B 1 319 ? -12.312 -7.535 -15.43 1 76.62 319 ASP B C 1
ATOM 6464 O O . ASP B 1 319 ? -11.203 -7.395 -14.914 1 76.62 319 ASP B O 1
ATOM 6468 N N . SER B 1 320 ? -12.516 -7.551 -16.719 1 73.75 320 SER B N 1
ATOM 6469 C CA . SER B 1 320 ? -11.383 -7.445 -17.641 1 73.75 320 SER B CA 1
ATOM 6470 C C . SER B 1 320 ? -10.844 -6.02 -17.688 1 73.75 320 SER B C 1
ATOM 6472 O O . SER B 1 320 ? -9.688 -5.797 -18.047 1 73.75 320 SER B O 1
ATOM 6474 N N . TYR B 1 321 ? -11.703 -5.121 -17.297 1 77.88 321 TYR B N 1
ATOM 6475 C CA . TYR B 1 321 ? -11.32 -3.719 -17.391 1 77.88 321 TYR B CA 1
ATOM 6476 C C . TYR B 1 321 ? -10.859 -3.178 -16.047 1 77.88 321 TYR B C 1
ATOM 6478 O O . TYR B 1 321 ? -9.969 -2.336 -15.977 1 77.88 321 TYR B O 1
ATOM 6486 N N . PHE B 1 322 ? -11.586 -3.625 -15.094 1 82 322 PHE B N 1
ATOM 6487 C CA . PHE B 1 322 ? -11.188 -3.289 -13.734 1 82 322 PHE B CA 1
ATOM 6488 C C . PHE B 1 322 ? -10.398 -4.43 -13.102 1 82 322 PHE B C 1
ATOM 6490 O O . PHE B 1 322 ? -10.984 -5.391 -12.602 1 82 322 PHE B O 1
ATOM 6497 N N . SER B 1 323 ? -9.125 -4.379 -13.289 1 78 323 SER B N 1
ATOM 6498 C CA . SER B 1 323 ? -8.273 -5.492 -12.875 1 78 323 SER B CA 1
ATOM 6499 C C . SER B 1 323 ? -8.25 -5.641 -11.359 1 78 323 SER B C 1
ATOM 6501 O O . SER B 1 323 ? -8.109 -4.652 -10.633 1 78 323 SER B O 1
ATOM 6503 N N . LEU B 1 324 ? -8.609 -6.844 -10.969 1 80.75 324 LEU B N 1
ATOM 6504 C CA . LEU B 1 324 ? -8.531 -7.238 -9.57 1 80.75 324 LEU B CA 1
ATOM 6505 C C . LEU B 1 324 ? -7.301 -8.094 -9.312 1 80.75 324 LEU B C 1
ATOM 6507 O O . LEU B 1 324 ? -6.965 -8.969 -10.109 1 80.75 324 LEU B O 1
ATOM 6511 N N . ASP B 1 325 ? -6.605 -7.785 -8.211 1 82.38 325 ASP B N 1
ATOM 6512 C CA . ASP B 1 325 ? -5.484 -8.648 -7.867 1 82.38 325 ASP B CA 1
ATOM 6513 C C . ASP B 1 325 ? -5.965 -9.914 -7.152 1 82.38 325 ASP B C 1
ATOM 6515 O O . ASP B 1 325 ? -7.113 -9.984 -6.715 1 82.38 325 ASP B O 1
ATOM 6519 N N . VAL B 1 326 ? -5.105 -10.859 -7.055 1 83.19 326 VAL B N 1
ATOM 6520 C CA . VAL B 1 326 ? -5.48 -12.164 -6.523 1 83.19 326 VAL B CA 1
ATOM 6521 C C . VAL B 1 326 ? -5.828 -12.039 -5.043 1 83.19 326 VAL B C 1
ATOM 6523 O O . VAL B 1 326 ? -6.633 -12.82 -4.52 1 83.19 326 VAL B O 1
ATOM 6526 N N . GLN B 1 327 ? -5.301 -11.078 -4.387 1 82.31 327 GLN B N 1
ATOM 6527 C CA . GLN B 1 327 ? -5.539 -10.883 -2.961 1 82.31 327 GLN B CA 1
ATOM 6528 C C . GLN B 1 327 ? -6.816 -10.078 -2.723 1 82.31 327 GLN B C 1
ATOM 6530 O O . GLN B 1 327 ? -7.27 -9.945 -1.585 1 82.31 327 GLN B O 1
ATOM 6535 N N . LYS B 1 328 ? -7.457 -9.602 -3.781 1 82.94 328 LYS B N 1
ATOM 6536 C CA . LYS B 1 328 ? -8.672 -8.805 -3.686 1 82.94 328 LYS B CA 1
ATOM 6537 C C . LYS B 1 328 ? -8.484 -7.613 -2.752 1 82.94 328 LYS B C 1
ATOM 6539 O O . LYS B 1 328 ? -9.297 -7.379 -1.857 1 82.94 328 LYS B O 1
ATOM 6544 N N . SER B 1 329 ? -7.453 -6.938 -3.014 1 80.06 329 SER B N 1
ATOM 6545 C CA . SER B 1 329 ? -7.125 -5.828 -2.123 1 80.06 329 SER B CA 1
ATOM 6546 C C . SER B 1 329 ? -7.289 -4.488 -2.828 1 80.06 329 SER B C 1
ATOM 6548 O O . SER B 1 329 ? -7.543 -3.467 -2.182 1 80.06 329 SER B O 1
ATOM 6550 N N . SER B 1 330 ? -7.148 -4.457 -4.086 1 81.25 330 SER B N 1
ATOM 6551 C CA . SER B 1 330 ? -7.242 -3.199 -4.82 1 81.25 330 SER B CA 1
ATOM 6552 C C . SER B 1 330 ? -7.719 -3.43 -6.25 1 81.25 330 SER B C 1
ATOM 6554 O O . SER B 1 330 ? -7.617 -4.543 -6.773 1 81.25 330 SER B O 1
ATOM 6556 N N . ILE B 1 331 ? -8.328 -2.318 -6.754 1 85.75 331 ILE B N 1
ATOM 6557 C CA . ILE B 1 331 ? -8.797 -2.328 -8.133 1 85.75 331 ILE B CA 1
ATOM 6558 C C . ILE B 1 331 ? -7.957 -1.372 -8.977 1 85.75 331 ILE B C 1
ATOM 6560 O O . ILE B 1 331 ? -7.645 -0.262 -8.539 1 85.75 331 ILE B O 1
ATOM 6564 N N . LYS B 1 332 ? -7.492 -1.854 -10.031 1 80.88 332 LYS B N 1
ATOM 6565 C CA . LYS B 1 332 ? -6.887 -0.966 -11.023 1 80.88 332 LYS B CA 1
ATOM 6566 C C . LYS B 1 332 ? -7.914 -0.507 -12.055 1 80.88 332 LYS B C 1
ATOM 6568 O O . LYS B 1 332 ? -8.32 -1.284 -12.922 1 80.88 332 LYS B O 1
ATOM 6573 N N . ALA B 1 333 ? -8.297 0.738 -11.922 1 82.88 333 ALA B N 1
ATOM 6574 C CA . ALA B 1 333 ? -9.305 1.287 -12.828 1 82.88 333 ALA B CA 1
ATOM 6575 C C . ALA B 1 333 ? -8.68 1.678 -14.172 1 82.88 333 ALA B C 1
ATOM 6577 O O . ALA B 1 333 ? -7.559 2.18 -14.211 1 82.88 333 ALA B O 1
ATOM 6578 N N . PRO B 1 334 ? -9.414 1.465 -15.227 1 79.81 334 PRO B N 1
ATOM 6579 C CA . PRO B 1 334 ? -8.914 1.864 -16.547 1 79.81 334 PRO B CA 1
ATOM 6580 C C . PRO B 1 334 ? -8.906 3.379 -16.734 1 79.81 334 PRO B C 1
ATOM 6582 O O . PRO B 1 334 ? -9.617 4.102 -16.031 1 79.81 334 PRO B O 1
ATOM 6585 N N . PRO B 1 335 ? -8.117 3.842 -17.656 1 74.56 335 PRO B N 1
ATOM 6586 C CA . PRO B 1 335 ? -8.023 5.281 -17.891 1 74.56 335 PRO B CA 1
ATOM 6587 C C . PRO B 1 335 ? -9.375 5.922 -18.219 1 74.56 335 PRO B C 1
ATOM 6589 O O . PRO B 1 335 ? -9.617 7.07 -17.844 1 74.56 335 PRO B O 1
ATOM 6592 N N . ILE B 1 336 ? -10.203 5.191 -18.859 1 79.19 336 ILE B N 1
ATOM 6593 C CA . ILE B 1 336 ? -11.508 5.723 -19.234 1 79.19 336 ILE B CA 1
ATOM 6594 C C . ILE B 1 336 ? -12.305 6.07 -17.984 1 79.19 336 ILE B C 1
ATOM 6596 O O . ILE B 1 336 ? -13.164 6.953 -18.016 1 79.19 336 ILE B O 1
ATOM 6600 N N . PHE B 1 337 ? -12.062 5.359 -16.922 1 86.31 337 PHE B N 1
ATOM 6601 C CA . PHE B 1 337 ? -12.727 5.645 -15.664 1 86.31 337 PHE B CA 1
ATOM 6602 C C . PHE B 1 337 ? -12.43 7.066 -15.203 1 86.31 337 PHE B C 1
ATOM 6604 O O . PHE B 1 337 ? -13.336 7.797 -14.797 1 86.31 337 PHE B O 1
ATOM 6611 N N . MET B 1 338 ? -11.281 7.441 -15.336 1 80.5 338 MET B N 1
ATOM 6612 C CA . MET B 1 338 ? -10.859 8.781 -14.93 1 80.5 338 MET B CA 1
ATOM 6613 C C . MET B 1 338 ? -11.508 9.844 -15.805 1 80.5 338 MET B C 1
ATOM 6615 O O . MET B 1 338 ? -11.953 10.875 -15.305 1 80.5 338 MET B O 1
ATOM 6619 N N . THR B 1 339 ? -11.508 9.578 -17.062 1 80.12 339 THR B N 1
ATOM 6620 C CA . THR B 1 339 ? -12.109 10.516 -18 1 80.12 339 THR B CA 1
ATOM 6621 C C . THR B 1 339 ? -13.609 10.664 -17.719 1 80.12 339 THR B C 1
ATOM 6623 O O . THR B 1 339 ? -14.141 11.773 -17.75 1 80.12 339 THR B O 1
ATOM 6626 N N . ALA B 1 340 ? -14.195 9.555 -17.484 1 86.94 340 ALA B N 1
ATOM 6627 C CA . ALA B 1 340 ? -15.625 9.555 -17.203 1 86.94 340 ALA B CA 1
ATOM 6628 C C . ALA B 1 340 ? -15.938 10.289 -15.898 1 86.94 340 ALA B C 1
ATOM 6630 O O . ALA B 1 340 ? -16.953 10.969 -15.789 1 86.94 340 ALA B O 1
ATOM 6631 N N . LEU B 1 341 ? -15.078 10.148 -14.977 1 87.81 341 LEU B N 1
ATOM 6632 C CA . LEU B 1 341 ? -15.25 10.789 -13.68 1 87.81 341 LEU B CA 1
ATOM 6633 C C . LEU B 1 341 ? -15.258 12.305 -13.812 1 87.81 341 LEU B C 1
ATOM 6635 O O . LEU B 1 341 ? -16.031 12.992 -13.141 1 87.81 341 LEU B O 1
ATOM 6639 N N . ARG B 1 342 ? -14.438 12.805 -14.617 1 82.94 342 ARG B N 1
ATOM 6640 C CA . ARG B 1 342 ? -14.305 14.25 -14.82 1 82.94 342 ARG B CA 1
ATOM 6641 C C . ARG B 1 342 ? -15.578 14.836 -15.422 1 82.94 342 ARG B C 1
ATOM 6643 O O . ARG B 1 342 ? -15.93 15.984 -15.148 1 82.94 342 ARG B O 1
ATOM 6650 N N . SER B 1 343 ? -16.203 14.031 -16.203 1 84.31 343 SER B N 1
ATOM 6651 C CA . SER B 1 343 ? -17.406 14.523 -16.875 1 84.31 343 SER B CA 1
ATOM 6652 C C . SER B 1 343 ? -18.672 14.07 -16.156 1 84.31 343 SER B C 1
ATOM 6654 O O . SER B 1 343 ? -19.781 14.438 -16.547 1 84.31 343 SER B O 1
ATOM 6656 N N . ALA B 1 344 ? -18.484 13.305 -15.141 1 89.25 344 ALA B N 1
ATOM 6657 C CA . ALA B 1 344 ? -19.625 12.719 -14.453 1 89.25 344 ALA B CA 1
ATOM 6658 C C . ALA B 1 344 ? -20.484 13.805 -13.797 1 89.25 344 ALA B C 1
ATOM 6660 O O . ALA B 1 344 ? -19.953 14.734 -13.188 1 89.25 344 ALA B O 1
ATOM 6661 N N . ALA B 1 345 ? -21.75 13.719 -14.039 1 89 345 ALA B N 1
ATOM 6662 C CA . ALA B 1 345 ? -22.719 14.633 -13.445 1 89 345 ALA B CA 1
ATOM 6663 C C . ALA B 1 345 ? -23.953 13.883 -12.969 1 89 345 ALA B C 1
ATOM 6665 O O . ALA B 1 345 ? -24.328 12.867 -13.555 1 89 345 ALA B O 1
ATOM 6666 N N . ASP B 1 346 ? -24.516 14.367 -11.93 1 86.81 346 ASP B N 1
ATOM 6667 C CA . ASP B 1 346 ? -25.719 13.719 -11.422 1 86.81 346 ASP B CA 1
ATOM 6668 C C . ASP B 1 346 ? -26.953 14.18 -12.172 1 86.81 346 ASP B C 1
ATOM 6670 O O . ASP B 1 346 ? -26.844 14.867 -13.195 1 86.81 346 ASP B O 1
ATOM 6674 N N . GLY B 1 347 ? -28.156 13.656 -11.742 1 80.69 347 GLY B N 1
ATOM 6675 C CA . GLY B 1 347 ? -29.422 13.992 -12.391 1 80.69 347 GLY B CA 1
ATOM 6676 C C . GLY B 1 347 ? -29.703 15.484 -12.398 1 80.69 347 GLY B C 1
ATOM 6677 O O . GLY B 1 347 ? -30.422 15.977 -13.281 1 80.69 347 GLY B O 1
ATOM 6678 N N . LYS B 1 348 ? -29.156 16.266 -11.492 1 80.69 348 LYS B N 1
ATOM 6679 C CA . LYS B 1 348 ? -29.375 17.703 -11.391 1 80.69 348 LYS B CA 1
ATOM 6680 C C . LYS B 1 348 ? -28.234 18.484 -12.047 1 80.69 348 LYS B C 1
ATOM 6682 O O . LYS B 1 348 ? -28.062 19.672 -11.781 1 80.69 348 LYS B O 1
ATOM 6687 N N . LYS B 1 349 ? -27.328 17.781 -12.703 1 83.75 349 LYS B N 1
ATOM 6688 C CA . LYS B 1 349 ? -26.234 18.344 -13.5 1 83.75 349 LYS B CA 1
ATOM 6689 C C . LYS B 1 349 ? -25.109 18.859 -12.609 1 83.75 349 LYS B C 1
ATOM 6691 O O . LYS B 1 349 ? -24.359 19.75 -13.008 1 83.75 349 LYS B O 1
ATOM 6696 N N . THR B 1 350 ? -25.156 18.344 -11.438 1 88.38 350 THR B N 1
ATOM 6697 C CA . THR B 1 350 ? -24.016 18.656 -10.57 1 88.38 350 THR B CA 1
ATOM 6698 C C . THR B 1 350 ? -22.828 17.766 -10.914 1 88.38 350 THR B C 1
ATOM 6700 O O . THR B 1 350 ? -22.953 16.531 -10.953 1 88.38 350 THR B O 1
ATOM 6703 N N . LYS B 1 351 ? -21.703 18.453 -11.07 1 91.12 351 LYS B N 1
ATOM 6704 C CA . LYS B 1 351 ? -20.5 17.734 -11.453 1 91.12 351 LYS B CA 1
ATOM 6705 C C . LYS B 1 351 ? -19.875 17.031 -10.258 1 91.12 351 LYS B C 1
ATOM 6707 O O . LYS B 1 351 ? -20 17.484 -9.117 1 91.12 351 LYS B O 1
ATOM 6712 N N . PHE B 1 352 ? -19.156 15.969 -10.5 1 90.94 352 PHE B N 1
ATOM 6713 C CA . PHE B 1 352 ? -18.469 15.203 -9.469 1 90.94 352 PHE B CA 1
ATOM 6714 C C . PHE B 1 352 ? -17.438 16.062 -8.75 1 90.94 352 PHE B C 1
ATOM 6716 O O . PHE B 1 352 ? -17.219 15.914 -7.547 1 90.94 352 PHE B O 1
ATOM 6723 N N . SER B 1 353 ? -16.828 16.969 -9.469 1 88.38 353 SER B N 1
ATOM 6724 C CA . SER B 1 353 ? -15.859 17.875 -8.859 1 88.38 353 SER B CA 1
ATOM 6725 C C . SER B 1 353 ? -16.5 18.719 -7.758 1 88.38 353 SER B C 1
ATOM 6727 O O . SER B 1 353 ? -15.836 19.047 -6.77 1 88.38 353 SER B O 1
ATOM 6729 N N . GLU B 1 354 ? -17.672 18.984 -7.984 1 91.56 354 GLU B N 1
ATOM 6730 C CA . GLU B 1 354 ? -18.406 19.75 -6.988 1 91.56 354 GLU B CA 1
ATOM 6731 C C . GLU B 1 354 ? -18.656 18.938 -5.73 1 91.56 354 GLU B C 1
ATOM 6733 O O . GLU B 1 354 ? -18.688 19.469 -4.621 1 91.56 354 GLU B O 1
ATOM 6738 N N . TYR B 1 355 ? -18.875 17.609 -5.938 1 93 355 TYR B N 1
ATOM 6739 C CA . TYR B 1 355 ? -19.031 16.703 -4.805 1 93 355 TYR B CA 1
ATOM 6740 C C . TYR B 1 355 ? -17.844 16.797 -3.859 1 93 355 TYR B C 1
ATOM 6742 O O . TYR B 1 355 ? -18.016 16.938 -2.646 1 93 355 TYR B O 1
ATOM 6750 N N . LEU B 1 356 ? -16.688 16.75 -4.426 1 90.94 356 LEU B N 1
ATOM 6751 C CA . LEU B 1 356 ? -15.461 16.766 -3.623 1 90.94 356 LEU B CA 1
ATOM 6752 C C . LEU B 1 356 ? -15.32 18.094 -2.873 1 90.94 356 LEU B C 1
ATOM 6754 O O . LEU B 1 356 ? -14.914 18.109 -1.71 1 90.94 356 LEU B O 1
ATOM 6758 N N . LYS B 1 357 ? -15.641 19.141 -3.543 1 91.5 357 LYS B N 1
ATOM 6759 C CA . LYS B 1 357 ? -15.602 20.453 -2.908 1 91.5 357 LYS B CA 1
ATOM 6760 C C . LYS B 1 357 ? -16.578 20.531 -1.742 1 91.5 357 LYS B C 1
ATOM 6762 O O . LYS B 1 357 ? -16.266 21.094 -0.692 1 91.5 357 LYS B O 1
ATOM 6767 N N . THR B 1 358 ? -17.734 19.984 -2.018 1 92.06 358 THR B N 1
ATOM 6768 C CA . THR B 1 358 ? -18.766 19.984 -0.984 1 92.06 358 THR B CA 1
ATOM 6769 C C . THR B 1 358 ? -18.312 19.172 0.228 1 92.06 358 THR B C 1
ATOM 6771 O O . THR B 1 358 ? -18.531 19.578 1.37 1 92.06 358 THR B O 1
ATOM 6774 N N . ALA B 1 359 ? -17.766 18.031 0.002 1 93.12 359 ALA B N 1
ATOM 6775 C CA . ALA B 1 359 ? -17.266 17.203 1.096 1 93.12 359 ALA B CA 1
ATOM 6776 C C . ALA B 1 359 ? -16.203 17.922 1.91 1 93.12 359 ALA B C 1
ATOM 6778 O O . ALA B 1 359 ? -16.234 17.891 3.143 1 93.12 359 ALA B O 1
ATOM 6779 N N . GLN B 1 360 ? -15.312 18.547 1.205 1 90.38 360 GLN B N 1
ATOM 6780 C CA . GLN B 1 360 ? -14.25 19.297 1.865 1 90.38 360 GLN B CA 1
ATOM 6781 C C . GLN B 1 360 ? -14.828 20.469 2.664 1 90.38 360 GLN B C 1
ATOM 6783 O O . GLN B 1 360 ? -14.375 20.734 3.777 1 90.38 360 GLN B O 1
ATOM 6788 N N . ALA B 1 361 ? -15.742 21.109 2.051 1 88.44 361 ALA B N 1
ATOM 6789 C CA . ALA B 1 361 ? -16.406 22.234 2.715 1 88.44 361 ALA B CA 1
ATOM 6790 C C . ALA B 1 361 ? -17.125 21.781 3.977 1 88.44 361 ALA B C 1
ATOM 6792 O O . ALA B 1 361 ? -17.125 22.469 4.992 1 88.44 361 ALA B O 1
ATOM 6793 N N . THR B 1 362 ? -17.828 20.703 3.84 1 88.31 362 THR B N 1
ATOM 6794 C CA . THR B 1 362 ? -18.531 20.125 4.984 1 88.31 362 THR B CA 1
ATOM 6795 C C . THR B 1 362 ? -17.562 19.859 6.133 1 88.31 362 THR B C 1
ATOM 6797 O O . THR B 1 362 ? -17.875 20.125 7.293 1 88.31 362 THR B O 1
ATOM 6800 N N . TYR B 1 363 ? -16.5 19.297 5.844 1 84.94 363 TYR B N 1
ATOM 6801 C CA . TYR B 1 363 ? -15.477 19.031 6.84 1 84.94 363 TYR B CA 1
ATOM 6802 C C . TYR B 1 363 ? -15 20.312 7.496 1 84.94 363 TYR B C 1
ATOM 6804 O O . TYR B 1 363 ? -14.859 20.391 8.719 1 84.94 363 TYR B O 1
ATOM 6812 N N . ARG B 1 364 ? -14.828 21.328 6.68 1 77.12 364 ARG B N 1
ATOM 6813 C CA . ARG B 1 364 ? -14.328 22.609 7.16 1 77.12 364 ARG B CA 1
ATOM 6814 C C . ARG B 1 364 ? -15.375 23.312 8.008 1 77.12 364 ARG B C 1
ATOM 6816 O O . ARG B 1 364 ? -15.039 23.969 9 1 77.12 364 ARG B O 1
ATOM 6823 N N . LYS B 1 365 ? -16.672 23.297 7.43 1 68.94 365 LYS B N 1
ATOM 6824 C CA . LYS B 1 365 ? -17.781 23.938 8.156 1 68.94 365 LYS B CA 1
ATOM 6825 C C . LYS B 1 365 ? -17.875 23.391 9.578 1 68.94 365 LYS B C 1
ATOM 6827 O O . LYS B 1 365 ? -18.094 24.156 10.523 1 68.94 365 LYS B O 1
ATOM 6832 N N . HIS B 1 366 ? -18.016 22.062 9.648 1 60.94 366 HIS B N 1
ATOM 6833 C CA . HIS B 1 366 ? -18.094 21.438 10.969 1 60.94 366 HIS B CA 1
ATOM 6834 C C . HIS B 1 366 ? -16.938 21.891 11.859 1 60.94 366 HIS B C 1
ATOM 6836 O O . HIS B 1 366 ? -17.141 22.172 13.039 1 60.94 366 HIS B O 1
ATOM 6842 N N . GLU B 1 367 ? -15.984 21.906 11.07 1 54.88 367 GLU B N 1
ATOM 6843 C CA . GLU B 1 367 ? -14.859 22.469 11.82 1 54.88 367 GLU B CA 1
ATOM 6844 C C . GLU B 1 367 ? -15.18 23.859 12.344 1 54.88 367 GLU B C 1
ATOM 6846 O O . GLU B 1 367 ? -14.82 24.219 13.469 1 54.88 367 GLU B O 1
ATOM 6851 N N . SER B 1 368 ? -16.219 24.531 11.445 1 52.31 368 SER B N 1
ATOM 6852 C CA . SER B 1 368 ? -16.547 25.922 11.766 1 52.31 368 SER B CA 1
ATOM 6853 C C . SER B 1 368 ? -17.719 26 12.742 1 52.31 368 SER B C 1
ATOM 6855 O O . SER B 1 368 ? -17.812 26.922 13.547 1 52.31 368 SER B O 1
ATOM 6857 N N . THR B 1 369 ? -18.984 25.078 12.539 1 51.56 369 THR B N 1
ATOM 6858 C CA . THR B 1 369 ? -20.219 25.156 13.32 1 51.56 369 THR B CA 1
ATOM 6859 C C . THR B 1 369 ? -20.047 24.484 14.672 1 51.56 369 THR B C 1
ATOM 6861 O O . THR B 1 369 ? -20.953 24.5 15.5 1 51.56 369 THR B O 1
ATOM 6864 N N . ASN B 1 370 ? -19.453 23.578 14.727 1 50.28 370 ASN B N 1
ATOM 6865 C CA . ASN B 1 370 ? -19.141 23.125 16.078 1 50.28 370 ASN B CA 1
ATOM 6866 C C . ASN B 1 370 ? -19 24.297 17.047 1 50.28 370 ASN B C 1
ATOM 6868 O O . ASN B 1 370 ? -18.141 25.156 16.859 1 50.28 370 ASN B O 1
ATOM 6872 N N . PRO B 1 371 ? -20.422 24.469 17.703 1 51.66 371 PRO B N 1
ATOM 6873 C CA . PRO B 1 371 ? -20.391 25.609 18.609 1 51.66 371 PRO B CA 1
ATOM 6874 C C . PRO B 1 371 ? -18.984 25.891 19.141 1 51.66 371 PRO B C 1
ATOM 6876 O O . PRO B 1 371 ? -18.641 27.047 19.391 1 51.66 371 PRO B O 1
ATOM 6879 N N . ASP B 1 372 ? -18.484 24.75 19.141 1 55.47 372 ASP B N 1
ATOM 6880 C CA . ASP B 1 372 ? -17.094 24.891 19.531 1 55.47 372 ASP B CA 1
ATOM 6881 C C . ASP B 1 372 ? -16.25 25.484 18.406 1 55.47 372 ASP B C 1
ATOM 6883 O O . ASP B 1 372 ? -15.117 25.922 18.641 1 55.47 372 ASP B O 1
ATOM 6887 N N . ASN B 1 373 ? -17.25 25.688 17.281 1 60.09 373 ASN B N 1
ATOM 6888 C CA . ASN B 1 373 ? -16.5 26.188 16.141 1 60.09 373 ASN B CA 1
ATOM 6889 C C . ASN B 1 373 ? -16.969 27.594 15.742 1 60.09 373 ASN B C 1
ATOM 6891 O O . ASN B 1 373 ? -16.469 28.172 14.781 1 60.09 373 ASN B O 1
ATOM 6895 N N . PHE B 1 374 ? -18.234 28.094 16.422 1 67.88 374 PHE B N 1
ATOM 6896 C CA . PHE B 1 374 ? -18.641 29.469 16.141 1 67.88 374 PHE B CA 1
ATOM 6897 C C . PHE B 1 374 ? -17.484 30.438 16.391 1 67.88 374 PHE B C 1
ATOM 6899 O O . PHE B 1 374 ? -16.641 30.188 17.266 1 67.88 374 PHE B O 1
ATOM 6906 N N . PRO B 1 375 ? -17.719 31.562 15.555 1 79.81 375 PRO B N 1
ATOM 6907 C CA . PRO B 1 375 ? -16.609 32.5 15.773 1 79.81 375 PRO B CA 1
ATOM 6908 C C . PRO B 1 375 ? -16.703 33.219 17.125 1 79.81 375 PRO B C 1
ATOM 6910 O O . PRO B 1 375 ? -17.797 33.531 17.594 1 79.81 375 PRO B O 1
ATOM 6913 N N . LEU B 1 376 ? -15.766 33.375 17.719 1 86.38 376 LEU B N 1
ATOM 6914 C CA . LEU B 1 376 ? -15.648 34.125 18.953 1 86.38 376 LEU B CA 1
ATOM 6915 C C . LEU B 1 376 ? -15.688 35.625 18.672 1 86.38 376 LEU B C 1
ATOM 6917 O O . LEU B 1 376 ? -14.992 36.125 17.781 1 86.38 376 LEU B O 1
ATOM 6921 N N . VAL B 1 377 ? -16.656 36.344 19.375 1 91.56 377 VAL B N 1
ATOM 6922 C CA . VAL B 1 377 ? -16.75 37.812 19.234 1 91.56 377 VAL B CA 1
ATOM 6923 C C . VAL B 1 377 ? -16.797 38.438 20.625 1 91.56 377 VAL B C 1
ATOM 6925 O O . VAL B 1 377 ? -17.547 38 21.5 1 91.56 377 VAL B O 1
ATOM 6928 N N . PRO B 1 378 ? -15.938 39.438 20.859 1 93.19 378 PRO B N 1
ATOM 6929 C CA . PRO B 1 378 ? -16.031 40.125 22.141 1 93.19 378 PRO B CA 1
ATOM 6930 C C . PRO B 1 378 ? -17.312 40.938 22.281 1 93.19 378 PRO B C 1
ATOM 6932 O O . PRO B 1 378 ? -17.688 41.656 21.344 1 93.19 378 PRO B O 1
ATOM 6935 N N . VAL B 1 379 ? -17.969 40.906 23.453 1 89 379 VAL B N 1
ATOM 6936 C CA . VAL B 1 379 ? -19.234 41.625 23.641 1 89 379 VAL B CA 1
ATOM 6937 C C . VAL B 1 379 ? -19.203 42.406 24.953 1 89 379 VAL B C 1
ATOM 6939 O O . VAL B 1 379 ? -19.047 43.625 24.938 1 89 379 VAL B O 1
ATOM 6942 N N . GLU B 1 380 ? -19.203 41.625 26.062 1 89 380 GLU B N 1
ATOM 6943 C CA . GLU B 1 380 ? -19.281 42.312 27.359 1 89 380 GLU B CA 1
ATOM 6944 C C . GLU B 1 380 ? -17.938 42.906 27.75 1 89 380 GLU B C 1
ATOM 6946 O O . GLU B 1 380 ? -16.891 42.312 27.531 1 89 380 GLU B O 1
ATOM 6951 N N . GLY B 1 381 ? -17.953 44.25 28.266 1 88.31 381 GLY B N 1
ATOM 6952 C CA . GLY B 1 381 ? -16.766 44.938 28.688 1 88.31 381 GLY B CA 1
ATOM 6953 C C . GLY B 1 381 ? -16.281 45.969 27.672 1 88.31 381 GLY B C 1
ATOM 6954 O O . GLY B 1 381 ? -15.242 46.594 27.859 1 88.31 381 GLY B O 1
ATOM 6955 N N . LEU B 1 382 ? -17.047 46.031 26.594 1 92.19 382 LEU B N 1
ATOM 6956 C CA . LEU B 1 382 ? -16.719 46.969 25.516 1 92.19 382 LEU B CA 1
ATOM 6957 C C . LEU B 1 382 ? -17.875 47.938 25.266 1 92.19 382 LEU B C 1
ATOM 6959 O O . LEU B 1 382 ? -19.016 47.625 25.562 1 92.19 382 LEU B O 1
ATOM 6963 N N . PRO B 1 383 ? -17.531 49.188 24.75 1 90.62 383 PRO B N 1
ATOM 6964 C CA . PRO B 1 383 ? -18.594 50.094 24.375 1 90.62 383 PRO B CA 1
ATOM 6965 C C . PRO B 1 383 ? -19.484 49.562 23.266 1 90.62 383 PRO B C 1
ATOM 6967 O O . PRO B 1 383 ? -19.031 48.781 22.406 1 90.62 383 PRO B O 1
ATOM 6970 N N . ALA B 1 384 ? -20.75 49.969 23.266 1 87.5 384 ALA B N 1
ATOM 6971 C CA . ALA B 1 384 ? -21.766 49.469 22.359 1 87.5 384 ALA B CA 1
ATOM 6972 C C . ALA B 1 384 ? -21.344 49.625 20.906 1 87.5 384 ALA B C 1
ATOM 6974 O O . ALA B 1 384 ? -21.469 48.719 20.094 1 87.5 384 ALA B O 1
ATOM 6975 N N . TYR B 1 385 ? -20.828 50.75 20.594 1 88.5 385 TYR B N 1
ATOM 6976 C CA . TYR B 1 385 ? -20.391 51.031 19.234 1 88.5 385 TYR B CA 1
ATOM 6977 C C . TYR B 1 385 ? -19.328 50 18.797 1 88.5 385 TYR B C 1
ATOM 6979 O O . TYR B 1 385 ? -19.391 49.5 17.688 1 88.5 385 TYR B O 1
ATOM 6987 N N . LEU B 1 386 ? -18.484 49.781 19.656 1 91.88 386 LEU B N 1
ATOM 6988 C CA . LEU B 1 386 ? -17.375 48.875 19.344 1 91.88 386 LEU B CA 1
ATOM 6989 C C . LEU B 1 386 ? -17.859 47.438 19.234 1 91.88 386 LEU B C 1
ATOM 6991 O O . LEU B 1 386 ? -17.422 46.719 18.344 1 91.88 386 LEU B O 1
ATOM 6995 N N . ARG B 1 387 ? -18.719 47.031 20 1 91.06 387 ARG B N 1
ATOM 6996 C CA . ARG B 1 387 ? -19.281 45.688 19.969 1 91.06 387 ARG B CA 1
ATOM 6997 C C . ARG B 1 387 ? -19.906 45.375 18.609 1 91.06 387 ARG B C 1
ATOM 6999 O O . ARG B 1 387 ? -19.656 44.344 18.031 1 91.06 387 ARG B O 1
ATOM 7006 N N . ASP B 1 388 ? -20.641 46.281 18.203 1 88.69 388 ASP B N 1
ATOM 7007 C CA . ASP B 1 388 ? -21.359 46.094 16.938 1 88.69 388 ASP B CA 1
ATOM 7008 C C . ASP B 1 388 ? -20.391 46.031 15.758 1 88.69 388 ASP B C 1
ATOM 7010 O O . ASP B 1 388 ? -20.578 45.188 14.875 1 88.69 388 ASP B O 1
ATOM 7014 N N . ASN B 1 389 ? -19.5 46.844 15.789 1 89.69 389 ASN B N 1
ATOM 7015 C CA . ASN B 1 389 ? -18.531 46.844 14.68 1 89.69 389 ASN B CA 1
ATOM 7016 C C . ASN B 1 389 ? -17.625 45.625 14.719 1 89.69 389 ASN B C 1
ATOM 7018 O O . ASN B 1 389 ? -17.234 45.125 13.664 1 89.69 389 ASN B O 1
ATOM 7022 N N . LEU B 1 390 ? -17.312 45.188 15.891 1 92.31 390 LEU B N 1
ATOM 7023 C CA . LEU B 1 390 ? -16.5 44 16.016 1 92.31 390 LEU B CA 1
ATOM 7024 C C . LEU B 1 390 ? -17.281 42.75 15.539 1 92.31 390 LEU B C 1
ATOM 7026 O O . LEU B 1 390 ? -16.703 41.875 14.922 1 92.31 390 LEU B O 1
ATOM 7030 N N . ARG B 1 391 ? -18.469 42.719 15.867 1 89.56 391 ARG B N 1
ATOM 7031 C CA . ARG B 1 391 ? -19.312 41.625 15.391 1 89.56 391 ARG B CA 1
ATOM 7032 C C . ARG B 1 391 ? -19.281 41.562 13.867 1 89.56 391 ARG B C 1
ATOM 7034 O O . ARG B 1 391 ? -19.125 40.469 13.297 1 89.56 391 ARG B O 1
ATOM 7041 N N . GLU B 1 392 ? -19.422 42.625 13.258 1 87.12 392 GLU B N 1
ATOM 7042 C CA . GLU B 1 392 ? -19.438 42.688 11.805 1 87.12 392 GLU B CA 1
ATOM 7043 C C . GLU B 1 392 ? -18.078 42.344 11.227 1 87.12 392 GLU B C 1
ATOM 7045 O O . GLU B 1 392 ? -17.984 41.781 10.125 1 87.12 392 GLU B O 1
ATOM 7050 N N . THR B 1 393 ? -17.078 42.719 11.891 1 88.62 393 THR B N 1
ATOM 7051 C CA . THR B 1 393 ? -15.711 42.5 11.414 1 88.62 393 THR B CA 1
ATOM 7052 C C . THR B 1 393 ? -15.281 41.062 11.609 1 88.62 393 THR B C 1
ATOM 7054 O O . THR B 1 393 ? -14.656 40.469 10.719 1 88.62 393 THR B O 1
ATOM 7057 N N . LEU B 1 394 ? -15.602 40.438 12.758 1 87.44 394 LEU B N 1
ATOM 7058 C CA . LEU B 1 394 ? -15.078 39.156 13.148 1 87.44 394 LEU B CA 1
ATOM 7059 C C . LEU B 1 394 ? -16.031 38.031 12.719 1 87.44 394 LEU B C 1
ATOM 7061 O O . LEU B 1 394 ? -15.602 36.906 12.516 1 87.44 394 LEU B O 1
ATOM 7065 N N . ALA B 1 395 ? -17.156 38.281 12.641 1 82.12 395 ALA B N 1
ATOM 7066 C CA . ALA B 1 395 ? -18.156 37.281 12.25 1 82.12 395 ALA B CA 1
ATOM 7067 C C . ALA B 1 395 ? -19.141 37.875 11.25 1 82.12 395 ALA B C 1
ATOM 7069 O O . ALA B 1 395 ? -20.344 37.969 11.539 1 82.12 395 ALA B O 1
ATOM 7070 N N . PRO B 1 396 ? -18.422 38.156 10.094 1 75.5 396 PRO B N 1
ATOM 7071 C CA . PRO B 1 396 ? -19.344 38.719 9.109 1 75.5 396 PRO B CA 1
ATOM 7072 C C . PRO B 1 396 ? -20.438 37.75 8.68 1 75.5 396 PRO B C 1
ATOM 7074 O O . PRO B 1 396 ? -20.141 36.594 8.383 1 75.5 396 PRO B O 1
ATOM 7077 N N . SER B 1 397 ? -21.672 38.188 8.648 1 69.38 397 SER B N 1
ATOM 7078 C CA . SER B 1 397 ? -22.844 37.5 8.125 1 69.38 397 SER B CA 1
ATOM 7079 C C . SER B 1 397 ? -23.156 36.25 8.945 1 69.38 397 SER B C 1
ATOM 7081 O O . SER B 1 397 ? -23.797 35.312 8.453 1 69.38 397 SER B O 1
ATOM 7083 N N . GLU B 1 398 ? -22.516 36.188 10.07 1 70.38 398 GLU B N 1
ATOM 7084 C CA . GLU B 1 398 ? -22.828 35.031 10.914 1 70.38 398 GLU B CA 1
ATOM 7085 C C . GLU B 1 398 ? -23.984 35.344 11.859 1 70.38 398 GLU B C 1
ATOM 7087 O O . GLU B 1 398 ? -24.047 36.406 12.453 1 70.38 398 GLU B O 1
ATOM 7092 N N . LYS B 1 399 ? -24.953 34.406 11.867 1 72.06 399 LYS B N 1
ATOM 7093 C CA . LYS B 1 399 ? -26.125 34.625 12.711 1 72.06 399 LYS B CA 1
ATOM 7094 C C . LYS B 1 399 ? -25.812 34.312 14.172 1 72.06 399 LYS B C 1
ATOM 7096 O O . LYS B 1 399 ? -26.312 34.969 15.078 1 72.06 399 LYS B O 1
ATOM 7101 N N . HIS B 1 400 ? -24.953 33.281 14.406 1 77.75 400 HIS B N 1
ATOM 7102 C CA . HIS B 1 400 ? -24.625 32.844 15.758 1 77.75 400 HIS B CA 1
ATOM 7103 C C . HIS B 1 400 ? -23.141 33.094 16.062 1 77.75 400 HIS B C 1
ATOM 7105 O O . HIS B 1 400 ? -22.297 32.938 15.18 1 77.75 400 HIS B O 1
ATOM 7111 N N . ILE B 1 401 ? -22.906 33.719 17.266 1 83.12 401 ILE B N 1
ATOM 7112 C CA . ILE B 1 401 ? -21.531 34 17.719 1 83.12 401 ILE B CA 1
ATOM 7113 C C . ILE B 1 401 ? -21.328 33.438 19.125 1 83.12 401 ILE B C 1
ATOM 7115 O O . ILE B 1 401 ? -22.297 33.125 19.812 1 83.12 401 ILE B O 1
ATOM 7119 N N . ARG B 1 402 ? -20.266 33.125 19.469 1 85.69 402 ARG B N 1
ATOM 7120 C CA . ARG B 1 402 ? -19.875 32.844 20.844 1 85.69 402 ARG B CA 1
ATOM 7121 C C . ARG B 1 402 ? -19.281 34.094 21.516 1 85.69 402 ARG B C 1
ATOM 7123 O O . ARG B 1 402 ? -18.203 34.562 21.141 1 85.69 402 ARG B O 1
ATOM 7130 N N . PRO B 1 403 ? -20.031 34.625 22.469 1 90.44 403 PRO B N 1
ATOM 7131 C CA . PRO B 1 403 ? -19.578 35.906 23.062 1 90.44 403 PRO B CA 1
ATOM 7132 C C . PRO B 1 403 ? -18.422 35.719 24.031 1 90.44 403 PRO B C 1
ATOM 7134 O O . PRO B 1 403 ? -18.391 34.719 24.766 1 90.44 403 PRO B O 1
ATOM 7137 N N . VAL B 1 404 ? -17.531 36.531 23.984 1 93.19 404 VAL B N 1
ATOM 7138 C CA . VAL B 1 404 ? -16.422 36.594 24.922 1 93.19 404 VAL B CA 1
ATOM 7139 C C . VAL B 1 404 ? -16.531 37.875 25.766 1 93.19 404 VAL B C 1
ATOM 7141 O O . VAL B 1 404 ? -16.844 38.938 25.25 1 93.19 404 VAL B O 1
ATOM 7144 N N . SER B 1 405 ? -16.375 37.719 27.062 1 94.12 405 SER B N 1
ATOM 7145 C CA . SER B 1 405 ? -16.516 38.844 27.969 1 94.12 405 SER B CA 1
ATOM 7146 C C . SER B 1 405 ? -15.18 39.219 28.625 1 94.12 405 SER B C 1
ATOM 7148 O O . SER B 1 405 ? -14.258 38.375 28.656 1 94.12 405 SER B O 1
ATOM 7150 N N . PHE B 1 406 ? -15.078 40.469 29.078 1 95.5 406 PHE B N 1
ATOM 7151 C CA . PHE B 1 406 ? -13.914 40.969 29.812 1 95.5 406 PHE B CA 1
ATOM 7152 C C . PHE B 1 406 ? -14.297 41.312 31.25 1 95.5 406 PHE B C 1
ATOM 7154 O O . PHE B 1 406 ? -15.359 41.875 31.5 1 95.5 406 PHE B O 1
ATOM 7161 N N . GLN B 1 407 ? -13.453 40.906 32.219 1 93.75 407 GLN B N 1
ATOM 7162 C CA . GLN B 1 407 ? -13.688 41.25 33.594 1 93.75 407 GLN B CA 1
ATOM 7163 C C . GLN B 1 407 ? -12.391 41.625 34.312 1 93.75 407 GLN B C 1
ATOM 7165 O O . GLN B 1 407 ? -11.367 40.938 34.125 1 93.75 407 GLN B O 1
ATOM 7170 N N . TRP B 1 408 ? -12.414 42.781 35.062 1 94.56 408 TRP B N 1
ATOM 7171 C CA . TRP B 1 408 ? -11.305 43.094 35.969 1 94.56 408 TRP B CA 1
ATOM 7172 C C . TRP B 1 408 ? -11.445 42.312 37.281 1 94.56 408 TRP B C 1
ATOM 7174 O O . TRP B 1 408 ? -12.469 42.406 37.938 1 94.56 408 TRP B O 1
ATOM 7184 N N . THR B 1 409 ? -10.5 41.5 37.562 1 93.94 409 THR B N 1
ATOM 7185 C CA . THR B 1 409 ? -10.531 40.688 38.781 1 93.94 409 THR B CA 1
ATOM 7186 C C . THR B 1 409 ? -9.164 40.656 39.438 1 93.94 409 THR B C 1
ATOM 7188 O O . THR B 1 409 ? -8.164 41.062 38.812 1 93.94 409 THR B O 1
ATOM 7191 N N . ASP B 1 410 ? -9.164 40.312 40.75 1 93.44 410 ASP B N 1
ATOM 7192 C CA . ASP B 1 410 ? -7.891 40.094 41.406 1 93.44 410 ASP B CA 1
ATOM 7193 C C . ASP B 1 410 ? -7.297 38.75 41.062 1 93.44 410 ASP B C 1
ATOM 7195 O O . ASP B 1 410 ? -7.914 37.719 41.312 1 93.44 410 ASP B O 1
ATOM 7199 N N . ILE B 1 411 ? -6.293 38.75 40.312 1 92.56 411 ILE B N 1
ATOM 7200 C CA . ILE B 1 411 ? -5.629 37.531 39.906 1 92.56 411 ILE B CA 1
ATOM 7201 C C . ILE B 1 411 ? -4.441 37.25 40.812 1 92.56 411 ILE B C 1
ATOM 7203 O O . ILE B 1 411 ? -3.559 38.094 40.969 1 92.56 411 ILE B O 1
ATOM 7207 N N . GLU B 1 412 ? -4.43 36.062 41.375 1 83.62 412 GLU B N 1
ATOM 7208 C CA . GLU B 1 412 ? -3.354 35.688 42.281 1 83.62 412 GLU B CA 1
ATOM 7209 C C . GLU B 1 412 ? -2.061 35.406 41.531 1 83.62 412 GLU B C 1
ATOM 7211 O O . GLU B 1 412 ? -2.094 34.969 40.375 1 83.62 412 GLU B O 1
ATOM 7216 N N . GLY B 1 413 ? -0.813 35.75 42.062 1 84.25 413 GLY B N 1
ATOM 7217 C CA . GLY B 1 413 ? 0.469 35.469 41.438 1 84.25 413 GLY B CA 1
ATOM 7218 C C . GLY B 1 413 ? 1.013 36.625 40.625 1 84.25 413 GLY B C 1
ATOM 7219 O O . GLY B 1 413 ? 2.174 36.594 40.219 1 84.25 413 GLY B O 1
ATOM 7220 N N . GLY B 1 414 ? 0.08 37.594 40.219 1 87.81 414 GLY B N 1
ATOM 7221 C CA . GLY B 1 414 ? 0.567 38.781 39.531 1 87.81 414 GLY B CA 1
ATOM 7222 C C . GLY B 1 414 ? 0.444 38.719 38.031 1 87.81 414 GLY B C 1
ATOM 7223 O O . GLY B 1 414 ? 0.939 39.594 37.312 1 87.81 414 GLY B O 1
ATOM 7224 N N . ASP B 1 415 ? -0.252 37.656 37.531 1 94.12 415 ASP B N 1
ATOM 7225 C CA . ASP B 1 415 ? -0.433 37.531 36.094 1 94.12 415 ASP B CA 1
ATOM 7226 C C . ASP B 1 415 ? -1.281 38.688 35.531 1 94.12 415 ASP B C 1
ATOM 7228 O O . ASP B 1 415 ? -2.121 39.219 36.25 1 94.12 415 ASP B O 1
ATOM 7232 N N . PHE B 1 416 ? -1.002 39.031 34.281 1 95.19 416 PHE B N 1
ATOM 7233 C CA . PHE B 1 416 ? -1.705 40.156 33.656 1 95.19 416 PHE B CA 1
ATOM 7234 C C . PHE B 1 416 ? -3.131 39.75 33.281 1 95.19 416 PHE B C 1
ATOM 7236 O O . PHE B 1 416 ? -4.055 40.562 33.406 1 95.19 416 PHE B O 1
ATOM 7243 N N . PHE B 1 417 ? -3.275 38.562 32.812 1 95.81 417 PHE B N 1
ATOM 7244 C CA . PHE B 1 417 ? -4.602 38.094 32.438 1 95.81 417 PHE B CA 1
ATOM 7245 C C . PHE B 1 417 ? -4.77 36.625 32.781 1 95.81 417 PHE B C 1
ATOM 7247 O O . PHE B 1 417 ? -3.787 35.938 33.062 1 95.81 417 PHE B O 1
ATOM 7254 N N . GLU B 1 418 ? -5.965 36.156 32.844 1 94.75 418 GLU B N 1
ATOM 7255 C CA . GLU B 1 418 ? -6.375 34.75 32.938 1 94.75 418 GLU B CA 1
ATOM 7256 C C . GLU B 1 418 ? -7.555 34.469 32.031 1 94.75 418 GLU B C 1
ATOM 7258 O O . GLU B 1 418 ? -8.398 35.312 31.797 1 94.75 418 GLU B O 1
ATOM 7263 N N . ILE B 1 419 ? -7.539 33.25 31.516 1 93.38 419 ILE B N 1
ATOM 7264 C CA . ILE B 1 419 ? -8.617 32.875 30.609 1 93.38 419 ILE B CA 1
ATOM 7265 C C . ILE B 1 419 ? -9.547 31.875 31.297 1 93.38 419 ILE B C 1
ATOM 7267 O O . ILE B 1 419 ? -9.109 30.844 31.812 1 93.38 419 ILE B O 1
ATOM 7271 N N . ASP B 1 420 ? -10.773 32.25 31.438 1 90.5 420 ASP B N 1
ATOM 7272 C CA . ASP B 1 420 ? -11.836 31.344 31.812 1 90.5 420 ASP B CA 1
ATOM 7273 C C . ASP B 1 420 ? -12.516 30.734 30.578 1 90.5 420 ASP B C 1
ATOM 7275 O O . ASP B 1 420 ? -13.461 31.312 30.047 1 90.5 420 ASP B O 1
ATOM 7279 N N . ARG B 1 421 ? -12.102 29.641 30.219 1 87.12 421 ARG B N 1
ATOM 7280 C CA . ARG B 1 421 ? -12.547 29.031 28.969 1 87.12 421 ARG B CA 1
ATOM 7281 C C . ARG B 1 421 ? -13.992 28.547 29.078 1 87.12 421 ARG B C 1
ATOM 7283 O O . ARG B 1 421 ? -14.758 28.641 28.109 1 87.12 421 ARG B O 1
ATOM 7290 N N . ASP B 1 422 ? -14.312 28.109 30.219 1 85.06 422 ASP B N 1
ATOM 7291 C CA . ASP B 1 422 ? -15.656 27.578 30.438 1 85.06 422 ASP B CA 1
ATOM 7292 C C . ASP B 1 422 ? -16.719 28.656 30.219 1 85.06 422 ASP B C 1
ATOM 7294 O O . ASP B 1 422 ? -17.766 28.391 29.625 1 85.06 422 ASP B O 1
ATOM 7298 N N . ASN B 1 423 ? -16.359 29.781 30.625 1 88.19 423 ASN B N 1
ATOM 7299 C CA . ASN B 1 423 ? -17.328 30.859 30.531 1 88.19 423 ASN B CA 1
ATOM 7300 C C . ASN B 1 423 ? -16.953 31.875 29.453 1 88.19 423 ASN B C 1
ATOM 7302 O O . ASN B 1 423 ? -17.672 32.844 29.234 1 88.19 423 ASN B O 1
ATOM 7306 N N . ARG B 1 424 ? -15.867 31.625 28.719 1 90.25 424 ARG B N 1
ATOM 7307 C CA . ARG B 1 424 ? -15.359 32.5 27.672 1 90.25 424 ARG B CA 1
ATOM 7308 C C . ARG B 1 424 ? -15.18 33.906 28.188 1 90.25 424 ARG B C 1
ATOM 7310 O O . ARG B 1 424 ? -15.703 34.875 27.594 1 90.25 424 ARG B O 1
ATOM 7317 N N . VAL B 1 425 ? -14.414 34.031 29.297 1 93.69 425 VAL B N 1
ATOM 7318 C CA . VAL B 1 425 ? -14.125 35.281 29.938 1 93.69 425 VAL B CA 1
ATOM 7319 C C . VAL B 1 425 ? -12.617 35.531 29.969 1 93.69 425 VAL B C 1
ATOM 7321 O O . VAL B 1 425 ? -11.859 34.625 30.344 1 93.69 425 VAL B O 1
ATOM 7324 N N . ILE B 1 426 ? -12.25 36.688 29.484 1 95.31 426 ILE B N 1
ATOM 7325 C CA . ILE B 1 426 ? -10.875 37.156 29.703 1 95.31 426 ILE B CA 1
ATOM 7326 C C . ILE B 1 426 ? -10.805 38 30.953 1 95.31 426 ILE B C 1
ATOM 7328 O O . ILE B 1 426 ? -11.367 39.094 31 1 95.31 426 ILE B O 1
ATOM 7332 N N . ARG B 1 427 ? -10.117 37.5 31.938 1 95.19 427 ARG B N 1
ATOM 7333 C CA . ARG B 1 427 ? -9.953 38.25 33.188 1 95.19 427 ARG B CA 1
ATOM 7334 C C . ARG B 1 427 ? -8.664 39.062 33.156 1 95.19 427 ARG B C 1
ATOM 7336 O O . ARG B 1 427 ? -7.59 38.531 32.844 1 95.19 427 ARG B O 1
ATOM 7343 N N . LEU B 1 428 ? -8.805 40.344 33.375 1 95.81 428 LEU B N 1
ATOM 7344 C CA . LEU B 1 428 ? -7.652 41.219 33.5 1 95.81 428 LEU B CA 1
ATOM 7345 C C . LEU B 1 428 ? -7.348 41.531 34.969 1 95.81 428 LEU B C 1
ATOM 7347 O O . LEU B 1 428 ? -8.266 41.688 35.781 1 95.81 428 LEU B O 1
ATOM 7351 N N . ASN B 1 429 ? -6.113 41.531 35.312 1 95.25 429 ASN B N 1
ATOM 7352 C CA . ASN B 1 429 ? -5.711 41.781 36.688 1 95.25 429 ASN B CA 1
ATOM 7353 C C . ASN B 1 429 ? -6.008 43.219 37.125 1 95.25 429 ASN B C 1
ATOM 7355 O O . ASN B 1 429 ? -5.441 44.156 36.562 1 95.25 429 ASN B O 1
ATOM 7359 N N . ARG B 1 430 ? -6.773 43.375 38.156 1 93.62 430 ARG B N 1
ATOM 7360 C CA . ARG B 1 430 ? -7.215 44.688 38.625 1 93.62 430 ARG B CA 1
ATOM 7361 C C . ARG B 1 430 ? -6.035 45.5 39.125 1 93.62 430 ARG B C 1
ATOM 7363 O O . ARG B 1 430 ? -6.055 46.75 39.062 1 93.62 430 ARG B O 1
ATOM 7370 N N . THR B 1 431 ? -4.984 44.875 39.531 1 92.56 431 THR B N 1
ATOM 7371 C CA . THR B 1 431 ? -3.801 45.531 40.062 1 92.56 431 THR B CA 1
ATOM 7372 C C . THR B 1 431 ? -3.197 46.469 39 1 92.56 431 THR B C 1
ATOM 7374 O O . THR B 1 431 ? -2.58 47.469 39.344 1 92.56 431 THR B O 1
ATOM 7377 N N . TYR B 1 432 ? -3.447 46.188 37.781 1 93.56 432 TYR B N 1
ATOM 7378 C CA . TYR B 1 432 ? -2.818 46.938 36.688 1 93.56 432 TYR B CA 1
ATOM 7379 C C . TYR B 1 432 ? -3.795 47.938 36.094 1 93.56 432 TYR B C 1
ATOM 7381 O O . TYR B 1 432 ? -3.43 48.719 35.219 1 93.56 432 TYR B O 1
ATOM 7389 N N . ARG B 1 433 ? -5.035 47.969 36.531 1 93.25 433 ARG B N 1
ATOM 7390 C CA . ARG B 1 433 ? -6.098 48.75 35.875 1 93.25 433 ARG B CA 1
ATOM 7391 C C . ARG B 1 433 ? -5.773 50.25 35.875 1 93.25 433 ARG B C 1
ATOM 7393 O O . ARG B 1 433 ? -5.867 50.906 34.844 1 93.25 433 ARG B O 1
ATOM 7400 N N . ASN B 1 434 ? -5.359 50.75 36.969 1 89.75 434 ASN B N 1
ATOM 7401 C CA . ASN B 1 434 ? -5.074 52.188 37.062 1 89.75 434 ASN B CA 1
ATOM 7402 C C . ASN B 1 434 ? -3.918 52.594 36.156 1 89.75 434 ASN B C 1
ATOM 7404 O O . ASN B 1 434 ? -3.965 53.656 35.531 1 89.75 434 ASN B O 1
ATOM 7408 N N . ARG B 1 435 ? -2.945 51.781 36.125 1 88.69 435 ARG B N 1
ATOM 7409 C CA . ARG B 1 435 ? -1.79 52.094 35.281 1 88.69 435 ARG B CA 1
ATOM 7410 C C . ARG B 1 435 ? -2.16 52.031 33.812 1 88.69 435 ARG B C 1
ATOM 7412 O O . ARG B 1 435 ? -1.656 52.812 33 1 88.69 435 ARG B O 1
ATOM 7419 N N . VAL B 1 436 ? -3.021 51.094 33.438 1 90.62 436 VAL B N 1
ATOM 7420 C CA . VAL B 1 436 ? -3.465 50.938 32.062 1 90.62 436 VAL B CA 1
ATOM 7421 C C . VAL B 1 436 ? -4.293 52.156 31.656 1 90.62 436 VAL B C 1
ATOM 7423 O O . VAL B 1 436 ? -4.133 52.688 30.547 1 90.62 436 VAL B O 1
ATOM 7426 N N . LEU B 1 437 ? -5.102 52.656 32.562 1 88.19 437 LEU B N 1
ATOM 7427 C CA . LEU B 1 437 ? -6.039 53.719 32.25 1 88.19 437 LEU B CA 1
ATOM 7428 C C . LEU B 1 437 ? -5.352 55.062 32.281 1 88.19 437 LEU B C 1
ATOM 7430 O O . LEU B 1 437 ? -5.746 56 31.562 1 88.19 437 LEU B O 1
ATOM 7434 N N . GLY B 1 438 ? -4.328 55.219 33.125 1 80.88 438 GLY B N 1
ATOM 7435 C CA . GLY B 1 438 ? -3.713 56.531 33.281 1 80.88 438 GLY B CA 1
ATOM 7436 C C . GLY B 1 438 ? -4.656 57.562 33.906 1 80.88 438 GLY B C 1
ATOM 7437 O O . GLY B 1 438 ? -5.109 57.406 35.031 1 80.88 438 GLY B O 1
ATOM 7438 N N . ASN B 1 439 ? -5.047 58.562 33.031 1 79.81 439 ASN B N 1
ATOM 7439 C CA . ASN B 1 439 ? -5.918 59.625 33.5 1 79.81 439 ASN B CA 1
ATOM 7440 C C . ASN B 1 439 ? -7.375 59.375 33.125 1 79.81 439 ASN B C 1
ATOM 7442 O O . ASN B 1 439 ? -8.25 60.188 33.438 1 79.81 439 ASN B O 1
ATOM 7446 N N . ARG B 1 440 ? -7.637 58.312 32.531 1 83.69 440 ARG B N 1
ATOM 7447 C CA . ARG B 1 440 ? -8.992 58 32.094 1 83.69 440 ARG B CA 1
ATOM 7448 C C . ARG B 1 440 ? -9.805 57.344 33.219 1 83.69 440 ARG B C 1
ATOM 7450 O O . ARG B 1 440 ? -9.266 56.625 34.031 1 83.69 440 ARG B O 1
ATOM 7457 N N . ARG B 1 441 ? -11.078 57.562 33.219 1 85.25 441 ARG B N 1
ATOM 7458 C CA . ARG B 1 441 ? -11.977 57.125 34.281 1 85.25 441 ARG B CA 1
ATOM 7459 C C . ARG B 1 441 ? -12.305 55.625 34.125 1 85.25 441 ARG B C 1
ATOM 7461 O O . ARG B 1 441 ? -12.555 55.156 33.031 1 85.25 441 ARG B O 1
ATOM 7468 N N . PRO B 1 442 ? -12.203 54.938 35.188 1 88.5 442 PRO B N 1
ATOM 7469 C CA . PRO B 1 442 ? -12.57 53.5 35.125 1 88.5 442 PRO B CA 1
ATOM 7470 C C . PRO B 1 442 ? -14.062 53.312 34.875 1 88.5 442 PRO B C 1
ATOM 7472 O O . PRO B 1 442 ? -14.898 54.031 35.406 1 88.5 442 PRO B O 1
ATOM 7475 N N . SER B 1 443 ? -14.414 52.438 33.938 1 87.88 443 SER B N 1
ATOM 7476 C CA . SER B 1 443 ? -15.781 52.031 33.625 1 87.88 443 SER B CA 1
ATOM 7477 C C . SER B 1 443 ? -15.844 50.594 33.125 1 87.88 443 SER B C 1
ATOM 7479 O O . SER B 1 443 ? -14.805 49.969 32.938 1 87.88 443 SER B O 1
ATOM 7481 N N . ALA B 1 444 ? -17.031 50.156 32.969 1 84.62 444 ALA B N 1
ATOM 7482 C CA . ALA B 1 444 ? -17.203 48.812 32.469 1 84.62 444 ALA B CA 1
ATOM 7483 C C . ALA B 1 444 ? -16.688 48.688 31.047 1 84.62 444 ALA B C 1
ATOM 7485 O O . ALA B 1 444 ? -16.25 47.594 30.641 1 84.62 444 ALA B O 1
ATOM 7486 N N . ALA B 1 445 ? -16.609 49.781 30.391 1 88.81 445 ALA B N 1
ATOM 7487 C CA . ALA B 1 445 ? -16.203 49.781 28.984 1 88.81 445 ALA B CA 1
ATOM 7488 C C . ALA B 1 445 ? -14.836 50.406 28.797 1 88.81 445 ALA B C 1
ATOM 7490 O O . ALA B 1 445 ? -14.484 50.875 27.703 1 88.81 445 ALA B O 1
ATOM 7491 N N . ASP B 1 446 ? -14.094 50.406 29.875 1 90.88 446 ASP B N 1
ATOM 7492 C CA . ASP B 1 446 ? -12.797 51.094 29.797 1 90.88 446 ASP B CA 1
ATOM 7493 C C . ASP B 1 446 ? -11.781 50.219 29.047 1 90.88 446 ASP B C 1
ATOM 7495 O O . ASP B 1 446 ? -12.07 49.062 28.719 1 90.88 446 ASP B O 1
ATOM 7499 N N . ALA B 1 447 ? -10.672 50.812 28.594 1 92.25 447 ALA B N 1
ATOM 7500 C CA . ALA B 1 447 ? -9.508 50.219 27.953 1 92.25 447 ALA B CA 1
ATOM 7501 C C . ALA B 1 447 ? -9.922 49.406 26.719 1 92.25 447 ALA B C 1
ATOM 7503 O O . ALA B 1 447 ? -9.523 48.25 26.578 1 92.25 447 ALA B O 1
ATOM 7504 N N . PRO B 1 448 ? -10.688 49.969 25.828 1 93.06 448 PRO B N 1
ATOM 7505 C CA . PRO B 1 448 ? -11.188 49.219 24.672 1 93.06 448 PRO B CA 1
ATOM 7506 C C . PRO B 1 448 ? -10.07 48.688 23.781 1 93.06 448 PRO B C 1
ATOM 7508 O O . PRO B 1 448 ? -10.141 47.562 23.297 1 93.06 448 PRO B O 1
ATOM 7511 N N . LEU B 1 449 ? -9.07 49.438 23.516 1 93.25 449 LEU B N 1
ATOM 7512 C CA . LEU B 1 449 ? -7.977 49.031 22.641 1 93.25 449 LEU B CA 1
ATOM 7513 C C . LEU B 1 449 ? -7.246 47.844 23.219 1 93.25 449 LEU B C 1
ATOM 7515 O O . LEU B 1 449 ? -6.945 46.875 22.5 1 93.25 449 LEU B O 1
ATOM 7519 N N . LEU B 1 450 ? -6.91 47.875 24.484 1 94.25 450 LEU B N 1
ATOM 7520 C CA . LEU B 1 450 ? -6.246 46.781 25.172 1 94.25 450 LEU B CA 1
ATOM 7521 C C . LEU B 1 450 ? -7.086 45.5 25.094 1 94.25 450 LEU B C 1
ATOM 7523 O O . LEU B 1 450 ? -6.562 44.438 24.781 1 94.25 450 LEU B O 1
ATOM 7527 N N . LYS B 1 451 ? -8.336 45.625 25.375 1 94.94 451 LYS B N 1
ATOM 7528 C CA . LYS B 1 451 ? -9.242 44.5 25.422 1 94.94 451 LYS B CA 1
ATOM 7529 C C . LYS B 1 451 ? -9.391 43.844 24.031 1 94.94 451 LYS B C 1
ATOM 7531 O O . LYS B 1 451 ? -9.367 42.625 23.906 1 94.94 451 LYS B O 1
ATOM 7536 N N . VAL B 1 452 ? -9.516 44.656 23.016 1 94.88 452 VAL B N 1
ATOM 7537 C CA . VAL B 1 452 ? -9.617 44.125 21.656 1 94.88 452 VAL B CA 1
ATOM 7538 C C . VAL B 1 452 ? -8.328 43.406 21.281 1 94.88 452 VAL B C 1
ATOM 7540 O O . VAL B 1 452 ? -8.359 42.312 20.703 1 94.88 452 VAL B O 1
ATOM 7543 N N . LEU B 1 453 ? -7.199 44 21.562 1 95.44 453 LEU B N 1
ATOM 7544 C CA . LEU B 1 453 ? -5.902 43.375 21.281 1 95.44 453 LEU B CA 1
ATOM 7545 C C . LEU B 1 453 ? -5.75 42.062 22.016 1 95.44 453 LEU B C 1
ATOM 7547 O O . LEU B 1 453 ? -5.254 41.094 21.438 1 95.44 453 LEU B O 1
ATOM 7551 N N . LEU B 1 454 ? -6.109 42.031 23.234 1 95.31 454 LEU B N 1
ATOM 7552 C CA . LEU B 1 454 ? -6.035 40.812 24.031 1 95.31 454 LEU B CA 1
ATOM 7553 C C . LEU B 1 454 ? -6.93 39.719 23.438 1 95.31 454 LEU B C 1
ATOM 7555 O O . LEU B 1 454 ? -6.543 38.562 23.391 1 95.31 454 LEU B O 1
ATOM 7559 N N . PHE B 1 455 ? -8.102 40.062 22.984 1 94.69 455 PHE B N 1
ATOM 7560 C CA . PHE B 1 455 ? -9 39.125 22.344 1 94.69 455 PHE B CA 1
ATOM 7561 C C . PHE B 1 455 ? -8.367 38.531 21.094 1 94.69 455 PHE B C 1
ATOM 7563 O O . PHE B 1 455 ? -8.383 37.312 20.891 1 94.69 455 PHE B O 1
ATOM 7570 N N . LEU B 1 456 ? -7.887 39.469 20.266 1 93.81 456 LEU B N 1
ATOM 7571 C CA . LEU B 1 456 ? -7.281 39 19.016 1 93.81 456 LEU B CA 1
ATOM 7572 C C . LEU B 1 456 ? -6.102 38.062 19.297 1 93.81 456 LEU B C 1
ATOM 7574 O O . LEU B 1 456 ? -5.898 37.094 18.562 1 93.81 456 LEU B O 1
ATOM 7578 N N . LEU B 1 457 ? -5.371 38.344 20.328 1 93.19 457 LEU B N 1
ATOM 7579 C CA . LEU B 1 457 ? -4.211 37.562 20.719 1 93.19 457 LEU B CA 1
ATOM 7580 C C . LEU B 1 457 ? -4.641 36.188 21.25 1 93.19 457 LEU B C 1
ATOM 7582 O O . LEU B 1 457 ? -4.004 35.188 20.969 1 93.19 457 LEU B O 1
ATOM 7586 N N . LEU B 1 458 ? -5.699 36.156 22.047 1 92.38 458 LEU B N 1
ATOM 7587 C CA . LEU B 1 458 ? -6.039 34.969 22.844 1 92.38 458 LEU B CA 1
ATOM 7588 C C . LEU B 1 458 ? -7.191 34.219 22.203 1 92.38 458 LEU B C 1
ATOM 7590 O O . LEU B 1 458 ? -7.656 33.219 22.766 1 92.38 458 LEU B O 1
ATOM 7594 N N . ARG B 1 459 ? -7.668 34.625 21.125 1 88.38 459 ARG B N 1
ATOM 7595 C CA . ARG B 1 459 ? -8.859 34.094 20.469 1 88.38 459 ARG B CA 1
ATOM 7596 C C . ARG B 1 459 ? -8.758 32.594 20.344 1 88.38 459 ARG B C 1
ATOM 7598 O O . ARG B 1 459 ? -9.695 31.859 20.688 1 88.38 459 ARG B O 1
ATOM 7605 N N . ASP B 1 460 ? -7.66 32.125 19.812 1 84.06 460 ASP B N 1
ATOM 7606 C CA . ASP B 1 460 ? -7.484 30.688 19.578 1 84.06 460 ASP B CA 1
ATOM 7607 C C . ASP B 1 460 ? -7.402 29.922 20.906 1 84.06 460 ASP B C 1
ATOM 7609 O O . ASP B 1 460 ? -7.859 28.781 21 1 84.06 460 ASP B O 1
ATOM 7613 N N . ASP B 1 461 ? -6.828 30.5 21.875 1 84.69 461 ASP B N 1
ATOM 7614 C CA . ASP B 1 461 ? -6.691 29.875 23.188 1 84.69 461 ASP B CA 1
ATOM 7615 C C . ASP B 1 461 ? -8.047 29.781 23.891 1 84.69 461 ASP B C 1
ATOM 7617 O O . ASP B 1 461 ? -8.297 28.812 24.625 1 84.69 461 ASP B O 1
ATOM 7621 N N . ILE B 1 462 ? -8.82 30.766 23.703 1 86.69 462 ILE B N 1
ATOM 7622 C CA . ILE B 1 462 ? -10.172 30.75 24.234 1 86.69 462 ILE B CA 1
ATOM 7623 C C . ILE B 1 462 ? -10.984 29.656 23.578 1 86.69 462 ILE B C 1
ATOM 7625 O O . ILE B 1 462 ? -11.766 28.953 24.234 1 86.69 462 ILE B O 1
ATOM 7629 N N . ASP B 1 463 ? -10.734 29.453 22.328 1 78.81 463 ASP B N 1
ATOM 7630 C CA . ASP B 1 463 ? -11.492 28.5 21.5 1 78.81 463 ASP B CA 1
ATOM 7631 C C . ASP B 1 463 ? -11.047 27.062 21.781 1 78.81 463 ASP B C 1
ATOM 7633 O O . ASP B 1 463 ? -11.773 26.125 21.469 1 78.81 463 ASP B O 1
ATOM 7637 N N . SER B 1 464 ? -9.906 26.875 22.328 1 74.94 464 SER B N 1
ATOM 7638 C CA . SER B 1 464 ? -9.344 25.531 22.531 1 74.94 464 SER B CA 1
ATOM 7639 C C . SER B 1 464 ? -10.008 24.828 23.703 1 74.94 464 SER B C 1
ATOM 7641 O O . SER B 1 464 ? -10.258 25.453 24.75 1 74.94 464 SER B O 1
ATOM 7643 N N . GLU B 1 465 ? -10.477 23.547 23.547 1 66.38 465 GLU B N 1
ATOM 7644 C CA . GLU B 1 465 ? -11.062 22.766 24.625 1 66.38 465 GLU B CA 1
ATOM 7645 C C . GLU B 1 465 ? -10.016 22.359 25.656 1 66.38 465 GLU B C 1
ATOM 7647 O O . GLU B 1 465 ? -10.305 22.266 26.844 1 66.38 465 GLU B O 1
ATOM 7652 N N . ARG B 1 466 ? -8.766 22.016 25.141 1 67.62 466 ARG B N 1
ATOM 7653 C CA . ARG B 1 466 ? -7.656 21.594 26 1 67.62 466 ARG B CA 1
ATOM 7654 C C . ARG B 1 466 ? -6.418 22.453 25.734 1 67.62 466 ARG B C 1
ATOM 7656 O O . ARG B 1 466 ? -6.156 22.844 24.594 1 67.62 466 ARG B O 1
ATOM 7663 N N . VAL B 1 467 ? -5.879 22.844 26.875 1 69.31 467 VAL B N 1
ATOM 7664 C CA . VAL B 1 467 ? -4.645 23.609 26.75 1 69.31 467 VAL B CA 1
ATOM 7665 C C . VAL B 1 467 ? -3.451 22.656 26.688 1 69.31 467 VAL B C 1
ATOM 7667 O O . VAL B 1 467 ? -3.178 21.922 27.641 1 69.31 467 VAL B O 1
ATOM 7670 N N . SER B 1 468 ? -2.875 22.547 25.531 1 70.44 468 SER B N 1
ATOM 7671 C CA . SER B 1 468 ? -1.653 21.766 25.391 1 70.44 468 SER B CA 1
ATOM 7672 C C . SER B 1 468 ? -0.518 22.359 26.219 1 70.44 468 SER B C 1
ATOM 7674 O O . SER B 1 468 ? -0.571 23.531 26.594 1 70.44 468 SER B O 1
ATOM 7676 N N . PRO B 1 469 ? 0.398 21.516 26.562 1 73.75 469 PRO B N 1
ATOM 7677 C CA . PRO B 1 469 ? 1.56 22.062 27.266 1 73.75 469 PRO B CA 1
ATOM 7678 C C . PRO B 1 469 ? 2.23 23.203 26.5 1 73.75 469 PRO B C 1
ATOM 7680 O O . PRO B 1 469 ? 2.668 24.188 27.109 1 73.75 469 PRO B O 1
ATOM 7683 N N . LYS B 1 470 ? 2.215 23.094 25.281 1 77.69 470 LYS B N 1
ATOM 7684 C CA . LYS B 1 470 ? 2.799 24.141 24.453 1 77.69 470 LYS B CA 1
ATOM 7685 C C . LYS B 1 470 ? 1.984 25.438 24.547 1 77.69 470 LYS B C 1
ATOM 7687 O O . LYS B 1 470 ? 2.547 26.516 24.656 1 77.69 470 LYS B O 1
ATOM 7692 N N . GLN B 1 471 ? 0.738 25.297 24.562 1 81.12 471 GLN B N 1
ATOM 7693 C CA . GLN B 1 471 ? -0.152 26.453 24.672 1 81.12 471 GLN B CA 1
ATOM 7694 C C . GLN B 1 471 ? -0.034 27.109 26.047 1 81.12 471 GLN B C 1
ATOM 7696 O O . GLN B 1 471 ? -0.04 28.328 26.156 1 81.12 471 GLN B O 1
ATOM 7701 N N . ARG B 1 472 ? 0.045 26.281 27.016 1 84.5 472 ARG B N 1
ATOM 7702 C CA . ARG B 1 472 ? 0.208 26.797 28.375 1 84.5 472 ARG B CA 1
ATOM 7703 C C . ARG B 1 472 ? 1.502 27.594 28.5 1 84.5 472 ARG B C 1
ATOM 7705 O O . ARG B 1 472 ? 1.52 28.656 29.125 1 84.5 472 ARG B O 1
ATOM 7712 N N . LYS B 1 473 ? 2.523 27.031 27.938 1 85.75 473 LYS B N 1
ATOM 7713 C CA . LYS B 1 473 ? 3.805 27.734 27.969 1 85.75 473 LYS B CA 1
ATOM 7714 C C . LYS B 1 473 ? 3.721 29.078 27.25 1 85.75 473 LYS B C 1
ATOM 7716 O O . LYS B 1 473 ? 4.281 30.078 27.703 1 85.75 473 LYS B O 1
ATOM 7721 N N . TRP B 1 474 ? 3.049 29.078 26.172 1 87.94 474 TRP B N 1
ATOM 7722 C CA . TRP B 1 474 ? 2.881 30.297 25.391 1 87.94 474 TRP B CA 1
ATOM 7723 C C . TRP B 1 474 ? 2.096 31.344 26.188 1 87.94 474 TRP B C 1
ATOM 7725 O O . TRP B 1 474 ? 2.475 32.531 26.234 1 87.94 474 TRP B O 1
ATOM 7735 N N . LEU B 1 475 ? 1.073 30.969 26.797 1 91.31 475 LEU B N 1
ATOM 7736 C CA . LEU B 1 475 ? 0.256 31.875 27.594 1 91.31 475 LEU B CA 1
ATOM 7737 C C . LEU B 1 475 ? 1.056 32.438 28.75 1 91.31 475 LEU B C 1
ATOM 7739 O O . LEU B 1 475 ? 0.933 33.625 29.062 1 91.31 475 LEU B O 1
ATOM 7743 N N . ASP B 1 476 ? 1.811 31.594 29.281 1 91.06 476 ASP B N 1
ATOM 7744 C CA . ASP B 1 476 ? 2.695 32.062 30.344 1 91.06 476 ASP B CA 1
ATOM 7745 C C . ASP B 1 476 ? 3.678 33.094 29.812 1 91.06 476 ASP B C 1
ATOM 7747 O O . ASP B 1 476 ? 3.936 34.125 30.484 1 91.06 476 ASP B O 1
ATOM 7751 N N . THR B 1 477 ? 4.207 32.812 28.734 1 91.75 477 THR B N 1
ATOM 7752 C CA . THR B 1 477 ? 5.125 33.75 28.094 1 91.75 477 THR B CA 1
ATOM 7753 C C . THR B 1 477 ? 4.441 35.094 27.844 1 91.75 477 THR B C 1
ATOM 7755 O O . THR B 1 477 ? 5.02 36.156 28.078 1 91.75 477 THR B O 1
ATOM 7758 N N . CYS B 1 478 ? 3.25 35.094 27.344 1 93.88 478 CYS B N 1
ATOM 7759 C CA . CYS B 1 478 ? 2.484 36.312 27.094 1 93.88 478 CYS B CA 1
ATOM 7760 C C . CYS B 1 478 ? 2.27 37.094 28.391 1 93.88 478 CYS B C 1
ATOM 7762 O O . CYS B 1 478 ? 2.488 38.281 28.422 1 93.88 478 CYS B O 1
ATOM 7764 N N . ASN B 1 479 ? 1.905 36.375 29.406 1 94 479 ASN B N 1
ATOM 7765 C CA . ASN B 1 479 ? 1.679 37.031 30.688 1 94 479 ASN B CA 1
ATOM 7766 C C . ASN B 1 479 ? 2.943 37.688 31.219 1 94 479 ASN B C 1
ATOM 7768 O O . ASN B 1 479 ? 2.898 38.844 31.672 1 94 479 ASN B O 1
ATOM 7772 N N . ARG B 1 480 ? 3.996 37 31.125 1 92.44 480 ARG B N 1
ATOM 7773 C CA . ARG B 1 480 ? 5.27 37.562 31.578 1 92.44 480 ARG B CA 1
ATOM 7774 C C . ARG B 1 480 ? 5.652 38.781 30.781 1 92.44 480 ARG B C 1
ATOM 7776 O O . ARG B 1 480 ? 6.078 39.812 31.344 1 92.44 480 ARG B O 1
ATOM 7783 N N . ALA B 1 481 ? 5.539 38.688 29.516 1 94.06 481 ALA B N 1
ATOM 7784 C CA . ALA B 1 481 ? 5.875 39.812 28.656 1 94.06 481 ALA B CA 1
ATOM 7785 C C . ALA B 1 481 ? 5.035 41.031 29 1 94.06 481 ALA B C 1
ATOM 7787 O O . ALA B 1 481 ? 5.559 42.156 29.109 1 94.06 481 ALA B O 1
ATOM 7788 N N . LEU B 1 482 ? 3.766 40.844 29.188 1 94.81 482 LEU B N 1
ATOM 7789 C CA . LEU B 1 482 ? 2.859 41.938 29.453 1 94.81 482 LEU B CA 1
ATOM 7790 C C . LEU B 1 482 ? 3.102 42.5 30.859 1 94.81 482 LEU B C 1
ATOM 7792 O O . LEU B 1 482 ? 2.988 43.719 31.078 1 94.81 482 LEU B O 1
ATOM 7796 N N . THR B 1 483 ? 3.408 41.656 31.719 1 92.88 483 THR B N 1
ATOM 7797 C CA . THR B 1 483 ? 3.74 42.125 33.062 1 92.88 483 THR B CA 1
ATOM 7798 C C . THR B 1 483 ? 4.984 43 33.031 1 92.88 483 THR B C 1
ATOM 7800 O O . THR B 1 483 ? 5.047 44.031 33.75 1 92.88 483 THR B O 1
ATOM 7803 N N . HIS B 1 484 ? 5.938 42.656 32.312 1 92 484 HIS B N 1
ATOM 7804 C CA . HIS B 1 484 ? 7.133 43.469 32.156 1 92 484 HIS B CA 1
ATOM 7805 C C . HIS B 1 484 ? 6.793 44.812 31.516 1 92 484 HIS B C 1
ATOM 7807 O O . HIS B 1 484 ? 7.371 45.844 31.875 1 92 484 HIS B O 1
ATOM 7813 N N . ALA B 1 485 ? 5.941 44.75 30.562 1 92.75 485 ALA B N 1
ATOM 7814 C CA . ALA B 1 485 ? 5.527 46 29.922 1 92.75 485 ALA B CA 1
ATOM 7815 C C . ALA B 1 485 ? 4.84 46.938 30.906 1 92.75 485 ALA B C 1
ATOM 7817 O O . ALA B 1 485 ? 5.004 48.156 30.828 1 92.75 485 ALA B O 1
ATOM 7818 N N . MET B 1 486 ? 4.086 46.438 31.812 1 91.19 486 MET B N 1
ATOM 7819 C CA . MET B 1 486 ? 3.367 47.219 32.812 1 91.19 486 MET B CA 1
ATOM 7820 C C . MET B 1 486 ? 4.34 47.906 33.781 1 91.19 486 MET B C 1
ATOM 7822 O O . MET B 1 486 ? 4.066 49 34.281 1 91.19 486 MET B O 1
ATOM 7826 N N . LYS B 1 487 ? 5.418 47.312 33.969 1 88.06 487 LYS B N 1
ATOM 7827 C CA . LYS B 1 487 ? 6.406 47.844 34.906 1 88.06 487 LYS B CA 1
ATOM 7828 C C . LYS B 1 487 ? 7.031 49.125 34.344 1 88.06 487 LYS B C 1
ATOM 7830 O O . LYS B 1 487 ? 7.496 49.969 35.094 1 88.06 487 LYS B O 1
ATOM 7835 N N . VAL B 1 488 ? 7.043 49.219 33.094 1 87.31 488 VAL B N 1
ATOM 7836 C CA . VAL B 1 488 ? 7.684 50.406 32.5 1 87.31 488 VAL B CA 1
ATOM 7837 C C . VAL B 1 488 ? 6.641 51.469 32.25 1 87.31 488 VAL B C 1
ATOM 7839 O O . VAL B 1 488 ? 6.984 52.625 31.953 1 87.31 488 VAL B O 1
ATOM 7842 N N . LEU B 1 489 ? 5.422 51.188 32.281 1 82.31 489 LEU B N 1
ATOM 7843 C CA . LEU B 1 489 ? 4.363 52.156 32.031 1 82.31 489 LEU B CA 1
ATOM 7844 C C . LEU B 1 489 ? 4.258 53.156 33.188 1 82.31 489 LEU B C 1
ATOM 7846 O O . LEU B 1 489 ? 4.141 52.75 34.344 1 82.31 489 LEU B O 1
ATOM 7850 N N . ARG B 1 490 ? 5.082 54.406 33.156 1 62.72 490 ARG B N 1
ATOM 7851 C CA . ARG B 1 490 ? 5.18 55.469 34.188 1 62.72 490 ARG B CA 1
ATOM 7852 C C . ARG B 1 490 ? 3.807 56.031 34.531 1 62.72 490 ARG B C 1
ATOM 7854 O O . ARG B 1 490 ? 2.967 56.219 33.625 1 62.72 490 ARG B O 1
ATOM 7861 N N . THR B 1 491 ? 3.34 55.938 35.719 1 54.34 491 THR B N 1
ATOM 7862 C CA . THR B 1 491 ? 2.225 56.75 36.156 1 54.34 491 THR B CA 1
ATOM 7863 C C . THR B 1 491 ? 2.648 58.219 36.219 1 54.34 491 THR B C 1
ATOM 7865 O O . THR B 1 491 ? 3.816 58.531 36.5 1 54.34 491 THR B O 1
ATOM 7868 N N . ASP B 1 492 ? 2.1 59.188 35.531 1 44.88 492 ASP B N 1
ATOM 7869 C CA . ASP B 1 492 ? 2.365 60.594 35.781 1 44.88 492 ASP B CA 1
ATOM 7870 C C . ASP B 1 492 ? 2.684 60.844 37.25 1 44.88 492 ASP B C 1
ATOM 7872 O O . ASP B 1 492 ? 3.174 61.938 37.594 1 44.88 492 ASP B O 1
ATOM 7876 N N . ASP B 1 493 ? 2.111 60.344 38.281 1 41.09 493 ASP B N 1
ATOM 7877 C CA . ASP B 1 493 ? 2.439 60.812 39.625 1 41.09 493 ASP B CA 1
ATOM 7878 C C . ASP B 1 493 ? 3.877 60.469 40 1 41.09 493 ASP B C 1
ATOM 7880 O O . ASP B 1 493 ? 4.332 60.781 41.094 1 41.09 493 ASP B O 1
ATOM 7884 N N . GLU B 1 494 ? 4.594 59.531 39.438 1 37.75 494 GLU B N 1
ATOM 7885 C CA . GLU B 1 494 ? 5.98 59.438 39.875 1 37.75 494 GLU B CA 1
ATOM 7886 C C . GLU B 1 494 ? 6.922 60.188 38.938 1 37.75 494 GLU B C 1
ATOM 7888 O O . GLU B 1 494 ? 6.754 60.094 37.719 1 37.75 494 GLU B O 1
#

pLDDT: mean 88.64, std 10.14, range [37.75, 98.75]

Foldseek 3Di:
DDDDDDDDDQLLVVLVVLLVPDADLLLLLVLVVLVQVVLLFLEWEWEFADAQAGGFKTKIKTQGQWDDQVRVVLLPDQQRPDPDDLLRPADGSHSLPSSQSNFAQKKKKWWAHPRDIWIKMDGSVCSSVVHHIDTDDPVVSVVQLPDCRDPHHPPHIIMMIMGGHGDPQDADPVGDVVSVVVVVLVNLLSCLEQQLQCQVVSSYKYKYYYHYDPDDDPPDIDIRHHLALQPAPAFLDNVDQFWWWFQLDPLGIWIKTKTFHRLPDPDCSCQRPHLLQQADEFEDESSGTLERHDPLPLDDRDNLRSRIYMYIYDRSSCCVQFPADNSSYDTRHHPSRSVRQQCIATPVRHHNVVSSVVNSVSNVVCCQVVLLRFAEAEDWLADPVVRVVRCCVRPNPDPDHHYAYEEEDADPPQFQWDADLVNNYIYGHNVLVCLLQQPHDDDSRPPVVVVVVVCVVCRVVSSDPDQDPVNVVVSVVVRVVVSVVSVPSDRVVD/DDDDDDDDDQLLVVLVVLLVPDADLLLLLVLVVLVQVVLLFLEWEWEFADAQAGGFKTKIKTQGQWDDQVRVVLLPDQQRPDPDDLLRPADGSHSLPSSQSNFAQKKKKWWAHQRDIWIKMDGSVCSSVVHHIDTDDPVVSVVQLPDCRDPHHPPHIIMMIMGGHGDPQDADPVGDVVSVVVVVLVNLLSCQEQQLQCQVVSSYKYKYYYHYDPDDDPPDIDIRHHLALQPAPAFLDNVDQFKWWFQLDPLGIWIKTKTFHRLPDPDCSCQRPHLLQQADEFEDESSGTLERHDPLPLDDRDNLRSRIYMYIYDRSSCCVQFPADNSSYDTRHHPSRSVRQQCIATPVRHHNVVSSVVNSVSNVVCCQVVLLRFAEAEDWLADPVVRVVRCCVGPNPDPDHHYAYEEEDADPPQFQWDADLVNNYIYGHNVLVCLLQQPHDDDSRPPVVVVVVVCVVCRVVSSDPDQDPVNVVVSVVVRVVVSVVSVPSDRVVD

InterPro domains:
  IPR036890 Histidine kinase/HSP90-like ATPase superfamily [G3DSA:3.30.565.10] (6-187)
  IPR036890 Histidine kinase/HSP90-like ATPase superfamily [SSF55874] (8-124)

Radius of gyration: 34.84 Å; Cα contacts (8 Å, |Δi|>4): 2027; chains: 2; bounding box: 59×112×81 Å

Solvent-accessible surface area (backbone atoms only — not comparable to full-atom values): 51411 Å² total; per-residue (Å²): 123,77,62,70,37,70,51,66,62,33,44,53,31,39,52,57,40,50,31,22,63,70,64,50,70,53,48,21,52,48,39,46,47,41,54,33,52,69,40,62,14,49,29,35,38,40,34,40,29,21,62,93,79,45,67,52,33,44,36,42,36,27,32,12,57,43,37,50,64,69,53,45,58,42,60,68,19,45,18,22,82,60,88,65,54,84,67,46,74,66,87,42,36,36,48,65,58,44,31,43,40,34,41,14,44,28,40,36,40,28,24,22,22,90,85,40,74,38,28,38,35,44,32,58,66,34,30,41,58,71,23,33,33,38,40,42,54,69,68,60,28,50,51,62,59,65,51,92,53,80,87,37,60,44,88,59,18,6,36,39,40,37,35,30,61,50,74,66,76,64,62,44,90,74,29,56,67,48,35,52,52,51,52,48,52,50,34,37,52,48,52,10,40,31,38,13,59,40,38,70,70,60,56,36,44,44,34,39,36,66,37,51,67,95,50,76,81,78,80,63,68,43,71,53,54,56,31,46,77,76,72,66,94,57,52,44,42,89,79,38,66,41,57,30,53,28,63,48,67,94,81,36,76,44,55,34,39,40,37,31,50,37,69,82,66,77,48,63,38,61,38,68,93,42,32,49,66,42,16,31,39,27,38,26,43,79,66,32,46,39,21,76,29,37,49,80,83,74,51,78,85,45,71,56,42,32,37,26,37,28,42,31,68,46,56,68,86,42,46,87,54,41,38,57,31,76,69,48,61,47,64,47,71,44,48,57,54,57,57,22,47,74,68,17,32,28,95,85,65,47,44,46,70,53,50,55,51,49,26,29,44,39,40,51,40,42,59,34,58,38,77,75,23,35,46,70,32,65,43,52,40,42,45,69,71,45,27,55,53,37,38,53,60,64,38,60,94,50,92,67,67,38,64,27,32,52,43,77,38,88,48,82,96,65,43,44,56,48,77,39,54,91,72,33,31,44,32,34,24,45,87,48,46,60,68,72,45,61,91,54,74,89,54,73,43,41,64,42,55,60,52,53,51,50,44,69,54,40,46,68,65,51,56,41,93,66,80,46,72,67,52,51,52,48,52,50,40,52,29,50,47,50,41,48,29,53,70,66,58,75,52,85,89,109,123,77,60,70,36,70,51,65,62,33,44,54,32,39,52,56,39,52,32,22,62,69,65,48,71,53,47,21,53,47,40,46,47,41,54,33,53,69,40,62,15,49,28,35,39,41,34,40,30,21,62,93,80,46,66,53,32,43,35,42,36,26,33,13,58,45,38,50,62,70,53,46,56,41,62,68,19,46,18,23,85,60,88,65,55,83,69,45,75,66,87,42,36,35,47,64,58,44,31,41,39,35,40,15,46,27,40,35,40,27,24,21,21,89,84,39,73,38,28,38,33,44,33,59,66,32,29,41,57,70,22,33,33,38,41,42,53,65,68,59,30,48,51,62,59,64,49,92,54,80,86,37,60,45,88,58,19,6,38,39,40,36,36,30,61,52,77,66,78,65,62,44,93,73,29,55,66,50,36,50,51,51,51,48,52,49,33,37,51,48,51,9,40,31,37,13,59,41,40,71,70,60,58,34,43,44,34,39,36,68,37,51,68,93,50,75,81,79,79,61,67,44,72,52,55,56,28,47,76,75,72,67,92,57,53,44,42,87,80,37,64,41,55,30,53,28,62,47,66,94,81,35,75,44,55,33,38,42,35,31,48,37,70,82,66,78,47,63,38,62,37,69,94,42,32,51,66,44,15,30,38,28,39,24,43,80,67,32,46,39,22,76,28,38,49,81,82,72,50,77,87,46,71,56,41,31,36,27,36,29,44,30,67,45,56,70,87,42,46,85,55,39,39,56,30,76,70,48,61,47,63,47,72,44,48,59,54,56,57,23,47,72,68,17,34,27,95,86,65,48,43,46,68,52,50,55,51,48,26,28,46,38,39,50,41,42,58,35,58,37,75,76,23,35,46,70,33,64,42,53,40,42,46,70,71,44,27,56,53,37,37,51,59,64,38,60,94,50,92,67,68,38,65,29,33,51,43,78,37,87,48,80,94,66,45,42,57,48,78,39,54,93,72,32,31,43,33,33,23,45,88,48,45,61,67,74,45,61,90,52,76,89,53,73,43,42,64,43,54,60,53,52,51,49,44,70,54,40,45,65,65,51,56,42,94,67,78,46,73,67,52,49,52,48,51,48,40,52,27,51,47,51,40,48,28,55,70,66,58,76,51,86,88,110

Secondary structure (DSSP, 8-state):
----EE----HHHHHHHHTTS---HHHHHHHHHHHHHHTT-SEEEEEEEE-SS-EEEEEEEE-S----HHHHHHHTSTT------TT-S-SSS-HHHHHHHHHEEEEEEEEEETTEEEEEEEEHHHHHTTSEEEEPPHHHHHHHHTS--TT---SSSEEEEEEEEE-S----TTHHHHHHHHHHHHHHHHHHHHTHHHHHTTS-EEEEEEEETTPPP----EEPPP--TT--SS-SSTT-SEEEEEE-GGG-EEEEEEEE--TT---HHHHTT-GGGG-EEEEEETTEEEEESB-TTSS---GGGTTEEEEEEE-GGGTTTSEEPTT---EE--HHHHHHHHH-B-TT--BHHHHHHHHHHHHHHHHHHSGGGSPEEE-TTS-HHHHHHHHHHHSTT-S--EEEEEEEE--GGG-SEEEETTTTEEEEEGGGHHHHHTTSPP-TT--HHHHHHHHHHHHHHHH-SS--HHHHHHHHHHHHHHHHHHHH---TT-/----EE----HHHHHHHHTTS---HHHHHHHHHHHHHHTT-SEEEEEEEE-SS-EEEEEEEE-S----HHHHHHHTSTT------TT-S-SSS-HHHHHHHHHEEEEEEEEEETTEEEEEEEEHHHHHTTSEEEEPPHHHHHHHHTS--TT---SSSEEEEEEEEE-S----TTHHHHHHHHHHHHHHHHHHHHTHHHHHTTS-EEEEEEEETTPPP----EEPPP--TT--SS-SSTT-SEEEEEE-GGG-EEEEEEEE--TT---HHHHTT-GGGG-EEEEEETTEEEEESB-TTSS---GGGTTEEEEEEE-GGGTTTSEEPTT---EE--HHHHHHHHH-B-TT--BHHHHHHHHHHHHHHHHHHSGGGSPEEE-TTS-HHHHHHHHHHHSTT-S--EEEEEEEE--GGG-SEEEETTTTEEEEEGGGHHHHHTTSPP-TT--HHHHHHHHHHHHHHHH-SS--HHHHHHHHHHHHHHHHHHHHS--TT-

Organism: Cystobacter fuscus (strain ATCC 25194 / DSM 2262 / NBRC 100088 / M29) (NCBI:txid1242864)